Protein AF-0000000071085703 (afdb_homodimer)

Organism: Strongylocentrotus purpuratus (NCBI:txid7668)

Solvent-accessible surface area (backbone atoms only — not comparable to full-atom values): 45560 Å² total; per-residue (Å²): 134,83,83,72,70,75,79,76,79,65,77,72,47,72,61,14,44,51,51,31,46,53,26,31,55,44,33,50,46,26,52,57,10,52,25,28,29,45,31,15,43,30,39,42,35,30,28,40,47,41,44,49,51,45,54,45,33,47,56,47,20,52,53,34,20,46,42,41,5,49,7,26,21,64,16,54,91,50,51,43,63,38,26,72,26,31,46,68,52,46,90,51,61,76,78,45,52,43,57,48,53,39,50,39,48,51,38,26,49,26,38,48,42,28,52,37,12,42,60,72,42,50,26,73,67,35,54,56,52,51,32,42,46,32,21,34,43,62,43,17,31,48,39,8,19,46,72,22,93,57,6,47,41,33,55,32,74,96,76,39,46,44,55,45,61,44,21,3,38,62,34,25,24,37,14,10,34,35,15,44,47,43,13,53,73,69,44,53,59,90,70,37,47,47,96,85,61,48,79,43,90,77,58,32,27,28,48,64,39,28,50,52,8,43,49,37,34,59,55,14,47,39,28,46,38,22,41,49,66,63,49,40,75,53,90,64,28,27,43,39,30,26,38,11,32,50,20,32,51,35,3,12,25,34,0,13,53,40,22,29,48,52,47,30,76,41,92,85,57,72,26,55,40,55,67,52,23,47,46,11,19,51,6,3,37,34,14,34,19,11,25,21,68,44,39,47,58,68,48,24,32,50,54,3,33,51,18,3,50,39,24,55,50,37,44,51,46,33,57,74,71,62,39,40,40,76,61,40,29,36,12,26,25,25,40,6,4,53,52,10,28,54,44,21,36,34,47,24,67,87,53,4,34,79,77,62,65,40,72,64,17,48,48,43,37,49,48,26,49,49,48,49,50,50,47,43,49,57,33,40,55,52,35,47,52,53,48,47,50,30,49,76,70,62,45,32,55,51,52,72,67,45,41,60,34,22,45,8,48,82,74,64,71,41,59,69,73,53,64,84,77,52,75,71,89,65,76,74,78,74,73,80,66,78,70,74,70,77,57,86,66,70,76,69,76,62,54,55,75,65,55,61,61,64,67,59,71,71,73,72,79,68,75,71,73,81,71,70,80,69,78,75,136,136,84,85,71,71,77,77,76,76,68,78,72,47,38,62,16,31,51,51,31,44,54,24,32,53,44,33,47,47,25,53,52,9,52,26,29,29,44,31,14,42,30,51,58,50,29,27,40,47,40,43,40,50,46,52,45,32,48,30,48,19,46,50,35,22,46,43,40,6,49,8,26,21,65,17,55,89,51,53,42,64,39,25,71,26,31,47,63,52,46,91,53,61,60,73,44,39,30,56,48,53,38,51,41,48,50,38,24,49,27,39,48,42,28,51,38,14,42,60,72,42,50,26,73,67,37,53,56,52,51,33,44,44,31,22,33,43,62,42,17,31,47,39,8,19,46,71,22,94,57,6,47,40,35,55,31,74,96,78,39,47,44,54,45,61,45,20,3,38,61,35,25,22,39,14,11,34,34,14,44,46,43,14,53,72,69,45,54,59,91,69,37,46,48,98,85,62,50,80,46,90,77,66,42,64,35,68,68,37,28,51,52,8,42,53,37,35,58,58,14,45,40,28,46,38,21,40,50,65,62,50,55,77,53,90,62,28,58,58,38,29,49,42,9,33,53,20,30,54,41,3,12,51,33,0,13,54,40,22,27,47,50,42,34,77,36,91,84,53,73,50,86,44,66,68,52,24,46,46,11,18,50,6,3,35,34,14,34,19,10,25,22,67,44,38,49,59,71,49,24,32,51,54,3,33,51,19,3,51,40,25,54,50,37,44,51,47,32,56,74,72,61,38,41,39,76,61,40,29,35,14,26,25,25,39,6,4,53,51,10,27,54,44,22,34,35,46,24,67,88,53,3,34,79,77,62,64,38,72,65,18,50,49,44,36,49,47,26,50,50,48,48,50,52,48,43,50,55,35,40,55,52,34,46,52,52,48,49,50,30,52,75,70,62,45,34,56,50,53,72,66,47,42,74,68,22,46,7,49,80,48,24,69,39,55,31,60,37,64,85,18,50,62,68,48,63,80,78,83,76,77,80,66,80,75,71,70,80,67,79,68,76,72,67,79,56,62,39,79,71,49,56,70,61,66,61,79,73,74,77,80,71,80,75,80,84,74,81,74,77,71,79,135

Structure (mmCIF, N/CA/C/O backbone):
data_AF-0000000071085703-model_v1
#
loop_
_entity.id
_entity.type
_entity.pdbx_description
1 polymer 'Ammonium transporter'
#
loop_
_atom_site.group_PDB
_atom_site.id
_atom_site.type_symbol
_atom_site.label_atom_id
_atom_site.label_alt_id
_atom_site.label_comp_id
_atom_site.label_asym_id
_atom_site.label_entity_id
_atom_site.label_seq_id
_atom_site.pdbx_PDB_ins_code
_atom_site.Cartn_x
_atom_site.Cartn_y
_atom_site.Cartn_z
_atom_site.occupancy
_atom_site.B_iso_or_equiv
_atom_site.auth_seq_id
_atom_site.auth_comp_id
_atom_site.auth_asym_id
_atom_site.auth_atom_id
_atom_site.pdbx_PDB_model_num
ATOM 1 N N . MET A 1 1 ? 29.234 38.219 -23.125 1 21.77 1 MET A N 1
ATOM 2 C CA . MET A 1 1 ? 29.297 38.312 -21.656 1 21.77 1 MET A CA 1
ATOM 3 C C . MET A 1 1 ? 28.844 37 -21.016 1 21.77 1 MET A C 1
ATOM 5 O O . MET A 1 1 ? 27.688 36.594 -21.172 1 21.77 1 MET A O 1
ATOM 9 N N . ASP A 1 2 ? 29.719 35.938 -20.984 1 24.73 2 ASP A N 1
ATOM 10 C CA . ASP A 1 2 ? 29.75 34.531 -20.531 1 24.73 2 ASP A CA 1
ATOM 11 C C . ASP A 1 2 ? 29.391 34.438 -19.047 1 24.73 2 ASP A C 1
ATOM 13 O O . ASP A 1 2 ? 30.172 34.844 -18.188 1 24.73 2 ASP A O 1
ATOM 17 N N . ASN A 1 3 ? 28.328 35.094 -18.562 1 27.3 3 ASN A N 1
ATOM 18 C CA . ASN A 1 3 ? 27.844 35.125 -17.172 1 27.3 3 ASN A CA 1
ATOM 19 C C . ASN A 1 3 ? 27.938 33.75 -16.531 1 27.3 3 ASN A C 1
ATOM 21 O O . ASN A 1 3 ? 26.969 33 -16.547 1 27.3 3 ASN A O 1
ATOM 25 N N . SER A 1 4 ? 29 33.031 -16.609 1 31.91 4 SER A N 1
ATOM 26 C CA . SER A 1 4 ? 29.609 31.859 -15.953 1 31.91 4 SER A CA 1
ATOM 27 C C . SER A 1 4 ? 29.516 31.984 -14.438 1 31.91 4 SER A C 1
ATOM 29 O O . SER A 1 4 ? 30.328 31.406 -13.719 1 31.91 4 SER A O 1
ATOM 31 N N . THR A 1 5 ? 29.016 33.062 -13.891 1 32.22 5 THR A N 1
ATOM 32 C CA . THR A 1 5 ? 29.078 33.219 -12.445 1 32.22 5 THR A CA 1
ATOM 33 C C . THR A 1 5 ? 28.875 31.906 -11.719 1 32.22 5 THR A C 1
ATOM 35 O O . THR A 1 5 ? 28.281 30.969 -12.273 1 32.22 5 THR A O 1
ATOM 38 N N . GLY A 1 6 ? 29.5 31.656 -10.508 1 35.97 6 GLY A N 1
ATOM 39 C CA . GLY A 1 6 ? 29.688 30.688 -9.43 1 35.97 6 GLY A CA 1
ATOM 40 C C . GLY A 1 6 ? 28.406 29.953 -9.062 1 35.97 6 GLY A C 1
ATOM 41 O O . GLY A 1 6 ? 28.156 29.688 -7.883 1 35.97 6 GLY A O 1
ATOM 42 N N . ASP A 1 7 ? 27.438 30.094 -9.695 1 39.34 7 ASP A N 1
ATOM 43 C CA . ASP A 1 7 ? 26.281 29.453 -9.062 1 39.34 7 ASP A CA 1
ATOM 44 C C . ASP A 1 7 ? 26.609 28.031 -8.609 1 39.34 7 ASP A C 1
ATOM 46 O O . ASP A 1 7 ? 26.688 27.109 -9.43 1 39.34 7 ASP A O 1
ATOM 50 N N . THR A 1 8 ? 27.516 27.734 -7.77 1 46.88 8 THR A N 1
ATOM 51 C CA . THR A 1 8 ? 27.984 26.688 -6.879 1 46.88 8 THR A CA 1
ATOM 52 C C . THR A 1 8 ? 26.859 25.734 -6.512 1 46.88 8 THR A C 1
ATOM 54 O O . THR A 1 8 ? 27.094 24.703 -5.883 1 46.88 8 THR A O 1
ATOM 57 N N . ALA A 1 9 ? 25.547 26.109 -6.559 1 54.19 9 ALA A N 1
ATOM 58 C CA . ALA A 1 9 ? 24.375 25.609 -5.844 1 54.19 9 ALA A CA 1
ATOM 59 C C . ALA A 1 9 ? 23.922 24.266 -6.414 1 54.19 9 ALA A C 1
ATOM 61 O O . ALA A 1 9 ? 23.391 23.422 -5.688 1 54.19 9 ALA A O 1
ATOM 62 N N . CYS A 1 10 ? 24.203 24 -7.699 1 71.62 10 CYS A N 1
ATOM 63 C CA . CYS A 1 10 ? 23.547 22.828 -8.273 1 71.62 10 CYS A CA 1
ATOM 64 C C . CYS A 1 10 ? 24.484 21.625 -8.297 1 71.62 10 CYS A C 1
ATOM 66 O O . CYS A 1 10 ? 25.328 21.5 -9.188 1 71.62 10 CYS A O 1
ATOM 68 N N . THR A 1 11 ? 24.688 20.875 -7.336 1 81.81 11 THR A N 1
ATOM 69 C CA . THR A 1 11 ? 25.484 19.672 -7.207 1 81.81 11 THR A CA 1
ATOM 70 C C . THR A 1 11 ? 24.672 18.438 -7.59 1 81.81 11 THR A C 1
ATOM 72 O O . THR A 1 11 ? 25.219 17.328 -7.691 1 81.81 11 THR A O 1
ATOM 75 N N . ALA A 1 12 ? 23.453 18.672 -7.984 1 89.5 12 ALA A N 1
ATOM 76 C CA . ALA A 1 12 ? 22.594 17.531 -8.297 1 89.5 12 ALA A CA 1
ATOM 77 C C . ALA A 1 12 ? 23 16.906 -9.633 1 89.5 12 ALA A C 1
ATOM 79 O O . ALA A 1 12 ? 23.266 17.609 -10.602 1 89.5 12 ALA A O 1
ATOM 80 N N . THR A 1 13 ? 23.141 15.578 -9.703 1 93.25 13 THR A N 1
ATOM 81 C CA . THR A 1 13 ? 23.438 14.844 -10.922 1 93.25 13 THR A CA 1
ATOM 82 C C . THR A 1 13 ? 22.156 14.508 -11.68 1 93.25 13 THR A C 1
ATOM 84 O O . THR A 1 13 ? 21.047 14.734 -11.164 1 93.25 13 THR A O 1
ATOM 87 N N . ASP A 1 14 ? 22.297 14.031 -12.922 1 92.12 14 ASP A N 1
ATOM 88 C CA . ASP A 1 14 ? 21.141 13.594 -13.688 1 92.12 14 ASP A CA 1
ATOM 89 C C . ASP A 1 14 ? 20.406 12.445 -12.984 1 92.12 14 ASP A C 1
ATOM 91 O O . ASP A 1 14 ? 19.188 12.344 -13.062 1 92.12 14 ASP A O 1
ATOM 95 N N . ALA A 1 15 ? 21.188 11.625 -12.32 1 93.44 15 ALA A N 1
ATOM 96 C CA . ALA A 1 15 ? 20.578 10.547 -11.539 1 93.44 15 ALA A CA 1
ATOM 97 C C . ALA A 1 15 ? 19.734 11.102 -10.406 1 93.44 15 ALA A C 1
ATOM 99 O O . ALA A 1 15 ? 18.656 10.578 -10.109 1 93.44 15 ALA A O 1
ATOM 100 N N . ASP A 1 16 ? 20.203 12.195 -9.836 1 96 16 ASP A N 1
ATOM 101 C CA . ASP A 1 16 ? 19.438 12.844 -8.773 1 96 16 ASP A CA 1
ATOM 102 C C . ASP A 1 16 ? 18.141 13.43 -9.312 1 96 16 ASP A C 1
ATOM 104 O O . ASP A 1 16 ? 17.094 13.289 -8.68 1 96 16 ASP A O 1
ATOM 108 N N . HIS A 1 17 ? 18.203 14.094 -10.445 1 95.06 17 HIS A N 1
ATOM 109 C CA . HIS A 1 17 ? 17 14.641 -11.07 1 95.06 17 HIS A CA 1
ATOM 110 C C . HIS A 1 17 ? 16 13.539 -11.375 1 95.06 17 HIS A C 1
ATOM 112 O O . HIS A 1 17 ? 14.805 13.688 -11.102 1 95.06 17 HIS A O 1
ATOM 118 N N . PHE A 1 18 ? 16.469 12.469 -11.945 1 94.5 18 PHE A N 1
ATOM 119 C CA . PHE A 1 18 ? 15.578 11.367 -12.305 1 94.5 18 PHE A CA 1
ATOM 120 C C . PHE A 1 18 ? 14.938 10.758 -11.062 1 94.5 18 PHE A C 1
ATOM 122 O O . PHE A 1 18 ? 13.734 10.484 -11.047 1 94.5 18 PHE A O 1
ATOM 129 N N . PHE A 1 19 ? 15.828 10.578 -10.086 1 96.62 19 PHE A N 1
ATOM 130 C CA . PHE A 1 19 ? 15.344 10.062 -8.805 1 96.62 19 PHE A CA 1
ATOM 131 C C . PHE A 1 19 ? 14.211 10.922 -8.266 1 96.62 19 PHE A C 1
ATOM 133 O O . PHE A 1 19 ? 13.133 10.414 -7.949 1 96.62 19 PHE A O 1
ATOM 140 N N . LEU A 1 20 ? 14.344 12.172 -8.195 1 96.31 20 LEU A N 1
ATOM 141 C CA . LEU A 1 20 ? 13.359 13.086 -7.633 1 96.31 20 LEU A CA 1
ATOM 142 C C . LEU A 1 20 ? 12.094 13.125 -8.484 1 96.31 20 LEU A C 1
ATOM 144 O O . LEU A 1 20 ? 10.984 13.188 -7.953 1 96.31 20 LEU A O 1
ATOM 148 N N . ILE A 1 21 ? 12.242 13.07 -9.773 1 95.19 21 ILE A N 1
ATOM 149 C CA . ILE A 1 21 ? 11.102 13.117 -10.68 1 95.19 21 ILE A CA 1
ATOM 150 C C . ILE A 1 21 ? 10.227 11.883 -10.469 1 95.19 21 ILE A C 1
ATOM 152 O O . ILE A 1 21 ? 9.008 11.984 -10.336 1 95.19 21 ILE A O 1
ATOM 156 N N . VAL A 1 22 ? 10.844 10.695 -10.352 1 96.25 22 VAL A N 1
ATOM 157 C CA . VAL A 1 22 ? 10.094 9.453 -10.188 1 96.25 22 VAL A CA 1
ATOM 158 C C . VAL A 1 22 ? 9.375 9.461 -8.836 1 96.25 22 VAL A C 1
ATOM 160 O O . VAL A 1 22 ? 8.18 9.172 -8.758 1 96.25 22 VAL A O 1
ATOM 163 N N . MET A 1 23 ? 10.133 9.844 -7.824 1 97.75 23 MET A N 1
ATOM 164 C CA . MET A 1 23 ? 9.539 9.883 -6.492 1 97.75 23 MET A CA 1
ATOM 165 C C . MET A 1 23 ? 8.375 10.867 -6.441 1 97.75 23 MET A C 1
ATOM 167 O O . MET A 1 23 ? 7.328 10.578 -5.871 1 97.75 23 MET A O 1
ATOM 171 N N . SER A 1 24 ? 8.516 12 -7.102 1 97.44 24 SER A N 1
ATOM 172 C CA . SER A 1 24 ? 7.48 13.023 -7.121 1 97.44 24 SER A CA 1
ATOM 173 C C . SER A 1 24 ? 6.23 12.531 -7.848 1 97.44 24 SER A C 1
ATOM 175 O O . SER A 1 24 ? 5.109 12.805 -7.418 1 97.44 24 SER A O 1
ATOM 177 N N . CYS A 1 25 ? 6.43 11.844 -8.938 1 95.81 25 CYS A N 1
ATOM 178 C CA . CYS A 1 25 ? 5.301 11.297 -9.688 1 95.81 25 CYS A CA 1
ATOM 179 C C . CYS A 1 25 ? 4.504 10.312 -8.836 1 95.81 25 CYS A C 1
ATOM 181 O O . CYS A 1 25 ? 3.271 10.328 -8.859 1 95.81 25 CYS A O 1
ATOM 183 N N . ILE A 1 26 ? 5.16 9.516 -8.102 1 97 26 ILE A N 1
ATOM 184 C CA . ILE A 1 26 ? 4.492 8.562 -7.223 1 97 26 ILE A CA 1
ATOM 185 C C . ILE A 1 26 ? 3.756 9.305 -6.113 1 97 26 ILE A C 1
ATOM 187 O O . ILE A 1 26 ? 2.605 8.992 -5.801 1 97 26 ILE A O 1
ATOM 191 N N . ILE A 1 27 ? 4.379 10.328 -5.531 1 97.44 27 ILE A N 1
ATOM 192 C CA . ILE A 1 27 ? 3.748 11.117 -4.477 1 97.44 27 ILE A CA 1
ATOM 193 C C . ILE A 1 27 ? 2.502 11.812 -5.023 1 97.44 27 ILE A C 1
ATOM 195 O O . ILE A 1 27 ? 1.496 11.938 -4.324 1 97.44 27 ILE A O 1
ATOM 199 N N . PHE A 1 28 ? 2.541 12.227 -6.262 1 96.31 28 PHE A N 1
ATOM 200 C CA . PHE A 1 28 ? 1.4 12.898 -6.875 1 96.31 28 PHE A CA 1
ATOM 201 C C . PHE A 1 28 ? 0.166 12.008 -6.848 1 96.31 28 PHE A C 1
ATOM 203 O O . PHE A 1 28 ? -0.956 12.492 -6.695 1 96.31 28 PHE A O 1
ATOM 210 N N . LEU A 1 29 ? 0.321 10.734 -6.902 1 96.19 29 LEU A N 1
ATOM 211 C CA . LEU A 1 29 ? -0.801 9.805 -6.875 1 96.19 29 LEU A CA 1
ATOM 212 C C . LEU A 1 29 ? -1.489 9.812 -5.516 1 96.19 29 LEU A C 1
ATOM 214 O O . LEU A 1 29 ? -2.635 9.375 -5.391 1 96.19 29 LEU A O 1
ATOM 218 N N . MET A 1 30 ? -0.821 10.305 -4.527 1 96.94 30 MET A N 1
ATOM 219 C CA . MET A 1 30 ? -1.434 10.398 -3.203 1 96.94 30 MET A CA 1
ATOM 220 C C . MET A 1 30 ? -2.646 11.32 -3.229 1 96.94 30 MET A C 1
ATOM 222 O O . MET A 1 30 ? -3.574 11.156 -2.436 1 96.94 30 MET A O 1
ATOM 226 N N . GLN A 1 31 ? -2.635 12.234 -4.164 1 95.88 31 GLN A N 1
ATOM 227 C CA . GLN A 1 31 ? -3.814 13.086 -4.309 1 95.88 31 GLN A CA 1
ATOM 228 C C . GLN A 1 31 ? -5.051 12.258 -4.648 1 95.88 31 GLN A C 1
ATOM 230 O O . GLN A 1 31 ? -6.137 12.508 -4.121 1 95.88 31 GLN A O 1
ATOM 235 N N . MET A 1 32 ? -4.832 11.328 -5.52 1 96.06 32 MET A N 1
ATOM 236 C CA . MET A 1 32 ? -5.91 10.383 -5.816 1 96.06 32 MET A CA 1
ATOM 237 C C . MET A 1 32 ? -6.285 9.578 -4.578 1 96.06 32 MET A C 1
ATOM 239 O O . MET A 1 32 ? -7.469 9.328 -4.328 1 96.06 32 MET A O 1
ATOM 243 N N . GLY A 1 33 ? -5.312 9.195 -3.852 1 97.56 33 GLY A N 1
ATOM 244 C CA . GLY A 1 33 ? -5.566 8.469 -2.619 1 97.56 33 GLY A CA 1
ATOM 245 C C . GLY A 1 33 ? -6.426 9.234 -1.636 1 97.56 33 GLY A C 1
ATOM 246 O O . GLY A 1 33 ? -7.41 8.703 -1.113 1 97.56 33 GLY A O 1
ATOM 247 N N . PHE A 1 34 ? -6.09 10.492 -1.419 1 96.88 34 PHE A N 1
ATOM 248 C CA . PHE A 1 34 ? -6.883 11.344 -0.538 1 96.88 34 PHE A CA 1
ATOM 249 C C . PHE A 1 34 ? -8.297 11.5 -1.07 1 96.88 34 PHE A C 1
ATOM 251 O O . PHE A 1 34 ? -9.266 11.414 -0.312 1 96.88 34 PHE A O 1
ATOM 258 N N . ALA A 1 35 ? -8.414 11.695 -2.336 1 96.5 35 ALA A N 1
ATOM 259 C CA . ALA A 1 35 ? -9.711 11.914 -2.963 1 96.5 35 ALA A CA 1
ATOM 260 C C . ALA A 1 35 ? -10.648 10.734 -2.717 1 96.5 35 ALA A C 1
ATOM 262 O O . ALA A 1 35 ? -11.781 10.922 -2.273 1 96.5 35 ALA A O 1
ATOM 263 N N . PHE A 1 36 ? -10.156 9.57 -2.869 1 97.25 36 PHE A N 1
ATOM 264 C CA . PHE A 1 36 ? -11.031 8.406 -2.795 1 97.25 36 PHE A CA 1
ATOM 265 C C . PHE A 1 36 ? -11.242 7.98 -1.348 1 97.25 36 PHE A C 1
ATOM 267 O O . PHE A 1 36 ? -12.32 7.516 -0.981 1 97.25 36 PHE A O 1
ATOM 274 N N . LEU A 1 37 ? -10.25 8.102 -0.545 1 96.69 37 LEU A N 1
ATOM 275 C CA . LEU A 1 37 ? -10.43 7.855 0.881 1 96.69 37 LEU A CA 1
ATOM 276 C C . LEU A 1 37 ? -11.508 8.773 1.457 1 96.69 37 LEU A C 1
ATOM 278 O O . LEU A 1 37 ? -12.383 8.32 2.201 1 96.69 37 LEU A O 1
ATOM 282 N N . GLU A 1 38 ? -11.469 10.055 1.051 1 95.81 38 GLU A N 1
ATOM 283 C CA . GLU A 1 38 ? -12.445 11.031 1.528 1 95.81 38 GLU A CA 1
ATOM 284 C C . GLU A 1 38 ? -13.828 10.766 0.938 1 95.81 38 GLU A C 1
ATOM 286 O O . GLU A 1 38 ? -14.828 10.773 1.659 1 95.81 38 GLU A O 1
ATOM 291 N N . ALA A 1 39 ? -13.836 10.492 -0.352 1 95.56 39 ALA A N 1
ATOM 292 C CA . ALA A 1 39 ? -15.117 10.281 -1.027 1 95.56 39 ALA A CA 1
ATOM 293 C C . ALA A 1 39 ? -15.844 9.07 -0.449 1 95.56 39 ALA A C 1
ATOM 295 O O . ALA A 1 39 ? -17.062 9.109 -0.239 1 95.56 39 ALA A O 1
ATOM 296 N N . GLY A 1 40 ? -15.094 8.047 -0.192 1 95.31 40 GLY A N 1
ATOM 297 C CA . GLY A 1 40 ? -15.719 6.852 0.352 1 95.31 40 GLY A CA 1
ATOM 298 C C . GLY A 1 40 ? -16.188 7.02 1.786 1 95.31 40 GLY A C 1
ATOM 299 O O . GLY A 1 40 ? -17.094 6.316 2.236 1 95.31 40 GLY A O 1
ATOM 300 N N . SER A 1 41 ? -15.633 7.973 2.514 1 93.88 41 SER A N 1
ATOM 301 C CA . SER A 1 41 ? -15.875 8.133 3.945 1 93.88 41 SER A CA 1
ATOM 302 C C . SER A 1 41 ? -17 9.133 4.211 1 93.88 41 SER A C 1
ATOM 304 O O . SER A 1 41 ? -17.297 9.445 5.367 1 93.88 41 SER A O 1
ATOM 306 N N . VAL A 1 42 ? -17.609 9.648 3.17 1 93.5 42 VAL A N 1
ATOM 307 C CA . VAL A 1 42 ? -18.703 10.594 3.336 1 93.5 42 VAL A CA 1
ATOM 308 C C . VAL A 1 42 ? -19.969 10.039 2.682 1 93.5 42 VAL A C 1
ATOM 310 O O . VAL A 1 42 ? -19.906 9.031 1.966 1 93.5 42 VAL A O 1
ATOM 313 N N . ARG A 1 43 ? -21.156 10.727 2.967 1 93.12 43 ARG A N 1
ATOM 314 C CA . ARG A 1 43 ? -22.422 10.328 2.357 1 93.12 43 ARG A CA 1
ATOM 315 C C . ARG A 1 43 ? -22.391 10.539 0.849 1 93.12 43 ARG A C 1
ATOM 317 O O . ARG A 1 43 ? -21.781 11.492 0.362 1 93.12 43 ARG A O 1
ATOM 324 N N . ALA A 1 44 ? -23.016 9.727 0.114 1 92.56 44 ALA A N 1
ATOM 325 C CA . ALA A 1 44 ? -22.969 9.672 -1.345 1 92.56 44 ALA A CA 1
ATOM 326 C C . ALA A 1 44 ? -23.312 11.023 -1.954 1 92.56 44 ALA A C 1
ATOM 328 O O . ALA A 1 44 ? -22.766 11.406 -2.996 1 92.56 44 ALA A O 1
ATOM 329 N N . LYS A 1 45 ? -24.172 11.812 -1.343 1 91.62 45 LYS A N 1
ATOM 330 C CA . LYS A 1 45 ? -24.688 13.07 -1.864 1 91.62 45 LYS A CA 1
ATOM 331 C C . LYS A 1 45 ? -23.625 14.156 -1.843 1 91.62 45 LYS A C 1
ATOM 333 O O . LYS A 1 45 ? -23.859 15.281 -2.303 1 91.62 45 LYS A O 1
ATOM 338 N N . ASN A 1 46 ? -22.406 13.859 -1.353 1 93.94 46 ASN A N 1
ATOM 339 C CA . ASN A 1 46 ? -21.312 14.828 -1.25 1 93.94 46 ASN A CA 1
ATOM 340 C C . ASN A 1 46 ? -20.094 14.375 -2.033 1 93.94 46 ASN A C 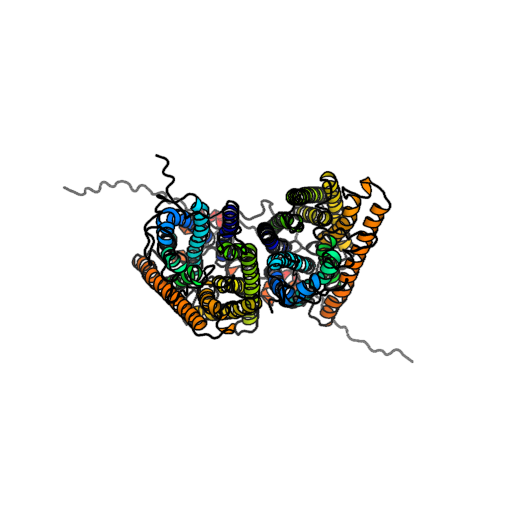1
ATOM 342 O O . ASN A 1 46 ? -19.031 14.992 -1.945 1 93.94 46 ASN A O 1
ATOM 346 N N . THR A 1 47 ? -20.172 13.352 -2.807 1 93.88 47 THR A N 1
ATOM 347 C CA . THR A 1 47 ? -19.047 12.68 -3.445 1 93.88 47 THR A CA 1
ATOM 348 C C . THR A 1 47 ? -18.406 13.578 -4.5 1 93.88 47 THR A C 1
ATOM 350 O O . THR A 1 47 ? -17.188 13.773 -4.504 1 93.88 47 THR A O 1
ATOM 353 N N . THR A 1 48 ? -19.188 14.164 -5.367 1 92.56 48 THR A N 1
ATOM 354 C CA . THR A 1 48 ? -18.672 15.023 -6.426 1 92.56 48 THR A CA 1
ATOM 355 C C . THR A 1 48 ? -17.922 16.219 -5.836 1 92.56 48 THR A C 1
ATOM 357 O O . THR A 1 48 ? -16.844 16.578 -6.32 1 92.56 48 THR A O 1
ATOM 360 N N . ASN A 1 49 ? -18.516 16.766 -4.852 1 93.12 49 ASN A N 1
ATOM 361 C CA . ASN A 1 49 ? -17.891 17.906 -4.18 1 93.12 49 ASN A CA 1
ATOM 362 C C . ASN A 1 49 ? -16.516 17.547 -3.645 1 93.12 49 ASN A C 1
ATOM 364 O O . ASN A 1 49 ? -15.562 18.312 -3.82 1 93.12 49 ASN A O 1
ATOM 368 N N . ILE A 1 50 ? -16.375 16.438 -3.035 1 93.62 50 ILE A N 1
ATOM 369 C CA . ILE A 1 50 ? -15.125 15.984 -2.443 1 93.62 50 ILE A CA 1
ATOM 370 C C . ILE A 1 50 ? -14.086 15.758 -3.539 1 93.62 50 ILE A C 1
ATOM 372 O O . ILE A 1 50 ? -12.938 16.188 -3.412 1 93.62 50 ILE A O 1
ATOM 376 N N . LEU A 1 51 ? -14.469 15.086 -4.59 1 94 51 LEU A N 1
ATOM 377 C CA . LEU A 1 51 ? -13.547 14.773 -5.676 1 94 51 LEU A CA 1
ATOM 378 C C . LEU A 1 51 ? -13.055 16.047 -6.359 1 94 51 LEU A C 1
ATOM 380 O O . LEU A 1 51 ? -11.867 16.172 -6.668 1 94 51 LEU A O 1
ATOM 384 N N . LEU A 1 52 ? -13.938 16.984 -6.531 1 91.62 52 LEU A N 1
ATOM 385 C CA . LEU A 1 52 ? -13.57 18.234 -7.164 1 91.62 52 LEU A CA 1
ATOM 386 C C . LEU A 1 52 ? -12.617 19.031 -6.273 1 91.62 52 LEU A C 1
ATOM 388 O O . LEU A 1 52 ? -11.656 19.625 -6.762 1 91.62 52 LEU A O 1
ATOM 392 N N . LYS A 1 53 ? -12.891 19.094 -5.051 1 91.69 53 LYS A N 1
ATOM 393 C CA . LYS A 1 53 ? -12.031 19.828 -4.129 1 91.69 53 LYS A CA 1
ATOM 394 C C . LYS A 1 53 ? -10.617 19.266 -4.121 1 91.69 53 LYS A C 1
ATOM 396 O O . LYS A 1 53 ? -9.641 20.016 -4.07 1 91.69 53 LYS A O 1
ATOM 401 N N . ASN A 1 54 ? -10.484 17.984 -4.117 1 93.06 54 ASN A N 1
ATOM 402 C CA . ASN A 1 54 ? -9.164 17.359 -4.145 1 93.06 54 ASN A CA 1
ATOM 403 C C . ASN A 1 54 ? -8.422 17.688 -5.434 1 93.06 54 ASN A C 1
ATOM 405 O O . ASN A 1 54 ? -7.211 17.922 -5.414 1 93.06 54 ASN A O 1
ATOM 409 N N . LEU A 1 55 ? -9.133 17.703 -6.527 1 91.31 55 LEU A N 1
ATOM 410 C CA . LEU A 1 55 ? -8.539 18.094 -7.797 1 91.31 55 LEU A CA 1
ATOM 411 C C . LEU A 1 55 ? -8.094 19.562 -7.762 1 91.31 55 LEU A C 1
ATOM 413 O O . LEU A 1 55 ? -7.008 19.891 -8.242 1 91.31 55 LEU A O 1
ATOM 417 N N . LEU A 1 56 ? -8.891 20.359 -7.203 1 89.94 56 LEU A N 1
ATOM 418 C CA . LEU A 1 56 ? -8.594 21.781 -7.121 1 89.94 56 LEU A CA 1
ATOM 419 C C . LEU A 1 56 ? -7.371 22.047 -6.242 1 89.94 56 LEU A C 1
ATOM 421 O O . LEU A 1 56 ? -6.586 22.953 -6.508 1 89.94 56 LEU A O 1
ATOM 425 N N . ASP A 1 57 ? -7.234 21.281 -5.188 1 91.88 57 ASP A N 1
ATOM 426 C CA . ASP A 1 57 ? -6.07 21.406 -4.316 1 91.88 57 ASP A CA 1
ATOM 427 C C . ASP A 1 57 ? -4.773 21.266 -5.105 1 91.88 57 ASP A C 1
ATOM 429 O O . ASP A 1 57 ? -3.803 21.984 -4.848 1 91.88 57 ASP A O 1
ATOM 433 N N . VAL A 1 58 ? -4.777 20.391 -6.055 1 93 58 VAL A N 1
ATOM 434 C CA . VAL A 1 58 ? -3.592 20.172 -6.875 1 93 58 VAL A CA 1
ATOM 435 C C . VAL A 1 58 ? -3.379 21.359 -7.812 1 93 58 VAL A C 1
ATOM 437 O O . VAL A 1 58 ? -2.258 21.859 -7.957 1 93 58 VAL A O 1
ATOM 440 N N . CYS A 1 59 ? -4.453 21.797 -8.414 1 94 59 CYS A N 1
ATOM 441 C CA . CYS A 1 59 ? -4.363 22.891 -9.375 1 94 59 CYS A CA 1
ATOM 442 C C . CYS A 1 59 ? -3.949 24.188 -8.695 1 94 59 CYS A C 1
ATOM 444 O O . CYS A 1 59 ? -3.029 24.859 -9.156 1 94 59 CYS A O 1
ATOM 446 N N . ILE A 1 60 ? -4.605 24.453 -7.613 1 95.44 60 ILE A N 1
ATOM 447 C CA . ILE A 1 60 ? -4.301 25.672 -6.871 1 95.44 60 ILE A CA 1
ATOM 448 C C . ILE A 1 60 ? -2.898 25.578 -6.273 1 95.44 60 ILE A C 1
ATOM 450 O O . ILE A 1 60 ? -2.115 26.516 -6.348 1 95.44 60 ILE A O 1
ATOM 454 N N . GLY A 1 61 ? -2.615 24.438 -5.703 1 96.19 61 GLY A N 1
ATOM 455 C CA . GLY A 1 61 ? -1.295 24.219 -5.129 1 96.19 61 GLY A CA 1
ATOM 456 C C . GLY A 1 61 ? -0.172 24.422 -6.129 1 96.19 61 GLY A C 1
ATOM 457 O O . GLY A 1 61 ? 0.854 25.031 -5.805 1 96.19 61 GLY A O 1
ATOM 458 N N . ALA A 1 62 ? -0.372 23.953 -7.355 1 96.12 62 ALA A N 1
ATOM 459 C CA . ALA A 1 62 ? 0.648 24.078 -8.391 1 96.12 62 ALA A CA 1
ATOM 460 C C . ALA A 1 62 ? 0.898 25.547 -8.734 1 96.12 62 ALA A C 1
ATOM 462 O O . ALA A 1 62 ? 2.049 25.984 -8.797 1 96.12 62 ALA A O 1
ATOM 463 N N . VAL A 1 63 ? -0.15 26.266 -8.883 1 97.12 63 VAL A N 1
ATOM 464 C CA . VAL A 1 63 ? -0.033 27.656 -9.32 1 97.12 63 VAL A CA 1
ATOM 465 C C . VAL A 1 63 ? 0.481 28.516 -8.172 1 97.12 63 VAL A C 1
ATOM 467 O O . VAL A 1 63 ? 1.407 29.312 -8.352 1 97.12 63 VAL A O 1
ATOM 470 N N . VAL A 1 64 ? -0.063 28.328 -7.027 1 98.19 64 VAL A N 1
ATOM 471 C CA . VAL A 1 64 ? 0.253 29.203 -5.902 1 98.19 64 VAL A CA 1
ATOM 472 C C . VAL A 1 64 ? 1.664 28.906 -5.398 1 98.19 64 VAL A C 1
ATOM 474 O O . VAL A 1 64 ? 2.412 29.812 -5.055 1 98.19 64 VAL A O 1
ATOM 477 N N . TYR A 1 65 ? 2.027 27.656 -5.328 1 98.44 65 TYR A N 1
ATOM 478 C CA . TYR A 1 65 ? 3.367 27.312 -4.863 1 98.44 65 TYR A CA 1
ATOM 479 C C . TYR A 1 65 ? 4.426 27.797 -5.852 1 98.44 65 TYR A C 1
ATOM 481 O O . TYR A 1 65 ? 5.52 28.203 -5.449 1 98.44 65 TYR A O 1
ATOM 489 N N . TRP A 1 66 ? 4.133 27.734 -7.137 1 98.19 66 TRP A N 1
ATOM 490 C CA . TRP A 1 66 ? 5.008 28.25 -8.18 1 98.19 66 TRP A CA 1
ATOM 491 C C . TRP A 1 66 ? 5.137 29.766 -8.062 1 98.19 66 TRP A C 1
ATOM 493 O O . TRP A 1 66 ? 6.238 30.312 -8.148 1 98.19 66 TRP A O 1
ATOM 503 N N . ALA A 1 67 ? 4.023 30.406 -7.816 1 98.19 67 ALA A N 1
ATOM 504 C CA . ALA A 1 67 ? 3.988 31.875 -7.84 1 98.19 67 ALA A CA 1
ATOM 505 C C . ALA A 1 67 ? 4.664 32.469 -6.602 1 98.19 67 ALA A C 1
ATOM 507 O O . ALA A 1 67 ? 5.453 33.406 -6.703 1 98.19 67 ALA A O 1
ATOM 508 N N . ILE A 1 68 ? 4.355 31.875 -5.379 1 98 68 ILE A N 1
ATOM 509 C CA . ILE A 1 68 ? 4.797 32.594 -4.18 1 98 68 ILE A CA 1
ATOM 510 C C . ILE A 1 68 ? 5.355 31.578 -3.172 1 98 68 ILE A C 1
ATOM 512 O O . ILE A 1 68 ? 6.305 31.875 -2.445 1 98 68 ILE A O 1
ATOM 516 N N . GLY A 1 69 ? 4.816 30.359 -3.029 1 98.56 69 GLY A N 1
ATOM 517 C CA . GLY A 1 69 ? 5.152 29.422 -1.975 1 98.56 69 GLY A CA 1
ATOM 518 C C . GLY A 1 69 ? 6.609 29 -1.997 1 98.56 69 GLY A C 1
ATOM 519 O O . GLY A 1 69 ? 7.281 29.016 -0.964 1 98.56 69 GLY A O 1
ATOM 520 N N . TYR A 1 70 ? 7.082 28.594 -3.188 1 98.62 70 TYR A N 1
ATOM 521 C CA . TYR A 1 70 ? 8.461 28.125 -3.303 1 98.62 70 TYR A CA 1
ATOM 522 C C . TYR A 1 70 ? 9.445 29.234 -2.936 1 98.62 70 TYR A C 1
ATOM 524 O O . TYR A 1 70 ? 10.5 28.969 -2.352 1 98.62 70 TYR A O 1
ATOM 532 N N . ALA A 1 71 ? 9.125 30.484 -3.295 1 98.38 71 ALA A N 1
ATOM 533 C CA . ALA A 1 71 ? 9.961 31.641 -2.961 1 98.38 71 ALA A CA 1
ATOM 534 C C . ALA A 1 71 ? 10.086 31.797 -1.449 1 98.38 71 ALA A C 1
ATOM 536 O O . ALA A 1 71 ? 11.195 31.953 -0.926 1 98.38 71 ALA A O 1
ATOM 537 N N . PHE A 1 72 ? 8.992 31.719 -0.75 1 98.69 72 PHE A N 1
ATOM 538 C CA . PHE A 1 72 ? 9 31.875 0.701 1 98.69 72 PHE A CA 1
ATOM 539 C C . PHE A 1 72 ? 9.711 30.703 1.364 1 98.69 72 PHE A C 1
ATOM 541 O O . PHE A 1 72 ? 10.359 30.859 2.398 1 98.69 72 PHE A O 1
ATOM 548 N N . ALA A 1 73 ? 9.68 29.547 0.803 1 98.62 73 ALA A N 1
ATOM 549 C CA . ALA A 1 73 ? 10.219 28.328 1.395 1 98.62 73 ALA A CA 1
ATOM 550 C C . ALA A 1 73 ? 11.727 28.219 1.167 1 98.62 73 ALA A C 1
ATOM 552 O O . ALA A 1 73 ? 12.477 27.906 2.092 1 98.62 73 ALA A O 1
ATOM 553 N N . PHE A 1 74 ? 12.227 28.516 -0.086 1 97.69 74 PHE A N 1
ATOM 554 C CA . PHE A 1 74 ? 13.602 28.188 -0.438 1 97.69 74 PHE A CA 1
ATOM 555 C C . PHE A 1 74 ? 14.273 29.344 -1.161 1 97.69 74 PHE A C 1
ATOM 557 O O . PHE A 1 74 ? 15.391 29.203 -1.667 1 97.69 74 PHE A O 1
ATOM 564 N N . GLY A 1 75 ? 13.633 30.453 -1.227 1 97 75 GLY A N 1
ATOM 565 C CA . GLY A 1 75 ? 14.188 31.594 -1.929 1 97 75 GLY A CA 1
ATOM 566 C C . GLY A 1 75 ? 15.523 32.031 -1.368 1 97 75 GLY A C 1
ATOM 567 O O . GLY A 1 75 ? 15.742 32 -0.155 1 97 75 GLY A O 1
ATOM 568 N N . LYS A 1 76 ? 16.375 32.531 -2.242 1 94.38 76 LYS A N 1
ATOM 569 C CA . LYS A 1 76 ? 17.672 33.062 -1.842 1 94.38 76 LYS A CA 1
ATOM 570 C C . LYS A 1 76 ? 17.547 34.469 -1.283 1 94.38 76 LYS A C 1
ATOM 572 O O . LYS A 1 76 ? 16.453 35.031 -1.284 1 94.38 76 LYS A O 1
ATOM 577 N N . GLU A 1 77 ? 18.812 35 -0.798 1 93.62 77 GLU A N 1
ATOM 578 C CA . GLU A 1 77 ? 18.797 36.25 -0.085 1 93.62 77 GLU A CA 1
ATOM 579 C C . GLU A 1 77 ? 17.766 36.25 1.041 1 93.62 77 GLU A C 1
ATOM 581 O O . GLU A 1 77 ? 16.953 37.156 1.168 1 93.62 77 GLU A O 1
ATOM 586 N N . SER A 1 78 ? 17.844 35.125 1.743 1 93.88 78 SER A N 1
ATOM 587 C CA . SER A 1 78 ? 16.828 34.844 2.756 1 93.88 78 SER A CA 1
ATOM 588 C C . SER A 1 78 ? 17.328 35.188 4.152 1 93.88 78 SER A C 1
ATOM 590 O O . SER A 1 78 ? 18.5 35.562 4.332 1 93.88 78 SER A O 1
ATOM 592 N N . ASN A 1 79 ? 16.406 35.312 5.105 1 97.19 79 ASN A N 1
ATOM 593 C CA . ASN A 1 79 ? 16.688 35.312 6.535 1 97.19 79 ASN A CA 1
ATOM 594 C C . ASN A 1 79 ? 16.172 34.031 7.211 1 97.19 79 ASN A C 1
ATOM 596 O O . ASN A 1 79 ? 15.625 33.156 6.543 1 97.19 79 ASN A O 1
ATOM 600 N N . PRO A 1 80 ? 16.344 33.906 8.461 1 97.5 80 PRO A N 1
ATOM 601 C CA . PRO A 1 80 ? 15.969 32.656 9.125 1 97.5 80 PRO A CA 1
ATOM 602 C C . PRO A 1 80 ? 14.461 32.406 9.109 1 97.5 80 PRO A C 1
ATOM 604 O O . PRO A 1 80 ? 14.008 31.297 9.359 1 97.5 80 PRO A O 1
ATOM 607 N N . PHE A 1 81 ? 13.711 33.344 8.789 1 98.31 81 PHE A N 1
ATOM 608 C CA . PHE A 1 81 ? 12.258 33.281 8.93 1 98.31 81 PHE A CA 1
ATOM 609 C C . PHE A 1 81 ? 11.602 33.031 7.574 1 98.31 81 PHE A C 1
ATOM 611 O O . PHE A 1 81 ? 10.547 32.406 7.492 1 98.31 81 PHE A O 1
ATOM 618 N N . ILE A 1 82 ? 12.203 33.562 6.441 1 98.19 82 ILE A N 1
ATOM 619 C CA . ILE A 1 82 ? 11.469 33.562 5.18 1 98.19 82 ILE A CA 1
ATOM 620 C C . ILE A 1 82 ? 12.438 33.812 4.023 1 98.19 82 ILE A C 1
ATOM 622 O O . ILE A 1 82 ? 13.5 34.406 4.207 1 98.19 82 ILE A O 1
ATOM 626 N N . GLY A 1 83 ? 12.133 33.25 2.824 1 97.62 83 GLY A N 1
ATOM 627 C CA . GLY A 1 83 ? 12.867 33.531 1.6 1 97.62 83 GLY A CA 1
ATOM 628 C C . GLY A 1 83 ? 12.305 34.719 0.833 1 97.62 83 GLY A C 1
ATOM 629 O O . GLY A 1 83 ? 11.125 35.062 0.977 1 97.62 83 GLY A O 1
ATOM 630 N N . TYR A 1 84 ? 13.141 35.312 -0.117 1 97.19 84 TYR A N 1
ATOM 631 C CA . TYR A 1 84 ? 12.727 36.562 -0.744 1 97.19 84 TYR A CA 1
ATOM 632 C C . TYR A 1 84 ? 12.844 36.469 -2.262 1 97.19 84 TYR A C 1
ATOM 634 O O . TYR A 1 84 ? 12.492 37.406 -2.973 1 97.19 84 TYR A O 1
ATOM 642 N N . ARG A 1 85 ? 13.328 35.375 -2.795 1 96.62 85 ARG A N 1
ATOM 643 C CA . ARG A 1 85 ? 13.547 35.25 -4.234 1 96.62 85 ARG A CA 1
ATOM 644 C C . ARG A 1 85 ? 12.828 34.031 -4.797 1 96.62 85 ARG A C 1
ATOM 646 O O . ARG A 1 85 ? 12.258 33.25 -4.047 1 96.62 85 ARG A O 1
ATOM 653 N N . TYR A 1 86 ? 12.797 33.938 -6.191 1 97.31 86 TYR A N 1
ATOM 654 C CA . TYR A 1 86 ? 12.273 32.812 -6.953 1 97.31 86 TYR A CA 1
ATOM 655 C C . TYR A 1 86 ? 10.766 32.906 -7.113 1 97.31 86 TYR A C 1
ATOM 657 O O . TYR A 1 86 ? 10.102 31.938 -7.457 1 97.31 86 TYR A O 1
ATOM 665 N N . PHE A 1 87 ? 10.188 34.156 -6.852 1 98.06 87 PHE A N 1
ATOM 666 C CA . PHE A 1 87 ? 8.781 34.375 -7.184 1 98.06 87 PHE A CA 1
ATOM 667 C C . PHE A 1 87 ? 8.547 34.156 -8.672 1 98.06 87 PHE A C 1
ATOM 669 O O . PHE A 1 87 ? 9.297 34.656 -9.508 1 98.06 87 PHE A O 1
ATOM 676 N N . PHE A 1 88 ? 7.508 33.375 -9.078 1 97.5 88 PHE A N 1
ATOM 677 C CA . PHE A 1 88 ? 7.219 33.062 -10.477 1 97.5 88 PHE A CA 1
ATOM 678 C C . PHE A 1 88 ? 8.469 32.562 -11.188 1 97.5 88 PHE A C 1
ATOM 680 O O . PHE A 1 88 ? 8.68 32.844 -12.367 1 97.5 88 PHE A O 1
ATOM 687 N N . PHE A 1 89 ? 9.438 31.969 -10.484 1 95.94 89 PHE A N 1
ATOM 688 C CA . PHE A 1 89 ? 10.68 31.359 -10.945 1 95.94 89 PHE A CA 1
ATOM 689 C C . PHE A 1 89 ? 11.656 32.438 -11.422 1 95.94 89 PHE A C 1
ATOM 691 O O . PHE A 1 89 ? 12.523 32.156 -12.258 1 95.94 89 PHE A O 1
ATOM 698 N N . GLU A 1 90 ? 11.492 33.594 -10.938 1 96.38 90 GLU A N 1
ATOM 699 C CA . GLU A 1 90 ? 12.508 34.594 -11.25 1 96.38 90 GLU A CA 1
ATOM 700 C C . GLU A 1 90 ? 13.875 34.188 -10.734 1 96.38 90 GLU A C 1
ATOM 702 O O . GLU A 1 90 ? 14.023 33.812 -9.57 1 96.38 90 GLU A O 1
ATOM 707 N N . SER A 1 91 ? 14.875 34.125 -11.641 1 93.56 91 SER A N 1
ATOM 708 C CA . SER A 1 91 ? 16.281 33.875 -11.359 1 93.56 91 SER A CA 1
ATOM 709 C C . SER A 1 91 ? 16.469 32.469 -10.758 1 93.56 91 SER A C 1
ATOM 711 O O . SER A 1 91 ? 17.469 32.219 -10.086 1 93.56 91 SER A O 1
ATOM 713 N N . LEU A 1 92 ? 15.492 31.625 -10.859 1 93.94 92 LEU A N 1
ATOM 714 C CA . LEU A 1 92 ? 15.625 30.266 -10.336 1 93.94 92 LEU A CA 1
ATOM 715 C C . LEU A 1 92 ? 16.578 29.438 -11.203 1 93.94 92 LEU A C 1
ATOM 717 O O . LEU A 1 92 ? 16.344 29.266 -12.398 1 93.94 92 LEU A O 1
ATOM 721 N N . PRO A 1 93 ? 17.625 28.953 -10.617 1 93.5 93 PRO A N 1
ATOM 722 C CA . PRO A 1 93 ? 18.484 28.062 -11.391 1 93.5 93 PRO A CA 1
ATOM 723 C C . PRO A 1 93 ? 17.75 26.828 -11.906 1 93.5 93 PRO A C 1
ATOM 725 O O . PRO A 1 93 ? 16.922 26.266 -11.203 1 93.5 93 PRO A O 1
ATOM 728 N N . SER A 1 94 ? 18.125 26.359 -13.062 1 92.81 94 SER A N 1
ATOM 729 C CA . SER A 1 94 ? 17.438 25.266 -13.727 1 92.81 94 SER A CA 1
ATOM 730 C C . SER A 1 94 ? 17.625 23.953 -12.961 1 92.81 94 SER A C 1
ATOM 732 O O . SER A 1 94 ? 16.797 23.047 -13.055 1 92.81 94 SER A O 1
ATOM 734 N N . CYS A 1 95 ? 18.719 23.828 -12.242 1 92.44 95 CYS A N 1
ATOM 735 C CA . CYS A 1 95 ? 19.016 22.594 -11.523 1 92.44 95 CYS A CA 1
ATOM 736 C C . CYS A 1 95 ? 18.078 22.438 -10.336 1 92.44 95 CYS A C 1
ATOM 738 O O . CYS A 1 95 ? 18.109 21.406 -9.648 1 92.44 95 CYS A O 1
ATOM 740 N N . LEU A 1 96 ? 17.156 23.406 -10.086 1 94.81 96 LEU A N 1
ATOM 741 C CA . LEU A 1 96 ? 16.234 23.312 -8.953 1 94.81 96 LEU A CA 1
ATOM 742 C C . LEU A 1 96 ? 14.844 22.938 -9.414 1 94.81 96 LEU A C 1
ATOM 744 O O . LEU A 1 96 ? 13.922 22.812 -8.602 1 94.81 96 LEU A O 1
ATOM 748 N N . TYR A 1 97 ? 14.648 22.672 -10.695 1 95.44 97 TYR A N 1
ATOM 749 C CA . TYR A 1 97 ? 13.32 22.359 -11.227 1 95.44 97 TYR A CA 1
ATOM 750 C C . TYR A 1 97 ? 12.773 21.078 -10.625 1 95.44 97 TYR A C 1
ATOM 752 O O . TYR A 1 97 ? 11.602 21.016 -10.25 1 95.44 97 TYR A O 1
ATOM 760 N N . SER A 1 98 ? 13.625 20.062 -10.531 1 96.31 98 SER A N 1
ATOM 761 C CA . SER A 1 98 ? 13.156 18.812 -9.938 1 96.31 98 SER A CA 1
ATOM 762 C C . SER A 1 98 ? 12.859 18.969 -8.453 1 96.31 98 SER A C 1
ATOM 764 O O . SER A 1 98 ? 11.922 18.375 -7.926 1 96.31 98 SER A O 1
ATOM 766 N N . HIS A 1 99 ? 13.672 19.797 -7.809 1 96.62 99 HIS A N 1
ATOM 767 C CA . HIS A 1 99 ? 13.43 20.078 -6.398 1 96.62 99 HIS A CA 1
ATOM 768 C C . HIS A 1 99 ? 12.109 20.812 -6.203 1 96.62 99 HIS A C 1
ATOM 770 O O . HIS A 1 99 ? 11.367 20.516 -5.262 1 96.62 99 HIS A O 1
ATOM 776 N N . PHE A 1 100 ? 11.75 21.734 -7.043 1 96.94 100 PHE A N 1
ATOM 777 C CA . PHE A 1 100 ? 10.453 22.406 -7.016 1 96.94 100 PHE A CA 1
ATOM 778 C C . PHE A 1 100 ? 9.32 21.406 -7.148 1 96.94 100 PHE A C 1
ATOM 780 O O . PHE A 1 100 ? 8.352 21.453 -6.387 1 96.94 100 PHE A O 1
ATOM 787 N N . PHE A 1 101 ? 9.398 20.562 -8.156 1 97.12 101 PHE A N 1
ATOM 788 C CA . PHE A 1 101 ? 8.344 19.578 -8.406 1 97.12 101 PHE A CA 1
ATOM 789 C C . PHE A 1 101 ? 8.109 18.719 -7.172 1 97.12 101 PHE A C 1
ATOM 791 O O . PHE A 1 101 ? 6.961 18.5 -6.77 1 97.12 101 PHE A O 1
ATOM 798 N N . PHE A 1 102 ? 9.219 18.281 -6.566 1 97.44 102 PHE A N 1
ATOM 799 C CA . PHE A 1 102 ? 9.156 17.469 -5.359 1 97.44 102 PHE A CA 1
ATOM 800 C C . PHE A 1 102 ? 8.477 18.219 -4.227 1 97.44 102 PHE A C 1
ATOM 802 O O . PHE A 1 102 ? 7.59 17.688 -3.559 1 97.44 102 PHE A O 1
ATOM 809 N N . GLN A 1 103 ? 8.828 19.438 -4.027 1 97.75 103 GLN A N 1
ATOM 810 C CA . GLN A 1 103 ? 8.32 20.234 -2.922 1 97.75 103 GLN A CA 1
ATOM 811 C C . GLN A 1 103 ? 6.883 20.672 -3.176 1 97.75 103 GLN A C 1
ATOM 813 O O . GLN A 1 103 ? 6.098 20.812 -2.236 1 97.75 103 GLN A O 1
ATOM 818 N N . PHE A 1 104 ? 6.512 20.812 -4.391 1 97.19 104 PHE A N 1
ATOM 819 C CA . PHE A 1 104 ? 5.141 21.172 -4.734 1 97.19 104 PHE A CA 1
ATOM 820 C C . PHE A 1 104 ? 4.172 20.078 -4.305 1 97.19 104 PHE A C 1
ATOM 822 O O . PHE A 1 104 ? 3.105 20.359 -3.76 1 97.19 104 PHE A O 1
ATOM 829 N N . VAL A 1 105 ? 4.531 18.875 -4.586 1 96.75 105 VAL A N 1
ATOM 830 C CA . VAL A 1 105 ? 3.613 17.781 -4.25 1 96.75 105 VAL A CA 1
ATOM 831 C C . VAL A 1 105 ? 3.467 17.688 -2.734 1 96.75 105 VAL A C 1
ATOM 833 O O . VAL A 1 105 ? 2.398 17.328 -2.229 1 96.75 105 VAL A O 1
ATOM 836 N N . PHE A 1 106 ? 4.488 18.047 -2 1 96.94 106 PHE A N 1
ATOM 837 C CA . PHE A 1 106 ? 4.395 18.109 -0.546 1 96.94 106 PHE A CA 1
ATOM 838 C C . PHE A 1 106 ? 3.436 19.219 -0.117 1 96.94 106 PHE A C 1
ATOM 840 O O . PHE A 1 106 ? 2.604 19.016 0.77 1 96.94 106 PHE A O 1
ATOM 847 N N . ALA A 1 107 ? 3.59 20.297 -0.727 1 96.88 107 ALA A N 1
ATOM 848 C CA . ALA A 1 107 ? 2.738 21.438 -0.392 1 96.88 107 ALA A CA 1
ATOM 849 C C . ALA A 1 107 ? 1.27 21.125 -0.665 1 96.88 107 ALA A C 1
ATOM 851 O O . ALA A 1 107 ? 0.4 21.438 0.153 1 96.88 107 ALA A O 1
ATOM 852 N N . ALA A 1 108 ? 1.037 20.547 -1.804 1 94.19 108 ALA A N 1
ATOM 853 C CA . ALA A 1 108 ? -0.327 20.172 -2.166 1 94.19 108 ALA A CA 1
ATOM 854 C C . ALA A 1 108 ? -0.909 19.188 -1.158 1 94.19 108 ALA A C 1
ATOM 856 O O . ALA A 1 108 ? -2.088 19.266 -0.808 1 94.19 108 ALA A O 1
ATOM 857 N N . THR A 1 109 ? -0.118 18.297 -0.703 1 91.69 109 THR 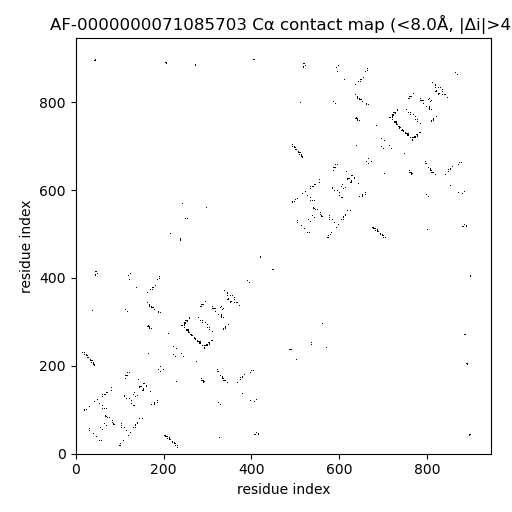A N 1
ATOM 858 C CA . THR A 1 109 ? -0.55 17.312 0.274 1 91.69 109 THR A CA 1
ATOM 859 C C . THR A 1 109 ? -0.929 17.984 1.593 1 91.69 109 THR A C 1
ATOM 861 O O . THR A 1 109 ? -1.938 17.625 2.205 1 91.69 109 THR A O 1
ATOM 864 N N . ALA A 1 110 ? -0.182 18.922 2.021 1 93.69 110 ALA A N 1
ATOM 865 C CA . ALA A 1 110 ? -0.469 19.625 3.27 1 93.69 110 ALA A CA 1
ATOM 866 C C . ALA A 1 110 ? -1.836 20.297 3.217 1 93.69 110 ALA A C 1
ATOM 868 O O . ALA A 1 110 ? -2.596 20.25 4.188 1 93.69 110 ALA A O 1
ATOM 869 N N . ALA A 1 111 ? -2.143 20.844 2.133 1 93.5 111 ALA A N 1
ATOM 870 C CA . ALA A 1 111 ? -3.438 21.516 1.968 1 93.5 111 ALA A CA 1
ATOM 871 C C . ALA A 1 111 ? -4.57 20.484 1.925 1 93.5 111 ALA A C 1
ATOM 873 O O . ALA A 1 111 ? -5.652 20.734 2.463 1 93.5 111 ALA A O 1
ATOM 874 N N . THR A 1 112 ? -4.328 19.406 1.308 1 93.38 112 THR A N 1
ATOM 875 C CA . THR A 1 112 ? -5.359 18.391 1.11 1 93.38 112 THR A CA 1
ATOM 876 C C . THR A 1 112 ? -5.758 17.75 2.441 1 93.38 112 THR A C 1
ATOM 878 O O . THR A 1 112 ? -6.902 17.344 2.617 1 93.38 112 THR A O 1
ATOM 881 N N . ILE A 1 113 ? -4.891 17.688 3.4 1 94.44 113 ILE A N 1
ATOM 882 C CA . ILE A 1 113 ? -5.16 17.109 4.715 1 94.44 113 ILE A CA 1
ATOM 883 C C . ILE A 1 113 ? -6.328 17.844 5.371 1 94.44 113 ILE A C 1
ATOM 885 O O . ILE A 1 113 ? -7.195 17.203 5.98 1 94.44 113 ILE A O 1
ATOM 889 N N . VAL A 1 114 ? -6.5 19.078 5.145 1 95.19 114 VAL A N 1
ATOM 890 C CA . VAL A 1 114 ? -7.516 19.922 5.766 1 95.19 114 VAL A CA 1
ATOM 891 C C . VAL A 1 114 ? -8.891 19.594 5.188 1 95.19 114 VAL A C 1
ATOM 893 O O . VAL A 1 114 ? -9.891 19.609 5.902 1 95.19 114 VAL A O 1
ATOM 896 N N . SER A 1 115 ? -8.914 19.25 3.945 1 91.25 115 SER A N 1
ATOM 897 C CA . SER A 1 115 ? -10.164 19 3.232 1 91.25 115 SER A CA 1
ATOM 898 C C . SER A 1 115 ? -10.945 17.844 3.869 1 91.25 115 SER A C 1
ATOM 900 O O . SER A 1 115 ? -12.172 17.906 3.965 1 91.25 115 SER A O 1
ATOM 902 N N . GLY A 1 116 ? -10.328 16.891 4.336 1 91.31 116 GLY A N 1
ATOM 903 C CA . GLY A 1 116 ? -10.984 15.742 4.926 1 91.31 116 GLY A CA 1
ATOM 904 C C . GLY A 1 116 ? -11.695 16.062 6.227 1 91.31 116 GLY A C 1
ATOM 905 O O . GLY A 1 116 ? -12.789 15.555 6.488 1 91.31 116 GLY A O 1
ATOM 906 N N . ALA A 1 117 ? -11.148 16.906 6.977 1 95.19 117 ALA A N 1
ATOM 907 C CA . ALA A 1 117 ? -11.703 17.25 8.281 1 95.19 117 ALA A CA 1
ATOM 908 C C . ALA A 1 117 ? -12.922 18.172 8.141 1 95.19 117 ALA A C 1
ATOM 910 O O . ALA A 1 117 ? -13.773 18.219 9.023 1 95.19 117 ALA A O 1
ATOM 911 N N . MET A 1 118 ? -13.078 18.828 7.027 1 95.62 118 MET A N 1
ATOM 912 C CA . MET A 1 118 ? -14.125 19.844 6.863 1 95.62 118 MET A CA 1
ATOM 913 C C . MET A 1 118 ? -15.125 19.406 5.801 1 95.62 118 MET A C 1
ATOM 915 O O . MET A 1 118 ? -15.898 20.219 5.297 1 95.62 118 MET A O 1
ATOM 919 N N . ALA A 1 119 ? -15.188 18.172 5.582 1 93.88 119 ALA A N 1
ATOM 920 C CA . ALA A 1 119 ? -15.992 17.609 4.508 1 93.88 119 ALA A CA 1
ATOM 921 C C . ALA A 1 119 ? -17.484 17.719 4.824 1 93.88 119 ALA A C 1
ATOM 923 O O . ALA A 1 119 ? -17.875 17.75 5.992 1 93.88 119 ALA A O 1
ATOM 924 N N . GLU A 1 120 ? -18.375 17.812 3.811 1 94.25 120 GLU A N 1
ATOM 925 C CA . GLU A 1 120 ? -19.828 17.641 3.74 1 94.25 120 GLU A CA 1
ATOM 926 C C . GLU A 1 120 ? -20.547 18.938 4.09 1 94.25 120 GLU A C 1
ATOM 928 O O . GLU A 1 120 ? -21.766 19.047 3.896 1 94.25 120 GLU A O 1
ATOM 933 N N . ARG A 1 121 ? -19.844 19.969 4.613 1 95.38 121 ARG A N 1
ATOM 934 C CA . ARG A 1 121 ? -20.609 21.141 5.016 1 95.38 121 ARG A CA 1
ATOM 935 C C . ARG A 1 121 ? -19.828 22.422 4.738 1 95.38 121 ARG A C 1
ATOM 937 O O . ARG A 1 121 ? -20.25 23.516 5.152 1 95.38 121 ARG A O 1
ATOM 944 N N . THR A 1 122 ? -18.719 22.375 4.145 1 95.81 122 THR A N 1
ATOM 945 C CA . THR A 1 122 ? -17.906 23.547 3.842 1 95.81 122 THR A CA 1
ATOM 946 C C . THR A 1 122 ? -18.281 24.125 2.484 1 95.81 122 THR A C 1
ATOM 948 O O . THR A 1 122 ? -18.516 23.391 1.524 1 95.81 122 THR A O 1
ATOM 951 N N . GLU A 1 123 ? -18.297 25.438 2.463 1 95.31 123 GLU A N 1
ATOM 952 C CA . GLU A 1 123 ? -18.547 26.125 1.202 1 95.31 123 GLU A CA 1
ATOM 953 C C . GLU A 1 123 ? -17.422 25.891 0.208 1 95.31 123 GLU A C 1
ATOM 955 O O . GLU A 1 123 ? -16.25 25.828 0.594 1 95.31 123 GLU A O 1
ATOM 960 N N . PHE A 1 124 ? -17.812 25.844 -1.081 1 91.56 124 PHE A N 1
ATOM 961 C CA . PHE A 1 124 ? -16.844 25.531 -2.127 1 91.56 124 PHE A CA 1
ATOM 962 C C . PHE A 1 124 ? -15.75 26.594 -2.193 1 91.56 124 PHE A C 1
ATOM 964 O O . PHE A 1 124 ? -14.57 26.281 -2.33 1 91.56 124 PHE A O 1
ATOM 971 N N . ILE A 1 125 ? -16.078 27.844 -2.113 1 93.06 125 ILE A N 1
ATOM 972 C CA . ILE A 1 125 ? -15.133 28.953 -2.23 1 93.06 125 ILE A CA 1
ATOM 973 C C . ILE A 1 125 ? -14.125 28.891 -1.081 1 93.06 125 ILE A C 1
ATOM 975 O O . ILE A 1 125 ? -12.984 29.328 -1.228 1 93.06 125 ILE A O 1
ATOM 979 N N . ALA A 1 126 ? -14.539 28.422 0.025 1 94.56 126 ALA A N 1
ATOM 980 C CA . ALA A 1 126 ? -13.648 28.281 1.181 1 94.56 126 ALA A CA 1
ATOM 981 C C . ALA A 1 126 ? -12.445 27.406 0.854 1 94.56 126 ALA A C 1
ATOM 983 O O . ALA A 1 126 ? -11.336 27.672 1.329 1 94.56 126 ALA A O 1
ATOM 984 N N . TYR A 1 127 ? -12.617 26.453 0.036 1 90.94 127 TYR A N 1
ATOM 985 C CA . TYR A 1 127 ? -11.531 25.547 -0.332 1 90.94 127 TYR A CA 1
ATOM 986 C C . TYR A 1 127 ? -10.469 26.281 -1.148 1 90.94 127 TYR A C 1
ATOM 988 O O . TYR A 1 127 ? -9.273 26.016 -1.003 1 90.94 127 TYR A O 1
ATOM 996 N N . PHE A 1 128 ? -10.914 27.188 -1.963 1 92.75 128 PHE A N 1
ATOM 997 C CA . PHE A 1 128 ? -9.992 28 -2.748 1 92.75 128 PHE A CA 1
ATOM 998 C C . PHE A 1 128 ? -9.141 28.875 -1.842 1 92.75 128 PHE A C 1
ATOM 1000 O O . PHE A 1 128 ? -7.922 28.969 -2.021 1 92.75 128 PHE A O 1
ATOM 1007 N N . ILE A 1 129 ? -9.789 29.406 -0.927 1 96.12 129 ILE A N 1
ATOM 1008 C CA . ILE A 1 129 ? -9.141 30.391 -0.072 1 96.12 129 ILE A CA 1
ATOM 1009 C C . ILE A 1 129 ? -8.117 29.703 0.832 1 96.12 129 ILE A C 1
ATOM 1011 O O . ILE A 1 129 ? -6.957 30.109 0.885 1 96.12 129 ILE A O 1
ATOM 1015 N N . TYR A 1 130 ? -8.531 28.672 1.506 1 95.88 130 TYR A N 1
ATOM 1016 C CA . TYR A 1 130 ? -7.582 28.109 2.463 1 95.88 130 TYR A CA 1
ATOM 1017 C C . TYR A 1 130 ? -6.465 27.359 1.747 1 95.88 130 TYR A C 1
ATOM 1019 O O . TYR A 1 130 ? -5.336 27.297 2.24 1 95.88 130 TYR A O 1
ATOM 1027 N N . SER A 1 131 ? -6.742 26.688 0.607 1 96.31 131 SER A N 1
ATOM 1028 C CA . SER A 1 131 ? -5.684 26.031 -0.153 1 96.31 131 SER A CA 1
ATOM 1029 C C . SER A 1 131 ? -4.617 27.031 -0.593 1 96.31 131 SER A C 1
ATOM 1031 O O . SER A 1 131 ? -3.422 26.734 -0.542 1 96.31 131 SER A O 1
ATOM 1033 N N . THR A 1 132 ? -5.105 28.188 -1.028 1 97.56 132 THR A N 1
ATOM 1034 C CA . THR A 1 132 ? -4.195 29.25 -1.429 1 97.56 132 THR A CA 1
ATOM 1035 C C . THR A 1 132 ? -3.361 29.734 -0.241 1 97.56 132 THR A C 1
ATOM 1037 O O . THR A 1 132 ? -2.141 29.859 -0.344 1 97.56 132 THR A O 1
ATOM 1040 N N . ALA A 1 133 ? -3.969 29.922 0.875 1 98.25 133 ALA A N 1
ATOM 1041 C CA . ALA A 1 133 ? -3.287 30.453 2.057 1 98.25 133 ALA A CA 1
ATOM 1042 C C . ALA A 1 133 ? -2.285 29.438 2.604 1 98.25 133 ALA A C 1
ATOM 1044 O O . ALA A 1 133 ? -1.172 29.797 2.988 1 98.25 133 ALA A O 1
ATOM 1045 N N . ILE A 1 134 ? -2.678 28.219 2.633 1 97.62 134 ILE A N 1
ATOM 1046 C CA . ILE A 1 134 ? -1.838 27.188 3.217 1 97.62 134 ILE A CA 1
ATOM 1047 C C . ILE A 1 134 ? -0.645 26.906 2.305 1 97.62 134 ILE A C 1
ATOM 1049 O O . ILE A 1 134 ? 0.501 26.891 2.76 1 97.62 134 ILE A O 1
ATOM 1053 N N . THR A 1 135 ? -0.783 26.766 1.003 1 97.94 135 THR A N 1
ATOM 1054 C CA . THR A 1 135 ? 0.292 26.422 0.08 1 97.94 135 THR A CA 1
ATOM 1055 C C . THR A 1 135 ? 1.141 27.641 -0.246 1 97.94 135 THR A C 1
ATOM 1057 O O . THR A 1 135 ? 2.301 27.516 -0.642 1 97.94 135 THR A O 1
ATOM 1060 N N . GLY A 1 136 ? 0.506 28.797 -0.04 1 98.38 136 GLY A N 1
ATOM 1061 C CA . GLY A 1 136 ? 1.194 30.016 -0.433 1 98.38 136 GLY A CA 1
ATOM 1062 C C . GLY A 1 136 ? 1.98 30.656 0.7 1 98.38 136 GLY A C 1
ATOM 1063 O O . GLY A 1 136 ? 2.967 31.344 0.463 1 98.38 136 GLY A O 1
ATOM 1064 N N . PHE A 1 137 ? 1.517 30.375 1.955 1 98.56 137 PHE A N 1
ATOM 1065 C CA . PHE A 1 137 ? 2.15 31.156 3.01 1 98.56 137 PHE A CA 1
ATOM 1066 C C . PHE A 1 137 ? 2.342 30.312 4.266 1 98.56 137 PHE A C 1
ATOM 1068 O O . PHE A 1 137 ? 3.463 30.188 4.762 1 98.56 137 PHE A O 1
ATOM 1075 N N . ILE A 1 138 ? 1.353 29.75 4.812 1 98.75 138 ILE A N 1
ATOM 1076 C CA . ILE A 1 138 ? 1.417 29.078 6.105 1 98.75 138 ILE A CA 1
ATOM 1077 C C . ILE A 1 138 ? 2.434 27.938 6.047 1 98.75 138 ILE A C 1
ATOM 1079 O O . ILE A 1 138 ? 3.357 27.891 6.859 1 98.75 138 ILE A O 1
ATOM 1083 N N . TYR A 1 139 ? 2.307 27.062 5.062 1 98.69 139 TYR A N 1
ATOM 1084 C CA . TYR A 1 139 ? 3.152 25.891 4.918 1 98.69 139 TYR A CA 1
ATOM 1085 C C . TYR A 1 139 ? 4.559 26.281 4.484 1 98.69 139 TYR A C 1
ATOM 1087 O O . TYR A 1 139 ? 5.543 25.844 5.086 1 98.69 139 TYR A O 1
ATOM 1095 N N . PRO A 1 140 ? 4.766 27.156 3.496 1 98.81 140 PRO A N 1
ATOM 1096 C CA . PRO A 1 140 ? 6.109 27.469 2.992 1 98.81 140 PRO A CA 1
ATOM 1097 C C . PRO A 1 140 ? 7.004 28.109 4.051 1 98.81 140 PRO A C 1
ATOM 1099 O O . PRO A 1 140 ? 8.219 27.875 4.059 1 98.81 140 PRO A O 1
ATOM 1102 N N . ILE A 1 141 ? 6.434 28.844 4.934 1 98.81 141 ILE A N 1
ATOM 1103 C CA . ILE A 1 141 ? 7.234 29.484 5.969 1 98.81 141 ILE A CA 1
ATOM 1104 C C . ILE A 1 141 ? 7.785 28.422 6.922 1 98.81 141 ILE A C 1
ATOM 1106 O O . ILE A 1 141 ? 8.945 28.484 7.328 1 98.81 141 ILE A O 1
ATOM 1110 N N . VAL A 1 142 ? 6.957 27.5 7.254 1 98.88 142 VAL A N 1
ATOM 1111 C CA . VAL A 1 142 ? 7.395 26.406 8.117 1 98.88 142 VAL A CA 1
ATOM 1112 C C . VAL A 1 142 ? 8.469 25.578 7.406 1 98.88 142 VAL A C 1
ATOM 1114 O O . VAL A 1 142 ? 9.445 25.172 8.023 1 98.88 142 VAL A O 1
ATOM 1117 N N . VAL A 1 143 ? 8.258 25.344 6.094 1 98.81 143 VAL A N 1
ATOM 1118 C CA . VAL A 1 143 ? 9.25 24.641 5.293 1 98.81 143 VAL A CA 1
ATOM 1119 C C . VAL A 1 143 ? 10.594 25.375 5.363 1 98.81 143 VAL A C 1
ATOM 1121 O O . VAL A 1 143 ? 11.641 24.75 5.535 1 98.81 143 VAL A O 1
ATOM 1124 N N . HIS A 1 144 ? 10.578 26.688 5.266 1 98.81 144 HIS A N 1
ATOM 1125 C CA . HIS A 1 144 ? 11.797 27.484 5.34 1 98.81 144 HIS A CA 1
ATOM 1126 C C . HIS A 1 144 ? 12.5 27.297 6.68 1 98.81 144 HIS A C 1
ATOM 1128 O O . HIS A 1 144 ? 13.719 27.094 6.723 1 98.81 144 HIS A O 1
ATOM 1134 N N . TRP A 1 145 ? 11.734 27.328 7.723 1 98.81 145 TRP A N 1
ATOM 1135 C CA . TRP A 1 145 ? 12.305 27.188 9.055 1 98.81 145 TRP A CA 1
ATOM 1136 C C . TRP A 1 145 ? 13.07 25.875 9.188 1 98.81 145 TRP A C 1
ATOM 1138 O O . TRP A 1 145 ? 14.18 25.844 9.734 1 98.81 145 TRP A O 1
ATOM 1148 N N . ALA A 1 146 ? 12.523 24.828 8.664 1 98.62 146 ALA A N 1
ATOM 1149 C CA . ALA A 1 146 ? 12.961 23.484 9.039 1 98.62 146 ALA A CA 1
ATOM 1150 C C . ALA A 1 146 ? 13.875 22.891 7.965 1 98.62 146 ALA A C 1
ATOM 1152 O O . ALA A 1 146 ? 14.766 22.094 8.266 1 98.62 146 ALA A O 1
ATOM 1153 N N . TRP A 1 147 ? 13.641 23.266 6.664 1 97.88 147 TRP A N 1
ATOM 1154 C CA . TRP A 1 147 ? 14.289 22.484 5.617 1 97.88 147 TRP A CA 1
ATOM 1155 C C . TRP A 1 147 ? 15.172 23.375 4.746 1 97.88 147 TRP A C 1
ATOM 1157 O O . TRP A 1 147 ? 15.953 22.875 3.93 1 97.88 147 TRP A O 1
ATOM 1167 N N . SER A 1 148 ? 15.039 24.688 4.84 1 97.38 148 SER A N 1
ATOM 1168 C CA . SER A 1 148 ? 15.969 25.578 4.148 1 97.38 148 SER A CA 1
ATOM 1169 C C . SER A 1 148 ? 17.281 25.688 4.906 1 97.38 148 SER A C 1
ATOM 1171 O O . SER A 1 148 ? 17.312 25.672 6.137 1 97.38 148 SER A O 1
ATOM 1173 N N . SER A 1 149 ? 18.375 25.875 4.18 1 94.94 149 SER A N 1
ATOM 1174 C CA . SER A 1 149 ? 19.688 25.984 4.789 1 94.94 149 SER A CA 1
ATOM 1175 C C . SER A 1 149 ? 19.781 27.203 5.695 1 94.94 149 SER A C 1
ATOM 1177 O O . SER A 1 149 ? 20.594 27.234 6.629 1 94.94 149 SER A O 1
ATOM 1179 N N . ASP A 1 150 ? 18.891 28.141 5.531 1 96.44 150 ASP A N 1
ATOM 1180 C CA . ASP A 1 150 ? 18.938 29.375 6.309 1 96.44 150 ASP A CA 1
ATOM 1181 C C . ASP A 1 150 ? 17.891 29.375 7.41 1 96.44 150 ASP A C 1
ATOM 1183 O O . ASP A 1 150 ? 17.797 30.312 8.203 1 96.44 150 ASP A O 1
ATOM 1187 N N . GLY A 1 151 ? 17.094 28.359 7.516 1 98.38 151 GLY A N 1
ATOM 1188 C CA . GLY A 1 151 ? 15.992 28.328 8.477 1 98.38 151 GLY A CA 1
ATOM 1189 C C . GLY A 1 151 ? 16.469 28.234 9.914 1 98.38 151 GLY A C 1
ATOM 1190 O O . GLY A 1 151 ? 17.438 27.547 10.211 1 98.38 151 GLY A O 1
ATOM 1191 N N . TRP A 1 152 ? 15.758 28.812 10.773 1 98.12 152 TRP A N 1
ATOM 1192 C CA . TRP A 1 152 ? 16.219 28.891 12.156 1 98.12 152 TRP A CA 1
ATOM 1193 C C . TRP A 1 152 ? 16.047 27.547 12.859 1 98.12 152 TRP A C 1
ATOM 1195 O O . TRP A 1 152 ? 16.812 27.234 13.773 1 98.12 152 TRP A O 1
ATOM 1205 N N . LEU A 1 153 ? 15.117 26.766 12.508 1 98.56 153 LEU A N 1
ATOM 1206 C CA . LEU A 1 153 ? 14.977 25.438 13.094 1 98.56 153 LEU A CA 1
ATOM 1207 C C . LEU A 1 153 ? 16.047 24.484 12.547 1 98.56 153 LEU A C 1
ATOM 1209 O O . LEU A 1 153 ? 16.516 23.594 13.258 1 98.56 153 LEU A O 1
ATOM 1213 N N . ALA A 1 154 ? 16.359 24.688 11.305 1 97.56 154 ALA A N 1
ATOM 1214 C CA . ALA A 1 154 ? 17.391 23.859 10.688 1 97.56 154 ALA A CA 1
ATOM 1215 C C . ALA A 1 154 ? 18.75 24.141 11.297 1 97.56 154 ALA A C 1
ATOM 1217 O O . ALA A 1 154 ? 19.641 23.281 11.297 1 97.56 154 ALA A O 1
ATOM 1218 N N . ASN A 1 155 ? 18.938 25.359 11.773 1 96.62 155 ASN A N 1
ATOM 1219 C CA . ASN A 1 155 ? 20.203 25.797 12.344 1 96.62 155 ASN A CA 1
ATOM 1220 C C . ASN A 1 155 ? 20.062 26.156 13.828 1 96.62 155 ASN A C 1
ATOM 1222 O O . ASN A 1 155 ? 20.094 27.328 14.188 1 96.62 155 ASN A O 1
ATOM 1226 N N . GLY A 1 156 ? 20 25.109 14.625 1 93.94 156 GLY A N 1
ATOM 1227 C CA . GLY A 1 156 ? 19.828 25.328 16.047 1 93.94 156 GLY A CA 1
ATOM 1228 C C . GLY A 1 156 ? 21.125 25.625 16.781 1 93.94 156 GLY A C 1
ATOM 1229 O O . GLY A 1 156 ? 22.172 25.75 16.141 1 93.94 156 GLY A O 1
ATOM 1230 N N . PRO A 1 157 ? 20.953 25.781 18.047 1 91.62 157 PRO A N 1
ATOM 1231 C CA . PRO A 1 157 ? 22.172 26.047 18.828 1 91.62 157 PRO A CA 1
ATOM 1232 C C . PRO A 1 157 ? 23.141 24.859 18.828 1 91.62 157 PRO A C 1
ATOM 1234 O O . PRO A 1 157 ? 22.719 23.703 18.766 1 91.62 157 PRO A O 1
ATOM 1237 N N . SER A 1 158 ? 24.438 25.094 18.922 1 91.62 158 SER A N 1
ATOM 1238 C CA . SER A 1 158 ? 25.5 24.094 19.016 1 91.62 158 SER A CA 1
ATOM 1239 C C . SER A 1 158 ? 25.453 23.125 17.844 1 91.62 158 SER A C 1
ATOM 1241 O O . SER A 1 158 ? 25.766 21.938 18 1 91.62 158 SER A O 1
ATOM 1243 N N . GLY A 1 159 ? 24.859 23.547 16.766 1 92.12 159 GLY A N 1
ATOM 1244 C CA . GLY A 1 159 ? 24.859 22.734 15.57 1 92.12 159 GLY A CA 1
ATOM 1245 C C . GLY A 1 159 ? 23.734 21.719 15.531 1 92.12 159 GLY A C 1
ATOM 1246 O O . GLY A 1 159 ? 23.688 20.859 14.648 1 92.12 159 GLY A O 1
ATOM 1247 N N . ILE A 1 160 ? 22.828 21.797 16.469 1 94.75 160 ILE A N 1
ATOM 1248 C CA . ILE A 1 160 ? 21.688 20.906 16.531 1 94.75 160 ILE A CA 1
ATOM 1249 C C . ILE A 1 160 ? 20.594 21.406 15.578 1 94.75 160 ILE A C 1
ATOM 1251 O O . ILE A 1 160 ? 20.219 22.578 15.625 1 94.75 160 ILE A O 1
ATOM 1255 N N . GLY A 1 161 ? 20.156 20.547 14.688 1 96.5 161 GLY A N 1
ATOM 1256 C CA . GLY A 1 161 ? 19.078 20.891 13.781 1 96.5 161 GLY A CA 1
ATOM 1257 C C . GLY A 1 161 ? 17.766 20.188 14.117 1 96.5 161 GLY A C 1
ATOM 1258 O O . GLY A 1 161 ? 17.766 19.141 14.766 1 96.5 161 GLY A O 1
ATOM 1259 N N . TYR A 1 162 ? 16.703 20.812 13.727 1 98.19 162 TYR A N 1
ATOM 1260 C CA . TYR A 1 162 ? 15.383 20.203 13.836 1 98.19 162 TYR A CA 1
ATOM 1261 C C . TYR A 1 162 ? 15.289 18.938 13 1 98.19 162 TYR A C 1
ATOM 1263 O O . TYR A 1 162 ? 15.547 18.953 11.797 1 98.19 162 TYR A O 1
ATOM 1271 N N . GLN A 1 163 ? 15 17.812 13.711 1 97.94 163 GLN A N 1
ATOM 1272 C CA . GLN A 1 163 ? 14.93 16.531 13.023 1 97.94 163 GLN A CA 1
ATOM 1273 C C . GLN A 1 163 ? 13.516 16.234 12.539 1 97.94 163 GLN A C 1
ATOM 1275 O O . GLN A 1 163 ? 12.672 15.781 13.305 1 97.94 163 GLN A O 1
ATOM 1280 N N . ASP A 1 164 ? 13.289 16.391 11.297 1 98.69 164 ASP A N 1
ATOM 1281 C CA . ASP A 1 164 ? 12.039 16.125 10.602 1 98.69 164 ASP A CA 1
ATOM 1282 C C . ASP A 1 164 ? 12.281 15.82 9.125 1 98.69 164 ASP A C 1
ATOM 1284 O O . ASP A 1 164 ? 11.93 16.625 8.258 1 98.69 164 ASP A O 1
ATOM 1288 N N . PHE A 1 165 ? 12.75 14.656 8.922 1 98.56 165 PHE A N 1
ATOM 1289 C CA . PHE A 1 165 ? 13.328 14.242 7.648 1 98.56 165 PHE A CA 1
ATOM 1290 C C . PHE A 1 165 ? 12.305 14.359 6.527 1 98.56 165 PHE A C 1
ATOM 1292 O O . PHE A 1 165 ? 12.594 14.93 5.473 1 98.56 165 PHE A O 1
ATOM 1299 N N . ALA A 1 166 ? 11.078 13.789 6.773 1 98.69 166 ALA A N 1
ATOM 1300 C CA . ALA A 1 166 ? 10.102 13.719 5.688 1 98.69 166 ALA A CA 1
ATOM 1301 C C . ALA A 1 166 ? 8.82 14.469 6.051 1 98.69 166 ALA A C 1
ATOM 1303 O O . ALA A 1 166 ? 7.891 14.539 5.246 1 98.69 166 ALA A O 1
ATOM 1304 N N . GLY A 1 167 ? 8.672 15.008 7.289 1 98.69 167 GLY A N 1
ATOM 1305 C CA . GLY A 1 167 ? 7.613 15.992 7.449 1 98.69 167 GLY A CA 1
ATOM 1306 C C . GLY A 1 167 ? 6.562 15.578 8.469 1 98.69 167 GLY A C 1
ATOM 1307 O O . GLY A 1 167 ? 5.383 15.906 8.312 1 98.69 167 GLY A O 1
ATOM 1308 N N . SER A 1 168 ? 6.918 14.781 9.531 1 98.88 168 SER A N 1
ATOM 1309 C CA . SER A 1 168 ? 5.965 14.602 10.625 1 98.88 168 SER A CA 1
ATOM 1310 C C . SER A 1 168 ? 5.477 15.945 11.148 1 98.88 168 SER A C 1
ATOM 1312 O O . SER A 1 168 ? 4.289 16.109 11.438 1 98.88 168 SER A O 1
ATOM 1314 N N . GLY A 1 169 ? 6.387 16.844 11.32 1 98.81 169 GLY A N 1
ATOM 1315 C CA . GLY A 1 169 ? 6.078 18.188 11.781 1 98.81 169 GLY A CA 1
ATOM 1316 C C . GLY A 1 169 ? 5.711 19.141 10.664 1 98.81 169 GLY A C 1
ATOM 1317 O O . GLY A 1 169 ? 4.57 19.594 10.578 1 98.81 169 GLY A O 1
ATOM 1318 N N . VAL A 1 170 ? 6.574 19.297 9.711 1 98.81 170 VAL A N 1
ATOM 1319 C CA . VAL A 1 170 ? 6.496 20.328 8.68 1 98.81 170 VAL A CA 1
ATOM 1320 C C . VAL A 1 170 ? 5.234 20.125 7.844 1 98.81 170 VAL A C 1
ATOM 1322 O O . VAL A 1 170 ? 4.539 21.094 7.516 1 98.81 170 VAL A O 1
ATOM 1325 N N . VAL A 1 171 ? 4.91 18.906 7.531 1 98.69 171 VAL A N 1
ATOM 1326 C CA . VAL A 1 171 ? 3.773 18.656 6.652 1 98.69 171 VAL A CA 1
ATOM 1327 C C . VAL A 1 171 ? 2.555 18.266 7.488 1 98.69 171 VAL A C 1
ATOM 1329 O O . VAL A 1 171 ? 1.524 18.938 7.445 1 98.69 171 VAL A O 1
ATOM 1332 N N . HIS A 1 172 ? 2.711 17.219 8.312 1 98.88 172 HIS A N 1
ATOM 1333 C CA . HIS A 1 172 ? 1.555 16.594 8.93 1 98.88 172 HIS A CA 1
ATOM 1334 C C . HIS A 1 172 ? 1.049 17.391 10.117 1 98.88 172 HIS A C 1
ATOM 1336 O O . HIS A 1 172 ? -0.16 17.5 10.336 1 98.88 172 HIS A O 1
ATOM 1342 N N . CYS A 1 173 ? 1.924 17.969 10.914 1 98.88 173 CYS A N 1
ATOM 1343 C CA . CYS A 1 173 ? 1.444 18.828 11.992 1 98.88 173 CYS A CA 1
ATOM 1344 C C . CYS A 1 173 ? 0.819 20.109 11.438 1 98.88 173 CYS A C 1
ATOM 1346 O O . CYS A 1 173 ? -0.157 20.609 11.992 1 98.88 173 CYS A O 1
ATOM 1348 N N . VAL A 1 174 ? 1.402 20.641 10.375 1 98.81 174 VAL A N 1
ATOM 1349 C CA . VAL A 1 174 ? 0.803 21.828 9.758 1 98.81 174 VAL A CA 1
ATOM 1350 C C . VAL A 1 174 ? -0.59 21.484 9.234 1 98.81 174 VAL A C 1
ATOM 1352 O O . VAL A 1 174 ? -1.57 22.141 9.578 1 98.81 174 VAL A O 1
ATOM 1355 N N . GLY A 1 175 ? -0.657 20.438 8.43 1 98.44 175 GLY A N 1
ATOM 1356 C CA . GLY A 1 175 ? -1.948 20.031 7.902 1 98.44 175 GLY A CA 1
ATOM 1357 C C . GLY A 1 175 ? -2.936 19.641 8.984 1 98.44 175 GLY A C 1
ATOM 1358 O O . GLY A 1 175 ? -4.098 20.047 8.953 1 98.44 175 GLY A O 1
ATOM 1359 N N . GLY A 1 176 ? -2.496 18.859 9.953 1 98.75 176 GLY A N 1
ATOM 1360 C CA . GLY A 1 176 ? -3.346 18.406 11.039 1 98.75 176 GLY A CA 1
ATOM 1361 C C . GLY A 1 176 ? -3.834 19.531 11.93 1 98.75 176 GLY A C 1
ATOM 1362 O O . GLY A 1 176 ? -4.98 19.516 12.383 1 98.75 176 GLY A O 1
ATOM 1363 N N . THR A 1 177 ? -2.996 20.5 12.188 1 98.81 177 THR A N 1
ATOM 1364 C CA . THR A 1 177 ? -3.383 21.641 13 1 98.81 177 THR A CA 1
ATOM 1365 C C . THR A 1 177 ? -4.414 22.5 12.273 1 98.81 177 THR A C 1
ATOM 1367 O O . THR A 1 177 ? -5.402 22.938 12.867 1 98.81 177 THR A O 1
ATOM 1370 N N . ALA A 1 178 ? -4.121 22.766 11.055 1 98.69 178 ALA A N 1
ATOM 1371 C CA . ALA A 1 178 ? -5.094 23.5 10.258 1 98.69 178 ALA A CA 1
ATOM 1372 C C . ALA A 1 178 ? -6.434 22.781 10.203 1 98.69 178 ALA A C 1
ATOM 1374 O O . ALA A 1 178 ? -7.492 23.406 10.266 1 98.69 178 ALA A O 1
ATOM 1375 N N . ALA A 1 179 ? -6.367 21.484 10.078 1 98.5 179 ALA A N 1
ATOM 1376 C CA . ALA A 1 179 ? -7.578 20.656 10.086 1 98.5 179 ALA A CA 1
ATOM 1377 C C . ALA A 1 179 ? -8.328 20.812 11.406 1 98.5 179 ALA A C 1
ATOM 1379 O O . ALA A 1 179 ? -9.555 20.938 11.422 1 98.5 179 ALA A O 1
ATOM 1380 N N . LEU A 1 180 ? -7.629 20.75 12.477 1 98.69 180 LEU A N 1
ATOM 1381 C CA . LEU A 1 180 ? -8.234 20.875 13.805 1 98.69 180 LEU A CA 1
ATOM 1382 C C . LEU A 1 180 ? -8.922 22.219 13.953 1 98.69 180 LEU A C 1
ATOM 1384 O O . LEU A 1 180 ? -10.094 22.281 14.344 1 98.69 180 LEU A O 1
ATOM 1388 N N . VAL A 1 181 ? -8.227 23.281 13.656 1 98.69 181 VAL A N 1
ATOM 1389 C CA . VAL A 1 181 ? -8.766 24.625 13.812 1 98.69 181 VAL A CA 1
ATOM 1390 C C . VAL A 1 181 ? -9.945 24.828 12.859 1 98.69 181 VAL A C 1
ATOM 1392 O O . VAL A 1 181 ? -10.992 25.359 13.25 1 98.69 181 VAL A O 1
ATOM 1395 N N . GLY A 1 182 ? -9.75 24.406 11.633 1 98.31 182 GLY A N 1
ATOM 1396 C CA . GLY A 1 182 ? -10.828 24.516 10.656 1 98.31 182 GLY A CA 1
ATOM 1397 C C . GLY A 1 182 ? -12.086 23.781 11.07 1 98.31 182 GLY A C 1
ATOM 1398 O O . GLY A 1 182 ? -13.18 24.344 11.031 1 98.31 182 GLY A O 1
ATOM 1399 N N . ALA A 1 183 ? -11.938 22.578 11.5 1 98.19 183 ALA A N 1
ATOM 1400 C CA . ALA A 1 183 ? -13.086 21.766 11.922 1 98.19 183 ALA A CA 1
ATOM 1401 C C . ALA A 1 183 ? -13.75 22.359 13.164 1 98.19 183 ALA A C 1
ATOM 1403 O O . ALA A 1 183 ? -14.977 22.344 13.281 1 98.19 183 ALA A O 1
ATOM 1404 N N . ALA A 1 184 ? -12.977 22.844 14.055 1 98.31 184 ALA A N 1
ATOM 1405 C CA . ALA A 1 184 ? -13.5 23.406 15.289 1 98.31 184 ALA A CA 1
ATOM 1406 C C . ALA A 1 184 ? -14.328 24.672 15.016 1 98.31 184 ALA A C 1
ATOM 1408 O O . ALA A 1 184 ? -15.414 24.828 15.578 1 98.31 184 ALA A O 1
ATOM 1409 N N . ILE A 1 185 ? -13.844 25.531 14.18 1 98.12 185 ILE A N 1
ATOM 1410 C CA . ILE A 1 185 ? -14.539 26.766 13.867 1 98.12 185 ILE A CA 1
ATOM 1411 C C . ILE A 1 185 ? -15.773 26.469 13.008 1 98.12 185 ILE A C 1
ATOM 1413 O O . ILE A 1 185 ? -16.828 27.078 13.203 1 98.12 185 ILE A O 1
ATOM 1417 N N . LEU A 1 186 ? -15.641 25.516 12.125 1 97.62 186 LEU A N 1
ATOM 1418 C CA . LEU A 1 186 ? -16.719 25.125 11.211 1 97.62 186 LEU A CA 1
ATOM 1419 C C . LEU A 1 186 ? -17.891 24.516 11.977 1 97.62 186 LEU A C 1
ATOM 1421 O O . LEU A 1 186 ? -19.047 24.703 11.586 1 97.62 186 LEU A O 1
ATOM 1425 N N . GLY A 1 187 ? -17.594 23.797 13.055 1 97.06 187 GLY A N 1
ATOM 1426 C CA . GLY A 1 187 ? -18.625 23.109 13.82 1 97.06 187 GLY A CA 1
ATOM 1427 C C . GLY A 1 187 ? -18.984 21.75 13.258 1 97.06 187 GLY A C 1
ATOM 1428 O O . GLY A 1 187 ? -18.656 21.438 12.109 1 97.06 187 GLY A O 1
ATOM 1429 N N . PRO A 1 188 ? -19.688 21 14.031 1 97.5 188 PRO A N 1
ATOM 1430 C CA . PRO A 1 188 ? -20.016 19.625 13.625 1 97.5 188 PRO A CA 1
ATOM 1431 C C . PRO A 1 188 ? -21.109 19.562 12.562 1 97.5 188 PRO A C 1
ATOM 1433 O O . PRO A 1 188 ? -21.922 20.484 12.461 1 97.5 188 PRO A O 1
ATOM 1436 N N . ARG A 1 189 ? -21.109 18.547 11.75 1 96.25 189 ARG A N 1
ATOM 1437 C CA . ARG A 1 189 ? -22.188 18.266 10.812 1 96.25 189 ARG A CA 1
ATOM 1438 C C . ARG A 1 189 ? -23.516 18.094 11.539 1 96.25 189 ARG A C 1
ATOM 1440 O O . ARG A 1 189 ? -23.562 17.594 12.664 1 96.25 189 ARG A O 1
ATOM 1447 N N . ILE A 1 190 ? -24.516 18.391 10.844 1 94.44 190 ILE A N 1
ATOM 1448 C CA . ILE A 1 190 ? -25.844 18.234 11.398 1 94.44 190 ILE A CA 1
ATOM 1449 C C . ILE A 1 190 ? -26.125 16.75 11.664 1 94.44 190 ILE A C 1
ATOM 1451 O O . ILE A 1 190 ? -25.969 15.914 10.773 1 94.44 190 ILE A O 1
ATOM 1455 N N . GLY A 1 191 ? -26.438 16.5 12.961 1 93.38 191 GLY A N 1
ATOM 1456 C CA . GLY A 1 191 ? -26.781 15.125 13.312 1 93.38 191 GLY A CA 1
ATOM 1457 C C . GLY A 1 191 ? -25.641 14.352 13.93 1 93.38 191 GLY A C 1
ATOM 1458 O O . GLY A 1 191 ? -25.812 13.234 14.406 1 93.38 191 GLY A O 1
ATOM 1459 N N . ARG A 1 192 ? -24.453 14.922 13.938 1 95.12 192 ARG A N 1
ATOM 1460 C CA . ARG A 1 192 ? -23.281 14.234 14.461 1 95.12 192 ARG A CA 1
ATOM 1461 C C . ARG A 1 192 ? -23.359 14.094 15.977 1 95.12 192 ARG A C 1
ATOM 1463 O O . ARG A 1 192 ? -22.859 13.117 16.547 1 95.12 192 ARG A O 1
ATOM 1470 N N . TYR A 1 193 ? -23.906 15.016 16.594 1 94.44 193 TYR A N 1
ATOM 1471 C CA . TYR A 1 193 ? -24.156 15 18.031 1 94.44 193 TYR A CA 1
ATOM 1472 C C . TYR A 1 193 ? -25.609 15.281 18.344 1 94.44 193 TYR A C 1
ATOM 1474 O O . TYR A 1 193 ? -26.234 16.156 17.719 1 94.44 193 TYR A O 1
ATOM 1482 N N . ASP A 1 194 ? -26.141 14.531 19.219 1 91.5 194 ASP A N 1
ATOM 1483 C CA . ASP A 1 194 ? -27.547 14.719 19.547 1 91.5 194 ASP A CA 1
ATOM 1484 C C . ASP A 1 194 ? -27.734 15.844 20.547 1 91.5 194 ASP A C 1
ATOM 1486 O O . ASP A 1 194 ? -26.781 16.547 20.891 1 91.5 194 ASP A O 1
ATOM 1490 N N . GLU A 1 195 ? -28.984 15.969 20.953 1 89.62 195 GLU A N 1
ATOM 1491 C CA . GLU A 1 195 ? -29.359 17.078 21.828 1 89.62 195 GLU A CA 1
ATOM 1492 C C . GLU A 1 195 ? -28.656 16.953 23.188 1 89.62 195 GLU A C 1
ATOM 1494 O O . GLU A 1 195 ? -28.406 17.969 23.844 1 89.62 195 GLU A O 1
ATOM 1499 N N . ASN A 1 196 ? -28.297 15.773 23.531 1 91.12 196 ASN A N 1
ATOM 1500 C CA . ASN A 1 196 ? -27.625 15.547 24.812 1 91.12 196 ASN A CA 1
ATOM 1501 C C . ASN A 1 196 ? -26.109 15.5 24.656 1 91.12 196 ASN A C 1
ATOM 1503 O O . ASN A 1 196 ? -25.391 15.211 25.609 1 91.12 196 ASN A O 1
ATOM 1507 N N . GLY A 1 197 ? -25.719 15.641 23.484 1 89.56 197 GLY A N 1
ATOM 1508 C CA . GLY A 1 197 ? -24.281 15.688 23.234 1 89.56 197 GLY A CA 1
ATOM 1509 C C . GLY A 1 197 ? -23.688 14.328 22.953 1 89.56 197 GLY A C 1
ATOM 1510 O O . GLY A 1 197 ? -22.453 14.195 22.844 1 89.56 197 GLY A O 1
ATOM 1511 N N . LYS A 1 198 ? -24.469 13.391 22.891 1 91.5 198 LYS A N 1
ATOM 1512 C CA . LYS A 1 198 ? -23.984 12.047 22.578 1 91.5 198 LYS A CA 1
ATOM 1513 C C . LYS A 1 198 ? -23.625 11.922 21.109 1 91.5 198 LYS A C 1
ATOM 1515 O O . LYS A 1 198 ? -24.344 12.422 20.234 1 91.5 198 LYS A O 1
ATOM 1520 N N . SER A 1 199 ? -22.531 11.273 20.844 1 93.06 199 SER A N 1
ATOM 1521 C CA . SER A 1 199 ? -22.031 11.148 19.484 1 93.06 199 SER A CA 1
ATOM 1522 C C . SER A 1 199 ? -22.828 10.109 18.688 1 93.06 199 SER A C 1
ATOM 1524 O O . SER A 1 199 ? -23.203 9.07 19.234 1 93.06 199 SER A O 1
ATOM 1526 N N . LYS A 1 200 ? -23.141 10.453 17.453 1 92 200 LYS A N 1
ATOM 1527 C CA . LYS A 1 200 ? -23.75 9.547 16.484 1 92 200 LYS A CA 1
ATOM 1528 C C . LYS A 1 200 ? -22.828 9.305 15.289 1 92 200 LYS A C 1
ATOM 1530 O O . LYS A 1 200 ? -22.156 10.227 14.828 1 92 200 LYS A O 1
ATOM 1535 N N . VAL A 1 201 ? -22.922 8.062 14.82 1 88.12 201 VAL A N 1
ATOM 1536 C CA . VAL A 1 201 ? -22.047 7.703 13.711 1 88.12 201 VAL A CA 1
ATOM 1537 C C . VAL A 1 201 ? -22.703 8.07 12.391 1 88.12 201 VAL A C 1
ATOM 1539 O O . VAL A 1 201 ? -23.875 7.746 12.164 1 88.12 201 VAL A O 1
ATOM 1542 N N . ILE A 1 202 ? -22.016 8.852 11.578 1 90.75 202 ILE A N 1
ATOM 1543 C CA . ILE A 1 202 ? -22.391 9.094 10.188 1 90.75 202 ILE A CA 1
ATOM 1544 C C . ILE A 1 202 ? -21.484 8.273 9.266 1 90.75 202 ILE A C 1
ATOM 1546 O O . ILE A 1 202 ? -20.297 8.578 9.117 1 90.75 202 ILE A O 1
ATOM 1550 N N . SER A 1 203 ? -22.016 7.273 8.641 1 89.38 203 SER A N 1
ATOM 1551 C CA . SER A 1 203 ? -21.219 6.312 7.875 1 89.38 203 SER A CA 1
ATOM 1552 C C . SER A 1 203 ? -20.938 6.828 6.469 1 89.38 203 SER A C 1
ATOM 1554 O O . SER A 1 203 ? -21.781 7.496 5.863 1 89.38 203 SER A O 1
ATOM 1556 N N . GLY A 1 204 ? -19.781 6.484 5.988 1 91.88 204 GLY A N 1
ATOM 1557 C CA . GLY A 1 204 ? -19.516 6.668 4.57 1 91.88 204 GLY A CA 1
ATOM 1558 C C . GLY A 1 204 ? -20.344 5.758 3.686 1 91.88 204 GLY A C 1
ATOM 1559 O O . GLY A 1 204 ? -21 4.836 4.176 1 91.88 204 GLY A O 1
ATOM 1560 N N . HIS A 1 205 ? -20.297 5.969 2.348 1 91.31 205 HIS A N 1
ATOM 1561 C CA . HIS A 1 205 ? -21.266 5.27 1.506 1 91.31 205 HIS A CA 1
ATOM 1562 C C . HIS A 1 205 ? -20.625 4.066 0.817 1 91.31 205 HIS A C 1
ATOM 1564 O O . HIS A 1 205 ? -21.328 3.197 0.301 1 91.31 205 HIS A O 1
ATOM 1570 N N . THR A 1 206 ? -19.234 4.004 0.772 1 93.38 206 THR A N 1
ATOM 1571 C CA . THR A 1 206 ? -18.641 2.891 0.042 1 93.38 206 THR A CA 1
ATOM 1572 C C . THR A 1 206 ? -17.266 2.539 0.609 1 93.38 206 THR A C 1
ATOM 1574 O O . THR A 1 206 ? -16.312 3.287 0.427 1 93.38 206 THR A O 1
ATOM 1577 N N . VAL A 1 207 ? -17.172 1.39 1.131 1 92.06 207 VAL A N 1
ATOM 1578 C CA . VAL A 1 207 ? -15.961 0.913 1.792 1 92.06 207 VAL A CA 1
ATOM 1579 C C . VAL A 1 207 ? -14.875 0.638 0.751 1 92.06 207 VAL A C 1
ATOM 1581 O O . VAL A 1 207 ? -13.695 0.921 0.983 1 92.06 207 VAL A O 1
ATOM 1584 N N . PRO A 1 208 ? -15.195 0.192 -0.427 1 94.62 208 PRO A N 1
ATOM 1585 C CA . PRO A 1 208 ? -14.172 -0.062 -1.448 1 94.62 208 PRO A CA 1
ATOM 1586 C C . PRO A 1 208 ? -13.414 1.2 -1.854 1 94.62 208 PRO A C 1
ATOM 1588 O O . PRO A 1 208 ? -12.211 1.146 -2.123 1 94.62 208 PRO A O 1
ATOM 1591 N N . MET A 1 209 ? -14.086 2.281 -1.924 1 95.88 209 MET A N 1
ATOM 1592 C CA . MET A 1 209 ? -13.391 3.518 -2.266 1 95.88 209 MET A CA 1
ATOM 1593 C C . MET A 1 209 ? -12.406 3.908 -1.167 1 95.88 209 MET A C 1
ATOM 1595 O O . MET A 1 209 ? -11.305 4.387 -1.453 1 95.88 209 MET A O 1
ATOM 1599 N N . VAL A 1 210 ? -12.82 3.684 0.049 1 96.06 210 VAL A N 1
ATOM 1600 C CA . VAL A 1 210 ? -11.938 3.934 1.182 1 96.06 210 VAL A CA 1
ATOM 1601 C C . VAL A 1 210 ? -10.688 3.066 1.061 1 96.06 210 VAL A C 1
ATOM 1603 O O . VAL A 1 210 ? -9.562 3.551 1.237 1 96.06 210 VAL A O 1
ATOM 1606 N N . ALA A 1 211 ? -10.898 1.839 0.74 1 96.88 211 ALA A N 1
ATOM 1607 C CA . ALA A 1 211 ? -9.781 0.904 0.59 1 96.88 211 ALA A CA 1
ATOM 1608 C C . ALA A 1 211 ? -8.867 1.321 -0.557 1 96.88 211 ALA A C 1
ATOM 1610 O O . ALA A 1 211 ? -7.645 1.282 -0.426 1 96.88 211 ALA A O 1
ATOM 1611 N N . LEU A 1 212 ? -9.484 1.709 -1.648 1 97.06 212 LEU A N 1
ATOM 1612 C CA . LEU A 1 212 ? -8.711 2.178 -2.793 1 97.06 212 LEU A CA 1
ATOM 1613 C C . LEU A 1 212 ? -7.812 3.346 -2.398 1 97.06 212 LEU A C 1
ATOM 1615 O O . LEU A 1 212 ? -6.613 3.332 -2.678 1 97.06 212 LEU A O 1
ATOM 1619 N N . GLY A 1 213 ? -8.438 4.309 -1.795 1 98 213 GLY A N 1
ATOM 1620 C CA . GLY A 1 213 ? -7.66 5.449 -1.327 1 98 213 GLY A CA 1
ATOM 1621 C C . GLY A 1 213 ? -6.559 5.066 -0.359 1 98 213 GLY A C 1
ATOM 1622 O O . GLY A 1 213 ? -5.43 5.551 -0.473 1 98 213 GLY A O 1
ATOM 1623 N N . GLY A 1 214 ? -6.871 4.195 0.581 1 97.69 214 GLY A N 1
ATOM 1624 C CA . GLY A 1 214 ? -5.902 3.746 1.567 1 97.69 214 GLY A CA 1
ATOM 1625 C C . GLY A 1 214 ? -4.684 3.084 0.95 1 97.69 214 GLY A C 1
ATOM 1626 O O . GLY A 1 214 ? -3.549 3.426 1.285 1 97.69 214 GLY A O 1
ATOM 1627 N N . PHE A 1 215 ? -4.863 2.17 0.005 1 97.69 215 PHE A N 1
ATOM 1628 C CA . PHE A 1 215 ? -3.768 1.458 -0.642 1 97.69 215 PHE A CA 1
ATOM 1629 C C . PHE A 1 215 ? -2.895 2.418 -1.439 1 97.69 215 PHE A C 1
ATOM 1631 O O . PHE A 1 215 ? -1.668 2.293 -1.443 1 97.69 215 PHE A O 1
ATOM 1638 N N . VAL A 1 216 ? -3.529 3.371 -2.109 1 97.88 216 VAL A N 1
ATOM 1639 C CA . VAL A 1 216 ? -2.783 4.332 -2.916 1 97.88 216 VAL A CA 1
ATOM 1640 C C . VAL A 1 216 ? -1.942 5.227 -2.006 1 97.88 216 VAL A C 1
ATOM 1642 O O . VAL A 1 216 ? -0.801 5.559 -2.336 1 97.88 216 VAL A O 1
ATOM 1645 N N . LEU A 1 217 ? -2.523 5.582 -0.897 1 98.31 217 LEU A N 1
ATOM 1646 C CA . LEU A 1 217 ? -1.776 6.402 0.049 1 98.31 217 LEU A CA 1
ATOM 1647 C C . LEU A 1 217 ? -0.598 5.629 0.629 1 98.31 217 LEU A C 1
ATOM 1649 O O . LEU A 1 217 ? 0.496 6.176 0.781 1 98.31 217 LEU A O 1
ATOM 1653 N N . PHE A 1 218 ? -0.806 4.371 0.973 1 98.19 218 PHE A N 1
ATOM 1654 C CA . PHE A 1 218 ? 0.297 3.537 1.441 1 98.19 218 PHE A CA 1
ATOM 1655 C C . PHE A 1 218 ? 1.412 3.482 0.405 1 98.19 218 PHE A C 1
ATOM 1657 O O . PHE A 1 218 ? 2.588 3.645 0.74 1 98.19 218 PHE A O 1
ATOM 1664 N N . PHE A 1 219 ? 1.043 3.326 -0.84 1 97.81 219 PHE A N 1
ATOM 1665 C CA . PHE A 1 219 ? 1.976 3.271 -1.96 1 97.81 219 PHE A CA 1
ATOM 1666 C C . PHE A 1 219 ? 2.752 4.578 -2.082 1 97.81 219 PHE A C 1
ATOM 1668 O O . PHE A 1 219 ? 3.977 4.57 -2.215 1 97.81 219 PHE A O 1
ATOM 1675 N N . GLY A 1 220 ? 2.092 5.652 -2.012 1 98.25 220 GLY A N 1
ATOM 1676 C CA . GLY A 1 220 ? 2.711 6.957 -2.152 1 98.25 220 GLY A CA 1
ATOM 1677 C C . GLY A 1 220 ? 3.652 7.297 -1.011 1 98.25 220 GLY A C 1
ATOM 1678 O O . GLY A 1 220 ? 4.641 8.008 -1.206 1 98.25 220 GLY A O 1
ATOM 1679 N N . PHE A 1 221 ? 3.432 6.773 0.164 1 98.31 221 PHE A N 1
ATOM 1680 C CA . PHE A 1 221 ? 4.203 7.117 1.354 1 98.31 221 PHE A CA 1
ATOM 1681 C C . PHE A 1 221 ? 5.629 6.598 1.242 1 98.31 221 PHE A C 1
ATOM 1683 O O . PHE A 1 221 ? 6.543 7.137 1.872 1 98.31 221 PHE A O 1
ATOM 1690 N N . PHE A 1 222 ? 5.844 5.523 0.464 1 98.38 222 PHE A N 1
ATOM 1691 C CA . PHE A 1 222 ? 7.203 5.039 0.257 1 98.38 222 PHE A CA 1
ATOM 1692 C C . PHE A 1 222 ? 8.055 6.102 -0.427 1 98.38 222 PHE A C 1
ATOM 1694 O O . PHE A 1 222 ? 9.18 6.379 0.006 1 98.38 222 PHE A O 1
ATOM 1701 N N . ALA A 1 223 ? 7.434 6.672 -1.457 1 98.12 223 ALA A N 1
ATOM 1702 C CA . ALA A 1 223 ? 8.133 7.734 -2.176 1 98.12 223 ALA A CA 1
ATOM 1703 C C . ALA A 1 223 ? 8.211 9.008 -1.336 1 98.12 223 ALA A C 1
ATOM 1705 O O . ALA A 1 223 ? 9.203 9.734 -1.391 1 98.12 223 ALA A O 1
ATOM 1706 N N . PHE A 1 224 ? 7.191 9.25 -0.58 1 98.38 224 PHE A N 1
ATOM 1707 C CA . PHE A 1 224 ? 7.125 10.43 0.266 1 98.38 224 PHE A CA 1
ATOM 1708 C C . PHE A 1 224 ? 8.281 10.453 1.262 1 98.38 224 PHE A C 1
ATOM 1710 O O . PHE A 1 224 ? 9.031 11.43 1.33 1 98.38 224 PHE A O 1
ATOM 1717 N N . ASN A 1 225 ? 8.484 9.336 1.925 1 98.62 225 ASN A N 1
ATOM 1718 C CA . ASN A 1 225 ? 9.539 9.25 2.934 1 98.62 225 ASN A CA 1
ATOM 1719 C C . ASN A 1 225 ? 10.898 9 2.299 1 98.62 225 ASN A C 1
ATOM 1721 O O . ASN A 1 225 ? 11.875 9.672 2.633 1 98.62 225 ASN A O 1
ATOM 1725 N N . GLY A 1 226 ? 11 8.086 1.379 1 98.31 226 GLY A N 1
ATOM 1726 C CA . GLY A 1 226 ? 12.273 7.773 0.74 1 98.31 226 GLY A CA 1
ATOM 1727 C C . GLY A 1 226 ? 12.805 8.914 -0.107 1 98.31 226 GLY A C 1
ATOM 1728 O O . GLY A 1 226 ? 14.008 9.172 -0.115 1 98.31 226 GLY A O 1
ATOM 1729 N N . GLY A 1 227 ? 11.875 9.578 -0.802 1 98 227 GLY A N 1
ATOM 1730 C CA . GLY A 1 227 ? 12.266 10.648 -1.703 1 98 227 GLY A CA 1
ATOM 1731 C C . GLY A 1 227 ? 12.797 11.875 -0.979 1 98 227 GLY A C 1
ATOM 1732 O O . GLY A 1 227 ? 13.453 12.727 -1.583 1 98 227 GLY A O 1
ATOM 1733 N N . SER A 1 228 ? 12.602 11.945 0.274 1 98.06 228 SER A N 1
ATOM 1734 C CA . SER A 1 228 ? 13.008 13.109 1.052 1 98.06 228 SER A CA 1
ATOM 1735 C C . SER A 1 228 ? 14.523 13.164 1.227 1 98.06 228 SER A C 1
ATOM 1737 O O . SER A 1 228 ? 15.062 14.172 1.666 1 98.06 228 SER A O 1
ATOM 1739 N N . GLN A 1 229 ? 15.211 12.078 0.847 1 96.38 229 GLN A N 1
ATOM 1740 C CA . GLN A 1 229 ? 16.672 12.125 0.771 1 96.38 229 GLN A CA 1
ATOM 1741 C C . GLN A 1 229 ? 17.141 13.125 -0.278 1 96.38 229 GLN A C 1
ATOM 1743 O O . GLN A 1 229 ? 18.234 13.664 -0.18 1 96.38 229 GLN A O 1
ATOM 1748 N N . ALA A 1 230 ? 16.359 13.305 -1.321 1 94.56 230 ALA A N 1
ATOM 1749 C CA . ALA A 1 230 ? 16.484 14.328 -2.352 1 94.56 230 ALA A CA 1
ATOM 1750 C C . ALA A 1 230 ? 17.625 13.992 -3.314 1 94.56 230 ALA A C 1
ATOM 1752 O O . ALA A 1 230 ? 17.797 14.656 -4.336 1 94.56 230 ALA A O 1
ATOM 1753 N N . SER A 1 231 ? 18.484 12.977 -3.043 1 94.94 231 SER A N 1
ATOM 1754 C CA . SER A 1 231 ? 19.562 12.555 -3.934 1 94.94 231 SER A CA 1
ATOM 1755 C C . SER A 1 231 ? 19.766 11.047 -3.887 1 94.94 231 SER A C 1
ATOM 1757 O O . SER A 1 231 ? 19.297 10.383 -2.957 1 94.94 231 SER A O 1
ATOM 1759 N N . ILE A 1 232 ? 20.406 10.5 -4.961 1 95.69 232 ILE A N 1
ATOM 1760 C CA . ILE A 1 232 ? 20.656 9.062 -5.023 1 95.69 232 ILE A CA 1
ATOM 1761 C C . ILE A 1 232 ? 22.078 8.797 -5.5 1 95.69 232 ILE A C 1
ATOM 1763 O O . ILE A 1 232 ? 22.5 7.645 -5.617 1 95.69 232 ILE A O 1
ATOM 1767 N N . SER A 1 233 ? 22.859 9.914 -5.773 1 93.38 233 SER A N 1
ATOM 1768 C CA . SER A 1 233 ? 24.156 9.758 -6.41 1 93.38 233 SER A CA 1
ATOM 1769 C C . SER A 1 233 ? 25.297 9.852 -5.391 1 93.38 233 SER A C 1
ATOM 1771 O O . SER A 1 233 ? 26.438 9.492 -5.688 1 93.38 233 SER A O 1
ATOM 1773 N N . VAL A 1 234 ? 24.984 10.367 -4.227 1 92.56 234 VAL A N 1
ATOM 1774 C CA . VAL A 1 234 ? 26 10.484 -3.186 1 92.56 234 VAL A CA 1
ATOM 1775 C C . VAL A 1 234 ? 26.156 9.148 -2.459 1 92.56 234 VAL A C 1
ATOM 1777 O O . VAL A 1 234 ? 25.172 8.438 -2.24 1 92.56 234 VAL A O 1
ATOM 1780 N N . GLU A 1 235 ? 27.375 8.852 -2.117 1 90.06 235 GLU A N 1
ATOM 1781 C CA . GLU A 1 235 ? 27.656 7.59 -1.436 1 90.06 235 GLU A CA 1
ATOM 1782 C C . GLU A 1 235 ? 26.781 7.426 -0.198 1 90.06 235 GLU A C 1
ATOM 1784 O O . GLU A 1 235 ? 26.688 8.336 0.63 1 90.06 235 GLU A O 1
ATOM 1789 N N . GLY A 1 236 ? 26.062 6.32 -0.072 1 92.44 236 GLY A N 1
ATOM 1790 C CA . GLY A 1 236 ? 25.234 6.039 1.09 1 92.44 236 GLY A CA 1
ATOM 1791 C C . GLY A 1 236 ? 23.797 6.438 0.898 1 92.44 236 GLY A C 1
ATOM 1792 O O . GLY A 1 236 ? 22.922 6.062 1.696 1 92.44 236 GLY A O 1
ATOM 1793 N N . ASP A 1 237 ? 23.484 7.148 -0.17 1 95.12 237 ASP A N 1
ATOM 1794 C CA . ASP A 1 237 ? 22.109 7.594 -0.427 1 95.12 237 ASP A CA 1
ATOM 1795 C C . ASP A 1 237 ? 21.172 6.406 -0.584 1 95.12 237 ASP A C 1
ATOM 1797 O O . ASP A 1 237 ? 20.078 6.395 -0.019 1 95.12 237 ASP A O 1
ATOM 1801 N N . GLY A 1 238 ? 21.688 5.449 -1.334 1 94.94 238 GLY A N 1
ATOM 1802 C CA . GLY A 1 238 ? 20.844 4.285 -1.59 1 94.94 238 GLY A CA 1
ATOM 1803 C C . GLY A 1 238 ? 20.438 3.557 -0.324 1 94.94 238 GLY A C 1
ATOM 1804 O O . GLY A 1 238 ? 19.281 3.17 -0.17 1 94.94 238 GLY A O 1
ATOM 1805 N N . THR A 1 239 ? 21.359 3.408 0.522 1 95.25 239 THR A N 1
ATOM 1806 C CA . THR A 1 239 ? 21.094 2.719 1.779 1 95.25 239 THR A CA 1
ATOM 1807 C C . THR A 1 239 ? 20.172 3.549 2.664 1 95.25 239 THR A C 1
ATOM 1809 O O . THR A 1 239 ? 19.281 3.008 3.324 1 95.25 239 THR A O 1
ATOM 1812 N N . THR A 1 240 ? 20.359 4.852 2.678 1 96.81 240 THR A N 1
ATOM 1813 C CA . THR A 1 240 ? 19.516 5.734 3.473 1 96.81 240 THR A CA 1
ATOM 1814 C C . THR A 1 240 ? 18.078 5.711 2.961 1 96.81 240 THR A C 1
ATOM 1816 O O . THR A 1 240 ? 17.141 5.621 3.75 1 96.81 240 THR A O 1
ATOM 1819 N N . VAL A 1 241 ? 17.922 5.777 1.67 1 98.06 241 VAL A N 1
ATOM 1820 C CA . VAL A 1 241 ? 16.594 5.73 1.054 1 98.06 241 VAL A CA 1
ATOM 1821 C C . VAL A 1 241 ? 15.93 4.395 1.364 1 98.06 241 VAL A C 1
ATOM 1823 O O . VAL A 1 241 ? 14.742 4.355 1.719 1 98.06 241 VAL A O 1
ATOM 1826 N N . SER A 1 242 ? 16.688 3.318 1.255 1 97.81 242 SER A N 1
ATOM 1827 C CA . SER A 1 242 ? 16.156 1.991 1.542 1 97.81 242 SER A CA 1
ATOM 1828 C C . SER A 1 242 ? 15.688 1.882 2.992 1 97.81 242 SER A C 1
ATOM 1830 O O . SER A 1 242 ? 14.617 1.342 3.268 1 97.81 242 SER A O 1
ATOM 1832 N N . LEU A 1 243 ? 16.484 2.387 3.846 1 97.81 243 LEU A N 1
ATOM 1833 C CA . LEU A 1 243 ? 16.125 2.371 5.262 1 97.81 243 LEU A CA 1
ATOM 1834 C C . LEU A 1 243 ? 14.836 3.156 5.508 1 97.81 243 LEU A C 1
ATOM 1836 O O . LEU A 1 243 ? 13.961 2.705 6.25 1 97.81 243 LEU A O 1
ATOM 1840 N N . ALA A 1 244 ? 14.742 4.312 4.941 1 98.69 244 ALA A N 1
ATOM 1841 C CA . ALA A 1 244 ? 13.555 5.148 5.098 1 98.69 244 ALA A CA 1
ATOM 1842 C C . ALA A 1 244 ? 12.297 4.402 4.664 1 98.69 244 ALA A C 1
ATOM 1844 O O . ALA A 1 244 ? 11.266 4.461 5.34 1 98.69 244 ALA A O 1
ATOM 1845 N N . ILE A 1 245 ? 12.383 3.654 3.617 1 98.5 245 ILE A N 1
ATOM 1846 C CA . ILE A 1 245 ? 11.227 2.963 3.049 1 98.5 245 ILE A CA 1
ATOM 1847 C C . ILE A 1 245 ? 10.875 1.752 3.912 1 98.5 245 ILE A C 1
ATOM 1849 O O . ILE A 1 245 ? 9.703 1.504 4.199 1 98.5 245 ILE A O 1
ATOM 1853 N N . ILE A 1 246 ? 11.867 1.036 4.395 1 98.12 246 ILE A N 1
ATOM 1854 C CA . ILE A 1 246 ? 11.648 -0.119 5.258 1 98.12 246 ILE A CA 1
ATOM 1855 C C . ILE A 1 246 ? 11.008 0.33 6.566 1 98.12 246 ILE A C 1
ATOM 1857 O O . ILE A 1 246 ? 10.039 -0.272 7.027 1 98.12 246 ILE A O 1
ATOM 1861 N N . ASN A 1 247 ? 11.547 1.391 7.129 1 98.75 247 ASN A N 1
ATOM 1862 C CA . ASN A 1 247 ? 10.984 1.914 8.375 1 98.75 247 ASN A CA 1
ATOM 1863 C C . ASN A 1 247 ? 9.555 2.396 8.18 1 98.75 247 ASN A C 1
ATOM 1865 O O . ASN A 1 247 ? 8.727 2.291 9.094 1 98.75 247 ASN A O 1
ATOM 1869 N N . THR A 1 248 ? 9.258 2.893 6.996 1 98.81 248 THR A N 1
ATOM 1870 C CA . THR A 1 248 ? 7.914 3.355 6.68 1 98.81 248 THR A CA 1
ATOM 1871 C C . THR A 1 248 ? 6.918 2.199 6.723 1 98.81 248 THR A C 1
ATOM 1873 O O . THR A 1 248 ? 5.871 2.297 7.363 1 98.81 248 THR A O 1
ATOM 1876 N N . ILE A 1 249 ? 7.242 1.079 6.086 1 98.56 249 ILE A N 1
ATOM 1877 C CA . ILE A 1 249 ? 6.301 -0.035 6.023 1 98.56 249 ILE A CA 1
ATOM 1878 C C . ILE A 1 249 ? 6.215 -0.713 7.391 1 98.56 249 ILE A C 1
ATOM 1880 O O . ILE A 1 249 ? 5.141 -1.146 7.809 1 98.56 249 ILE A O 1
ATOM 1884 N N . ILE A 1 250 ? 7.328 -0.828 8.117 1 98.62 250 ILE A N 1
ATOM 1885 C CA . ILE A 1 250 ? 7.32 -1.482 9.422 1 98.62 250 ILE A CA 1
ATOM 1886 C C . ILE A 1 250 ? 6.52 -0.645 10.414 1 98.62 250 ILE A C 1
ATOM 1888 O O . ILE A 1 250 ? 5.68 -1.174 11.148 1 98.62 250 ILE A O 1
ATOM 1892 N N . SER A 1 251 ? 6.762 0.651 10.43 1 98.94 251 SER A N 1
ATOM 1893 C CA . SER A 1 251 ? 6.008 1.537 11.312 1 98.94 251 SER A CA 1
ATOM 1894 C C . SER A 1 251 ? 4.523 1.526 10.969 1 98.94 251 SER A C 1
ATOM 1896 O O . SER A 1 251 ? 3.678 1.417 11.859 1 98.94 251 SER A O 1
ATOM 1898 N N . GLY A 1 252 ? 4.238 1.675 9.703 1 98.88 252 GLY A N 1
ATOM 1899 C CA . GLY A 1 252 ? 2.848 1.649 9.273 1 98.88 252 GLY A CA 1
ATOM 1900 C C . GLY A 1 252 ? 2.135 0.361 9.633 1 98.88 252 GLY A C 1
ATOM 1901 O O . GLY A 1 252 ? 0.998 0.388 10.109 1 98.88 252 GLY A O 1
ATOM 1902 N N . ALA A 1 253 ? 2.789 -0.762 9.391 1 98.75 253 ALA A N 1
ATOM 1903 C CA . ALA A 1 253 ? 2.195 -2.068 9.672 1 98.75 253 ALA A CA 1
ATOM 1904 C C . ALA A 1 253 ? 1.923 -2.238 11.164 1 98.75 253 ALA A C 1
ATOM 1906 O O . ALA A 1 253 ? 0.84 -2.678 11.555 1 98.75 253 ALA A O 1
ATOM 1907 N N . CYS A 1 254 ? 2.855 -1.881 11.969 1 98.75 254 CYS A N 1
ATOM 1908 C CA . CYS A 1 254 ? 2.693 -2.004 13.414 1 98.75 254 CYS A CA 1
ATOM 1909 C C . CYS A 1 254 ? 1.574 -1.1 13.922 1 98.75 254 CYS A C 1
ATOM 1911 O O . CYS A 1 254 ? 0.776 -1.504 14.766 1 98.75 254 CYS A O 1
ATOM 1913 N N . ALA A 1 255 ? 1.531 0.052 13.422 1 98.94 255 ALA A N 1
ATOM 1914 C CA . ALA A 1 255 ? 0.481 0.982 13.828 1 98.94 255 ALA A CA 1
ATOM 1915 C C . ALA A 1 255 ? -0.897 0.462 13.422 1 98.94 255 ALA A C 1
ATOM 1917 O O . ALA A 1 255 ? -1.85 0.549 14.203 1 98.94 255 ALA A O 1
ATOM 1918 N N . ALA A 1 256 ? -1.028 -0.044 12.211 1 98.62 256 ALA A N 1
ATOM 1919 C CA . ALA A 1 256 ? -2.289 -0.603 11.727 1 98.62 256 ALA A CA 1
ATOM 1920 C C . ALA A 1 256 ? -2.77 -1.733 12.633 1 98.62 256 ALA A C 1
ATOM 1922 O O . ALA A 1 256 ? -3.934 -1.756 13.039 1 98.62 256 ALA A O 1
ATOM 1923 N N . LEU A 1 257 ? -1.886 -2.596 12.953 1 97.38 257 LEU A N 1
ATOM 1924 C CA . LEU A 1 257 ? -2.234 -3.758 13.766 1 97.38 257 LEU A CA 1
ATOM 1925 C C . LEU A 1 257 ? -2.625 -3.34 15.172 1 97.38 257 LEU A C 1
ATOM 1927 O O . LEU A 1 257 ? -3.605 -3.846 15.727 1 97.38 257 LEU A O 1
ATOM 1931 N N . VAL A 1 258 ? -1.915 -2.4 15.742 1 97.75 258 VAL A N 1
ATOM 1932 C CA . VAL A 1 258 ? -2.209 -1.946 17.094 1 97.75 258 VAL A CA 1
ATOM 1933 C C . VAL A 1 258 ? -3.555 -1.224 17.125 1 97.75 258 VAL A C 1
ATOM 1935 O O . VAL A 1 258 ? -4.383 -1.467 18 1 97.75 258 VAL A O 1
ATOM 1938 N N . ALA A 1 259 ? -3.771 -0.345 16.172 1 97.12 259 ALA A N 1
ATOM 1939 C CA . ALA A 1 259 ? -5.047 0.367 16.109 1 97.12 259 ALA A CA 1
ATOM 1940 C C . ALA A 1 259 ? -6.211 -0.607 15.961 1 97.12 259 ALA A C 1
ATOM 1942 O O . ALA A 1 259 ? -7.242 -0.457 16.625 1 97.12 259 ALA A O 1
ATOM 1943 N N . MET A 1 260 ? -6.012 -1.58 15.102 1 94.5 260 MET A N 1
ATOM 1944 C CA . MET A 1 260 ? -7.051 -2.582 14.867 1 94.5 260 MET A CA 1
ATOM 1945 C C . MET A 1 260 ? -7.371 -3.342 16.156 1 94.5 260 MET A C 1
ATOM 1947 O O . MET A 1 260 ? -8.539 -3.568 16.469 1 94.5 260 MET A O 1
ATOM 1951 N N . VAL A 1 261 ? -6.363 -3.734 16.875 1 93.75 261 VAL A N 1
ATOM 1952 C CA . VAL A 1 261 ? -6.539 -4.512 18.094 1 93.75 261 VAL A CA 1
ATOM 1953 C C . VAL A 1 261 ? -7.199 -3.646 19.172 1 93.75 261 VAL A C 1
ATOM 1955 O O . VAL A 1 261 ? -8.109 -4.098 19.875 1 93.75 261 VAL A O 1
ATOM 1958 N N . ILE A 1 262 ? -6.785 -2.402 19.328 1 94.44 262 ILE A N 1
ATOM 1959 C CA . ILE A 1 262 ? -7.387 -1.501 20.312 1 94.44 262 ILE A CA 1
ATOM 1960 C C . ILE A 1 262 ? -8.867 -1.316 20 1 94.44 262 ILE A C 1
ATOM 1962 O O . ILE A 1 262 ? -9.703 -1.333 20.906 1 94.44 262 ILE A O 1
ATOM 1966 N N . ARG A 1 263 ? -9.156 -1.161 18.719 1 91 263 ARG A N 1
ATOM 1967 C CA . ARG A 1 263 ? -10.555 -1.019 18.312 1 91 263 ARG A CA 1
ATOM 1968 C C . ARG A 1 263 ? -11.352 -2.262 18.688 1 91 263 ARG A C 1
ATOM 1970 O O . ARG A 1 263 ? -12.484 -2.158 19.172 1 91 263 ARG A O 1
ATOM 1977 N N . LYS A 1 264 ? -10.766 -3.414 18.469 1 87.31 264 LYS A N 1
ATOM 1978 C CA . LYS A 1 264 ? -11.438 -4.684 18.719 1 87.31 264 LYS A CA 1
ATOM 1979 C C . LYS A 1 264 ? -11.688 -4.891 20.203 1 87.31 264 LYS A C 1
ATOM 1981 O O . LYS A 1 264 ? -12.734 -5.395 20.609 1 87.31 264 LYS A O 1
ATOM 1986 N N . ILE A 1 265 ? -10.672 -4.691 21.156 1 86.31 265 ILE A N 1
ATOM 1987 C CA . ILE A 1 265 ? -10.766 -4.965 22.578 1 86.31 265 ILE A CA 1
ATOM 1988 C C . ILE A 1 265 ? -11.68 -3.934 23.25 1 86.31 265 ILE A C 1
ATOM 1990 O O . ILE A 1 265 ? -12.195 -4.164 24.344 1 86.31 265 ILE A O 1
ATOM 1994 N N . GLY A 1 266 ? -11.734 -2.842 22.781 1 68.56 266 GLY A N 1
ATOM 1995 C CA . GLY A 1 266 ? -12.375 -1.713 23.438 1 68.56 266 GLY A CA 1
ATOM 1996 C C . GLY A 1 266 ? -13.891 -1.774 23.375 1 68.56 266 GLY A C 1
ATOM 1997 O O . GLY A 1 266 ? -14.453 -2.504 22.547 1 68.56 266 GLY A O 1
ATOM 1998 N N . PHE A 1 267 ? -14.664 -0.834 24.016 1 46.38 267 PHE A N 1
ATOM 1999 C CA . PHE A 1 267 ? -15.914 -0.484 24.688 1 46.38 267 PHE A CA 1
ATOM 2000 C C . PHE A 1 267 ? -17.078 -0.508 23.703 1 46.38 267 PHE A C 1
ATOM 2002 O O . PHE A 1 267 ? -18.234 -0.602 24.094 1 46.38 267 PHE A O 1
ATOM 2009 N N . SER A 1 268 ? -16.734 0.121 22.469 1 42.5 268 SER A N 1
ATOM 2010 C CA . SER A 1 268 ? -17.938 0.42 21.703 1 42.5 268 SER A CA 1
ATOM 2011 C C . SER A 1 268 ? -18.078 -0.511 20.5 1 42.5 268 SER A C 1
ATOM 2013 O O . SER A 1 268 ? -18.016 -0.065 19.359 1 42.5 268 SER A O 1
ATOM 2015 N N . GLY A 1 269 ? -18.391 -1.762 20.672 1 55.75 269 GLY A N 1
ATOM 2016 C CA . GLY A 1 269 ? -18.641 -2.812 19.703 1 55.75 269 GLY A C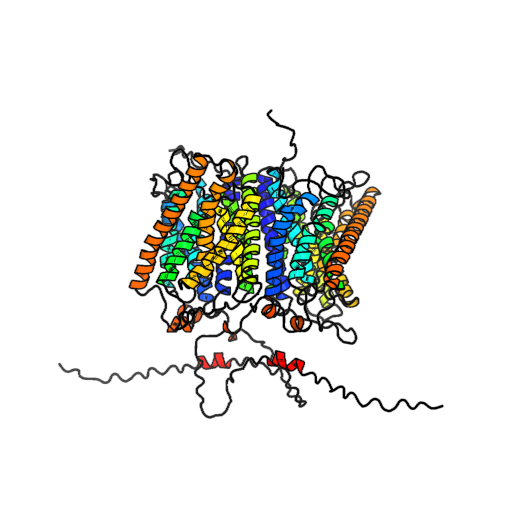A 1
ATOM 2017 C C . GLY A 1 269 ? -17.359 -3.506 19.234 1 55.75 269 GLY A C 1
ATOM 2018 O O . GLY A 1 269 ? -16.266 -2.982 19.422 1 55.75 269 GLY A O 1
ATOM 2019 N N . SER A 1 270 ? -17.156 -4.891 19.266 1 69.31 270 SER A N 1
ATOM 2020 C CA . SER A 1 270 ? -15.992 -5.75 19.062 1 69.31 270 SER A CA 1
ATOM 2021 C C . SER A 1 270 ? -15.867 -6.16 17.594 1 69.31 270 SER A C 1
ATOM 2023 O O . SER A 1 270 ? -16.156 -7.301 17.234 1 69.31 270 SER A O 1
ATOM 2025 N N . TYR A 1 271 ? -15.641 -4.988 16.734 1 83.25 271 TYR A N 1
ATOM 2026 C CA . TYR A 1 271 ? -15.516 -5.391 15.336 1 83.25 271 TYR A CA 1
ATOM 2027 C C . TYR A 1 271 ? -14.133 -5.07 14.789 1 83.25 271 TYR A C 1
ATOM 2029 O O . TYR A 1 271 ? -13.461 -4.156 15.281 1 83.25 271 TYR A O 1
ATOM 2037 N N . TRP A 1 272 ? -13.75 -5.777 13.844 1 86.5 272 TRP A N 1
ATOM 2038 C CA . TRP A 1 272 ? -12.555 -5.504 13.055 1 86.5 272 TRP A CA 1
ATOM 2039 C C . TRP A 1 272 ? -12.844 -4.465 11.977 1 86.5 272 TRP A C 1
ATOM 2041 O O . TRP A 1 272 ? -13.562 -4.746 11.008 1 86.5 272 TRP A O 1
ATOM 2051 N N . SER A 1 273 ? -12.336 -3.252 12.148 1 90.62 273 SER A N 1
ATOM 2052 C CA . SER A 1 273 ? -12.688 -2.133 11.273 1 90.62 273 SER A CA 1
ATOM 2053 C C . SER A 1 273 ? -11.602 -1.895 10.227 1 90.62 273 SER A C 1
ATOM 2055 O O . SER A 1 273 ? -10.43 -1.733 10.562 1 90.62 273 SER A O 1
ATOM 2057 N N . LEU A 1 274 ? -12.023 -1.84 8.977 1 93.69 274 LEU A N 1
ATOM 2058 C CA . LEU A 1 274 ? -11.109 -1.545 7.879 1 93.69 274 LEU A CA 1
ATOM 2059 C C . LEU A 1 274 ? -10.609 -0.104 7.957 1 93.69 274 LEU A C 1
ATOM 2061 O O . LEU A 1 274 ? -9.414 0.153 7.816 1 93.69 274 LEU A O 1
ATOM 2065 N N . LEU A 1 275 ? -11.531 0.804 8.188 1 93.12 275 LEU A N 1
ATOM 2066 C CA . LEU A 1 275 ? -11.18 2.221 8.234 1 93.12 275 LEU A CA 1
ATOM 2067 C C . LEU A 1 275 ? -10.172 2.496 9.344 1 93.12 275 LEU A C 1
ATOM 2069 O O . LEU A 1 275 ? -9.188 3.207 9.133 1 93.12 275 LEU A O 1
ATOM 2073 N N . THR A 1 276 ? -10.438 1.933 10.508 1 94.56 276 THR A N 1
ATOM 2074 C CA . THR A 1 276 ? -9.523 2.111 11.633 1 94.56 276 THR A CA 1
ATOM 2075 C C . THR A 1 276 ? -8.141 1.555 11.297 1 94.56 276 THR A C 1
ATOM 2077 O O . THR A 1 276 ? -7.125 2.17 11.617 1 94.56 276 THR A O 1
ATOM 2080 N N . THR A 1 277 ? -8.125 0.435 10.664 1 96.69 277 THR A N 1
ATOM 2081 C CA . THR A 1 277 ? -6.863 -0.205 10.305 1 96.69 277 THR A CA 1
ATOM 2082 C C . THR A 1 277 ? -6.09 0.648 9.297 1 96.69 277 THR A C 1
ATOM 2084 O O . THR A 1 277 ? -4.883 0.848 9.445 1 96.69 277 THR A O 1
ATOM 2087 N N . ILE A 1 278 ? -6.762 1.173 8.289 1 97.94 278 ILE A N 1
ATOM 2088 C CA . ILE A 1 278 ? -6.141 2.02 7.281 1 97.94 278 ILE A CA 1
ATOM 2089 C C . ILE A 1 278 ? -5.605 3.293 7.934 1 97.94 278 ILE A C 1
ATOM 2091 O O . ILE A 1 278 ? -4.441 3.652 7.746 1 97.94 278 ILE A O 1
ATOM 2095 N N . ASN A 1 279 ? -6.422 3.943 8.758 1 98.25 279 ASN A N 1
ATOM 2096 C CA . ASN A 1 279 ? -6.004 5.18 9.414 1 98.25 279 ASN A CA 1
ATOM 2097 C C . ASN A 1 279 ? -4.867 4.93 10.398 1 98.25 279 ASN A C 1
ATOM 2099 O O . ASN A 1 279 ? -3.982 5.773 10.555 1 98.25 279 ASN A O 1
ATOM 2103 N N . GLY A 1 280 ? -4.984 3.787 11.086 1 98.56 280 GLY A N 1
ATOM 2104 C CA . GLY A 1 280 ? -3.863 3.416 11.938 1 98.56 280 GLY A CA 1
ATOM 2105 C C . GLY A 1 280 ? -2.557 3.295 11.18 1 98.56 280 GLY A C 1
ATOM 2106 O O . GLY A 1 280 ? -1.538 3.854 11.586 1 98.56 280 GLY A O 1
ATOM 2107 N N . GLY A 1 281 ? -2.59 2.547 10.109 1 98.81 281 GLY A N 1
ATOM 2108 C CA . GLY A 1 281 ? -1.407 2.404 9.273 1 98.81 281 GLY A CA 1
ATOM 2109 C C . GLY A 1 281 ? -0.861 3.73 8.781 1 98.81 281 GLY A C 1
ATOM 2110 O O . GLY A 1 281 ? 0.347 3.969 8.836 1 98.81 281 GLY A O 1
ATOM 2111 N N . LEU A 1 282 ? -1.761 4.621 8.312 1 98.81 282 LEU A N 1
ATOM 2112 C CA . LEU A 1 282 ? -1.354 5.945 7.852 1 98.81 282 LEU A CA 1
ATOM 2113 C C . LEU A 1 282 ? -0.71 6.742 8.984 1 98.81 282 LEU A C 1
ATOM 2115 O O . LEU A 1 282 ? 0.281 7.441 8.766 1 98.81 282 LEU A O 1
ATOM 2119 N N . THR A 1 283 ? -1.258 6.586 10.164 1 98.94 283 THR A N 1
ATOM 2120 C CA . THR A 1 283 ? -0.7 7.293 11.312 1 98.94 283 THR A CA 1
ATOM 2121 C C . THR A 1 283 ? 0.731 6.844 11.586 1 98.94 283 THR A C 1
ATOM 2123 O O . THR A 1 283 ? 1.595 7.66 11.914 1 98.94 283 THR A O 1
ATOM 2126 N N . GLY A 1 284 ? 0.94 5.555 11.508 1 98.94 284 GLY A N 1
ATOM 2127 C CA . GLY A 1 284 ? 2.289 5.039 11.672 1 98.94 284 GLY A CA 1
ATOM 2128 C C . GLY A 1 284 ? 3.264 5.566 10.641 1 98.94 284 GLY A C 1
ATOM 2129 O O . GLY A 1 284 ? 4.414 5.871 10.961 1 98.94 284 GLY A O 1
ATOM 2130 N N . MET A 1 285 ? 2.836 5.629 9.398 1 98.88 285 MET A N 1
ATOM 2131 C CA . MET A 1 285 ? 3.686 6.133 8.32 1 98.88 285 MET A CA 1
ATOM 2132 C C . MET A 1 285 ? 3.928 7.629 8.469 1 98.88 285 MET A C 1
ATOM 2134 O O . MET A 1 285 ? 5.004 8.125 8.133 1 98.88 285 MET A O 1
ATOM 2138 N N . VAL A 1 286 ? 2.938 8.375 9 1 98.88 286 VAL A N 1
ATOM 2139 C CA . VAL A 1 286 ? 3.078 9.797 9.32 1 98.88 286 VAL A CA 1
ATOM 2140 C C . VAL A 1 286 ? 4.098 9.969 10.445 1 98.88 286 VAL A C 1
ATOM 2142 O O . VAL A 1 286 ? 4.988 10.812 10.359 1 98.88 286 VAL A O 1
ATOM 2145 N N . ALA A 1 287 ? 4.035 9.156 11.43 1 98.94 287 ALA A N 1
ATOM 2146 C CA . ALA A 1 287 ? 4.871 9.297 12.617 1 98.94 287 ALA A CA 1
ATOM 2147 C C . ALA A 1 287 ? 6.34 9.047 12.281 1 98.94 287 ALA A C 1
ATOM 2149 O O . ALA A 1 287 ? 7.223 9.75 12.781 1 98.94 287 ALA A O 1
ATOM 2150 N N . ILE A 1 288 ? 6.605 8.117 11.453 1 98.94 288 ILE A N 1
ATOM 2151 C CA . ILE A 1 288 ? 7.988 7.719 11.211 1 98.94 288 ILE A CA 1
ATOM 2152 C C . ILE A 1 288 ? 8.648 8.711 10.25 1 98.94 288 ILE A C 1
ATOM 2154 O O . ILE A 1 288 ? 9.867 8.664 10.047 1 98.94 288 ILE A O 1
ATOM 2158 N N . CYS A 1 289 ? 7.914 9.664 9.68 1 98.81 289 CYS A N 1
ATOM 2159 C CA . CYS A 1 289 ? 8.43 10.633 8.719 1 98.81 289 CYS A CA 1
ATOM 2160 C C . CYS A 1 289 ? 9.633 11.375 9.289 1 98.81 289 CYS A C 1
ATOM 2162 O O . CYS A 1 289 ? 10.633 11.578 8.586 1 98.81 289 CYS A O 1
ATOM 2164 N N . ALA A 1 290 ? 9.617 11.703 10.539 1 98.88 290 ALA A N 1
ATOM 2165 C CA . ALA A 1 290 ? 10.641 12.562 11.133 1 98.88 290 ALA A CA 1
ATOM 2166 C C . ALA A 1 290 ? 11.977 11.828 11.234 1 98.88 290 ALA A C 1
ATOM 2168 O O . ALA A 1 290 ? 13.039 12.453 11.141 1 98.88 290 ALA A O 1
ATOM 2169 N N . GLY A 1 291 ? 11.875 10.523 11.406 1 98.75 291 GLY A N 1
ATOM 2170 C CA . GLY A 1 291 ? 13.109 9.805 11.68 1 98.75 291 GLY A CA 1
ATOM 2171 C C . GLY A 1 291 ? 13.289 8.57 10.82 1 98.75 291 GLY A C 1
ATOM 2172 O O . GLY A 1 291 ? 14.094 7.691 11.141 1 98.75 291 GLY A O 1
ATOM 2173 N N . CYS A 1 292 ? 12.547 8.461 9.727 1 98.69 292 CYS A N 1
ATOM 2174 C CA . CYS A 1 292 ? 12.531 7.223 8.961 1 98.69 292 CYS A CA 1
ATOM 2175 C C . CYS A 1 292 ? 13.914 6.914 8.391 1 98.69 292 CYS A C 1
ATOM 2177 O O . CYS A 1 292 ? 14.227 5.758 8.109 1 98.69 292 CYS A O 1
ATOM 2179 N N . ASP A 1 293 ? 14.805 7.902 8.273 1 98.38 293 ASP A N 1
ATOM 2180 C CA . ASP A 1 293 ? 16.141 7.719 7.703 1 98.38 293 ASP A CA 1
ATOM 2181 C C . ASP A 1 293 ? 17.156 7.398 8.789 1 98.38 293 ASP A C 1
ATOM 2183 O O . ASP A 1 293 ? 18.297 7.016 8.492 1 98.38 293 ASP A O 1
ATOM 2187 N N . ALA A 1 294 ? 16.781 7.445 10.078 1 97.88 294 ALA A N 1
ATOM 2188 C CA . ALA A 1 294 ? 17.828 7.469 11.094 1 97.88 294 ALA A CA 1
ATOM 2189 C C . ALA A 1 294 ? 17.453 6.594 12.289 1 97.88 294 ALA A C 1
ATOM 2191 O O . ALA A 1 294 ? 18.078 6.691 13.352 1 97.88 294 ALA A O 1
ATOM 2192 N N . VAL A 1 295 ? 16.484 5.781 12.164 1 98 295 VAL A N 1
ATOM 2193 C CA . VAL A 1 295 ? 16.062 4.895 13.242 1 98 295 VAL A CA 1
ATOM 2194 C C . VAL A 1 295 ? 16.219 3.439 12.805 1 98 295 VAL A C 1
ATOM 2196 O O . VAL A 1 295 ? 15.953 3.102 11.648 1 98 295 VAL A O 1
ATOM 2199 N N . TYR A 1 296 ? 16.656 2.615 13.758 1 97.44 296 TYR A N 1
ATOM 2200 C CA . TYR A 1 296 ? 16.672 1.188 13.461 1 97.44 296 TYR A CA 1
ATOM 2201 C C . TYR A 1 296 ? 15.266 0.66 13.234 1 97.44 296 TYR A C 1
ATOM 2203 O O . TYR A 1 296 ? 14.305 1.17 13.812 1 97.44 296 TYR A O 1
ATOM 2211 N N . PRO A 1 297 ? 15.117 -0.406 12.477 1 97.44 297 PRO A N 1
ATOM 2212 C CA . PRO A 1 297 ? 13.789 -0.93 12.172 1 97.44 297 PRO A CA 1
ATOM 2213 C C . PRO A 1 297 ? 13.023 -1.371 13.422 1 97.44 297 PRO A C 1
ATOM 2215 O O . PRO A 1 297 ? 11.797 -1.248 13.477 1 97.44 297 PRO A O 1
ATOM 2218 N N . TRP A 1 298 ? 13.695 -1.918 14.422 1 97.19 298 TRP A N 1
ATOM 2219 C CA . TRP A 1 298 ? 12.984 -2.244 15.648 1 97.19 298 TRP A CA 1
ATOM 2220 C C . TRP A 1 298 ? 12.445 -0.982 16.328 1 97.19 298 TRP A C 1
ATOM 2222 O O . TRP A 1 298 ? 11.398 -1.013 16.969 1 97.19 298 TRP A O 1
ATOM 2232 N N . GLY A 1 299 ? 13.195 0.12 16.281 1 98.25 299 GLY A N 1
ATOM 2233 C CA . GLY A 1 299 ? 12.68 1.401 16.734 1 98.25 299 GLY A CA 1
ATOM 2234 C C . GLY A 1 299 ? 11.469 1.87 15.945 1 98.25 299 GLY A C 1
ATOM 2235 O O . GLY A 1 299 ? 10.516 2.406 16.516 1 98.25 299 GLY A O 1
ATOM 2236 N N . ALA A 1 300 ? 11.555 1.677 14.602 1 98.75 300 ALA A N 1
ATOM 2237 C CA . ALA A 1 300 ? 10.414 2.018 13.75 1 98.75 300 ALA A CA 1
ATOM 2238 C C . ALA A 1 300 ? 9.164 1.241 14.164 1 98.75 300 ALA A C 1
ATOM 2240 O O . ALA A 1 300 ? 8.055 1.774 14.125 1 98.75 300 ALA A O 1
ATOM 2241 N N . ALA A 1 301 ? 9.336 -0.028 14.531 1 98.69 301 ALA A N 1
ATOM 2242 C CA . ALA A 1 301 ? 8.227 -0.851 15.008 1 98.69 301 ALA A CA 1
ATOM 2243 C C . ALA A 1 301 ? 7.594 -0.252 16.266 1 98.69 301 ALA A C 1
ATOM 2245 O O . ALA A 1 301 ? 6.367 -0.172 16.375 1 98.69 301 ALA A O 1
ATOM 2246 N N . ILE A 1 302 ? 8.375 0.21 17.156 1 98.75 302 ILE A N 1
ATOM 2247 C CA . ILE A 1 302 ? 7.891 0.796 18.391 1 98.75 302 ILE A CA 1
ATOM 2248 C C . ILE A 1 302 ? 7.195 2.123 18.109 1 98.75 302 ILE A C 1
ATOM 2250 O O . ILE A 1 302 ? 6.105 2.385 18.625 1 98.75 302 ILE A O 1
ATOM 2254 N N . ILE A 1 303 ? 7.871 2.936 17.312 1 98.88 303 ILE A N 1
ATOM 2255 C CA . ILE A 1 303 ? 7.281 4.219 16.953 1 98.88 303 ILE A CA 1
ATOM 2256 C C . ILE A 1 303 ? 5.918 3.992 16.297 1 98.88 303 ILE A C 1
ATOM 2258 O O . ILE A 1 303 ? 4.953 4.699 16.609 1 98.88 303 ILE A O 1
ATOM 2262 N N . GLY A 1 304 ? 5.832 2.986 15.391 1 98.94 304 GLY A N 1
ATOM 2263 C CA . GLY A 1 304 ? 4.566 2.635 14.766 1 98.94 304 GLY A CA 1
ATOM 2264 C C . GLY A 1 304 ? 3.525 2.154 15.758 1 98.94 304 GLY A C 1
ATOM 2265 O O . GLY A 1 304 ? 2.383 2.615 15.742 1 98.94 304 GLY A O 1
ATOM 2266 N N . ALA A 1 305 ? 3.883 1.278 16.641 1 98.81 305 ALA A N 1
ATOM 2267 C CA . ALA A 1 305 ? 2.953 0.743 17.625 1 98.81 305 ALA A CA 1
ATOM 2268 C C . ALA A 1 305 ? 2.365 1.857 18.5 1 98.81 305 ALA A C 1
ATOM 2270 O O . ALA A 1 305 ? 1.152 1.909 18.703 1 98.81 305 ALA A O 1
ATOM 2271 N N . VAL A 1 306 ? 3.189 2.764 18.906 1 98.88 306 VAL A N 1
ATOM 2272 C CA . VAL A 1 306 ? 2.732 3.881 19.734 1 98.88 306 VAL A CA 1
ATOM 2273 C C . VAL A 1 306 ? 1.864 4.816 18.891 1 98.88 306 VAL A C 1
ATOM 2275 O O . VAL A 1 306 ? 0.882 5.375 19.391 1 98.88 306 VAL A O 1
ATOM 2278 N N . ALA A 1 307 ? 2.24 4.965 17.641 1 98.94 307 ALA A N 1
ATOM 2279 C CA . ALA A 1 307 ? 1.44 5.793 16.734 1 98.94 307 ALA A CA 1
ATOM 2280 C C . ALA A 1 307 ? 0.021 5.25 16.609 1 98.94 307 ALA A C 1
ATOM 2282 O O . ALA A 1 307 ? -0.942 6.02 16.562 1 98.94 307 ALA A O 1
ATOM 2283 N N . GLY A 1 308 ? -0.093 3.873 16.516 1 98.69 308 GLY A N 1
ATOM 2284 C CA . GLY A 1 308 ? -1.421 3.281 16.5 1 98.69 308 GLY A CA 1
ATOM 2285 C C . GLY A 1 308 ? -2.25 3.621 17.719 1 98.69 308 GLY A C 1
ATOM 2286 O O . GLY A 1 308 ? -3.434 3.945 17.609 1 98.69 308 GLY A O 1
ATOM 2287 N N . ALA A 1 309 ? -1.65 3.621 18.828 1 98.31 309 ALA A N 1
ATOM 2288 C CA . ALA A 1 309 ? -2.322 3.967 20.078 1 98.31 309 ALA A CA 1
ATOM 2289 C C . ALA A 1 309 ? -2.666 5.453 20.109 1 98.31 309 ALA A C 1
ATOM 2291 O O . ALA A 1 309 ? -3.754 5.832 20.562 1 98.31 309 ALA A O 1
ATOM 2292 N N . THR A 1 310 ? -1.728 6.277 19.688 1 98.38 310 THR A N 1
ATOM 2293 C CA . THR A 1 310 ? -1.941 7.719 19.672 1 98.38 310 THR A CA 1
ATOM 2294 C C . THR A 1 310 ? -3.107 8.07 18.75 1 98.38 310 THR A C 1
ATOM 2296 O O . THR A 1 310 ? -3.904 8.961 19.062 1 98.38 310 THR A O 1
ATOM 2299 N N . TYR A 1 311 ? -3.197 7.391 17.641 1 98.5 311 TYR A N 1
ATOM 2300 C CA . TYR A 1 311 ? -4.312 7.586 16.719 1 98.5 311 TYR A CA 1
ATOM 2301 C C . TYR A 1 311 ? -5.648 7.375 17.422 1 98.5 311 TYR A C 1
ATOM 2303 O O . TYR A 1 311 ? -6.527 8.234 17.375 1 98.5 311 TYR A O 1
ATOM 2311 N N . MET A 1 312 ? -5.73 6.25 18.078 1 97.19 312 MET A N 1
ATOM 2312 C CA . MET A 1 312 ? -6.973 5.902 18.766 1 97.19 312 MET A CA 1
ATOM 2313 C C . MET A 1 312 ? -7.293 6.906 19.859 1 97.19 312 MET A C 1
ATOM 2315 O O . MET A 1 312 ? -8.453 7.266 20.062 1 97.19 312 MET A O 1
ATOM 2319 N N . MET A 1 313 ? -6.305 7.383 20.547 1 97.94 313 MET A N 1
ATOM 2320 C CA . MET A 1 313 ? -6.48 8.352 21.625 1 97.94 313 MET A CA 1
ATOM 2321 C C . MET A 1 313 ? -6.965 9.695 21.062 1 97.94 313 MET A C 1
ATOM 2323 O O . MET A 1 313 ? -7.914 10.273 21.594 1 97.94 313 MET A O 1
ATOM 2327 N N . TRP A 1 314 ? -6.312 10.195 20.047 1 98.44 314 TRP A N 1
ATOM 2328 C CA . TRP A 1 314 ? -6.68 11.484 19.469 1 98.44 314 TRP A CA 1
ATOM 2329 C C . TRP A 1 314 ? -8.062 11.414 18.828 1 98.44 314 TRP A C 1
ATOM 2331 O O . TRP A 1 314 ? -8.82 12.383 18.875 1 98.44 314 TRP A O 1
ATOM 2341 N N . SER A 1 315 ? -8.359 10.312 18.188 1 97.31 315 SER A N 1
ATOM 2342 C CA . SER A 1 315 ? -9.695 10.125 17.625 1 97.31 315 SER A CA 1
ATOM 2343 C C . SER A 1 315 ? -10.758 10.234 18.719 1 97.31 315 SER A C 1
ATOM 2345 O O . SER A 1 315 ? -11.766 10.922 18.531 1 97.31 315 SER A O 1
ATOM 2347 N N . ALA A 1 316 ? -10.508 9.57 19.812 1 95.88 316 ALA A N 1
ATOM 2348 C CA . ALA A 1 316 ? -11.438 9.617 20.953 1 95.88 316 ALA A CA 1
ATOM 2349 C C . ALA A 1 316 ? -11.508 11.031 21.531 1 95.88 316 ALA A C 1
ATOM 2351 O O . ALA A 1 316 ? -12.578 11.477 21.953 1 95.88 316 ALA A O 1
ATOM 2352 N N . LEU A 1 317 ? -10.43 11.711 21.562 1 97.62 317 LEU A N 1
ATOM 2353 C CA . LEU A 1 317 ? -10.375 13.07 22.094 1 97.62 317 LEU A CA 1
ATOM 2354 C C . LEU A 1 317 ? -11.227 14.016 21.25 1 97.62 317 LEU A C 1
ATOM 2356 O O . LEU A 1 317 ? -11.914 14.883 21.797 1 97.62 317 LEU A O 1
ATOM 2360 N N . MET A 1 318 ? -11.125 13.891 19.922 1 97.44 318 MET A N 1
ATOM 2361 C CA . MET A 1 318 ? -11.922 14.734 19.047 1 97.44 318 MET A CA 1
ATOM 2362 C C . MET A 1 318 ? -13.414 14.555 19.328 1 97.44 318 MET A C 1
ATOM 2364 O O . MET A 1 318 ? -14.164 15.531 19.359 1 97.44 318 MET A O 1
ATOM 2368 N N . VAL A 1 319 ? -13.789 13.32 19.562 1 95.81 319 VAL A N 1
ATOM 2369 C CA . VAL A 1 319 ? -15.188 13.039 19.875 1 95.81 319 VAL A CA 1
ATOM 2370 C C . VAL A 1 319 ? -15.547 13.656 21.234 1 95.81 319 VAL A C 1
ATOM 2372 O O . VAL A 1 319 ? -16.609 14.25 21.391 1 95.81 319 VAL A O 1
ATOM 2375 N N . ALA A 1 320 ? -14.68 13.523 22.172 1 96.25 320 ALA A N 1
ATOM 2376 C CA . ALA A 1 320 ? -14.914 14.016 23.531 1 96.25 320 ALA A CA 1
ATOM 2377 C C . ALA A 1 320 ? -15.078 15.531 23.547 1 96.25 320 ALA A C 1
ATOM 2379 O O . ALA A 1 320 ? -15.875 16.062 24.328 1 96.25 320 ALA A O 1
ATOM 2380 N N . VAL A 1 321 ? -14.336 16.219 22.703 1 97.06 321 VAL A N 1
ATOM 2381 C CA . VAL A 1 321 ? -14.398 17.672 22.703 1 97.06 321 VAL A CA 1
ATOM 2382 C C . VAL A 1 321 ? -15.344 18.156 21.609 1 97.06 321 VAL A C 1
ATOM 2384 O O . VAL A 1 321 ? -15.398 19.359 21.312 1 97.06 321 VAL A O 1
ATOM 2387 N N . LYS A 1 322 ? -16 17.266 20.891 1 96.75 322 LYS A N 1
ATOM 2388 C CA . LYS A 1 322 ? -17.078 17.484 19.938 1 96.75 322 LYS A CA 1
ATOM 2389 C C . LYS A 1 322 ? -16.578 18.203 18.703 1 96.75 322 LYS A C 1
ATOM 2391 O O . LYS A 1 322 ? -17.25 19.109 18.188 1 96.75 322 LYS A O 1
ATOM 2396 N N . VAL A 1 323 ? -15.367 17.938 18.312 1 97.69 323 VAL A N 1
ATOM 2397 C CA . VAL A 1 323 ? -14.844 18.344 17.016 1 97.69 323 VAL A CA 1
ATOM 2398 C C . VAL A 1 323 ? -15.133 17.266 15.977 1 97.69 323 VAL A C 1
ATOM 2400 O O . VAL A 1 323 ? -14.672 16.125 16.109 1 97.69 323 VAL A O 1
ATOM 2403 N N . ASP A 1 324 ? -15.953 17.594 15.008 1 97.44 324 ASP A N 1
ATOM 2404 C CA . ASP A 1 324 ? -16.359 16.641 13.984 1 97.44 324 ASP A CA 1
ATOM 2405 C C . ASP A 1 324 ? -15.359 16.609 12.836 1 97.44 324 ASP A C 1
ATOM 2407 O O . ASP A 1 324 ? -15.328 17.516 12.008 1 97.44 324 ASP A O 1
ATOM 2411 N N . ASP A 1 325 ? -14.602 15.555 12.812 1 96.94 325 ASP A N 1
ATOM 2412 C CA . ASP A 1 325 ? -13.617 15.258 11.781 1 96.94 325 ASP A CA 1
ATOM 2413 C C . ASP A 1 325 ? -13.938 13.938 11.078 1 96.94 325 ASP A C 1
ATOM 2415 O O . ASP A 1 325 ? -13.461 12.875 11.5 1 96.94 325 ASP A O 1
ATOM 2419 N N . PRO A 1 326 ? -14.703 14.016 9.961 1 94.38 326 PRO A N 1
ATOM 2420 C CA . PRO A 1 326 ? -15.219 12.805 9.328 1 94.38 326 PRO A CA 1
ATOM 2421 C C . PRO A 1 326 ? -14.125 11.82 8.945 1 94.38 326 PRO A C 1
ATOM 2423 O O . PRO A 1 326 ? -14.375 10.617 8.836 1 94.38 326 PRO A O 1
ATOM 2426 N N . LEU A 1 327 ? -12.906 12.227 8.742 1 95.06 327 LEU A N 1
ATOM 2427 C CA . LEU A 1 327 ? -11.859 11.352 8.227 1 95.06 327 LEU A CA 1
ATOM 2428 C C . LEU A 1 327 ? -10.781 11.109 9.281 1 95.06 327 LEU A C 1
ATOM 2430 O O . LEU A 1 327 ? -9.75 10.5 8.992 1 95.06 327 LEU A O 1
ATOM 2434 N N . ASP A 1 328 ? -10.906 11.664 10.477 1 97.38 328 ASP A N 1
ATOM 2435 C CA . ASP A 1 328 ? -9.914 11.578 11.539 1 97.38 328 ASP A CA 1
ATOM 2436 C C . ASP A 1 328 ? -8.57 12.164 11.094 1 97.38 328 ASP A C 1
ATOM 2438 O O . ASP A 1 328 ? -7.516 11.617 11.406 1 97.38 328 ASP A O 1
ATOM 2442 N N . ALA A 1 329 ? -8.648 13.195 10.328 1 97.94 329 ALA A N 1
ATOM 2443 C CA . ALA A 1 329 ? -7.434 13.844 9.828 1 97.94 329 ALA A CA 1
ATOM 2444 C C . ALA A 1 329 ? -6.59 14.383 10.977 1 97.94 329 ALA A C 1
ATOM 2446 O O . ALA A 1 329 ? -5.359 14.297 10.945 1 97.94 329 ALA A O 1
ATOM 2447 N N . VAL A 1 330 ? -7.227 14.93 11.969 1 98.69 330 VAL A N 1
ATOM 2448 C CA . VAL A 1 330 ? -6.516 15.477 13.117 1 98.69 330 VAL A CA 1
ATOM 2449 C C . VAL A 1 330 ? -5.754 14.367 13.836 1 98.69 330 VAL A C 1
ATOM 2451 O O . VAL A 1 330 ? -4.566 14.516 14.125 1 98.69 330 VAL A O 1
ATOM 2454 N N . ALA A 1 331 ? -6.426 13.281 14.102 1 98.75 331 ALA A N 1
ATOM 2455 C CA . ALA A 1 331 ? -5.82 12.172 14.828 1 98.75 331 ALA A CA 1
ATOM 2456 C C . ALA A 1 331 ? -4.656 11.57 14.039 1 98.75 331 ALA A C 1
ATOM 2458 O O . ALA A 1 331 ? -3.6 11.281 14.609 1 98.75 331 ALA A O 1
ATOM 2459 N N . VAL A 1 332 ? -4.836 11.398 12.758 1 98.81 332 VAL A N 1
ATOM 2460 C CA . VAL A 1 332 ? -3.834 10.758 11.906 1 98.81 332 VAL A CA 1
ATOM 2461 C C . VAL A 1 332 ? -2.627 11.68 11.75 1 98.81 332 VAL A C 1
ATOM 2463 O O . VAL A 1 332 ? -1.489 11.266 12 1 98.81 332 VAL A O 1
ATOM 2466 N N . HIS A 1 333 ? -2.861 12.945 11.391 1 98.81 333 HIS A N 1
ATOM 2467 C CA . HIS A 1 333 ? -1.769 13.812 10.961 1 98.81 333 HIS A CA 1
ATOM 2468 C C . HIS A 1 333 ? -1.204 14.617 12.133 1 98.81 333 HIS A C 1
ATOM 2470 O O . HIS A 1 333 ? 0.014 14.688 12.305 1 98.81 333 HIS A O 1
ATOM 2476 N N . LEU A 1 334 ? -2.061 15.234 12.906 1 98.88 334 LEU A N 1
ATOM 2477 C CA . LEU A 1 334 ? -1.554 15.992 14.055 1 98.88 334 LEU A CA 1
ATOM 2478 C C . LEU A 1 334 ? -1.065 15.047 15.148 1 98.88 334 LEU A C 1
ATOM 2480 O O . LEU A 1 334 ? 0.057 15.195 15.641 1 98.88 334 LEU A O 1
ATOM 2484 N N . GLY A 1 335 ? -1.931 14.117 15.578 1 98.75 335 GLY A N 1
ATOM 2485 C CA . GLY A 1 335 ? -1.524 13.156 16.594 1 98.75 335 GLY A CA 1
ATOM 2486 C C . GLY A 1 335 ? -0.285 12.367 16.203 1 98.75 335 GLY A C 1
ATOM 2487 O O . GLY A 1 335 ? 0.679 12.305 16.969 1 98.75 335 GLY A O 1
ATOM 2488 N N . GLY A 1 336 ? -0.325 11.75 15.016 1 98.88 336 GLY A N 1
ATOM 2489 C CA . GLY A 1 336 ? 0.831 11.016 14.516 1 98.88 336 GLY A CA 1
ATOM 2490 C C . GLY A 1 336 ? 2.057 11.891 14.328 1 98.88 336 GLY A C 1
ATOM 2491 O O . GLY A 1 336 ? 3.174 11.477 14.641 1 98.88 336 GLY A O 1
ATOM 2492 N N . GLY A 1 337 ? 1.823 13.133 13.812 1 98.88 337 GLY A N 1
ATOM 2493 C CA . GLY A 1 337 ? 2.918 14.062 13.57 1 98.88 337 GLY A CA 1
ATOM 2494 C C . GLY A 1 337 ? 3.646 14.461 14.844 1 98.88 337 GLY A C 1
ATOM 2495 O O . GLY A 1 337 ? 4.879 14.445 14.891 1 98.88 337 GLY A O 1
ATOM 2496 N N . ILE A 1 338 ? 2.902 14.797 15.867 1 98.88 338 ILE A N 1
ATOM 2497 C CA . ILE A 1 338 ? 3.496 15.211 17.141 1 98.88 338 ILE A CA 1
ATOM 2498 C C . ILE A 1 338 ? 4.32 14.062 17.719 1 98.88 338 ILE A C 1
ATOM 2500 O O . ILE A 1 338 ? 5.477 14.25 18.094 1 98.88 338 ILE A O 1
ATOM 2504 N N . TRP A 1 339 ? 3.732 12.883 17.719 1 98.88 339 TRP A N 1
ATOM 2505 C CA . TRP A 1 339 ? 4.465 11.727 18.234 1 98.88 339 TRP A CA 1
ATOM 2506 C C . TRP A 1 339 ? 5.73 11.484 17.406 1 98.88 339 TRP A C 1
ATOM 2508 O O . TRP A 1 339 ? 6.797 11.219 17.969 1 98.88 339 TRP A O 1
ATOM 2518 N N . GLY A 1 340 ? 5.637 11.578 16.125 1 98.88 340 GLY A N 1
ATOM 2519 C CA . GLY A 1 340 ? 6.77 11.344 15.242 1 98.88 340 GLY A CA 1
ATOM 2520 C C . GLY A 1 340 ? 7.934 12.273 15.508 1 98.88 340 GLY A C 1
ATOM 2521 O O . GLY A 1 340 ? 9.078 11.836 15.625 1 98.88 340 GLY A O 1
ATOM 2522 N N . VAL A 1 341 ? 7.648 13.586 15.648 1 98.88 341 VAL A N 1
ATOM 2523 C CA . VAL A 1 341 ? 8.68 14.594 15.867 1 98.88 341 VAL A CA 1
ATOM 2524 C C . VAL A 1 341 ? 9.367 14.344 17.203 1 98.88 341 VAL A C 1
ATOM 2526 O O . VAL A 1 341 ? 10.578 14.531 17.328 1 98.88 341 VAL A O 1
ATOM 2529 N N . LEU A 1 342 ? 8.617 13.922 18.156 1 98.81 342 LEU A N 1
ATOM 2530 C CA . LEU A 1 342 ? 9.188 13.672 19.484 1 98.81 342 LEU A CA 1
ATOM 2531 C C . LEU A 1 342 ? 9.961 12.359 19.5 1 98.81 342 LEU A C 1
ATOM 2533 O O . LEU A 1 342 ? 10.977 12.242 20.188 1 98.81 342 LEU A O 1
ATOM 2537 N N . ALA A 1 343 ? 9.57 11.375 18.766 1 98.88 343 ALA A N 1
ATOM 2538 C CA . ALA A 1 343 ? 10.156 10.039 18.781 1 98.88 343 ALA A CA 1
ATOM 2539 C C . ALA A 1 343 ? 11.492 10.023 18.031 1 98.88 343 ALA A C 1
ATOM 2541 O O . ALA A 1 343 ? 12.391 9.25 18.375 1 98.88 343 ALA A O 1
ATOM 2542 N N . ALA A 1 344 ? 11.664 10.867 17.031 1 98.62 344 ALA A N 1
ATOM 2543 C CA . ALA A 1 344 ? 12.828 10.828 16.172 1 98.62 344 ALA A CA 1
ATOM 2544 C C . ALA A 1 344 ? 14.117 11.016 16.969 1 98.62 344 ALA A C 1
ATOM 2546 O O . ALA A 1 344 ? 15.008 10.164 16.922 1 98.62 344 ALA A O 1
ATOM 2547 N N . PRO A 1 345 ? 14.227 12.07 17.797 1 98.44 345 PRO A N 1
ATOM 2548 C CA . PRO A 1 345 ? 15.469 12.234 18.547 1 98.44 345 PRO A CA 1
ATOM 2549 C C . PRO A 1 345 ? 15.594 11.234 19.703 1 98.44 345 PRO A C 1
ATOM 2551 O O . PRO A 1 345 ? 16.688 11.031 20.234 1 98.44 345 PRO A O 1
ATOM 2554 N N . LEU A 1 346 ? 14.484 10.609 20.141 1 98.62 346 LEU A N 1
ATOM 2555 C CA . LEU A 1 346 ? 14.539 9.578 21.172 1 98.62 346 LEU A CA 1
ATOM 2556 C C . LEU A 1 346 ? 15.211 8.312 20.625 1 98.62 346 LEU A C 1
ATOM 2558 O O . LEU A 1 346 ? 16.031 7.699 21.312 1 98.62 346 LEU A O 1
ATOM 2562 N N . PHE A 1 347 ? 14.906 7.969 19.344 1 98.44 347 PHE A N 1
ATOM 2563 C CA . PHE A 1 347 ? 15.297 6.668 18.812 1 98.44 347 PHE A CA 1
ATOM 2564 C C . PHE A 1 347 ? 16.359 6.82 17.734 1 98.44 347 PHE A C 1
ATOM 2566 O O . PHE A 1 347 ? 16.703 5.855 17.047 1 98.44 347 PHE A O 1
ATOM 2573 N N . ASP A 1 348 ? 16.906 8.016 17.594 1 98 348 ASP A N 1
ATOM 2574 C CA . ASP A 1 348 ? 17.969 8.242 16.594 1 98 348 ASP A CA 1
ATOM 2575 C C . ASP A 1 348 ? 19.156 7.312 16.844 1 98 348 ASP A C 1
ATOM 2577 O O . ASP A 1 348 ? 19.719 7.289 17.938 1 98 348 ASP A O 1
ATOM 2581 N N . MET A 1 349 ? 19.531 6.59 15.828 1 95.25 349 MET A N 1
ATOM 2582 C CA . MET A 1 349 ? 20.531 5.531 15.992 1 95.25 349 MET A CA 1
ATOM 2583 C C . MET A 1 349 ? 21.891 6.113 16.328 1 95.25 349 MET A C 1
ATOM 2585 O O . MET A 1 349 ? 22.75 5.426 16.891 1 95.25 349 MET A O 1
ATOM 2589 N N . ASN A 1 350 ? 22.203 7.324 15.961 1 93.38 350 ASN A N 1
ATOM 2590 C CA . ASN A 1 350 ? 23.516 7.926 16.188 1 93.38 350 ASN A CA 1
ATOM 2591 C C . ASN A 1 350 ? 23.609 8.547 17.578 1 93.38 350 ASN A C 1
ATOM 2593 O O . ASN A 1 350 ? 24.594 8.352 18.297 1 93.38 350 ASN A O 1
ATOM 2597 N N . ASP A 1 351 ? 22.562 9.281 18.016 1 92.12 351 ASP A N 1
ATOM 2598 C CA . ASP A 1 351 ? 22.672 10.031 19.266 1 92.12 351 ASP A CA 1
ATOM 2599 C C . ASP A 1 351 ? 21.312 10.141 19.938 1 92.12 351 ASP A C 1
ATOM 2601 O O . ASP A 1 351 ? 21 11.148 20.578 1 92.12 351 ASP A O 1
ATOM 2605 N N . GLY A 1 352 ? 20.531 9.172 19.812 1 96.19 352 GLY A N 1
ATOM 2606 C CA . GLY A 1 352 ? 19.203 9.227 20.422 1 96.19 352 GLY A CA 1
ATOM 2607 C C . GLY A 1 352 ? 19.234 9.062 21.938 1 96.19 352 GLY A C 1
ATOM 2608 O O . GLY A 1 352 ? 20.188 8.492 22.484 1 96.19 352 GLY A O 1
ATOM 2609 N N . VAL A 1 353 ? 18.266 9.57 22.594 1 97.19 353 VAL A N 1
ATOM 2610 C CA . VAL A 1 353 ? 18.172 9.539 24.047 1 97.19 353 VAL A CA 1
ATOM 2611 C C . VAL A 1 353 ? 18.219 8.094 24.547 1 97.19 353 VAL A C 1
ATOM 2613 O O . VAL A 1 353 ? 18.859 7.789 25.547 1 97.19 353 VAL A O 1
ATOM 2616 N N . VAL A 1 354 ? 17.578 7.195 23.812 1 95.94 354 VAL A N 1
ATOM 2617 C CA . VAL A 1 354 ? 17.453 5.793 24.203 1 95.94 354 VAL A CA 1
ATOM 2618 C C . VAL A 1 354 ? 18.828 5.137 24.219 1 95.94 354 VAL A C 1
ATOM 2620 O O . VAL A 1 354 ? 19.078 4.215 25 1 95.94 354 VAL A O 1
ATOM 2623 N N . PHE A 1 355 ? 19.75 5.656 23.453 1 95.56 355 PHE A N 1
ATOM 2624 C CA . PHE A 1 355 ? 21.047 4.988 23.297 1 95.56 355 PHE A CA 1
ATOM 2625 C C . PHE A 1 355 ? 22.125 5.676 24.125 1 95.56 355 PHE A C 1
ATOM 2627 O O . PHE A 1 355 ? 22.938 5.012 24.766 1 95.56 355 PHE A O 1
ATOM 2634 N N . THR A 1 356 ? 22.219 7.02 24.141 1 95.5 356 THR A N 1
ATOM 2635 C CA . THR A 1 356 ? 23.359 7.695 24.734 1 95.5 356 THR A CA 1
ATOM 2636 C C . THR A 1 356 ? 22.969 8.375 26.047 1 95.5 356 THR A C 1
ATOM 2638 O O . THR A 1 356 ? 23.812 8.578 26.922 1 95.5 356 THR A O 1
ATOM 2641 N N . PHE A 1 357 ? 21.703 8.844 26.125 1 95.62 357 PHE A N 1
ATOM 2642 C CA . PHE A 1 357 ? 21.219 9.594 27.281 1 95.62 357 PHE A CA 1
ATOM 2643 C C . PHE A 1 357 ? 22.141 10.758 27.609 1 95.62 357 PHE A C 1
ATOM 2645 O O . PHE A 1 357 ? 22.375 11.07 28.781 1 95.62 357 PHE A O 1
ATOM 2652 N N . SER A 1 358 ? 22.734 11.367 26.656 1 94.94 358 SER A N 1
ATOM 2653 C CA . SER A 1 358 ? 23.688 12.461 26.797 1 94.94 358 SER A CA 1
ATOM 2654 C C . SER A 1 358 ? 22.984 13.812 26.828 1 94.94 358 SER A C 1
ATOM 2656 O O . SER A 1 358 ? 21.781 13.898 26.578 1 94.94 358 SER A O 1
ATOM 2658 N N . ALA A 1 359 ? 23.75 14.82 27.172 1 94.38 359 ALA A N 1
ATOM 2659 C CA . ALA A 1 359 ? 23.234 16.188 27.141 1 94.38 359 ALA A CA 1
ATOM 2660 C C . ALA A 1 359 ? 22.828 16.594 25.719 1 94.38 359 ALA A C 1
ATOM 2662 O O . ALA A 1 359 ? 21.828 17.266 25.516 1 94.38 359 ALA A O 1
ATOM 2663 N N . THR A 1 360 ? 23.625 16.156 24.812 1 94.12 360 THR A N 1
ATOM 2664 C CA . THR A 1 360 ? 23.359 16.469 23.406 1 94.12 360 THR A CA 1
ATOM 2665 C C . THR A 1 360 ? 22.062 15.812 22.953 1 94.12 360 THR A C 1
ATOM 2667 O O . THR A 1 360 ? 21.281 16.422 22.234 1 94.12 360 THR A O 1
ATOM 2670 N N . SER A 1 361 ? 21.922 14.586 23.312 1 96.06 361 SER A N 1
ATOM 2671 C CA . SER A 1 361 ? 20.703 13.883 22.938 1 96.06 361 SER A CA 1
ATOM 2672 C C . SER A 1 361 ? 19.469 14.562 23.516 1 96.06 361 SER A C 1
ATOM 2674 O O . SER A 1 361 ? 18.453 14.703 22.844 1 96.06 361 SER A O 1
ATOM 2676 N N . TRP A 1 362 ? 19.531 15.008 24.688 1 96.81 362 TRP A N 1
ATOM 2677 C CA . TRP A 1 362 ? 18.391 15.688 25.312 1 96.81 362 TRP A CA 1
ATOM 2678 C C . TRP A 1 362 ? 18.203 17.078 24.719 1 96.81 362 TRP A C 1
ATOM 2680 O O . TRP A 1 362 ? 17.062 17.562 24.625 1 96.81 362 TRP A O 1
ATOM 2690 N N . GLN A 1 363 ? 19.266 17.734 24.375 1 96.75 363 GLN A N 1
ATOM 2691 C CA . GLN A 1 363 ? 19.141 19.016 23.672 1 96.75 363 GLN A CA 1
ATOM 2692 C C . GLN A 1 363 ? 18.422 18.844 22.328 1 96.75 363 GLN A C 1
ATOM 2694 O O . GLN A 1 363 ? 17.609 19.688 21.938 1 96.75 363 GLN A O 1
ATOM 2699 N N . SER A 1 364 ? 18.828 17.766 21.641 1 97.38 364 SER A N 1
ATOM 2700 C CA . SER A 1 364 ? 18.141 17.469 20.391 1 97.38 364 SER A CA 1
ATOM 2701 C C . SER A 1 364 ? 16.641 17.25 20.609 1 97.38 364 SER A C 1
ATOM 2703 O O . SER A 1 364 ? 15.82 17.719 19.828 1 97.38 364 SER A O 1
ATOM 2705 N N . PHE A 1 365 ? 16.312 16.5 21.609 1 98.31 365 PHE A N 1
ATOM 2706 C CA . PHE A 1 365 ? 14.922 16.266 21.953 1 98.31 365 PHE A CA 1
ATOM 2707 C C . PHE A 1 365 ? 14.227 17.578 22.281 1 98.31 365 PHE A C 1
ATOM 2709 O O . PHE A 1 365 ? 13.109 17.828 21.812 1 98.31 365 PHE A O 1
ATOM 2716 N N . GLY A 1 366 ? 14.852 18.453 23.094 1 98.25 366 GLY A N 1
ATOM 2717 C CA . GLY A 1 366 ? 14.297 19.75 23.422 1 98.25 366 GLY A CA 1
ATOM 2718 C C . GLY A 1 366 ? 14.078 20.641 22.219 1 98.25 366 GLY A C 1
ATOM 2719 O O . GLY A 1 366 ? 13.078 21.359 22.141 1 98.25 366 GLY A O 1
ATOM 2720 N N . TRP A 1 367 ? 15.047 20.609 21.281 1 98.44 367 TRP A N 1
ATOM 2721 C CA . TRP A 1 367 ? 14.93 21.422 20.078 1 98.44 367 TRP A CA 1
ATOM 2722 C C . TRP A 1 367 ? 13.742 20.969 19.234 1 98.44 367 TRP A C 1
ATOM 2724 O O . TRP A 1 367 ? 12.992 21.797 18.703 1 98.44 367 TRP A O 1
ATOM 2734 N N . ASN A 1 368 ? 13.586 19.625 19.094 1 98.75 368 ASN A N 1
ATOM 2735 C CA . ASN A 1 368 ? 12.422 19.094 18.391 1 98.75 368 ASN A CA 1
ATOM 2736 C C . ASN A 1 368 ? 11.125 19.453 19.125 1 98.75 368 ASN A C 1
ATOM 2738 O O . ASN A 1 368 ? 10.117 19.781 18.5 1 98.75 368 ASN A O 1
ATOM 2742 N N . LEU A 1 369 ? 11.102 19.375 20.391 1 98.75 369 LEU A N 1
ATOM 2743 C CA . LEU A 1 369 ? 9.938 19.766 21.188 1 98.75 369 LEU A CA 1
ATOM 2744 C C . LEU A 1 369 ? 9.57 21.219 20.938 1 98.75 369 LEU A C 1
ATOM 2746 O O . LEU A 1 369 ? 8.398 21.547 20.719 1 98.75 369 LEU A O 1
ATOM 2750 N N . LEU A 1 370 ? 10.539 22.078 20.984 1 98.5 370 LEU A N 1
ATOM 2751 C CA . LEU A 1 370 ? 10.305 23.5 20.703 1 98.5 370 LEU A CA 1
ATOM 2752 C C . LEU A 1 370 ? 9.789 23.688 19.281 1 98.5 370 LEU A C 1
ATOM 2754 O O . LEU A 1 370 ? 8.852 24.469 19.047 1 98.5 370 LEU A O 1
ATOM 2758 N N . GLY A 1 371 ? 10.477 23 18.375 1 98.81 371 GLY A N 1
ATOM 2759 C CA . GLY A 1 371 ? 10.086 23.141 16.969 1 98.81 371 GLY A CA 1
ATOM 2760 C C . GLY A 1 371 ? 8.633 22.781 16.719 1 98.81 371 GLY A C 1
ATOM 2761 O O . GLY A 1 371 ? 7.902 23.562 16.109 1 98.81 371 GLY A O 1
ATOM 2762 N N . VAL A 1 372 ? 8.227 21.609 17.172 1 98.81 372 VAL A N 1
ATOM 2763 C CA . VAL A 1 372 ? 6.855 21.188 16.938 1 98.81 372 VAL A CA 1
ATOM 2764 C C . VAL A 1 372 ? 5.887 22.141 17.641 1 98.81 372 VAL A C 1
ATOM 2766 O O . VAL A 1 372 ? 4.805 22.422 17.141 1 98.81 372 VAL A O 1
ATOM 2769 N N . PHE A 1 373 ? 6.215 22.625 18.797 1 98.81 373 PHE A N 1
ATOM 2770 C CA . PHE A 1 373 ? 5.383 23.594 19.516 1 98.81 3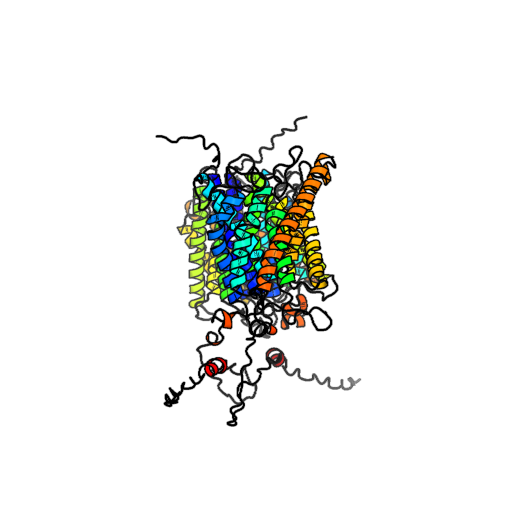73 PHE A CA 1
ATOM 2771 C C . PHE A 1 373 ? 5.184 24.859 18.688 1 98.81 373 PHE A C 1
ATOM 2773 O O . PHE A 1 373 ? 4.055 25.328 18.531 1 98.81 373 PHE A O 1
ATOM 2780 N N . VAL A 1 374 ? 6.234 25.406 18.188 1 98.88 374 VAL A N 1
ATOM 2781 C CA . VAL A 1 374 ? 6.172 26.656 17.438 1 98.88 374 VAL A CA 1
ATOM 2782 C C . VAL A 1 374 ? 5.395 26.438 16.141 1 98.88 374 VAL A C 1
ATOM 2784 O O . VAL A 1 374 ? 4.617 27.297 15.727 1 98.88 374 VAL A O 1
ATOM 2787 N N . ILE A 1 375 ? 5.625 25.297 15.484 1 98.88 375 ILE A N 1
ATOM 2788 C CA . ILE A 1 375 ? 4.922 24.969 14.242 1 98.88 375 ILE A CA 1
ATOM 2789 C C . ILE A 1 375 ? 3.42 24.906 14.508 1 98.88 375 ILE A C 1
ATOM 2791 O O . ILE A 1 375 ? 2.627 25.469 13.75 1 98.88 375 ILE A O 1
ATOM 2795 N N . VAL A 1 376 ? 3.033 24.234 15.555 1 98.88 376 VAL A N 1
ATOM 2796 C CA . VAL A 1 376 ? 1.622 24.094 15.906 1 98.88 376 VAL A CA 1
ATOM 2797 C C . VAL A 1 376 ? 1.034 25.453 16.25 1 98.88 376 VAL A C 1
ATOM 2799 O O . VAL A 1 376 ? -0.07 25.797 15.805 1 98.88 376 VAL A O 1
ATOM 2802 N N . VAL A 1 377 ? 1.755 26.297 16.953 1 98.88 377 VAL A N 1
ATOM 2803 C CA . VAL A 1 377 ? 1.277 27.625 17.344 1 98.88 377 VAL A CA 1
ATOM 2804 C C . VAL A 1 377 ? 1.146 28.516 16.094 1 98.88 377 VAL A C 1
ATOM 2806 O O . VAL A 1 377 ? 0.126 29.172 15.906 1 98.88 377 VAL A O 1
ATOM 2809 N N . TRP A 1 378 ? 2.184 28.531 15.266 1 98.81 378 TRP A N 1
ATOM 2810 C CA . TRP A 1 378 ? 2.172 29.297 14.023 1 98.81 378 TRP A CA 1
ATOM 2811 C C . TRP A 1 378 ? 0.951 28.938 13.18 1 98.81 378 TRP A C 1
ATOM 2813 O O . TRP A 1 378 ? 0.214 29.828 12.742 1 98.81 378 TRP A O 1
ATOM 2823 N N . THR A 1 379 ? 0.73 27.656 12.984 1 98.88 379 THR A N 1
ATOM 2824 C CA . THR A 1 379 ? -0.36 27.188 12.141 1 98.88 379 THR A CA 1
ATOM 2825 C C . THR A 1 379 ? -1.711 27.469 12.789 1 98.88 379 THR A C 1
ATOM 2827 O O . THR A 1 379 ? -2.676 27.812 12.102 1 98.88 379 THR A O 1
ATOM 2830 N N . SER A 1 380 ? -1.769 27.312 14.141 1 98.88 380 SER A N 1
ATOM 2831 C CA . SER A 1 380 ? -3.01 27.578 14.859 1 98.88 380 SER A CA 1
ATOM 2832 C C . SER A 1 380 ? -3.424 29.031 14.734 1 98.88 380 SER A C 1
ATOM 2834 O O . SER A 1 380 ? -4.574 29.344 14.414 1 98.88 380 SER A O 1
ATOM 2836 N N . VAL A 1 381 ? -2.543 29.922 14.953 1 98.81 381 VAL A N 1
ATOM 2837 C CA . VAL A 1 381 ? -2.838 31.359 14.953 1 98.81 381 VAL A CA 1
ATOM 2838 C C . VAL A 1 381 ? -3.295 31.797 13.562 1 98.81 381 VAL A C 1
ATOM 2840 O O . VAL A 1 381 ? -4.328 32.438 13.414 1 98.81 381 VAL A O 1
ATOM 2843 N N . LEU A 1 382 ? -2.59 31.375 12.57 1 98.75 382 LEU A N 1
ATOM 2844 C CA . LEU A 1 382 ? -2.922 31.812 11.219 1 98.75 382 LEU A CA 1
ATOM 2845 C C . LEU A 1 382 ? -4.199 31.141 10.734 1 98.75 382 LEU A C 1
ATOM 2847 O O . LEU A 1 382 ? -4.973 31.734 9.977 1 98.75 382 LEU A O 1
ATOM 2851 N N . SER A 1 383 ? -4.387 29.875 11.117 1 98.62 383 SER A N 1
ATOM 2852 C CA . SER A 1 383 ? -5.621 29.188 10.75 1 98.62 383 SER A CA 1
ATOM 2853 C C . SER A 1 383 ? -6.828 29.812 11.461 1 98.62 383 SER A C 1
ATOM 2855 O O . SER A 1 383 ? -7.922 29.859 10.898 1 98.62 383 SER A O 1
ATOM 2857 N N . LEU A 1 384 ? -6.617 30.234 12.711 1 98.62 384 LEU A N 1
ATOM 2858 C CA . LEU A 1 384 ? -7.688 30.922 13.43 1 98.62 384 LEU A CA 1
ATOM 2859 C C . LEU A 1 384 ? -8.109 32.188 12.703 1 98.62 384 LEU A C 1
ATOM 2861 O O . LEU A 1 384 ? -9.297 32.469 12.586 1 98.62 384 LEU A O 1
ATOM 2865 N N . VAL A 1 385 ? -7.152 32.875 12.289 1 98.69 385 VAL A N 1
ATOM 2866 C CA . VAL A 1 385 ? -7.43 34.125 11.555 1 98.69 385 VAL A CA 1
ATOM 2867 C C . VAL A 1 385 ? -8.102 33.781 10.227 1 98.69 385 VAL A C 1
ATOM 2869 O O . VAL A 1 385 ? -9.117 34.375 9.859 1 98.69 385 VAL A O 1
ATOM 2872 N N . LEU A 1 386 ? -7.578 32.812 9.508 1 98.38 386 LEU A N 1
ATOM 2873 C CA . LEU A 1 386 ? -8.062 32.406 8.188 1 98.38 386 LEU A CA 1
ATOM 2874 C C . LEU A 1 386 ? -9.508 31.922 8.266 1 98.38 386 LEU A C 1
ATOM 2876 O O . LEU A 1 386 ? -10.391 32.5 7.617 1 98.38 386 LEU A O 1
ATOM 2880 N N . PHE A 1 387 ? -9.758 30.938 9.031 1 98.44 387 PHE A N 1
ATOM 2881 C CA . PHE A 1 387 ? -11.094 30.344 9.109 1 98.44 387 PHE A CA 1
ATOM 2882 C C . PHE A 1 387 ? -12.039 31.25 9.898 1 98.44 387 PHE A C 1
ATOM 2884 O O . PHE A 1 387 ? -13.242 31.281 9.633 1 98.44 387 PHE A O 1
ATOM 2891 N N . GLY A 1 388 ? -11.484 31.984 10.906 1 98.31 388 GLY A N 1
ATOM 2892 C CA . GLY A 1 388 ? -12.289 32.969 11.609 1 98.31 388 GLY A CA 1
ATOM 2893 C C . GLY A 1 388 ? -12.828 34.062 10.703 1 98.31 388 GLY A C 1
ATOM 2894 O O . GLY A 1 388 ? -14.008 34.406 10.789 1 98.31 388 GLY A O 1
ATOM 2895 N N . LEU A 1 389 ? -12.008 34.531 9.891 1 98.19 389 LEU A N 1
ATOM 2896 C CA . LEU A 1 389 ? -12.43 35.562 8.945 1 98.19 389 LEU A CA 1
ATOM 2897 C C . LEU A 1 389 ? -13.461 35 7.965 1 98.19 389 LEU A C 1
ATOM 2899 O O . LEU A 1 389 ? -14.422 35.688 7.621 1 98.19 389 LEU A O 1
ATOM 2903 N N . MET A 1 390 ? -13.266 33.812 7.508 1 97.81 390 MET A N 1
ATOM 2904 C CA . MET A 1 390 ? -14.211 33.219 6.582 1 97.81 390 MET A CA 1
ATOM 2905 C C . MET A 1 390 ? -15.57 33 7.25 1 97.81 390 MET A C 1
ATOM 2907 O O . MET A 1 390 ? -16.609 33.156 6.617 1 97.81 390 MET A O 1
ATOM 2911 N N . GLN A 1 391 ? -15.5 32.594 8.469 1 97.62 391 GLN A N 1
ATOM 2912 C CA . GLN A 1 391 ? -16.734 32.438 9.219 1 97.62 391 GLN A CA 1
ATOM 2913 C C . GLN A 1 391 ? -17.453 33.781 9.398 1 97.62 391 GLN A C 1
ATOM 2915 O O . GLN A 1 391 ? -18.672 33.844 9.227 1 97.62 391 GLN A O 1
ATOM 2920 N N . ALA A 1 392 ? -16.75 34.812 9.75 1 97.62 392 ALA A N 1
ATOM 2921 C CA . ALA A 1 392 ? -17.312 36.156 9.945 1 97.62 392 ALA A CA 1
ATOM 2922 C C . ALA A 1 392 ? -17.906 36.688 8.648 1 97.62 392 ALA A C 1
ATOM 2924 O O . ALA A 1 392 ? -18.906 37.406 8.672 1 97.62 392 ALA A O 1
ATOM 2925 N N . CYS A 1 393 ? -17.344 36.281 7.539 1 97.19 393 CYS A N 1
ATOM 2926 C CA . CYS A 1 393 ? -17.812 36.75 6.234 1 97.19 393 CYS A CA 1
ATOM 2927 C C . CYS A 1 393 ? -18.922 35.844 5.695 1 97.19 393 CYS A C 1
ATOM 2929 O O . CYS A 1 393 ? -19.5 36.125 4.645 1 97.19 393 CYS A O 1
ATOM 2931 N N . GLY A 1 394 ? -19.156 34.812 6.297 1 95.75 394 GLY A N 1
ATOM 2932 C CA . GLY A 1 394 ? -20.25 33.938 5.914 1 95.75 394 GLY A CA 1
ATOM 2933 C C . GLY A 1 394 ? -19.906 33.062 4.723 1 95.75 394 GLY A C 1
ATOM 2934 O O . GLY A 1 394 ? -20.797 32.656 3.971 1 95.75 394 GLY A O 1
ATOM 2935 N N . VAL A 1 395 ? -18.594 32.719 4.566 1 96.31 395 VAL A N 1
ATOM 2936 C CA . VAL A 1 395 ? -18.219 32 3.359 1 96.31 395 VAL A CA 1
ATOM 2937 C C . VAL A 1 395 ? -17.578 30.656 3.74 1 96.31 395 VAL A C 1
ATOM 2939 O O . VAL A 1 395 ? -17.031 29.953 2.885 1 96.31 395 VAL A O 1
ATOM 2942 N N . LEU A 1 396 ? -17.656 30.312 5.016 1 97.5 396 LEU A N 1
ATOM 2943 C CA . LEU A 1 396 ? -17 29.094 5.469 1 97.5 396 LEU A CA 1
ATOM 2944 C C . LEU A 1 396 ? -17.938 27.891 5.355 1 97.5 396 LEU A C 1
ATOM 2946 O O . LEU A 1 396 ? -17.594 26.875 4.734 1 97.5 396 LEU A O 1
ATOM 2950 N N . ARG A 1 397 ? -19.203 28.016 5.883 1 97.31 397 ARG A N 1
ATOM 2951 C CA . ARG A 1 397 ? -20.141 26.891 5.961 1 97.31 397 ARG A CA 1
ATOM 2952 C C . ARG A 1 397 ? -21.328 27.125 5.039 1 97.31 397 ARG A C 1
ATOM 2954 O O . ARG A 1 397 ? -21.781 28.25 4.875 1 97.31 397 ARG A O 1
ATOM 2961 N N . VAL A 1 398 ? -21.797 26.078 4.5 1 96.12 398 VAL A N 1
ATOM 2962 C CA . VAL A 1 398 ? -22.984 26.156 3.668 1 96.12 398 VAL A CA 1
ATOM 2963 C C . VAL A 1 398 ? -24.219 26.297 4.551 1 96.12 398 VAL A C 1
ATOM 2965 O O . VAL A 1 398 ? -24.156 26.141 5.77 1 96.12 398 VAL A O 1
ATOM 2968 N N . THR A 1 399 ? -25.391 26.578 3.916 1 94.94 399 THR A N 1
ATOM 2969 C CA . THR A 1 399 ? -26.641 26.672 4.664 1 94.94 399 THR A CA 1
ATOM 2970 C C . THR A 1 399 ? -27.094 25.297 5.16 1 94.94 399 THR A C 1
ATOM 2972 O O . THR A 1 399 ? -26.734 24.281 4.57 1 94.94 399 THR A O 1
ATOM 2975 N N . PRO A 1 400 ? -27.828 25.281 6.246 1 94.25 400 PRO A N 1
ATOM 2976 C CA . PRO A 1 400 ? -28.312 23.984 6.75 1 94.25 400 PRO A CA 1
ATOM 2977 C C . PRO A 1 400 ? -29.094 23.203 5.699 1 94.25 400 PRO A C 1
ATOM 2979 O O . PRO A 1 400 ? -29 21.969 5.648 1 94.25 400 PRO A O 1
ATOM 2982 N N . GLU A 1 401 ? -29.812 23.891 4.906 1 92.62 401 GLU A N 1
ATOM 2983 C CA . GLU A 1 401 ? -30.594 23.234 3.859 1 92.62 401 GLU A CA 1
ATOM 2984 C C . GLU A 1 401 ? -29.672 22.547 2.852 1 92.62 401 GLU A C 1
ATOM 2986 O O . GLU A 1 401 ? -29.922 21.391 2.482 1 92.62 401 GLU A O 1
ATOM 2991 N N . MET A 1 402 ? -28.688 23.219 2.479 1 91.81 402 MET A N 1
ATOM 2992 C CA . MET A 1 402 ? -27.734 22.672 1.526 1 91.81 402 MET A CA 1
ATOM 2993 C C . MET A 1 402 ? -26.969 21.5 2.141 1 91.81 402 MET A C 1
ATOM 2995 O O . MET A 1 402 ? -26.703 20.5 1.464 1 91.81 402 MET A O 1
ATOM 2999 N N . GLU A 1 403 ? -26.609 21.656 3.357 1 93.75 403 GLU A N 1
ATOM 3000 C CA . GLU A 1 403 ? -25.891 20.594 4.059 1 93.75 403 GLU A CA 1
ATOM 3001 C C . GLU A 1 403 ? -26.734 19.328 4.121 1 93.75 403 GLU A C 1
ATOM 3003 O O . GLU A 1 403 ? -26.219 18.219 3.914 1 93.75 403 GLU A O 1
ATOM 3008 N N . LEU A 1 404 ? -28.016 19.406 4.379 1 91.12 404 LEU A N 1
ATOM 3009 C CA . LEU A 1 404 ? -28.906 18.266 4.512 1 91.12 404 LEU A CA 1
ATOM 3010 C C . LEU A 1 404 ? -29.172 17.625 3.156 1 91.12 404 LEU A C 1
ATOM 3012 O O . LEU A 1 404 ? -29.281 16.391 3.057 1 91.12 404 LEU A O 1
ATOM 3016 N N . LYS A 1 405 ? -29.203 18.438 2.137 1 88.25 405 LYS A N 1
ATOM 3017 C CA . LYS A 1 405 ? -29.5 17.938 0.799 1 88.25 405 LYS A CA 1
ATOM 3018 C C . LYS A 1 405 ? -28.25 17.359 0.136 1 88.25 405 LYS A C 1
ATOM 3020 O O . LYS A 1 405 ? -28.359 16.547 -0.787 1 88.25 405 LYS A O 1
ATOM 3025 N N . GLY A 1 406 ? -27.156 17.797 0.586 1 91 406 GLY A N 1
ATOM 3026 C CA . GLY A 1 406 ? -25.906 17.406 -0.054 1 91 406 GLY A CA 1
ATOM 3027 C C . GLY A 1 406 ? -25.375 18.469 -1.004 1 91 406 GLY A C 1
ATOM 3028 O O . GLY A 1 406 ? -26.141 19.234 -1.594 1 91 406 GLY A O 1
ATOM 3029 N N . LEU A 1 407 ? -24.172 18.406 -1.275 1 91.06 407 LEU A N 1
ATOM 3030 C CA . LEU A 1 407 ? -23.531 19.5 -1.986 1 91.06 407 LEU A CA 1
ATOM 3031 C C . LEU A 1 407 ? -23.406 19.203 -3.475 1 91.06 407 LEU A C 1
ATOM 3033 O O . LEU A 1 407 ? -23.188 20.094 -4.285 1 91.06 407 LEU A O 1
ATOM 3037 N N . ASP A 1 408 ? -23.562 17.984 -3.902 1 90.5 408 ASP A N 1
ATOM 3038 C CA . ASP A 1 408 ? -23.297 17.578 -5.281 1 90.5 408 ASP A CA 1
ATOM 3039 C C . ASP A 1 408 ? -24.266 18.281 -6.242 1 90.5 408 ASP A C 1
ATOM 3041 O O . ASP A 1 408 ? -23.844 18.844 -7.25 1 90.5 408 ASP A O 1
ATOM 3045 N N . VAL A 1 409 ? -25.5 18.281 -5.898 1 81.88 409 VAL A N 1
ATOM 3046 C CA . VAL A 1 409 ? -26.516 18.781 -6.828 1 81.88 409 VAL A CA 1
ATOM 3047 C C . VAL A 1 409 ? -26.562 20.297 -6.777 1 81.88 409 VAL A C 1
ATOM 3049 O O . VAL A 1 409 ? -26.391 20.969 -7.797 1 81.88 409 VAL A O 1
ATOM 3052 N N . PRO A 1 410 ? -26.719 20.875 -5.66 1 80.06 410 PRO A N 1
ATOM 3053 C CA . PRO A 1 410 ? -26.875 22.328 -5.645 1 80.06 410 PRO A CA 1
ATOM 3054 C C . PRO A 1 410 ? -25.609 23.062 -6.066 1 80.06 410 PRO A C 1
ATOM 3056 O O . PRO A 1 410 ? -25.703 24.125 -6.688 1 80.06 410 PRO A O 1
ATOM 3059 N N . LYS A 1 411 ? -24.562 22.516 -5.816 1 80.94 411 LYS A N 1
ATOM 3060 C CA . LYS A 1 411 ? -23.328 23.266 -6.082 1 80.94 411 LYS A CA 1
ATOM 3061 C C . LYS A 1 411 ? -22.734 22.875 -7.434 1 80.94 411 LYS A C 1
ATOM 3063 O O . LYS A 1 411 ? -22.109 23.703 -8.102 1 80.94 411 LYS A O 1
ATOM 3068 N N . HIS A 1 412 ? -22.938 21.609 -7.863 1 84.62 412 HIS A N 1
ATOM 3069 C CA . HIS A 1 412 ? -22.188 21.141 -9.023 1 84.62 412 HIS A CA 1
ATOM 3070 C C . HIS A 1 412 ? -23.125 20.672 -10.133 1 84.62 412 HIS A C 1
ATOM 3072 O O . HIS A 1 412 ? -22.703 20.516 -11.281 1 84.62 412 HIS A O 1
ATOM 3078 N N . GLY A 1 413 ? -24.375 20.484 -9.805 1 76.5 413 GLY A N 1
ATOM 3079 C CA . GLY A 1 413 ? -25.312 19.984 -10.797 1 76.5 413 GLY A CA 1
ATOM 3080 C C . GLY A 1 413 ? -24.984 18.578 -11.289 1 76.5 413 GLY A C 1
ATOM 3081 O O . GLY A 1 413 ? -25.422 18.172 -12.359 1 76.5 413 GLY A O 1
ATOM 3082 N N . GLU A 1 414 ? -24.156 17.891 -10.625 1 81.75 414 GLU A N 1
ATOM 3083 C CA . GLU A 1 414 ? -23.641 16.594 -11.031 1 81.75 414 GLU A CA 1
ATOM 3084 C C . GLU A 1 414 ? -23.703 15.594 -9.875 1 81.75 414 GLU A C 1
ATOM 3086 O O . GLU A 1 414 ? -22.75 15.484 -9.094 1 81.75 414 GLU A O 1
ATOM 3091 N N . PRO A 1 415 ? -24.859 14.82 -9.844 1 79.5 415 PRO A N 1
ATOM 3092 C CA . PRO A 1 415 ? -24.891 13.773 -8.828 1 79.5 415 PRO A CA 1
ATOM 3093 C C . PRO A 1 415 ? -23.859 12.68 -9.086 1 79.5 415 PRO A C 1
ATOM 3095 O O . PRO A 1 415 ? -23.578 12.336 -10.234 1 79.5 415 PRO A O 1
ATOM 3098 N N . ALA A 1 416 ? -23.312 12.188 -8.07 1 83.75 416 ALA A N 1
ATOM 3099 C CA . ALA A 1 416 ? -22.25 11.188 -8.203 1 83.75 416 ALA A CA 1
ATOM 3100 C C . ALA A 1 416 ? -22.781 9.898 -8.828 1 83.75 416 ALA A C 1
ATOM 3102 O O . ALA A 1 416 ? -22.062 9.211 -9.555 1 83.75 416 ALA A O 1
ATOM 3103 N N . TYR A 1 417 ? -23.953 9.492 -8.5 1 82.06 417 TYR A N 1
ATOM 3104 C CA . TYR A 1 417 ? -24.594 8.266 -8.977 1 82.06 417 TYR A CA 1
ATOM 3105 C C . TYR A 1 417 ? -25.969 8.547 -9.547 1 82.06 417 TYR A C 1
ATOM 3107 O O . TYR A 1 417 ? -26.984 8.25 -8.906 1 82.06 417 TYR A O 1
ATOM 3115 N N . PRO A 1 418 ? -25.984 9.031 -10.727 1 71.31 418 PRO A N 1
ATOM 3116 C CA . PRO A 1 418 ? -27.281 9.32 -11.312 1 71.31 418 PRO A CA 1
ATOM 3117 C C . PRO A 1 418 ? -28.109 8.055 -11.578 1 71.31 418 PRO A C 1
ATOM 3119 O O . PRO A 1 418 ? -27.734 7.25 -12.445 1 71.31 418 PRO A O 1
ATOM 3122 N N . LEU A 1 419 ? -29.078 7.895 -10.875 1 72.56 419 LEU A N 1
ATOM 3123 C CA . LEU A 1 419 ? -29.875 6.676 -10.898 1 72.56 419 LEU A CA 1
ATOM 3124 C C . LEU A 1 419 ? -30.359 6.367 -12.312 1 72.56 419 LEU A C 1
ATOM 3126 O O . LEU A 1 419 ? -30.469 5.203 -12.695 1 72.56 419 LEU A O 1
ATOM 3130 N N . GLU A 1 420 ? -30.641 7.465 -13.078 1 67.31 420 GLU A N 1
ATOM 3131 C CA . GLU A 1 420 ? -31.156 7.289 -14.445 1 67.31 420 GLU A CA 1
ATOM 3132 C C . GLU A 1 420 ? -30.141 6.551 -15.312 1 67.31 420 GLU A C 1
ATOM 3134 O O . GLU A 1 420 ? -30.484 6.004 -16.359 1 67.31 420 GLU A O 1
ATOM 3139 N N . SER A 1 421 ? -29 6.602 -14.867 1 69.12 421 SER A N 1
ATOM 3140 C CA . SER A 1 421 ? -27.938 5.973 -15.656 1 69.12 421 SER A CA 1
ATOM 3141 C C . SER A 1 421 ? -27.781 4.5 -15.281 1 69.12 421 SER A C 1
ATOM 3143 O O . SER A 1 421 ? -27 3.779 -15.906 1 69.12 421 SER A O 1
ATOM 3145 N N . TYR A 1 422 ? -28.453 4.203 -14.211 1 66.12 422 TYR A N 1
ATOM 3146 C CA . TYR A 1 422 ? -28.391 2.812 -13.781 1 66.12 422 TYR A CA 1
ATOM 3147 C C . TYR A 1 422 ? -29.609 2.039 -14.266 1 66.12 422 TYR A C 1
ATOM 3149 O O . TYR A 1 422 ? -30.625 2.637 -14.641 1 66.12 422 TYR A O 1
ATOM 3157 N N . GLY A 1 423 ? -29.672 0.838 -14.633 1 64.56 423 GLY A N 1
ATOM 3158 C CA . GLY A 1 423 ? -30.766 0.026 -15.125 1 64.56 423 GLY A CA 1
ATOM 3159 C C . GLY A 1 423 ? -30.422 -0.73 -16.391 1 64.56 423 GLY A C 1
ATOM 3160 O O . GLY A 1 423 ? -29.422 -0.427 -17.062 1 64.56 423 GLY A O 1
ATOM 3161 N N . SER A 1 424 ? -31.078 -1.81 -16.328 1 64.06 424 SER A N 1
ATOM 3162 C CA . SER A 1 424 ? -30.859 -2.623 -17.531 1 64.06 424 SER A CA 1
ATOM 3163 C C . SER A 1 424 ? -31.781 -2.199 -18.656 1 64.06 424 SER A C 1
ATOM 3165 O O . SER A 1 424 ? -32.875 -1.663 -18.406 1 64.06 424 SER A O 1
ATOM 3167 N N . GLY A 1 425 ? -31.203 -1.836 -19.766 1 56.94 425 GLY A N 1
ATOM 3168 C CA . GLY A 1 425 ? -32.031 -1.58 -20.938 1 56.94 425 GLY A CA 1
ATOM 3169 C C . GLY A 1 425 ? -32.938 -2.734 -21.281 1 56.94 425 GLY A C 1
ATOM 3170 O O . GLY A 1 425 ? -33.781 -2.625 -22.188 1 56.94 425 GLY A O 1
ATOM 3171 N N . TRP A 1 426 ? -32.719 -3.896 -20.734 1 56.38 426 TRP A N 1
ATOM 3172 C CA . TRP A 1 426 ? -33.531 -5.066 -21.078 1 56.38 426 TRP A CA 1
ATOM 3173 C C . TRP A 1 426 ? -34.781 -5.125 -20.234 1 56.38 426 TRP A C 1
ATOM 3175 O O . TRP A 1 426 ? -34.75 -4.816 -19.047 1 56.38 426 TRP A O 1
ATOM 3185 N N . GLU A 1 427 ? -35.938 -4.973 -20.844 1 46.59 427 GLU A N 1
ATOM 3186 C CA . GLU A 1 427 ? -37.25 -5.102 -20.219 1 46.59 427 GLU A CA 1
ATOM 3187 C C . GLU A 1 427 ? -37.375 -6.418 -19.469 1 46.59 427 GLU A C 1
ATOM 3189 O O . GLU A 1 427 ? -37.062 -7.484 -20 1 46.59 427 GLU A O 1
ATOM 3194 N N . SER A 1 428 ? -37.156 -6.516 -18.281 1 45.72 428 SER A N 1
ATOM 3195 C CA . SER A 1 428 ? -37.531 -7.73 -17.547 1 45.72 428 SER A CA 1
ATOM 3196 C C . SER A 1 428 ? -38.906 -8.211 -17.922 1 45.72 428 SER A C 1
ATOM 3198 O O . SER A 1 428 ? -39.906 -7.492 -17.719 1 45.72 428 SER A O 1
ATOM 3200 N N . ASN A 1 429 ? -39.219 -8.945 -19.016 1 37.97 429 ASN A N 1
ATOM 3201 C CA . ASN A 1 429 ? -40.5 -9.617 -19.219 1 37.97 429 ASN A CA 1
ATOM 3202 C C . ASN A 1 429 ? -40.938 -10.359 -17.969 1 37.97 429 ASN A C 1
ATOM 3204 O O . ASN A 1 429 ? -40.375 -11.398 -17.625 1 37.97 429 ASN A O 1
ATOM 3208 N N . GLN A 1 430 ? -41.344 -9.758 -17 1 38.25 430 GLN A N 1
ATOM 3209 C CA . GLN A 1 430 ? -42.094 -10.398 -15.938 1 38.25 430 GLN A CA 1
ATOM 3210 C C . GLN A 1 430 ? -43.25 -11.211 -16.5 1 38.25 430 GLN A C 1
ATOM 3212 O O . GLN A 1 430 ? -44.281 -10.641 -16.938 1 38.25 430 GLN A O 1
ATOM 3217 N N . THR A 1 431 ? -43 -12.258 -17.25 1 34.88 431 THR A N 1
ATOM 3218 C CA . THR A 1 431 ? -44.125 -13.164 -17.438 1 34.88 431 THR A CA 1
ATOM 3219 C C . THR A 1 431 ? -44.781 -13.523 -16.109 1 34.88 431 THR A C 1
ATOM 3221 O O . THR A 1 431 ? -44.094 -13.914 -15.164 1 34.88 431 THR A O 1
ATOM 3224 N N . ASN A 1 432 ? -45.969 -12.984 -15.828 1 34.28 432 ASN A N 1
ATOM 3225 C CA . ASN A 1 432 ? -47 -13.328 -14.883 1 34.28 432 ASN A CA 1
ATOM 3226 C C . ASN A 1 432 ? -47.281 -14.828 -14.867 1 34.28 432 ASN A C 1
ATOM 3228 O O . ASN A 1 432 ? -48.219 -15.289 -15.516 1 34.28 432 ASN A O 1
ATOM 3232 N N . ASN A 1 433 ? -46.406 -15.727 -15.078 1 32.12 433 ASN A N 1
ATOM 3233 C CA . ASN A 1 433 ? -46.938 -17.047 -14.812 1 32.12 433 ASN A CA 1
ATOM 3234 C C . ASN A 1 433 ? -47.5 -17.156 -13.398 1 32.12 433 ASN A C 1
ATOM 3236 O O . ASN A 1 433 ? -47 -16.5 -12.477 1 32.12 433 ASN A O 1
ATOM 3240 N N . GLY A 1 434 ? -48.844 -17.578 -13.156 1 31.56 434 GLY A N 1
ATOM 3241 C CA . GLY A 1 434 ? -49.781 -17.844 -12.07 1 31.56 434 GLY A CA 1
ATOM 3242 C C . GLY A 1 434 ? -49.094 -18.391 -10.828 1 31.56 434 GLY A C 1
ATOM 3243 O O . GLY A 1 434 ? -49.75 -18.594 -9.797 1 31.56 434 GLY A O 1
ATOM 3244 N N . ASN A 1 435 ? -48.281 -19.422 -10.953 1 31.34 435 ASN A N 1
ATOM 3245 C CA . ASN A 1 435 ? -47.938 -19.938 -9.641 1 31.34 435 ASN A CA 1
ATOM 3246 C C . ASN A 1 435 ? -47.188 -18.891 -8.82 1 31.34 435 ASN A C 1
ATOM 3248 O O . ASN A 1 435 ? -46.344 -18.156 -9.352 1 31.34 435 ASN A O 1
ATOM 3252 N N . GLY A 1 436 ? -47.812 -18.359 -7.754 1 29.05 436 GLY A N 1
ATOM 3253 C CA . GLY A 1 436 ? -47.656 -17.297 -6.777 1 29.05 436 GLY A CA 1
ATOM 3254 C C . GLY A 1 436 ? -46.188 -17.047 -6.391 1 29.05 436 GLY A C 1
ATOM 3255 O O . GLY A 1 436 ? -45.906 -16.375 -5.398 1 29.05 436 GLY A O 1
ATOM 3256 N N . HIS A 1 437 ? -45.312 -18 -6.77 1 30.94 437 HIS A N 1
ATOM 3257 C CA . HIS A 1 437 ? -44.156 -17.547 -6 1 30.94 437 HIS A CA 1
ATOM 3258 C C . HIS A 1 437 ? -43.594 -16.25 -6.57 1 30.94 437 HIS A C 1
ATOM 3260 O O . HIS A 1 437 ? -43.312 -16.156 -7.762 1 30.94 437 HIS A O 1
ATOM 3266 N N . PRO A 1 438 ? -44.219 -15.133 -6.113 1 29.03 438 PRO A N 1
ATOM 3267 C CA . PRO A 1 438 ? -43.781 -13.805 -6.57 1 29.03 438 PRO A CA 1
ATOM 3268 C C . PRO A 1 438 ? -42.281 -13.727 -6.797 1 29.03 438 PRO A C 1
ATOM 3270 O O . PRO A 1 438 ? -41.5 -13.898 -5.859 1 29.03 438 PRO A O 1
ATOM 3273 N N . ILE A 1 439 ? -41.812 -14.453 -7.844 1 30.11 439 ILE A N 1
ATOM 3274 C CA . ILE A 1 439 ? -40.406 -14.234 -8.141 1 30.11 439 ILE A CA 1
ATOM 3275 C C . ILE A 1 439 ? -40.062 -12.758 -7.965 1 30.11 439 ILE A C 1
ATOM 3277 O O . ILE A 1 439 ? -40.938 -11.898 -7.961 1 30.11 439 ILE A O 1
ATOM 3281 N N . GLY A 1 440 ? -38.781 -12.562 -8.359 1 29.5 440 GLY A N 1
ATOM 3282 C CA . GLY A 1 440 ? -38.156 -11.266 -8.203 1 29.5 440 GLY A CA 1
ATOM 3283 C C . GLY A 1 440 ? -38.875 -10.156 -8.961 1 29.5 440 GLY A C 1
ATOM 3284 O O . GLY A 1 440 ? -39.031 -10.242 -10.18 1 29.5 440 GLY A O 1
ATOM 3285 N N . GLN A 1 441 ? -39.969 -9.742 -8.578 1 26.84 441 GLN A N 1
ATOM 3286 C CA . GLN A 1 441 ? -40.562 -8.508 -9.102 1 26.84 441 GLN A CA 1
ATOM 3287 C C . GLN A 1 441 ? -39.469 -7.602 -9.68 1 26.84 441 GLN A C 1
ATOM 3289 O O . GLN A 1 441 ? -38.375 -7.516 -9.133 1 26.84 441 GLN A O 1
ATOM 3294 N N . ARG A 1 442 ? -39.594 -7.344 -11 1 27.89 442 ARG A N 1
ATOM 3295 C CA . ARG A 1 442 ? -38.938 -6.223 -11.656 1 27.89 442 ARG A CA 1
ATOM 3296 C C . ARG A 1 442 ? -38.719 -5.078 -10.68 1 27.89 442 ARG A C 1
ATOM 3298 O O . ARG A 1 442 ? -39.656 -4.539 -10.102 1 27.89 442 ARG A O 1
ATOM 3305 N N . GLN A 1 443 ? -37.688 -5.215 -10.047 1 27.31 443 GLN A N 1
ATOM 3306 C CA . GLN A 1 443 ? -37.375 -3.873 -9.57 1 27.31 443 GLN A CA 1
ATOM 3307 C C . GLN A 1 443 ? -37.5 -2.85 -10.695 1 27.31 443 GLN A C 1
ATOM 3309 O O . GLN A 1 443 ? -36.656 -2.828 -11.609 1 27.31 443 GLN A O 1
ATOM 3314 N N . GLU A 1 444 ? -38.656 -2.736 -11.406 1 26.09 444 GLU A N 1
ATOM 3315 C CA . GLU A 1 444 ? -38.906 -1.526 -12.195 1 26.09 444 GLU A CA 1
ATOM 3316 C C . GLU A 1 444 ? -38.25 -0.312 -11.531 1 26.09 444 GLU A C 1
ATOM 3318 O O . GLU A 1 444 ? -38.688 0.131 -10.469 1 26.09 444 GLU A O 1
ATOM 3323 N N . TYR A 1 445 ? -37 -0.283 -11.672 1 27.14 445 TYR A N 1
ATOM 3324 C CA . TYR A 1 445 ? -36.375 1.037 -11.523 1 27.14 445 TYR A CA 1
ATOM 3325 C C . TYR A 1 445 ? -37.125 2.076 -12.344 1 27.14 445 TYR A C 1
ATOM 3327 O O . TYR A 1 445 ? -36.969 2.15 -13.562 1 27.14 445 TYR A O 1
ATOM 3335 N N . THR A 1 446 ? -38.5 2.076 -12.352 1 26.25 446 THR A N 1
ATOM 3336 C CA . THR A 1 446 ? -39.188 3.186 -13.016 1 26.25 446 THR A CA 1
ATOM 3337 C C . THR A 1 446 ? -38.438 4.5 -12.758 1 26.25 446 THR A C 1
ATOM 3339 O O . THR A 1 446 ? -37.969 4.738 -11.648 1 26.25 446 THR A O 1
ATOM 3342 N N . ASN A 1 447 ? -37.938 5.027 -13.852 1 25.05 447 ASN A N 1
ATOM 3343 C CA . ASN A 1 447 ? -37.438 6.363 -14.141 1 25.05 447 ASN A CA 1
ATOM 3344 C C . ASN A 1 447 ? -38.312 7.445 -13.531 1 25.05 447 ASN A C 1
ATOM 3346 O O . ASN A 1 447 ? -38.188 8.625 -13.883 1 25.05 447 ASN A O 1
ATOM 3350 N N . ALA A 1 448 ? -39.438 7.012 -12.984 1 25.72 448 ALA A N 1
ATOM 3351 C CA . ALA A 1 448 ? -40.406 8.031 -12.586 1 25.72 448 ALA A CA 1
ATOM 3352 C C . ALA A 1 448 ? -39.812 8.914 -11.477 1 25.72 448 ALA A C 1
ATOM 3354 O O . ALA A 1 448 ? -40.281 10.047 -11.281 1 25.72 448 ALA A O 1
ATOM 3355 N N . ALA A 1 449 ? -38.969 8.336 -10.68 1 26.11 449 ALA A N 1
ATOM 3356 C CA . ALA A 1 449 ? -38.438 9.383 -9.82 1 26.11 449 ALA A CA 1
ATOM 3357 C C . ALA A 1 449 ? -37.656 10.43 -10.633 1 26.11 449 ALA A C 1
ATOM 3359 O O . ALA A 1 449 ? -37.688 11.625 -10.305 1 26.11 449 ALA A O 1
ATOM 3360 N N . PHE A 1 450 ? -36.969 9.906 -11.688 1 25.27 450 PHE A N 1
ATOM 3361 C CA . PHE A 1 450 ? -36.25 10.945 -12.414 1 25.27 450 PHE A CA 1
ATOM 3362 C C . PHE A 1 450 ? -37.188 11.68 -13.375 1 25.27 450 PHE A C 1
ATOM 3364 O O . PHE A 1 450 ? -36.938 12.836 -13.719 1 25.27 450 PHE A O 1
ATOM 3371 N N . GLU A 1 451 ? -38.156 11.062 -13.953 1 24.94 451 GLU A N 1
ATOM 3372 C CA . GLU A 1 451 ? -38.938 11.781 -14.953 1 24.94 451 GLU A CA 1
ATOM 3373 C C . GLU A 1 451 ? -39.812 12.828 -14.297 1 24.94 451 GLU A C 1
ATOM 3375 O O . GLU A 1 451 ? -40.281 13.766 -14.961 1 24.94 451 GLU A O 1
ATOM 3380 N N . GLY A 1 452 ? -40.25 12.531 -13.109 1 24.44 452 GLY A N 1
ATOM 3381 C CA . GLY A 1 452 ? -41.25 13.469 -12.602 1 24.44 452 GLY A CA 1
ATOM 3382 C C . GLY A 1 452 ? -40.688 14.852 -12.352 1 24.44 452 GLY A C 1
ATOM 3383 O O . GLY A 1 452 ? -41.406 15.773 -12.008 1 24.44 452 GLY A O 1
ATOM 3384 N N . ALA A 1 453 ? -39.281 14.828 -12.156 1 23.59 453 ALA A N 1
ATOM 3385 C CA . ALA A 1 453 ? -38.875 16.172 -11.773 1 23.59 453 ALA A CA 1
ATOM 3386 C C . ALA A 1 453 ? -38.938 17.125 -12.961 1 23.59 453 ALA A C 1
ATOM 3388 O O . ALA A 1 453 ? -38.844 18.344 -12.789 1 23.59 453 ALA A O 1
ATOM 3389 N N . VAL A 1 454 ? -38.844 16.516 -14.156 1 23.23 454 VAL A N 1
ATOM 3390 C CA . VAL A 1 454 ? -38.562 17.562 -15.141 1 23.23 454 VAL A CA 1
ATOM 3391 C C . VAL A 1 454 ? -39.844 18.359 -15.406 1 23.23 454 VAL A C 1
ATOM 3393 O O . VAL A 1 454 ? -39.844 19.328 -16.156 1 23.23 454 VAL A O 1
ATOM 3396 N N . ALA A 1 455 ? -40.969 17.734 -15.117 1 22.19 455 ALA A N 1
ATOM 3397 C CA . ALA A 1 455 ? -42.031 18.562 -15.688 1 22.19 455 ALA A CA 1
ATOM 3398 C C . ALA A 1 455 ? -42.219 19.844 -14.883 1 22.19 455 ALA A C 1
ATOM 3400 O O . ALA A 1 455 ? -43 19.891 -13.938 1 22.19 455 ALA A O 1
ATOM 3401 N N . ILE A 1 456 ? -41.062 20.312 -14.266 1 22.42 456 ILE A N 1
ATOM 3402 C CA . ILE A 1 456 ? -41.312 21.641 -13.688 1 22.42 456 ILE A CA 1
ATOM 3403 C C . ILE A 1 456 ? -41.969 22.547 -14.734 1 22.42 456 ILE A C 1
ATOM 3405 O O . ILE A 1 456 ? -41.406 22.734 -15.82 1 22.42 456 ILE A O 1
ATOM 3409 N N . ASN A 1 457 ? -43.25 22.453 -14.812 1 21.69 457 ASN A N 1
ATOM 3410 C CA . ASN A 1 457 ? -44.031 23.422 -15.578 1 21.69 457 ASN A CA 1
ATOM 3411 C C . ASN A 1 457 ? -43.438 24.828 -15.5 1 21.69 457 ASN A C 1
ATOM 3413 O O . ASN A 1 457 ? -43.094 25.297 -14.414 1 21.69 457 ASN A O 1
ATOM 3417 N N . ASN A 1 458 ? -42.625 25.172 -16.453 1 20.28 458 ASN A N 1
ATOM 3418 C CA . ASN A 1 458 ? -42.281 26.562 -16.75 1 20.28 458 ASN A CA 1
ATOM 3419 C C . ASN A 1 458 ? -43.469 27.5 -16.453 1 20.28 458 ASN A C 1
ATOM 3421 O O . ASN A 1 458 ? -44.5 27.438 -17.125 1 20.28 458 ASN A O 1
ATOM 3425 N N . PRO A 1 459 ? -43.812 27.656 -15.102 1 23.67 459 PRO A N 1
ATOM 3426 C CA . PRO A 1 459 ? -44.844 28.688 -15.031 1 23.67 459 PRO A CA 1
ATOM 3427 C C . PRO A 1 459 ? -44.625 29.828 -16.016 1 23.67 459 PRO A C 1
ATOM 3429 O O . PRO A 1 459 ? -43.469 30.188 -16.297 1 23.67 459 PRO A O 1
ATOM 3432 N N . SER A 1 460 ? -45.312 29.812 -17.125 1 21.2 460 SER A N 1
ATOM 3433 C CA . SER A 1 460 ? -45.438 30.922 -18.078 1 21.2 460 SER A CA 1
ATOM 3434 C C . SER A 1 460 ? -45.438 32.25 -17.359 1 21.2 460 SER A C 1
ATOM 3436 O O . SER A 1 460 ? -46.188 32.469 -16.406 1 21.2 460 SER A O 1
ATOM 3438 N N . TYR A 1 461 ? -44.188 32.781 -17.078 1 21.55 461 TYR A N 1
ATOM 3439 C CA . TYR A 1 461 ? -44.094 34.219 -16.812 1 21.55 461 TYR A CA 1
ATOM 3440 C C . TYR A 1 461 ? -45.156 34.969 -17.641 1 21.55 461 TYR A C 1
ATOM 3442 O O . TYR A 1 461 ? -45.062 35.031 -18.859 1 21.55 461 TYR A O 1
ATOM 3450 N N . THR A 1 462 ? -46.469 34.656 -17.344 1 20.52 462 THR A N 1
ATOM 3451 C CA . THR A 1 462 ? -47.438 35.562 -17.906 1 20.52 462 THR A CA 1
ATOM 3452 C C . THR A 1 462 ? -46.969 37 -17.781 1 20.52 462 THR A C 1
ATOM 3454 O O . THR A 1 462 ? -46.531 37.438 -16.703 1 20.52 462 THR A O 1
ATOM 3457 N N . ASP A 1 463 ? -46.469 37.531 -18.891 1 19.48 463 ASP A N 1
ATOM 3458 C CA . ASP A 1 463 ? -46.281 38.938 -19.172 1 19.48 463 ASP A CA 1
ATOM 3459 C C . ASP A 1 463 ? -47.406 39.781 -18.578 1 19.48 463 ASP A C 1
ATOM 3461 O O . ASP A 1 463 ? -48.562 39.656 -19.016 1 19.48 463 ASP A O 1
ATOM 3465 N N . LYS A 1 464 ? -47.594 39.781 -17.219 1 24.88 464 LYS A N 1
ATOM 3466 C CA . LYS A 1 464 ? -48.5 40.844 -16.844 1 24.88 464 LYS A CA 1
ATOM 3467 C C . LYS A 1 464 ? -48.25 42.094 -17.688 1 24.88 464 LYS A C 1
ATOM 3469 O O . LYS A 1 464 ? -47.094 42.438 -17.938 1 24.88 464 LYS A O 1
ATOM 3474 N N . GLU A 1 465 ? -49.188 42.438 -18.484 1 20.45 465 GLU A N 1
ATOM 3475 C CA . GLU A 1 465 ? -49.469 43.688 -19.188 1 20.45 465 GLU A CA 1
ATOM 3476 C C . GLU A 1 465 ? -48.969 44.906 -18.375 1 20.45 465 GLU A C 1
ATOM 3478 O O . GLU A 1 465 ? -49 44.875 -17.156 1 20.45 465 GLU A O 1
ATOM 3483 N N . ASN A 1 466 ? -48 45.656 -18.922 1 21.83 466 ASN A N 1
ATOM 3484 C CA . ASN A 1 466 ? -47.625 47.031 -18.719 1 21.83 466 ASN A CA 1
ATOM 3485 C C . ASN A 1 466 ? -48.812 47.906 -18.281 1 21.83 466 ASN A C 1
ATOM 3487 O O . ASN A 1 466 ? -49.594 48.344 -19.109 1 21.83 466 ASN A O 1
ATOM 3491 N N . GLY A 1 467 ? -49.688 47.406 -17.25 1 21.78 467 GLY A N 1
ATOM 3492 C CA . GLY A 1 467 ? -50.562 48.531 -16.984 1 21.78 467 GLY A CA 1
ATOM 3493 C C . GLY A 1 467 ? -49.844 49.844 -16.875 1 21.78 467 GLY A C 1
ATOM 3494 O O . GLY A 1 467 ? -48.656 49.906 -16.531 1 21.78 467 GLY A O 1
ATOM 3495 N N . GLU A 1 468 ? -50.25 50.875 -17.578 1 22.86 468 GLU A N 1
ATOM 3496 C CA . GLU A 1 468 ? -50.062 52.312 -17.703 1 22.86 468 GLU A CA 1
ATOM 3497 C C . GLU A 1 468 ? -50.031 53 -16.344 1 22.86 468 GLU A C 1
ATOM 3499 O O . GLU A 1 468 ? -50 54.25 -16.266 1 22.86 468 GLU A O 1
ATOM 3504 N N . ASN A 1 469 ? -49.719 52.219 -15.172 1 21.41 469 ASN A N 1
ATOM 3505 C CA . ASN A 1 469 ? -49.906 53.219 -14.117 1 21.41 469 ASN A CA 1
ATOM 3506 C C . ASN A 1 469 ? -49.156 54.5 -14.406 1 21.41 469 ASN A C 1
ATOM 3508 O O . ASN A 1 469 ? -48 54.5 -14.789 1 21.41 469 ASN A O 1
ATOM 3512 N N . ASP A 1 470 ? -49.875 55.625 -14.562 1 22.42 470 ASP A N 1
ATOM 3513 C CA . ASP A 1 470 ? -49.844 57.094 -14.602 1 22.42 470 ASP A CA 1
ATOM 3514 C C . ASP A 1 470 ? -49.031 57.625 -13.445 1 22.42 470 ASP A C 1
ATOM 3516 O O . ASP A 1 470 ? -49.469 57.625 -12.297 1 22.42 470 ASP A O 1
ATOM 3520 N N . LEU A 1 471 ? -47.938 56.906 -12.945 1 21.09 471 LEU A N 1
ATOM 3521 C CA . LEU A 1 471 ? -47.438 57.906 -12.008 1 21.09 471 LEU A CA 1
ATOM 3522 C C . LEU A 1 471 ? -47.406 59.281 -12.641 1 21.09 471 LEU A C 1
ATOM 3524 O O . LEU A 1 471 ? -46.875 59.469 -13.742 1 21.09 471 LEU A O 1
ATOM 3528 N N . PRO A 1 472 ? -48.281 60.094 -12.188 1 24.06 472 PRO A N 1
ATOM 3529 C CA . PRO A 1 472 ? -48.531 61.531 -12.336 1 24.06 472 PRO A CA 1
ATOM 3530 C C . PRO A 1 472 ? -47.219 62.344 -12.312 1 24.06 472 PRO A C 1
ATOM 3532 O O . PRO A 1 472 ? -46.219 61.875 -11.797 1 24.06 472 PRO A O 1
ATOM 3535 N N . LEU A 1 473 ? -47.219 63.594 -12.938 1 22.48 473 LEU A N 1
ATOM 3536 C CA . LEU A 1 473 ? -46.344 64.75 -12.922 1 22.48 473 LEU A CA 1
ATOM 3537 C C . LEU A 1 473 ? -45.969 65.125 -11.484 1 22.48 473 LEU A C 1
ATOM 3539 O O . LEU A 1 473 ? -46.844 65.188 -10.602 1 22.48 473 LEU A O 1
ATOM 3543 N N . MET B 1 1 ? 40.594 -2.037 18.016 1 21.19 1 MET B N 1
ATOM 3544 C CA . MET B 1 1 ? 40.594 -3.119 17.031 1 21.19 1 MET B CA 1
ATOM 3545 C C . MET B 1 1 ? 39.5 -2.902 15.977 1 21.19 1 MET B C 1
ATOM 3547 O O . MET B 1 1 ? 38.344 -2.742 16.312 1 21.19 1 MET B O 1
ATOM 3551 N N . ASP B 1 2 ? 39.844 -2.217 14.805 1 22.97 2 ASP B N 1
ATOM 3552 C CA . ASP B 1 2 ? 39.219 -1.733 13.57 1 22.97 2 ASP B CA 1
ATOM 3553 C C . ASP B 1 2 ? 38.531 -2.865 12.828 1 22.97 2 ASP B C 1
ATOM 3555 O O . ASP B 1 2 ? 39.156 -3.764 12.289 1 22.97 2 ASP B O 1
ATOM 3559 N N . ASN B 1 3 ? 37.688 -3.693 13.445 1 27.12 3 ASN B N 1
ATOM 3560 C CA . ASN B 1 3 ? 37.094 -4.895 12.875 1 27.12 3 ASN B CA 1
ATOM 3561 C C . ASN B 1 3 ? 36.531 -4.637 11.477 1 27.12 3 ASN B C 1
ATOM 3563 O O . ASN B 1 3 ? 35.375 -4.266 11.312 1 27.12 3 ASN B O 1
ATOM 3567 N N . SER B 1 4 ? 37.281 -4.098 10.492 1 30.66 4 SER B N 1
ATOM 3568 C CA . SER B 1 4 ? 37.344 -3.947 9.047 1 30.66 4 SER B CA 1
ATOM 3569 C C . SER B 1 4 ? 36.969 -5.238 8.336 1 30.66 4 SER B C 1
ATOM 3571 O O . SER B 1 4 ? 37.344 -5.441 7.172 1 30.66 4 SER B O 1
ATOM 3573 N N . THR B 1 5 ? 36.75 -6.312 9.016 1 32.06 5 THR B N 1
ATOM 3574 C CA . THR B 1 5 ? 36.625 -7.586 8.312 1 32.06 5 THR B CA 1
ATOM 3575 C C . THR B 1 5 ? 35.875 -7.418 7.004 1 32.06 5 THR B C 1
ATOM 3577 O O . THR B 1 5 ? 35.094 -6.461 6.844 1 32.06 5 THR B O 1
ATOM 3580 N N . GLY B 1 6 ? 36.094 -8.273 5.918 1 35.69 6 GLY B N 1
ATOM 3581 C CA . GLY B 1 6 ? 35.75 -8.578 4.539 1 35.69 6 GLY B CA 1
ATOM 3582 C C . GLY B 1 6 ? 34.281 -8.461 4.25 1 35.69 6 GLY B C 1
ATOM 3583 O O . GLY B 1 6 ? 33.625 -9.422 3.826 1 35.69 6 GLY B O 1
ATOM 3584 N N . ASP B 1 7 ? 33.594 -7.914 4.938 1 39.03 7 ASP B N 1
ATOM 3585 C CA . ASP B 1 7 ? 32.188 -7.965 4.523 1 39.03 7 ASP B CA 1
ATOM 3586 C C . ASP B 1 7 ? 32.031 -7.637 3.039 1 39.03 7 ASP B C 1
ATOM 3588 O O . ASP B 1 7 ? 32.062 -6.465 2.652 1 39.03 7 ASP B O 1
ATOM 3592 N N . THR B 1 8 ? 32.688 -8.344 2.072 1 45.38 8 THR B N 1
ATOM 3593 C CA . THR B 1 8 ? 32.625 -8.562 0.632 1 45.38 8 THR B CA 1
ATOM 3594 C C . THR B 1 8 ? 31.219 -8.406 0.111 1 45.38 8 THR B C 1
ATOM 3596 O O . THR B 1 8 ? 30.984 -8.477 -1.097 1 45.38 8 THR B O 1
ATOM 3599 N N . ALA B 1 9 ? 30.156 -8.43 0.902 1 52.81 9 ALA B N 1
ATOM 3600 C CA . ALA B 1 9 ? 28.781 -8.742 0.569 1 52.81 9 ALA B CA 1
ATOM 3601 C C . ALA B 1 9 ? 28.109 -7.574 -0.156 1 52.81 9 ALA B C 1
ATOM 3603 O O . ALA B 1 9 ? 27.188 -7.773 -0.942 1 52.81 9 ALA B O 1
ATOM 3604 N N . CYS B 1 10 ? 28.5 -6.367 -0.067 1 74.44 10 CYS B N 1
ATOM 3605 C CA . CYS B 1 10 ? 27.625 -5.336 -0.621 1 74.44 10 CYS B CA 1
ATOM 3606 C C . CYS B 1 10 ? 28.188 -4.781 -1.921 1 74.44 10 CYS B C 1
ATOM 3608 O O . CYS B 1 10 ? 29.109 -3.967 -1.901 1 74.44 10 CYS B O 1
ATOM 3610 N N . THR B 1 11 ? 27.984 -5.359 -3.014 1 80.88 11 THR B N 1
ATOM 3611 C CA . THR B 1 11 ? 28.406 -4.922 -4.34 1 80.88 11 THR B CA 1
ATOM 3612 C C . THR B 1 11 ? 27.328 -4.051 -4.988 1 80.88 11 THR B C 1
ATOM 3614 O O . THR B 1 11 ? 27.578 -3.422 -6.02 1 80.88 11 THR B O 1
ATOM 3617 N N . ALA B 1 12 ? 26.25 -3.9 -4.289 1 89.88 12 ALA B N 1
ATOM 3618 C CA . ALA B 1 12 ? 25.156 -3.152 -4.902 1 89.88 12 ALA B CA 1
ATOM 3619 C C . ALA B 1 12 ? 25.469 -1.657 -4.934 1 89.88 12 ALA B C 1
ATOM 3621 O O . ALA B 1 12 ? 25.969 -1.102 -3.955 1 89.88 12 ALA B O 1
ATOM 3622 N N . THR B 1 13 ? 25.25 -1.062 -6.09 1 92.19 13 THR B N 1
ATOM 3623 C CA . THR B 1 13 ? 25.438 0.375 -6.25 1 92.19 13 THR B CA 1
ATOM 3624 C C . THR B 1 13 ? 24.172 1.132 -5.848 1 92.19 13 THR B C 1
ATOM 3626 O O . THR B 1 13 ? 23.125 0.524 -5.625 1 92.19 13 THR B O 1
ATOM 3629 N N . ASP B 1 14 ? 24.281 2.467 -5.809 1 93.38 14 ASP B N 1
ATOM 3630 C CA . ASP B 1 14 ? 23.109 3.297 -5.52 1 93.38 14 ASP B CA 1
ATOM 3631 C C . ASP B 1 14 ? 22.062 3.174 -6.621 1 93.38 14 ASP B C 1
ATOM 3633 O O . ASP B 1 14 ? 20.859 3.24 -6.355 1 93.38 14 ASP B O 1
ATOM 3637 N N . ALA B 1 15 ? 22.547 2.979 -7.793 1 92.62 15 ALA B N 1
ATOM 3638 C CA . ALA B 1 15 ? 21.625 2.752 -8.906 1 92.62 15 ALA B CA 1
ATOM 3639 C C . ALA B 1 15 ? 20.844 1.45 -8.719 1 92.62 15 ALA B C 1
ATOM 3641 O O . ALA B 1 15 ? 19.656 1.382 -9.023 1 92.62 15 ALA B O 1
ATOM 3642 N N . ASP B 1 16 ? 21.531 0.443 -8.25 1 96 16 ASP B N 1
ATOM 3643 C CA . ASP B 1 16 ? 20.875 -0.833 -7.973 1 96 16 ASP B CA 1
ATOM 3644 C C . ASP B 1 16 ? 19.812 -0.683 -6.887 1 96 16 ASP B C 1
ATOM 3646 O O . ASP B 1 16 ? 18.719 -1.226 -7.004 1 96 16 ASP B O 1
ATOM 3650 N N . HIS B 1 17 ? 20.188 0.051 -5.832 1 95.75 17 HIS B N 1
ATOM 3651 C CA . HIS B 1 17 ? 19.219 0.289 -4.762 1 95.75 17 HIS B CA 1
ATOM 3652 C C . HIS B 1 17 ? 17.984 1.016 -5.285 1 95.75 17 HIS B C 1
ATOM 3654 O O . HIS B 1 17 ? 16.859 0.63 -4.977 1 95.75 17 HIS B O 1
ATOM 3660 N N . PHE B 1 18 ? 18.203 2.041 -6.07 1 95.31 18 PHE B N 1
ATOM 3661 C CA . PHE B 1 18 ? 17.094 2.82 -6.605 1 95.31 18 PHE B CA 1
ATOM 3662 C C . PHE B 1 18 ? 16.219 1.965 -7.516 1 95.31 18 PHE B C 1
ATOM 3664 O O . PHE B 1 18 ? 14.992 2.039 -7.453 1 95.31 18 PHE B O 1
ATOM 3671 N N . PHE B 1 19 ? 16.891 1.174 -8.367 1 96.25 19 PHE B N 1
ATOM 3672 C CA . PHE B 1 19 ? 16.188 0.253 -9.258 1 96.25 19 PHE B CA 1
ATOM 3673 C C . PHE B 1 19 ? 15.281 -0.681 -8.461 1 96.25 19 PHE B C 1
ATOM 3675 O O . PHE B 1 19 ? 14.094 -0.792 -8.75 1 96.25 19 PHE B O 1
ATOM 3682 N N . LEU B 1 20 ? 15.766 -1.275 -7.434 1 96.44 20 LEU B N 1
ATOM 3683 C CA . LEU B 1 20 ? 15.023 -2.25 -6.648 1 96.44 20 LEU B CA 1
ATOM 3684 C C . LEU B 1 20 ? 13.891 -1.574 -5.879 1 96.44 20 LEU B C 1
ATOM 3686 O O . LEU B 1 20 ? 12.797 -2.131 -5.762 1 96.44 20 LEU B O 1
ATOM 3690 N N . ILE B 1 21 ? 14.148 -0.434 -5.434 1 95.75 21 ILE B N 1
ATOM 3691 C CA . ILE B 1 21 ? 13.156 0.304 -4.664 1 95.75 21 ILE B CA 1
ATOM 3692 C C . ILE B 1 21 ? 11.953 0.628 -5.555 1 95.75 21 ILE B C 1
ATOM 3694 O O . ILE B 1 21 ? 10.805 0.377 -5.176 1 95.75 21 ILE B O 1
ATOM 3698 N N . VAL B 1 22 ? 12.172 1.122 -6.711 1 96.5 22 VAL B N 1
ATOM 3699 C CA . VAL B 1 22 ? 11.086 1.5 -7.617 1 96.5 22 VAL B CA 1
ATOM 3700 C C . VAL B 1 22 ? 10.289 0.261 -8.016 1 96.5 22 VAL B C 1
ATOM 3702 O O . VAL B 1 22 ? 9.055 0.271 -7.98 1 96.5 22 VAL B O 1
ATOM 3705 N N . MET B 1 23 ? 11.023 -0.765 -8.359 1 97.88 23 MET B N 1
ATOM 3706 C CA . MET B 1 23 ? 10.352 -2.004 -8.742 1 97.88 23 MET B CA 1
ATOM 3707 C C . MET B 1 23 ? 9.508 -2.545 -7.59 1 97.88 23 MET B C 1
ATOM 3709 O O . MET B 1 23 ? 8.375 -2.977 -7.793 1 97.88 23 MET B O 1
ATOM 3713 N N . SER B 1 24 ? 10.031 -2.457 -6.391 1 97.88 24 SER B N 1
ATOM 3714 C CA . SER B 1 24 ? 9.328 -2.967 -5.215 1 97.88 24 SER B CA 1
ATOM 3715 C C . SER B 1 24 ? 8.07 -2.158 -4.926 1 97.88 24 SER B C 1
ATOM 3717 O O . SER B 1 24 ? 7.039 -2.719 -4.547 1 97.88 24 SER B O 1
ATOM 3719 N N . CYS B 1 25 ? 8.133 -0.873 -5.07 1 97.25 25 CYS B N 1
ATOM 3720 C CA . CYS B 1 25 ? 6.957 -0.028 -4.875 1 97.25 25 CYS B CA 1
ATOM 3721 C C . CYS B 1 25 ? 5.848 -0.406 -5.844 1 97.25 25 CYS B C 1
ATOM 3723 O O . CYS B 1 25 ? 4.684 -0.505 -5.453 1 97.25 25 CYS B O 1
ATOM 3725 N N . ILE B 1 26 ? 6.219 -0.64 -7.047 1 96.94 26 ILE B N 1
ATOM 3726 C CA . ILE B 1 26 ? 5.242 -1.024 -8.062 1 96.94 26 ILE B CA 1
ATOM 3727 C C . ILE B 1 26 ? 4.633 -2.379 -7.707 1 96.94 26 ILE B C 1
ATOM 3729 O O . ILE B 1 26 ? 3.422 -2.57 -7.82 1 96.94 26 ILE B O 1
ATOM 3733 N N . ILE B 1 27 ? 5.445 -3.289 -7.27 1 97.81 27 ILE B N 1
ATOM 3734 C CA . ILE B 1 27 ? 4.953 -4.605 -6.879 1 97.81 27 ILE B CA 1
ATOM 3735 C C . ILE B 1 27 ? 4.012 -4.473 -5.684 1 97.81 27 ILE B C 1
ATOM 3737 O O . ILE B 1 27 ? 3.021 -5.199 -5.582 1 97.81 27 ILE B O 1
ATOM 3741 N N . PHE B 1 28 ? 4.285 -3.564 -4.793 1 97.44 28 PHE B N 1
ATOM 3742 C CA . PHE B 1 28 ? 3.418 -3.334 -3.643 1 97.44 28 PHE B CA 1
ATOM 3743 C C . PHE B 1 28 ? 1.996 -3.025 -4.094 1 97.44 28 PHE B C 1
ATOM 3745 O O . PHE B 1 28 ? 1.031 -3.43 -3.441 1 97.44 28 PHE B O 1
ATOM 3752 N N . LEU B 1 29 ? 1.814 -2.383 -5.191 1 96.5 29 LEU B N 1
ATOM 3753 C CA . LEU B 1 29 ? 0.496 -2.023 -5.699 1 96.5 29 LEU B CA 1
ATOM 3754 C C . LEU B 1 29 ? -0.296 -3.268 -6.086 1 96.5 29 LEU B C 1
ATOM 3756 O O . LEU B 1 29 ? -1.522 -3.219 -6.195 1 96.5 29 LEU B O 1
ATOM 3760 N N . MET B 1 30 ? 0.387 -4.316 -6.305 1 97.19 30 MET B N 1
ATOM 3761 C CA . MET B 1 30 ? -0.308 -5.559 -6.637 1 97.19 30 MET B CA 1
ATOM 3762 C C . MET B 1 30 ? -1.211 -6 -5.488 1 97.19 30 MET B C 1
ATOM 3764 O O . MET B 1 30 ? -2.217 -6.676 -5.707 1 97.19 30 MET B O 1
ATOM 3768 N N . GLN B 1 31 ? -0.854 -5.59 -4.281 1 96.44 31 GLN B N 1
ATOM 3769 C CA . GLN B 1 31 ? -1.732 -5.895 -3.156 1 96.44 31 GLN B CA 1
ATOM 3770 C C . GLN B 1 31 ? -3.113 -5.277 -3.357 1 96.44 31 GLN B C 1
ATOM 3772 O O . GLN B 1 31 ? -4.129 -5.91 -3.061 1 96.44 31 GLN B O 1
ATOM 3777 N N . MET B 1 32 ? -3.086 -4.082 -3.812 1 97.12 32 MET B N 1
ATOM 3778 C CA . MET B 1 32 ? -4.348 -3.441 -4.168 1 97.12 32 MET B CA 1
ATOM 3779 C C . MET B 1 32 ? -5.039 -4.191 -5.305 1 97.12 32 MET B C 1
ATOM 3781 O O . MET B 1 32 ? -6.262 -4.348 -5.301 1 97.12 32 MET B O 1
ATOM 3785 N N . GLY B 1 33 ? -4.277 -4.629 -6.258 1 97.88 33 GLY B N 1
ATOM 3786 C CA . GLY B 1 33 ? -4.832 -5.41 -7.352 1 97.88 33 GLY B CA 1
ATOM 3787 C C . GLY B 1 33 ? -5.543 -6.668 -6.887 1 97.88 33 GLY B C 1
ATOM 3788 O O . GLY B 1 33 ? -6.676 -6.934 -7.289 1 97.88 33 GLY B O 1
ATOM 3789 N N . PHE B 1 34 ? -4.891 -7.391 -6.012 1 97.38 34 PHE B N 1
ATOM 3790 C CA . PHE B 1 34 ? -5.496 -8.594 -5.453 1 97.38 34 PHE B CA 1
ATOM 3791 C C . PHE B 1 34 ? -6.762 -8.25 -4.676 1 97.38 34 PHE B C 1
ATOM 3793 O O . PHE B 1 34 ? -7.781 -8.93 -4.809 1 97.38 34 PHE B O 1
ATOM 3800 N N . ALA B 1 35 ? -6.684 -7.223 -3.904 1 97.25 35 ALA B N 1
ATOM 3801 C CA . ALA B 1 35 ? -7.812 -6.82 -3.07 1 97.25 35 ALA B CA 1
ATOM 3802 C C . ALA B 1 35 ? -9.055 -6.551 -3.92 1 97.25 35 ALA B C 1
ATOM 3804 O O . ALA B 1 35 ? -10.141 -7.062 -3.627 1 97.25 35 ALA B O 1
ATOM 3805 N N . PHE B 1 36 ? -8.883 -5.879 -5 1 97.69 36 PHE B N 1
ATOM 3806 C CA . PHE B 1 36 ? -10.047 -5.449 -5.773 1 97.69 36 PHE B CA 1
ATOM 3807 C C . PHE B 1 36 ? -10.5 -6.555 -6.719 1 97.69 36 PHE B C 1
ATOM 3809 O O . PHE B 1 36 ? -11.695 -6.699 -6.98 1 97.69 36 PHE B O 1
ATOM 3816 N N . LEU B 1 37 ? -9.578 -7.289 -7.254 1 96.75 37 LEU B N 1
ATOM 3817 C CA . LEU B 1 37 ? -9.969 -8.461 -8.031 1 96.75 37 LEU B CA 1
ATOM 3818 C C . LEU B 1 37 ? -10.805 -9.422 -7.195 1 96.75 37 LEU B C 1
ATOM 3820 O O . LEU B 1 37 ? -11.844 -9.906 -7.648 1 96.75 37 LEU B O 1
ATOM 3824 N N . GLU B 1 38 ? -10.383 -9.633 -5.973 1 96.19 38 GLU B N 1
ATOM 3825 C CA . GLU B 1 38 ? -11.086 -10.531 -5.066 1 96.19 38 GLU B CA 1
ATOM 3826 C C . GLU B 1 38 ? -12.43 -9.938 -4.633 1 96.19 38 GLU B C 1
ATOM 3828 O O . GLU B 1 38 ? -13.453 -10.625 -4.648 1 96.19 38 GLU B O 1
ATOM 3833 N N . ALA B 1 39 ? -12.375 -8.68 -4.254 1 96.12 39 ALA B N 1
ATOM 3834 C CA . ALA B 1 39 ? -13.594 -8.031 -3.777 1 96.12 39 ALA B CA 1
ATOM 3835 C C . ALA B 1 39 ? -14.672 -8.031 -4.852 1 96.12 39 ALA B C 1
ATOM 3837 O O . ALA B 1 39 ? -15.844 -8.289 -4.562 1 96.12 39 ALA B O 1
ATOM 3838 N N . GLY B 1 40 ? -14.289 -7.754 -6.078 1 95.31 40 GLY B N 1
ATOM 3839 C CA . GLY B 1 40 ? -15.258 -7.73 -7.164 1 95.31 40 GLY B CA 1
ATOM 3840 C C . GLY B 1 40 ? -15.789 -9.109 -7.516 1 95.31 40 GLY B C 1
ATOM 3841 O O . GLY B 1 40 ? -16.891 -9.227 -8.055 1 95.31 40 GLY B O 1
ATOM 3842 N N . SER B 1 41 ? -15.055 -10.125 -7.152 1 93.62 41 SER B N 1
ATOM 3843 C CA . SER B 1 41 ? -15.375 -11.484 -7.578 1 93.62 41 SER B CA 1
ATOM 3844 C C . SER B 1 41 ? -16.203 -12.211 -6.523 1 93.62 41 SER B C 1
ATOM 3846 O O . SER B 1 41 ? -16.516 -13.391 -6.684 1 93.62 41 SER B O 1
ATOM 3848 N N . VAL B 1 42 ? -16.547 -11.555 -5.414 1 93.81 42 VAL B N 1
ATOM 3849 C CA . VAL B 1 42 ? -17.359 -12.172 -4.367 1 93.81 42 VAL B CA 1
ATOM 3850 C C . VAL B 1 42 ? -18.672 -11.391 -4.195 1 93.81 42 VAL B C 1
ATOM 3852 O O . VAL B 1 42 ? -18.828 -10.312 -4.77 1 93.81 42 VAL B O 1
ATOM 3855 N N . ARG B 1 43 ? -19.641 -12.008 -3.434 1 92.38 43 ARG B N 1
ATOM 3856 C CA . ARG B 1 43 ? -20.906 -11.328 -3.145 1 92.38 43 ARG B CA 1
ATOM 3857 C C . ARG B 1 43 ? -20.672 -10.086 -2.295 1 92.38 43 ARG B C 1
ATOM 3859 O O . ARG B 1 43 ? -19.797 -10.078 -1.426 1 92.38 43 ARG B O 1
ATOM 3866 N N . ALA B 1 44 ? -21.406 -9.078 -2.439 1 93 44 ALA B N 1
ATOM 3867 C CA . ALA B 1 44 ? -21.234 -7.75 -1.849 1 93 44 ALA B CA 1
ATOM 3868 C C . ALA B 1 44 ? -21.172 -7.836 -0.326 1 93 44 ALA B C 1
ATOM 3870 O O . ALA B 1 44 ? -20.453 -7.059 0.313 1 93 44 ALA B O 1
ATOM 3871 N N . LYS B 1 45 ? -21.844 -8.742 0.28 1 93.38 45 LYS B N 1
ATOM 3872 C CA . LYS B 1 45 ? -21.969 -8.867 1.729 1 93.38 45 LYS B CA 1
ATOM 3873 C C . LYS B 1 45 ? -20.656 -9.336 2.352 1 93.38 45 LYS B C 1
ATOM 3875 O O . LYS B 1 45 ? -20.547 -9.445 3.576 1 93.38 45 LYS B O 1
ATOM 3880 N N . ASN B 1 46 ? -19.578 -9.609 1.502 1 94.62 46 ASN B N 1
ATOM 3881 C CA . ASN B 1 46 ? -18.281 -10.078 1.977 1 94.62 46 ASN B CA 1
ATOM 3882 C C . ASN B 1 46 ? -17.156 -9.133 1.58 1 94.62 46 ASN B C 1
ATOM 3884 O O . ASN B 1 46 ? -15.984 -9.438 1.773 1 94.62 46 ASN B O 1
ATOM 3888 N N . THR B 1 47 ? -17.469 -8.016 1.071 1 94.75 47 THR B N 1
ATOM 3889 C CA . THR B 1 47 ? -16.516 -7.105 0.455 1 94.75 47 THR B CA 1
ATOM 3890 C C . THR B 1 47 ? -15.555 -6.531 1.501 1 94.75 47 THR B C 1
ATOM 3892 O O . THR B 1 47 ? -14.336 -6.562 1.321 1 94.75 47 THR B O 1
ATOM 3895 N N . THR B 1 48 ? -16.047 -6.051 2.586 1 94.25 48 THR B N 1
ATOM 3896 C CA . THR B 1 48 ? -15.219 -5.473 3.643 1 94.25 48 THR B CA 1
ATOM 3897 C C . THR B 1 48 ? -14.242 -6.504 4.191 1 94.25 48 THR B C 1
ATOM 3899 O O . THR B 1 48 ? -13.07 -6.195 4.422 1 94.25 48 THR B O 1
ATOM 3902 N N . ASN B 1 49 ? -14.719 -7.641 4.363 1 94 49 ASN B N 1
ATOM 3903 C CA . ASN B 1 49 ? -13.883 -8.727 4.855 1 94 49 ASN B CA 1
ATOM 3904 C C . ASN B 1 49 ? -12.703 -8.992 3.926 1 94 49 ASN B C 1
ATOM 3906 O O . ASN B 1 49 ? -11.57 -9.148 4.383 1 94 49 ASN B O 1
ATOM 3910 N N . ILE B 1 50 ? -12.969 -9.016 2.674 1 94.75 50 ILE B N 1
ATOM 3911 C CA . ILE B 1 50 ? -11.945 -9.297 1.672 1 94.75 50 ILE B CA 1
ATOM 3912 C C . ILE B 1 50 ? -10.906 -8.18 1.672 1 94.75 50 ILE B C 1
ATOM 3914 O O . ILE B 1 50 ? -9.703 -8.438 1.652 1 94.75 50 ILE B O 1
ATOM 3918 N N . LEU B 1 51 ? -11.383 -6.988 1.701 1 95.81 51 LEU B N 1
ATOM 3919 C CA . LEU B 1 51 ? -10.484 -5.844 1.657 1 95.81 51 LEU B CA 1
ATOM 3920 C C . LEU B 1 51 ? -9.609 -5.789 2.906 1 95.81 51 LEU B C 1
ATOM 3922 O O . LEU B 1 51 ? -8.406 -5.527 2.816 1 95.81 51 LEU B O 1
ATOM 3926 N N . LEU B 1 52 ? -10.18 -6.07 4 1 94.06 52 LEU B N 1
ATOM 3927 C CA . LEU B 1 52 ? -9.438 -6.051 5.258 1 94.06 52 LEU B CA 1
ATOM 3928 C C . LEU B 1 52 ? -8.398 -7.168 5.289 1 94.06 52 LEU B C 1
ATOM 3930 O O . LEU B 1 52 ? -7.273 -6.961 5.758 1 94.06 52 LEU B O 1
ATOM 3934 N N . LYS B 1 53 ? -8.75 -8.273 4.832 1 93.19 53 LYS B N 1
ATOM 3935 C CA . LYS B 1 53 ? -7.809 -9.391 4.832 1 93.19 53 LYS B CA 1
ATOM 3936 C C . LYS B 1 53 ? -6.598 -9.086 3.953 1 93.19 53 LYS B C 1
ATOM 3938 O O . LYS B 1 53 ? -5.469 -9.438 4.305 1 93.19 53 LYS B O 1
ATOM 3943 N N . ASN B 1 54 ? -6.832 -8.492 2.842 1 94.81 54 ASN B N 1
ATOM 3944 C CA . ASN B 1 54 ? -5.727 -8.141 1.958 1 94.81 54 ASN B CA 1
ATOM 3945 C C . ASN B 1 54 ? -4.809 -7.105 2.596 1 94.81 54 ASN B C 1
ATOM 3947 O O . ASN B 1 54 ? -3.586 -7.172 2.445 1 94.81 54 ASN B O 1
ATOM 3951 N N . LEU B 1 55 ? -5.398 -6.184 3.279 1 94.44 55 LEU B N 1
ATOM 3952 C CA . LEU B 1 55 ? -4.609 -5.203 4.02 1 94.44 55 LEU B CA 1
ATOM 3953 C C . LEU B 1 55 ? -3.807 -5.879 5.125 1 94.44 55 LEU B C 1
ATOM 3955 O O . LEU B 1 55 ? -2.633 -5.559 5.332 1 94.44 55 LEU B O 1
ATOM 3959 N N . LEU B 1 56 ? -4.379 -6.781 5.773 1 92.81 56 LEU B N 1
ATOM 3960 C CA . LEU B 1 56 ? -3.732 -7.496 6.867 1 92.81 56 LEU B CA 1
ATOM 3961 C C . LEU B 1 56 ? -2.559 -8.328 6.355 1 92.81 56 LEU B C 1
ATOM 3963 O O . LEU B 1 56 ? -1.537 -8.453 7.031 1 92.81 56 LEU B O 1
ATOM 3967 N N . ASP B 1 57 ? -2.746 -8.844 5.199 1 93.25 57 ASP B N 1
ATOM 3968 C CA . ASP B 1 57 ? -1.673 -9.641 4.605 1 93.25 57 ASP B CA 1
ATOM 3969 C C . ASP B 1 57 ? -0.397 -8.812 4.461 1 93.25 57 ASP B C 1
ATOM 3971 O O . ASP B 1 57 ? 0.705 -9.312 4.695 1 93.25 57 ASP B O 1
ATOM 3975 N N . VAL B 1 58 ? -0.577 -7.586 4.145 1 94.62 58 VAL B N 1
ATOM 3976 C CA . VAL B 1 58 ? 0.58 -6.715 3.969 1 94.62 58 VAL B CA 1
ATOM 3977 C C . VAL B 1 58 ? 1.188 -6.379 5.328 1 94.62 58 VAL B C 1
ATOM 3979 O O . VAL B 1 58 ? 2.41 -6.422 5.496 1 94.62 58 VAL B O 1
ATOM 3982 N N . CYS B 1 59 ? 0.343 -6.086 6.266 1 96.81 59 CYS B N 1
ATOM 3983 C CA . CYS B 1 59 ? 0.817 -5.68 7.582 1 96.81 59 CYS B CA 1
ATOM 3984 C C . CYS B 1 59 ? 1.497 -6.84 8.297 1 96.81 59 CYS B C 1
ATOM 3986 O O . CYS B 1 59 ? 2.607 -6.691 8.812 1 96.81 59 CYS B O 1
ATOM 3988 N N . ILE B 1 60 ? 0.858 -7.969 8.258 1 96.44 60 ILE B N 1
ATOM 3989 C CA . ILE B 1 60 ? 1.415 -9.156 8.891 1 96.44 60 ILE B CA 1
ATOM 3990 C C . ILE B 1 60 ? 2.678 -9.594 8.156 1 96.44 60 ILE B C 1
ATOM 3992 O O . ILE B 1 60 ? 3.688 -9.922 8.781 1 96.44 60 ILE B O 1
ATOM 3996 N N . GLY B 1 61 ? 2.561 -9.57 6.863 1 97 61 GLY B N 1
ATOM 3997 C CA . GLY B 1 61 ? 3.721 -9.93 6.062 1 97 61 GLY B CA 1
ATOM 3998 C C . GLY B 1 61 ? 4.938 -9.07 6.355 1 97 61 GLY B C 1
ATOM 3999 O O . GLY B 1 61 ? 6.055 -9.578 6.441 1 97 61 GLY B O 1
ATOM 4000 N N . ALA B 1 62 ? 4.734 -7.777 6.504 1 97.75 62 ALA B N 1
ATOM 4001 C CA . ALA B 1 62 ? 5.836 -6.855 6.773 1 97.75 62 ALA B CA 1
ATOM 4002 C C . ALA B 1 62 ? 6.5 -7.172 8.109 1 97.75 62 ALA B C 1
ATOM 4004 O O . ALA B 1 62 ? 7.727 -7.262 8.195 1 97.75 62 ALA B O 1
ATOM 4005 N N . VAL B 1 63 ? 5.734 -7.434 9.094 1 97.69 63 VAL B N 1
ATOM 4006 C CA . VAL B 1 63 ? 6.254 -7.637 10.445 1 97.69 63 VAL B CA 1
ATOM 4007 C C . VAL B 1 63 ? 6.883 -9.023 10.555 1 97.69 63 VAL B C 1
ATOM 4009 O O . VAL B 1 63 ? 8 -9.164 11.047 1 97.69 63 VAL B O 1
ATOM 4012 N N . VAL B 1 64 ? 6.238 -10.016 10 1 98.25 64 VAL B N 1
ATOM 4013 C CA . VAL B 1 64 ? 6.68 -11.391 10.164 1 98.25 64 VAL B CA 1
ATOM 4014 C C . VAL B 1 64 ? 7.906 -11.648 9.289 1 98.25 64 VAL B C 1
ATOM 4016 O O . VAL B 1 64 ? 8.844 -12.328 9.711 1 98.25 64 VAL B O 1
ATOM 4019 N N . TYR B 1 65 ? 7.867 -11.141 8.078 1 98.5 65 TYR B N 1
ATOM 4020 C CA . TYR B 1 65 ? 9.023 -11.352 7.215 1 98.5 65 TYR B CA 1
ATOM 4021 C C . TYR B 1 65 ? 10.25 -10.625 7.754 1 98.5 65 TYR B C 1
ATOM 4023 O O . TYR B 1 65 ? 11.375 -11.109 7.617 1 98.5 65 TYR B O 1
ATOM 4031 N N . TRP B 1 66 ? 10.055 -9.438 8.367 1 98.25 66 TRP B N 1
ATOM 4032 C CA . TRP B 1 66 ? 11.133 -8.703 9.023 1 98.25 66 TRP B CA 1
ATOM 4033 C C . TRP B 1 66 ? 11.648 -9.461 10.242 1 98.25 66 TRP B C 1
ATOM 4035 O O . TRP B 1 66 ? 12.859 -9.586 10.438 1 98.25 66 TRP B O 1
ATOM 4045 N N . ALA B 1 67 ? 10.773 -10.062 11 1 98 67 ALA B N 1
ATOM 4046 C CA . ALA B 1 67 ? 11.133 -10.695 12.266 1 98 67 ALA B CA 1
ATOM 4047 C C . ALA B 1 67 ? 11.836 -12.031 12.031 1 98 67 ALA B C 1
ATOM 4049 O O . ALA B 1 67 ? 12.859 -12.32 12.656 1 98 67 ALA B O 1
ATOM 4050 N N . ILE B 1 68 ? 11.25 -12.867 11.039 1 97.94 68 ILE B N 1
ATOM 4051 C CA . ILE B 1 68 ? 11.758 -14.234 10.992 1 97.94 68 ILE B CA 1
ATOM 4052 C C . ILE B 1 68 ? 11.93 -14.672 9.547 1 97.94 68 ILE B C 1
ATOM 4054 O O . ILE B 1 68 ? 12.867 -15.406 9.219 1 97.94 68 ILE B O 1
ATOM 4058 N N . GLY B 1 69 ? 11.062 -14.312 8.609 1 98.56 69 GLY B N 1
ATOM 4059 C CA . GLY B 1 69 ? 11.039 -14.844 7.258 1 98.56 69 GLY B CA 1
ATOM 4060 C C . GLY B 1 69 ? 12.32 -14.578 6.488 1 98.56 69 GLY B C 1
ATOM 4061 O O . GLY B 1 69 ? 12.875 -15.484 5.863 1 98.56 69 GLY B O 1
ATOM 4062 N N . TYR B 1 70 ? 12.781 -13.305 6.527 1 98.62 70 TYR B N 1
ATOM 4063 C CA . TYR B 1 70 ? 13.984 -12.945 5.789 1 98.62 70 TYR B CA 1
ATOM 4064 C C . TYR B 1 70 ? 15.188 -13.727 6.293 1 98.62 70 TYR B C 1
ATOM 4066 O O . TYR B 1 70 ? 16.062 -14.094 5.508 1 98.62 70 TYR B O 1
ATOM 4074 N N . ALA B 1 71 ? 15.258 -13.977 7.605 1 98.56 71 ALA B N 1
ATOM 4075 C CA . ALA B 1 71 ? 16.344 -14.75 8.211 1 98.56 71 ALA B CA 1
ATOM 4076 C C . ALA B 1 71 ? 16.375 -16.172 7.656 1 98.56 71 ALA B C 1
ATOM 4078 O O . ALA B 1 71 ? 17.422 -16.672 7.25 1 98.56 71 ALA B O 1
ATOM 4079 N N . PHE B 1 72 ? 15.242 -16.766 7.566 1 98.69 72 PHE B N 1
ATOM 4080 C CA . PHE B 1 72 ? 15.164 -18.141 7.066 1 98.69 72 PHE B CA 1
ATOM 4081 C C . PHE B 1 72 ? 15.477 -18.188 5.574 1 98.69 72 PHE B C 1
ATOM 4083 O O . PHE B 1 72 ? 16.062 -19.156 5.086 1 98.69 72 PHE B O 1
ATOM 4090 N N . ALA B 1 73 ? 15.172 -17.188 4.848 1 98.69 73 ALA B N 1
ATOM 4091 C CA . ALA B 1 73 ? 15.312 -17.156 3.395 1 98.69 73 ALA B CA 1
ATOM 4092 C C . ALA B 1 73 ? 16.75 -16.859 2.984 1 98.69 73 ALA B C 1
ATOM 4094 O O . ALA B 1 73 ? 17.297 -17.516 2.098 1 98.69 73 ALA B O 1
ATOM 4095 N N . PHE B 1 74 ? 17.406 -15.844 3.658 1 97.81 74 PHE B N 1
ATOM 4096 C CA . PHE B 1 74 ? 18.672 -15.328 3.137 1 97.81 74 PHE B CA 1
ATOM 4097 C C . PHE B 1 74 ? 19.688 -15.164 4.254 1 97.81 74 PHE B C 1
ATOM 4099 O O . PHE B 1 74 ? 20.766 -14.617 4.035 1 97.81 74 PHE B O 1
ATOM 4106 N N . GLY B 1 75 ? 19.391 -15.594 5.43 1 97.25 75 GLY B N 1
ATOM 4107 C CA . GLY B 1 75 ? 20.297 -15.438 6.551 1 97.25 75 GLY B CA 1
ATOM 4108 C C . GLY B 1 75 ? 21.656 -16.078 6.32 1 97.25 75 GLY B C 1
ATOM 4109 O O . GLY B 1 75 ? 21.734 -17.141 5.688 1 97.25 75 GLY B O 1
ATOM 4110 N N . LYS B 1 76 ? 22.688 -15.477 6.867 1 94.81 76 LYS B N 1
ATOM 4111 C CA . LYS B 1 76 ? 24.031 -16.031 6.793 1 94.81 76 LYS B CA 1
ATOM 4112 C C . LYS B 1 76 ? 24.234 -17.156 7.793 1 94.81 76 LYS B C 1
ATOM 4114 O O . LYS B 1 76 ? 23.328 -17.438 8.594 1 94.81 76 LYS B O 1
ATOM 4119 N N . GLU B 1 77 ? 25.516 -17.797 7.668 1 94.25 77 GLU B N 1
ATOM 4120 C CA . GLU B 1 77 ? 25.766 -19 8.453 1 94.25 77 GLU B CA 1
ATOM 4121 C C . GLU B 1 77 ? 24.672 -20.047 8.242 1 94.25 77 GLU B C 1
ATOM 4123 O O . GLU B 1 77 ? 24.141 -20.594 9.203 1 94.25 77 GLU B O 1
ATOM 4128 N N . SER B 1 78 ? 24.422 -20.188 6.945 1 94.56 78 SER B N 1
ATOM 4129 C CA . SER B 1 78 ? 23.281 -21.016 6.543 1 94.56 78 SER B CA 1
ATOM 4130 C C . SER B 1 78 ? 23.719 -22.391 6.098 1 94.56 78 SER B C 1
ATOM 4132 O O . SER B 1 78 ? 24.922 -22.656 5.984 1 94.56 78 SER B O 1
ATOM 4134 N N . ASN B 1 79 ? 22.781 -23.344 6.016 1 97.38 79 ASN B N 1
ATOM 4135 C CA . ASN B 1 79 ? 22.938 -24.609 5.309 1 97.38 79 ASN B CA 1
ATOM 4136 C C . ASN B 1 79 ? 22.031 -24.672 4.078 1 97.38 79 ASN B C 1
ATOM 4138 O O . ASN B 1 79 ? 21.328 -23.703 3.771 1 97.38 79 ASN B O 1
ATOM 4142 N N . PRO B 1 80 ? 22.047 -25.703 3.357 1 97.5 80 PRO B N 1
ATOM 4143 C CA . PRO B 1 80 ? 21.297 -25.766 2.107 1 97.5 80 PRO B CA 1
ATOM 4144 C C . PRO B 1 80 ? 19.781 -25.703 2.332 1 97.5 80 PRO B C 1
ATOM 4146 O O . PRO B 1 80 ? 19.031 -25.453 1.395 1 97.5 80 PRO B O 1
ATOM 4149 N N . PHE B 1 81 ? 19.344 -25.859 3.496 1 98.38 81 PHE B N 1
ATOM 4150 C CA . PHE B 1 81 ? 17.906 -26 3.775 1 98.38 81 PHE B CA 1
ATOM 4151 C C . PHE B 1 81 ? 17.344 -24.703 4.348 1 98.38 81 PHE B C 1
ATOM 4153 O O . PHE B 1 81 ? 16.172 -24.391 4.129 1 98.38 81 PHE B O 1
ATOM 4160 N N . ILE B 1 82 ? 18.141 -23.906 5.125 1 98.12 82 ILE B N 1
ATOM 4161 C CA . ILE B 1 82 ? 17.547 -22.797 5.883 1 98.12 82 ILE B CA 1
ATOM 4162 C C . ILE B 1 82 ? 18.656 -21.844 6.328 1 98.12 82 ILE B C 1
ATOM 4164 O O . ILE B 1 82 ? 19.812 -22.234 6.469 1 98.12 82 ILE B O 1
ATOM 4168 N N . GLY B 1 83 ? 18.328 -20.531 6.461 1 97.81 83 GLY B N 1
ATOM 4169 C CA . GLY B 1 83 ? 19.219 -19.531 7.031 1 97.81 83 GLY B CA 1
ATOM 4170 C C . GLY B 1 83 ? 19.078 -19.391 8.531 1 97.81 83 GLY B C 1
ATOM 4171 O O . GLY B 1 83 ? 18.016 -19.703 9.094 1 97.81 83 GLY B O 1
ATOM 4172 N N . TYR B 1 84 ? 20.109 -18.75 9.227 1 97.25 84 TYR B N 1
ATOM 4173 C CA . TYR B 1 84 ? 20.109 -18.766 10.68 1 97.25 84 TYR B CA 1
ATOM 4174 C C . TYR B 1 84 ? 20.344 -17.359 11.234 1 97.25 84 TYR B C 1
ATOM 4176 O O . TYR B 1 84 ? 20.328 -17.156 12.453 1 97.25 84 TYR B O 1
ATOM 4184 N N . ARG B 1 85 ? 20.562 -16.359 10.406 1 96.75 85 ARG B N 1
ATOM 4185 C CA . ARG B 1 85 ? 20.859 -15.023 10.883 1 96.75 85 ARG B CA 1
ATOM 4186 C C . ARG B 1 85 ? 19.906 -14 10.289 1 96.75 85 ARG B C 1
ATOM 4188 O O . ARG B 1 85 ? 19.078 -14.336 9.438 1 96.75 85 ARG B O 1
ATOM 4195 N N . TYR B 1 86 ? 19.984 -12.703 10.82 1 97.12 86 TYR B N 1
ATOM 4196 C CA . TYR B 1 86 ? 19.25 -11.539 10.328 1 97.12 86 TYR B CA 1
ATOM 4197 C C . TYR B 1 86 ? 17.844 -11.5 10.914 1 97.12 86 TYR B C 1
ATOM 4199 O O . TYR B 1 86 ? 16.969 -10.789 10.406 1 97.12 86 TYR B O 1
ATOM 4207 N N . PHE B 1 87 ? 17.578 -12.297 12.031 1 98 87 PHE B N 1
ATOM 4208 C CA . PHE B 1 87 ? 16.312 -12.156 12.742 1 98 87 PHE B CA 1
ATOM 4209 C C . PHE B 1 87 ? 16.141 -10.742 13.273 1 98 87 PHE B C 1
ATOM 4211 O O . PHE B 1 87 ? 17.047 -10.188 13.891 1 98 87 PHE B O 1
ATOM 4218 N N . PHE B 1 88 ? 14.969 -10.125 13.031 1 96.94 88 PHE B N 1
ATOM 4219 C CA . PHE B 1 88 ? 14.727 -8.75 13.453 1 96.94 88 PHE B CA 1
ATOM 4220 C C . PHE B 1 88 ? 15.852 -7.828 13 1 96.94 88 PHE B C 1
ATOM 4222 O O . PHE B 1 88 ? 16.203 -6.879 13.695 1 96.94 88 PHE B O 1
ATOM 4229 N N . PHE B 1 89 ? 16.594 -8.172 11.891 1 96.06 89 PHE B N 1
ATOM 4230 C CA . PHE B 1 89 ? 17.672 -7.441 11.242 1 96.06 89 PHE B CA 1
ATOM 4231 C C . PHE B 1 89 ? 18.922 -7.43 12.109 1 96.06 89 PHE B C 1
ATOM 4233 O O . PHE B 1 89 ? 19.75 -6.531 11.992 1 96.06 89 PHE B O 1
ATOM 4240 N N . GLU B 1 90 ? 19.047 -8.359 12.969 1 95 90 GLU B N 1
ATOM 4241 C CA . GLU B 1 90 ? 20.328 -8.484 13.672 1 95 90 GLU B CA 1
ATOM 4242 C C . GLU B 1 90 ? 21.484 -8.688 12.688 1 95 90 GLU B C 1
ATOM 4244 O O . GLU B 1 90 ? 21.406 -9.547 11.812 1 95 90 GLU B O 1
ATOM 4249 N N . SER B 1 91 ? 22.484 -7.82 12.758 1 92.75 91 SER B N 1
ATOM 4250 C CA . SER B 1 91 ? 23.734 -7.898 12.008 1 92.75 91 SER B CA 1
ATOM 4251 C C . SER B 1 91 ? 23.484 -7.797 10.508 1 92.75 91 SER B C 1
ATOM 4253 O O . SER B 1 91 ? 24.312 -8.242 9.703 1 92.75 91 SER B O 1
ATOM 4255 N N . LEU B 1 92 ? 22.312 -7.336 10.117 1 94.44 92 LEU B N 1
ATOM 4256 C CA . LEU B 1 92 ? 22.031 -7.191 8.695 1 94.44 92 LEU B CA 1
ATOM 4257 C C . LEU B 1 92 ? 22.781 -5.996 8.117 1 94.44 92 LEU B C 1
ATOM 4259 O O . LEU B 1 92 ? 22.609 -4.863 8.57 1 94.44 92 LEU B O 1
ATOM 4263 N N . PRO B 1 93 ? 23.609 -6.312 7.098 1 93.81 93 PRO B N 1
ATOM 4264 C CA . PRO B 1 93 ? 24.25 -5.176 6.438 1 93.81 93 PRO B CA 1
ATOM 4265 C C . PRO B 1 93 ? 23.266 -4.223 5.785 1 93.81 93 PRO B C 1
ATOM 4267 O O . PRO B 1 93 ? 22.266 -4.664 5.211 1 93.81 93 PRO B O 1
ATOM 4270 N N . SER B 1 94 ? 23.562 -2.961 5.816 1 92.31 94 SER B N 1
ATOM 4271 C CA . SER B 1 94 ? 22.641 -1.932 5.328 1 92.31 94 SER B CA 1
ATOM 4272 C C . SER B 1 94 ? 22.438 -2.041 3.822 1 92.31 94 SER B C 1
ATOM 4274 O O . SER B 1 94 ? 21.406 -1.633 3.299 1 92.31 94 SER B O 1
ATOM 4276 N N . CYS B 1 95 ? 23.406 -2.6 3.135 1 92.56 95 CYS B N 1
ATOM 4277 C CA . CYS B 1 95 ? 23.312 -2.697 1.683 1 92.56 95 CYS B CA 1
ATOM 4278 C C . CYS B 1 95 ? 22.281 -3.738 1.273 1 92.56 95 CYS B C 1
ATOM 4280 O O . CYS B 1 95 ? 21.953 -3.857 0.093 1 92.56 95 CYS B O 1
ATOM 4282 N N . LEU B 1 96 ? 21.672 -4.453 2.244 1 95.38 96 LEU B N 1
ATOM 4283 C CA . LEU B 1 96 ? 20.672 -5.469 1.93 1 95.38 96 LEU B CA 1
ATOM 4284 C C . LEU B 1 96 ? 19.266 -4.945 2.205 1 95.38 96 LEU B C 1
ATOM 4286 O O . LEU B 1 96 ? 18.281 -5.66 2.01 1 95.38 96 LEU B O 1
ATOM 4290 N N . TYR B 1 97 ? 19.141 -3.711 2.562 1 95.88 97 TYR B N 1
ATOM 4291 C CA . TYR B 1 97 ? 17.844 -3.152 2.904 1 95.88 97 TYR B CA 1
ATOM 4292 C C . TYR B 1 97 ? 16.922 -3.148 1.694 1 95.88 97 TYR B C 1
ATOM 4294 O O . TYR B 1 97 ? 15.75 -3.543 1.794 1 95.88 97 TYR B O 1
ATOM 4302 N N . SER B 1 98 ? 17.422 -2.729 0.593 1 96.19 98 SER B N 1
ATOM 4303 C CA . SER B 1 98 ? 16.578 -2.717 -0.6 1 96.19 98 SER B CA 1
ATOM 4304 C C . SER B 1 98 ? 16.188 -4.133 -1.017 1 96.19 98 SER B C 1
ATOM 4306 O O . SER B 1 98 ? 15.078 -4.363 -1.481 1 96.19 98 SER B O 1
ATOM 4308 N N . HIS B 1 99 ? 17.109 -5.059 -0.848 1 97.06 99 HIS B N 1
ATOM 4309 C CA . HIS B 1 99 ? 16.828 -6.457 -1.151 1 97.06 99 HIS B CA 1
ATOM 4310 C C . HIS B 1 99 ? 15.734 -7.004 -0.233 1 97.06 99 HIS B C 1
ATOM 4312 O O . HIS B 1 99 ? 14.859 -7.746 -0.679 1 97.06 99 HIS B O 1
ATOM 4318 N N . PHE B 1 100 ? 15.773 -6.672 0.987 1 97.44 100 PHE B N 1
ATOM 4319 C CA . PHE B 1 100 ? 14.719 -7.059 1.917 1 97.44 100 PHE B CA 1
ATOM 4320 C C . PHE B 1 100 ? 13.367 -6.543 1.443 1 97.44 100 PHE B C 1
ATOM 4322 O O . PHE B 1 100 ? 12.383 -7.285 1.435 1 97.44 100 PHE B O 1
ATOM 4329 N N . PHE B 1 101 ? 13.297 -5.254 1.143 1 97.56 101 PHE B N 1
ATOM 4330 C CA . PHE B 1 101 ? 12.031 -4.66 0.736 1 97.56 101 PHE B CA 1
ATOM 4331 C C . PHE B 1 101 ? 11.453 -5.387 -0.474 1 97.56 101 PHE B C 1
ATOM 4333 O O . PHE B 1 101 ? 10.258 -5.672 -0.522 1 97.56 101 PHE B O 1
ATOM 4340 N N . PHE B 1 102 ? 12.336 -5.711 -1.415 1 97.69 102 PHE B N 1
ATOM 4341 C CA . PHE B 1 102 ? 11.938 -6.43 -2.619 1 97.69 102 PHE B CA 1
ATOM 4342 C C . PHE B 1 102 ? 11.391 -7.809 -2.273 1 97.69 102 PHE B C 1
ATOM 4344 O O . PHE B 1 102 ? 10.328 -8.203 -2.762 1 97.69 102 PHE B O 1
ATOM 4351 N N . GLN B 1 103 ? 12.047 -8.477 -1.41 1 98 103 GLN B N 1
ATOM 4352 C CA . GLN B 1 103 ? 11.672 -9.844 -1.062 1 98 103 GLN B CA 1
ATOM 4353 C C . GLN B 1 103 ? 10.43 -9.859 -0.17 1 98 103 GLN B C 1
ATOM 4355 O O . GLN B 1 103 ? 9.633 -10.797 -0.219 1 98 103 GLN B O 1
ATOM 4360 N N . PHE B 1 104 ? 10.211 -8.844 0.591 1 97.38 104 PHE B N 1
ATOM 4361 C CA . PHE B 1 104 ? 9.023 -8.742 1.422 1 97.38 104 PHE B CA 1
ATOM 4362 C C . PHE B 1 104 ? 7.766 -8.68 0.56 1 97.38 104 PHE B C 1
ATOM 4364 O O . PHE B 1 104 ? 6.762 -9.328 0.864 1 97.38 104 PHE B O 1
ATOM 4371 N N . VAL B 1 105 ? 7.773 -7.875 -0.463 1 97 105 VAL B N 1
ATOM 4372 C CA . VAL B 1 105 ? 6.574 -7.734 -1.281 1 97 105 VAL B CA 1
ATOM 4373 C C . VAL B 1 105 ? 6.27 -9.055 -1.985 1 97 105 VAL B C 1
ATOM 4375 O O . VAL B 1 105 ? 5.105 -9.391 -2.207 1 97 105 VAL B O 1
ATOM 4378 N N . PHE B 1 106 ? 7.324 -9.836 -2.314 1 97.06 106 PHE B N 1
ATOM 4379 C CA . PHE B 1 106 ? 7.113 -11.172 -2.855 1 97.06 106 PHE B CA 1
ATOM 4380 C C . PHE B 1 106 ? 6.453 -12.078 -1.823 1 97.06 106 PHE B C 1
ATOM 4382 O O . PHE B 1 106 ? 5.516 -12.812 -2.143 1 97.06 106 PHE B O 1
ATOM 4389 N N . ALA B 1 107 ? 6.965 -11.992 -0.657 1 97.19 107 ALA B N 1
ATOM 4390 C CA . ALA B 1 107 ? 6.422 -12.828 0.413 1 97.19 107 ALA B CA 1
ATOM 4391 C C . ALA B 1 107 ? 4.957 -12.5 0.68 1 97.19 107 ALA B C 1
ATOM 4393 O O . ALA B 1 107 ? 4.133 -13.398 0.847 1 97.19 107 ALA B O 1
ATOM 4394 N N . ALA B 1 108 ? 4.652 -11.227 0.741 1 95.12 108 ALA B N 1
ATOM 4395 C CA . ALA B 1 108 ? 3.277 -10.797 0.959 1 95.12 108 ALA B CA 1
ATOM 4396 C C . ALA B 1 108 ? 2.361 -11.289 -0.157 1 95.12 108 ALA B C 1
ATOM 4398 O O . ALA B 1 108 ? 1.225 -11.695 0.098 1 95.12 108 ALA B O 1
ATOM 4399 N N . THR B 1 109 ? 2.84 -11.273 -1.345 1 92.38 109 THR B N 1
ATOM 4400 C CA . THR B 1 109 ? 2.072 -11.734 -2.496 1 92.38 109 THR B CA 1
ATOM 4401 C C . THR B 1 109 ? 1.766 -13.227 -2.377 1 92.38 109 THR B C 1
ATOM 4403 O O . THR B 1 109 ? 0.641 -13.656 -2.641 1 92.38 109 THR B O 1
ATOM 4406 N N . ALA B 1 110 ? 2.725 -14 -1.965 1 94.25 110 ALA B N 1
ATOM 4407 C CA . ALA B 1 110 ? 2.521 -15.438 -1.822 1 94.25 110 ALA B CA 1
ATOM 4408 C C . ALA B 1 110 ? 1.401 -15.742 -0.832 1 94.25 110 ALA B C 1
ATOM 4410 O O . ALA B 1 110 ? 0.569 -16.625 -1.074 1 94.25 110 ALA B O 1
ATOM 4411 N N . ALA B 1 111 ? 1.362 -15.008 0.22 1 93.81 111 ALA B N 1
ATOM 4412 C CA . ALA B 1 111 ? 0.319 -15.203 1.224 1 93.81 111 ALA B CA 1
ATOM 4413 C C . ALA B 1 111 ? -1.043 -14.766 0.692 1 93.81 111 ALA B C 1
ATOM 4415 O O . ALA B 1 111 ? -2.062 -15.391 0.987 1 93.81 111 ALA B O 1
ATOM 4416 N N . THR B 1 112 ? -1.077 -13.742 -0.055 1 93.81 112 THR B N 1
ATOM 4417 C CA . THR B 1 112 ? -2.322 -13.164 -0.545 1 93.81 112 THR B CA 1
ATOM 4418 C C . THR B 1 112 ? -2.998 -14.094 -1.546 1 93.81 112 THR B C 1
ATOM 4420 O O . THR B 1 112 ? -4.227 -14.117 -1.648 1 93.81 112 THR B O 1
ATOM 4423 N N . ILE B 1 113 ? -2.25 -14.883 -2.271 1 94.81 113 ILE B N 1
ATOM 4424 C CA . ILE B 1 113 ? -2.783 -15.82 -3.256 1 94.81 113 ILE B CA 1
ATOM 4425 C C . ILE B 1 113 ? -3.762 -16.781 -2.578 1 94.81 113 ILE B C 1
ATOM 4427 O O . ILE B 1 113 ? -4.828 -17.078 -3.123 1 94.81 113 ILE B O 1
ATOM 4431 N N . VAL B 1 114 ? -3.535 -17.125 -1.371 1 95.5 114 VAL B N 1
ATOM 4432 C CA . VAL B 1 114 ? -4.336 -18.094 -0.624 1 95.5 114 VAL B CA 1
ATOM 4433 C C . VAL B 1 114 ? -5.688 -17.484 -0.266 1 95.5 114 VAL B C 1
ATOM 4435 O O . VAL B 1 114 ? -6.711 -18.172 -0.274 1 95.5 114 VAL B O 1
ATOM 4438 N N . SER B 1 115 ? -5.703 -16.203 -0.038 1 91.25 115 SER B N 1
ATOM 4439 C CA . SER B 1 115 ? -6.902 -15.5 0.41 1 91.25 115 SER B CA 1
ATOM 4440 C C . SER B 1 115 ? -8.016 -15.594 -0.626 1 91.25 115 SER B C 1
ATOM 4442 O O . SER B 1 115 ? -9.188 -15.75 -0.273 1 91.25 115 SER B O 1
ATOM 4444 N N . GLY B 1 116 ? -7.73 -15.578 -1.834 1 91.38 116 GLY B N 1
ATOM 4445 C CA . GLY B 1 116 ? -8.727 -15.625 -2.889 1 91.38 116 GLY B CA 1
ATOM 4446 C C . GLY B 1 116 ? -9.445 -16.953 -2.971 1 91.38 116 GLY B C 1
ATOM 4447 O O . GLY B 1 116 ? -10.656 -17 -3.201 1 91.38 116 GLY B O 1
ATOM 4448 N N . ALA B 1 117 ? -8.758 -17.984 -2.729 1 95.5 117 ALA B N 1
ATOM 4449 C CA . ALA B 1 117 ? -9.312 -19.328 -2.838 1 95.5 117 ALA B CA 1
ATOM 4450 C C . ALA B 1 117 ? -10.219 -19.641 -1.649 1 95.5 117 ALA B C 1
ATOM 4452 O O . ALA B 1 117 ? -11.102 -20.5 -1.743 1 95.5 117 ALA B O 1
ATOM 4453 N N . MET B 1 118 ? -10.055 -18.906 -0.555 1 95.94 118 MET B N 1
ATOM 4454 C CA . MET B 1 118 ? -10.773 -19.25 0.673 1 95.94 118 MET B CA 1
ATOM 4455 C C . MET B 1 118 ? -11.75 -18.141 1.053 1 95.94 118 MET B C 1
ATOM 4457 O O . MET B 1 118 ? -12.195 -18.062 2.197 1 95.94 118 MET B O 1
ATOM 4461 N N . ALA B 1 119 ? -12.125 -17.438 0.122 1 94.31 119 ALA B N 1
ATOM 4462 C CA . ALA B 1 119 ? -12.961 -16.25 0.329 1 94.31 119 ALA B CA 1
ATOM 4463 C C . ALA B 1 119 ? -14.375 -16.641 0.728 1 94.31 119 ALA B C 1
ATOM 4465 O O . ALA B 1 119 ? -14.859 -17.719 0.367 1 94.31 119 ALA B O 1
ATOM 4466 N N . GLU B 1 120 ? -15.133 -15.812 1.504 1 94.75 120 GLU B N 1
ATOM 4467 C CA . GLU B 1 120 ? -16.562 -15.734 1.807 1 94.75 120 GLU B CA 1
ATOM 4468 C C . GLU B 1 120 ? -16.922 -16.656 2.973 1 94.75 120 GLU B C 1
ATOM 4470 O O . GLU B 1 120 ? -18.031 -16.578 3.498 1 94.75 120 GLU B O 1
ATOM 4475 N N . ARG B 1 121 ? -16.016 -17.531 3.402 1 95.69 121 ARG B N 1
ATOM 4476 C CA . ARG B 1 121 ? -16.469 -18.438 4.445 1 95.69 121 ARG B CA 1
ATOM 4477 C C . ARG B 1 121 ? -15.352 -18.734 5.449 1 95.69 121 ARG B C 1
ATOM 4479 O O . ARG B 1 121 ? -15.5 -19.594 6.32 1 95.69 121 ARG B O 1
ATOM 4486 N N . THR B 1 122 ? -14.266 -18.109 5.359 1 96 122 THR B N 1
ATOM 4487 C CA . THR B 1 122 ? -13.141 -18.328 6.262 1 96 122 THR B CA 1
ATOM 4488 C C . THR B 1 122 ? -13.219 -17.391 7.465 1 96 122 THR B C 1
ATOM 4490 O O . THR B 1 122 ? -13.547 -16.203 7.32 1 96 122 THR B O 1
ATOM 4493 N N . GLU B 1 123 ? -12.891 -17.938 8.602 1 94.94 123 GLU B N 1
ATOM 4494 C CA . GLU B 1 123 ? -12.828 -17.125 9.812 1 94.94 123 GLU B CA 1
ATOM 4495 C C . GLU B 1 123 ? -11.719 -16.078 9.719 1 94.94 123 GLU B C 1
ATOM 4497 O O . GLU B 1 123 ? -10.648 -16.359 9.172 1 94.94 123 GLU B O 1
ATOM 4502 N N . PHE B 1 124 ? -11.992 -14.938 10.312 1 90.44 124 PHE B N 1
ATOM 4503 C CA . PHE B 1 124 ? -11.055 -13.82 10.211 1 90.44 124 PHE B CA 1
ATOM 4504 C C . PHE B 1 124 ? -9.719 -14.188 10.852 1 90.44 124 PHE B C 1
ATOM 4506 O O . PHE B 1 124 ? -8.664 -13.875 10.297 1 90.44 124 PHE B O 1
ATOM 4513 N N . ILE B 1 125 ? -9.68 -14.828 11.961 1 90.88 125 ILE B N 1
ATOM 4514 C CA . ILE B 1 125 ? -8.469 -15.172 12.695 1 90.88 125 ILE B CA 1
ATOM 4515 C C . ILE B 1 125 ? -7.621 -16.141 11.875 1 90.88 125 ILE B C 1
ATOM 4517 O O . ILE B 1 125 ? -6.395 -16.156 12 1 90.88 125 ILE B O 1
ATOM 4521 N N . ALA B 1 126 ? -8.234 -16.938 11.094 1 94.44 126 ALA B N 1
ATOM 4522 C CA . ALA B 1 126 ? -7.52 -17.875 10.227 1 94.44 126 ALA B CA 1
ATOM 4523 C C . ALA B 1 126 ? -6.566 -17.141 9.297 1 94.44 126 ALA B C 1
ATOM 4525 O O . ALA B 1 126 ? -5.477 -17.641 8.992 1 94.44 126 ALA B O 1
ATOM 4526 N N . TYR B 1 127 ? -6.945 -15.969 8.898 1 90.56 127 TYR B N 1
ATOM 4527 C CA . TYR B 1 127 ? -6.105 -15.195 7.992 1 90.56 127 TYR B CA 1
ATOM 4528 C C . TYR B 1 127 ? -4.82 -14.758 8.68 1 90.56 127 TYR B C 1
ATOM 4530 O O . TYR B 1 127 ? -3.754 -14.727 8.062 1 90.56 127 TYR B O 1
ATOM 4538 N N . PHE B 1 128 ? -4.898 -14.453 9.93 1 92 128 PHE B N 1
ATOM 4539 C CA . PHE B 1 128 ? -3.719 -14.094 10.703 1 92 128 PHE B CA 1
ATOM 4540 C C . PHE B 1 128 ? -2.752 -15.266 10.805 1 92 128 PHE B C 1
ATOM 4542 O O . PHE B 1 128 ? -1.546 -15.102 10.609 1 92 128 PHE B O 1
ATOM 4549 N N . ILE B 1 129 ? -3.322 -16.328 11.023 1 95.88 129 ILE B N 1
ATOM 4550 C CA . ILE B 1 129 ? -2.514 -17.516 11.305 1 95.88 129 ILE B CA 1
ATOM 4551 C C . ILE B 1 129 ? -1.814 -17.984 10.023 1 95.88 129 ILE B C 1
ATOM 4553 O O . ILE B 1 129 ? -0.595 -18.156 10.008 1 95.88 129 ILE B O 1
ATOM 4557 N N . TYR B 1 130 ? -2.555 -18.125 8.984 1 96.06 130 TYR B N 1
ATOM 4558 C CA . TYR B 1 130 ? -1.895 -18.703 7.82 1 96.06 130 TYR B CA 1
ATOM 4559 C C . TYR B 1 130 ? -0.962 -17.688 7.168 1 96.06 130 TYR B C 1
ATOM 4561 O O . TYR B 1 130 ? 0.056 -18.062 6.578 1 96.06 130 TYR B O 1
ATOM 4569 N N . SER B 1 131 ? -1.331 -16.375 7.168 1 96.56 131 SER B N 1
ATOM 4570 C CA . SER B 1 131 ? -0.421 -15.367 6.637 1 96.56 131 SER B CA 1
ATOM 4571 C C . SER B 1 131 ? 0.913 -15.383 7.375 1 96.56 131 SER B C 1
ATOM 4573 O O . SER B 1 131 ? 1.973 -15.266 6.758 1 96.56 131 SER B O 1
ATOM 4575 N N . THR B 1 132 ? 0.805 -15.539 8.695 1 97.69 132 THR B N 1
ATOM 4576 C CA . THR B 1 132 ? 2.006 -15.617 9.516 1 97.69 132 THR B CA 1
ATOM 4577 C C . THR B 1 132 ? 2.822 -16.859 9.172 1 97.69 132 THR B C 1
ATOM 4579 O O . THR B 1 132 ? 4.035 -16.766 8.984 1 97.69 132 THR B O 1
ATOM 4582 N N . ALA B 1 133 ? 2.201 -17.938 8.992 1 98.31 133 ALA B N 1
ATOM 4583 C CA . ALA B 1 133 ? 2.883 -19.203 8.727 1 98.31 133 ALA B CA 1
ATOM 4584 C C . ALA B 1 133 ? 3.518 -19.203 7.344 1 98.31 133 ALA B C 1
ATOM 4586 O O . ALA B 1 133 ? 4.648 -19.672 7.172 1 98.31 133 ALA B O 1
ATOM 4587 N N . ILE B 1 134 ? 2.807 -18.703 6.418 1 97.81 134 ILE B N 1
ATOM 4588 C CA . ILE B 1 134 ? 3.279 -18.734 5.039 1 97.81 134 ILE B CA 1
ATOM 4589 C C . ILE B 1 134 ? 4.434 -17.766 4.863 1 97.81 134 ILE B C 1
ATOM 4591 O O . ILE B 1 134 ? 5.484 -18.109 4.324 1 97.81 134 ILE B O 1
ATOM 4595 N N . THR B 1 135 ? 4.352 -16.547 5.363 1 98.12 135 THR B N 1
ATOM 4596 C CA . THR B 1 135 ? 5.375 -15.523 5.168 1 98.12 135 THR B CA 1
ATOM 4597 C C . THR B 1 135 ? 6.547 -15.75 6.125 1 98.12 135 THR B C 1
ATOM 4599 O O . THR B 1 135 ? 7.66 -15.289 5.863 1 98.12 135 THR B O 1
ATOM 4602 N N . GLY B 1 136 ? 6.254 -16.469 7.191 1 98.44 136 GLY B N 1
ATOM 4603 C CA . GLY B 1 136 ? 7.273 -16.641 8.219 1 98.44 136 GLY B CA 1
ATOM 4604 C C . GLY B 1 136 ? 8.094 -17.906 8.047 1 98.44 136 GLY B C 1
ATOM 4605 O O . GLY B 1 136 ? 9.25 -17.953 8.477 1 98.44 136 GLY B O 1
ATOM 4606 N N . PHE B 1 137 ? 7.465 -18.906 7.359 1 98.62 137 PHE B N 1
ATOM 4607 C CA . PHE B 1 137 ? 8.195 -20.172 7.383 1 98.62 137 PHE B CA 1
ATOM 4608 C C . PHE B 1 137 ? 8.031 -20.922 6.062 1 98.62 137 PHE B C 1
ATOM 4610 O O . PHE B 1 137 ? 9.023 -21.25 5.41 1 98.62 137 PHE B O 1
ATOM 4617 N N . ILE B 1 138 ? 6.887 -21.172 5.617 1 98.75 138 ILE B N 1
ATOM 4618 C CA . ILE B 1 138 ? 6.648 -22.031 4.461 1 98.75 138 ILE B CA 1
ATOM 4619 C C . ILE B 1 138 ? 7.32 -21.438 3.227 1 98.75 138 ILE B C 1
ATOM 4621 O O . ILE B 1 138 ? 8.117 -22.109 2.562 1 98.75 138 ILE B O 1
ATOM 4625 N N . TYR B 1 139 ? 7.047 -20.203 2.951 1 98.69 139 TYR B N 1
ATOM 4626 C CA . TYR B 1 139 ? 7.555 -19.531 1.765 1 98.69 139 TYR B CA 1
ATOM 4627 C C . TYR B 1 139 ? 9.047 -19.25 1.89 1 98.69 139 TYR B C 1
ATOM 4629 O O . TYR B 1 139 ? 9.82 -19.562 0.979 1 98.69 139 TYR B O 1
ATOM 4637 N N . PRO B 1 140 ? 9.547 -18.766 3.035 1 98.81 140 PRO B N 1
ATOM 4638 C CA . PRO B 1 140 ? 10.961 -18.391 3.141 1 98.81 140 PRO B CA 1
ATOM 4639 C C . PRO B 1 140 ? 11.898 -19.578 2.969 1 98.81 140 PRO B C 1
ATOM 4641 O O . PRO B 1 140 ? 13 -19.422 2.426 1 98.81 140 PRO B O 1
ATOM 4644 N N . ILE B 1 141 ? 11.484 -20.703 3.354 1 98.81 141 ILE B N 1
ATOM 4645 C CA . ILE B 1 141 ? 12.336 -21.875 3.223 1 98.81 141 ILE B CA 1
ATOM 4646 C C . ILE B 1 141 ? 12.492 -22.234 1.747 1 98.81 141 ILE B C 1
ATOM 4648 O O . ILE B 1 141 ? 13.594 -22.578 1.298 1 98.81 141 ILE B O 1
ATOM 4652 N N . VAL B 1 142 ? 11.422 -22.156 1.053 1 98.88 142 VAL B N 1
ATOM 4653 C CA . VAL B 1 142 ? 11.477 -22.438 -0.379 1 98.88 142 VAL B CA 1
ATOM 4654 C C . VAL B 1 142 ? 12.344 -21.391 -1.076 1 98.88 142 VAL B C 1
ATOM 4656 O O . VAL B 1 142 ? 13.117 -21.719 -1.981 1 98.88 142 VAL B O 1
ATOM 4659 N N . VAL B 1 143 ? 12.188 -20.125 -0.638 1 98.88 143 VAL B N 1
ATOM 4660 C CA . VAL B 1 143 ? 13.031 -19.062 -1.174 1 98.88 143 VAL B CA 1
ATOM 4661 C C . VAL B 1 143 ? 14.5 -19.391 -0.954 1 98.88 143 VAL B C 1
ATOM 4663 O O . VAL B 1 143 ? 15.32 -19.234 -1.857 1 98.88 143 VAL B O 1
ATOM 4666 N N . HIS B 1 144 ? 14.828 -19.875 0.198 1 98.81 144 HIS B N 1
ATOM 4667 C CA . HIS B 1 144 ? 16.203 -20.25 0.512 1 98.81 144 HIS B CA 1
ATOM 4668 C C . HIS B 1 144 ? 16.719 -21.344 -0.43 1 98.81 144 HIS B C 1
ATOM 4670 O O . HIS B 1 144 ? 17.828 -21.234 -0.96 1 98.81 144 HIS B O 1
ATOM 4676 N N . TRP B 1 145 ? 15.922 -22.328 -0.671 1 98.81 145 TRP B N 1
ATOM 4677 C CA . TRP B 1 145 ? 16.312 -23.438 -1.529 1 98.81 145 TRP B CA 1
ATOM 4678 C C . TRP B 1 145 ? 16.688 -22.938 -2.924 1 98.81 145 TRP B C 1
ATOM 4680 O O . TRP B 1 145 ? 17.688 -23.359 -3.494 1 98.81 145 TRP B O 1
ATOM 4690 N N . ALA B 1 146 ? 15.898 -22.031 -3.408 1 98.69 146 ALA B N 1
ATOM 4691 C CA . ALA B 1 146 ? 15.922 -21.75 -4.84 1 98.69 146 ALA B CA 1
ATOM 4692 C C . ALA B 1 146 ? 16.734 -20.484 -5.137 1 98.69 146 ALA B C 1
ATOM 4694 O O . ALA B 1 146 ? 17.344 -20.375 -6.203 1 98.69 146 ALA B O 1
ATOM 4695 N N . TRP B 1 147 ? 16.734 -19.531 -4.184 1 97.94 147 TRP B N 1
ATOM 4696 C CA . TRP B 1 147 ? 17.234 -18.219 -4.57 1 97.94 147 TRP B CA 1
ATOM 4697 C C . TRP B 1 147 ? 18.406 -17.812 -3.678 1 97.94 147 TRP B C 1
ATOM 4699 O O . TRP B 1 147 ? 19.094 -16.828 -3.967 1 97.94 147 TRP B O 1
ATOM 4709 N N . SER B 1 148 ? 18.625 -18.453 -2.57 1 97.5 148 SER B N 1
ATOM 4710 C CA . SER B 1 148 ? 19.812 -18.188 -1.768 1 97.5 148 SER B CA 1
ATOM 4711 C C . SER B 1 148 ? 21.047 -18.859 -2.365 1 97.5 148 SER B C 1
ATOM 4713 O O . SER B 1 148 ? 20.953 -19.953 -2.938 1 97.5 148 SER B O 1
ATOM 4715 N N . SER B 1 149 ? 22.203 -18.266 -2.195 1 94.88 149 SER B N 1
ATOM 4716 C CA . SER B 1 149 ? 23.438 -18.797 -2.74 1 94.88 149 SER B CA 1
ATOM 4717 C C . SER B 1 149 ? 23.781 -20.156 -2.119 1 94.88 149 SER B C 1
ATOM 4719 O O . SER B 1 149 ? 24.469 -20.969 -2.73 1 94.88 149 SER B O 1
ATOM 4721 N N . ASP B 1 150 ? 23.188 -20.453 -0.978 1 96.69 150 ASP B N 1
ATOM 4722 C CA . ASP B 1 150 ? 23.5 -21.688 -0.274 1 96.69 150 ASP B CA 1
ATOM 4723 C C . ASP B 1 150 ? 22.375 -22.719 -0.463 1 96.69 150 ASP B C 1
ATOM 4725 O O . ASP B 1 150 ? 22.484 -23.844 0.011 1 96.69 150 ASP B O 1
ATOM 4729 N N . GLY B 1 151 ? 21.328 -22.422 -1.167 1 98.38 151 GLY B N 1
ATOM 4730 C CA . GLY B 1 151 ? 20.188 -23.297 -1.311 1 98.38 151 GLY B CA 1
ATOM 4731 C C . GLY B 1 151 ? 20.484 -24.531 -2.15 1 98.38 151 GLY B C 1
ATOM 4732 O O . GLY B 1 151 ? 21.219 -24.453 -3.137 1 98.38 151 GLY B O 1
ATOM 4733 N N . TRP B 1 152 ? 19.891 -25.578 -1.848 1 98.12 152 TRP B N 1
ATOM 4734 C CA . TRP B 1 152 ? 20.219 -26.828 -2.516 1 98.12 152 TRP B CA 1
ATOM 4735 C C . TRP B 1 152 ? 19.641 -26.859 -3.926 1 98.12 152 TRP B C 1
ATOM 4737 O O . TRP B 1 152 ? 20.203 -27.5 -4.82 1 98.12 152 TRP B O 1
ATOM 4747 N N . LEU B 1 153 ? 18.578 -26.234 -4.156 1 98.56 153 LEU B N 1
ATOM 4748 C CA . LEU B 1 153 ? 18.031 -26.172 -5.508 1 98.56 153 LEU B CA 1
ATOM 4749 C C . LEU B 1 153 ? 18.844 -25.219 -6.379 1 98.56 153 LEU B C 1
ATOM 4751 O O . LEU B 1 153 ? 18.984 -25.438 -7.582 1 98.56 153 LEU B O 1
ATOM 4755 N N . ALA B 1 154 ? 19.312 -24.172 -5.766 1 97.56 154 ALA B N 1
ATOM 4756 C CA . ALA B 1 154 ? 20.141 -23.219 -6.492 1 97.56 154 ALA B CA 1
ATOM 4757 C C . ALA B 1 154 ? 21.469 -23.828 -6.902 1 97.56 154 ALA B C 1
ATOM 4759 O O . ALA B 1 154 ? 22.078 -23.406 -7.895 1 97.56 154 ALA B O 1
ATOM 4760 N N . ASN B 1 155 ? 21.906 -24.797 -6.109 1 96.69 155 ASN B N 1
ATOM 4761 C CA . ASN B 1 155 ? 23.188 -25.453 -6.332 1 96.69 155 ASN B CA 1
ATOM 4762 C C . ASN B 1 155 ? 23.016 -26.938 -6.625 1 96.69 155 ASN B C 1
ATOM 4764 O O . ASN B 1 155 ? 23.328 -27.781 -5.785 1 96.69 155 ASN B O 1
ATOM 4768 N N . GLY B 1 156 ? 22.609 -27.188 -7.84 1 93.94 156 GLY B N 1
ATOM 4769 C CA . GLY B 1 156 ? 22.375 -28.578 -8.227 1 93.94 156 GLY B CA 1
ATOM 4770 C C . GLY B 1 156 ? 23.625 -29.297 -8.656 1 93.94 156 GLY B C 1
ATOM 4771 O O . GLY B 1 156 ? 24.734 -28.75 -8.555 1 93.94 156 GLY B O 1
ATOM 4772 N N . PRO B 1 157 ? 23.391 -30.5 -9.031 1 91.5 157 PRO B N 1
ATOM 4773 C CA . PRO B 1 157 ? 24.547 -31.281 -9.492 1 91.5 157 PRO B CA 1
ATOM 4774 C C . PRO B 1 157 ? 25.156 -30.719 -10.773 1 91.5 157 PRO B C 1
ATOM 4776 O O . PRO B 1 157 ? 24.438 -30.172 -11.625 1 91.5 157 PRO B O 1
ATOM 4779 N N . SER B 1 158 ? 26.484 -30.844 -10.945 1 91.44 158 SER B N 1
ATOM 4780 C CA . SER B 1 158 ? 27.234 -30.438 -12.133 1 91.44 158 SER B CA 1
ATOM 4781 C C . SER B 1 158 ? 27.031 -28.969 -12.453 1 91.44 158 SER B C 1
ATOM 4783 O O . SER B 1 158 ? 26.984 -28.578 -13.625 1 91.44 158 SER B O 1
ATOM 4785 N N . GLY B 1 159 ? 26.672 -28.203 -11.445 1 92 159 GLY B N 1
ATOM 4786 C CA . GLY B 1 159 ? 26.547 -26.766 -11.633 1 92 159 GLY B CA 1
ATOM 4787 C C . GLY B 1 159 ? 25.188 -26.328 -12.148 1 92 159 GLY B C 1
ATOM 4788 O O . GLY B 1 159 ? 24.984 -25.156 -12.477 1 92 159 GLY B O 1
ATOM 4789 N N . ILE B 1 160 ? 24.281 -27.281 -12.297 1 94.56 160 ILE B N 1
ATOM 4790 C CA . ILE B 1 160 ? 22.922 -26.984 -12.758 1 94.56 160 ILE B CA 1
ATOM 4791 C C . ILE B 1 160 ? 22.109 -26.406 -11.609 1 94.56 160 ILE B C 1
ATOM 4793 O O . ILE B 1 160 ? 22.062 -26.969 -10.516 1 94.56 160 ILE B O 1
ATOM 4797 N N . GLY B 1 161 ? 21.516 -25.219 -11.852 1 96.5 161 GLY B N 1
ATOM 4798 C CA . GLY B 1 161 ? 20.656 -24.609 -10.852 1 96.5 161 GLY B CA 1
ATOM 4799 C C . GLY B 1 161 ? 19.188 -24.656 -11.219 1 96.5 161 GLY B C 1
ATOM 4800 O O . GLY B 1 161 ? 18.844 -24.75 -12.398 1 96.5 161 GLY B O 1
ATOM 4801 N N . TYR B 1 162 ? 18.375 -24.641 -10.242 1 98.25 162 TYR B N 1
ATOM 4802 C CA . TYR B 1 162 ? 16.922 -24.516 -10.43 1 98.25 162 TYR B CA 1
ATOM 4803 C C . TYR B 1 162 ? 16.578 -23.219 -11.125 1 98.25 162 TYR B C 1
ATOM 4805 O O . TYR B 1 162 ? 16.938 -22.125 -10.656 1 98.25 162 TYR B O 1
ATOM 4813 N N . GLN B 1 163 ? 15.938 -23.375 -12.289 1 97.94 163 GLN B N 1
ATOM 4814 C CA . GLN B 1 163 ? 15.594 -22.188 -13.07 1 97.94 163 GLN B CA 1
ATOM 4815 C C . GLN B 1 163 ? 14.203 -21.688 -12.711 1 97.94 163 GLN B C 1
ATOM 4817 O O . GLN B 1 163 ? 13.195 -22.188 -13.203 1 97.94 163 GLN B O 1
ATOM 4822 N N . ASP B 1 164 ? 14.133 -20.625 -12 1 98.75 164 ASP B N 1
ATOM 4823 C CA . ASP B 1 164 ? 12.922 -19.953 -11.57 1 98.75 164 ASP B CA 1
ATOM 4824 C C . ASP B 1 164 ? 13.203 -18.484 -11.258 1 98.75 164 ASP B C 1
ATOM 4826 O O . ASP B 1 164 ? 13.148 -18.062 -10.094 1 98.75 164 ASP B O 1
ATOM 4830 N N . PHE B 1 165 ? 13.344 -17.766 -12.273 1 98.62 165 PHE B N 1
ATOM 4831 C CA . PHE B 1 165 ? 13.898 -16.406 -12.234 1 98.62 165 PHE B CA 1
ATOM 4832 C C . PHE B 1 165 ? 13.047 -15.5 -11.359 1 98.62 165 PHE B C 1
ATOM 4834 O O . PHE B 1 165 ? 13.57 -14.797 -10.492 1 98.62 165 PHE B O 1
ATOM 4841 N N . ALA B 1 166 ? 11.711 -15.516 -11.586 1 98.69 166 ALA B N 1
ATOM 4842 C CA . ALA B 1 166 ? 10.852 -14.555 -10.906 1 98.69 166 ALA B CA 1
ATOM 4843 C C . ALA B 1 166 ? 9.797 -15.266 -10.062 1 98.69 166 ALA B C 1
ATOM 4845 O O . ALA B 1 166 ? 8.992 -14.617 -9.383 1 98.69 166 ALA B O 1
ATOM 4846 N N . GLY B 1 167 ? 9.656 -16.609 -10.125 1 98.75 167 GLY B N 1
ATOM 4847 C CA . GLY B 1 167 ? 8.898 -17.234 -9.047 1 98.75 167 GLY B CA 1
ATOM 4848 C C . GLY B 1 167 ? 7.688 -18 -9.539 1 98.75 167 GLY B C 1
ATOM 4849 O O . GLY B 1 167 ? 6.664 -18.062 -8.859 1 98.75 167 GLY B O 1
ATOM 4850 N N . SER B 1 168 ? 7.719 -18.609 -10.773 1 98.88 168 SER B N 1
ATOM 4851 C CA . SER B 1 168 ? 6.66 -19.547 -11.133 1 98.88 168 SER B CA 1
ATOM 4852 C C . SER B 1 168 ? 6.512 -20.641 -10.078 1 98.88 168 SER B C 1
ATOM 4854 O O . SER B 1 168 ? 5.391 -21.016 -9.719 1 98.88 168 SER B O 1
ATOM 4856 N N . GLY B 1 169 ? 7.598 -21.125 -9.68 1 98.81 169 GLY B N 1
ATOM 4857 C CA . GLY B 1 169 ? 7.629 -22.156 -8.648 1 98.81 169 GLY B CA 1
ATOM 4858 C C . GLY B 1 169 ? 7.637 -21.594 -7.238 1 98.81 169 GLY B C 1
ATOM 4859 O O . GLY B 1 169 ? 6.668 -21.75 -6.496 1 98.81 169 GLY B O 1
ATOM 4860 N N . VAL B 1 170 ? 8.609 -20.781 -6.902 1 98.81 170 VAL B N 1
ATOM 4861 C CA . VAL B 1 170 ? 8.906 -20.312 -5.551 1 98.81 170 VAL B CA 1
ATOM 4862 C C . VAL B 1 170 ? 7.719 -19.516 -5.004 1 98.81 170 VAL B C 1
ATOM 4864 O O . VAL B 1 170 ? 7.34 -19.688 -3.844 1 98.81 170 VAL B O 1
ATOM 4867 N N . VAL B 1 171 ? 7.102 -18.719 -5.82 1 98.75 171 VAL B N 1
ATOM 4868 C CA . VAL B 1 171 ? 6.023 -17.859 -5.336 1 98.75 171 VAL B CA 1
ATOM 4869 C C . VAL B 1 171 ? 4.672 -18.484 -5.68 1 98.75 171 VAL B C 1
ATOM 4871 O O . VAL B 1 171 ? 3.877 -18.797 -4.789 1 98.75 171 VAL B O 1
ATOM 4874 N N . HIS B 1 172 ? 4.461 -18.766 -6.98 1 98.88 172 HIS B N 1
ATOM 4875 C CA . HIS B 1 172 ? 3.121 -19.078 -7.465 1 98.88 172 HIS B CA 1
ATOM 4876 C C . HIS B 1 172 ? 2.75 -20.516 -7.145 1 98.88 172 HIS B C 1
ATOM 4878 O O . HIS B 1 172 ? 1.605 -20.812 -6.793 1 98.88 172 HIS B O 1
ATOM 4884 N N . CYS B 1 173 ? 3.686 -21.438 -7.258 1 98.88 173 CYS B N 1
ATOM 4885 C CA . CYS B 1 173 ? 3.363 -22.812 -6.859 1 98.88 173 CYS B CA 1
ATOM 4886 C C . CYS B 1 173 ? 3.164 -22.906 -5.352 1 98.88 173 CYS B C 1
ATOM 4888 O O . CYS B 1 173 ? 2.316 -23.672 -4.879 1 98.88 173 CYS B O 1
ATOM 4890 N N . VAL B 1 174 ? 3.975 -22.156 -4.578 1 98.88 174 VAL B N 1
ATOM 4891 C CA . VAL B 1 174 ? 3.777 -22.141 -3.133 1 98.88 174 VAL B CA 1
ATOM 4892 C C . VAL B 1 174 ? 2.396 -21.578 -2.805 1 98.88 174 VAL B C 1
ATOM 4894 O O . VAL B 1 174 ? 1.607 -22.219 -2.105 1 98.88 174 VAL B O 1
ATOM 4897 N N . GLY B 1 175 ? 2.102 -20.422 -3.311 1 98.56 175 GLY B N 1
ATOM 4898 C CA . GLY B 1 175 ? 0.802 -19.828 -3.068 1 98.56 175 GLY B CA 1
ATOM 4899 C C . GLY B 1 175 ? -0.352 -20.656 -3.588 1 98.56 175 GLY B C 1
ATOM 4900 O O . GLY B 1 175 ? -1.348 -20.859 -2.889 1 98.56 175 GLY B O 1
ATOM 4901 N N . GLY B 1 176 ? -0.215 -21.156 -4.801 1 98.75 176 GLY B N 1
ATOM 4902 C CA . GLY B 1 176 ? -1.255 -21.969 -5.422 1 98.75 176 GLY B CA 1
ATOM 4903 C C . GLY B 1 176 ? -1.497 -23.281 -4.703 1 98.75 176 GLY B C 1
ATOM 4904 O O . GLY B 1 176 ? -2.641 -23.719 -4.582 1 98.75 176 GLY B O 1
ATOM 4905 N N . THR B 1 177 ? -0.44 -23.891 -4.238 1 98.88 177 THR B N 1
ATOM 4906 C CA . THR B 1 177 ? -0.574 -25.141 -3.506 1 98.88 177 THR B CA 1
ATOM 4907 C C . THR B 1 177 ? -1.259 -24.906 -2.162 1 98.88 177 THR B C 1
ATOM 4909 O O . THR B 1 177 ? -2.145 -25.672 -1.771 1 98.88 177 THR B O 1
ATOM 4912 N N . ALA B 1 178 ? -0.804 -23.906 -1.49 1 98.75 178 ALA B N 1
ATOM 4913 C CA . ALA B 1 178 ? -1.458 -23.562 -0.23 1 98.75 178 ALA B CA 1
ATOM 4914 C C . ALA B 1 178 ? -2.936 -23.25 -0.448 1 98.75 178 ALA B C 1
ATOM 4916 O O . ALA B 1 178 ? -3.783 -23.625 0.365 1 98.75 178 ALA B O 1
ATOM 4917 N N . ALA B 1 179 ? -3.221 -22.594 -1.518 1 98.56 179 ALA B N 1
ATOM 4918 C CA . ALA B 1 179 ? -4.605 -22.281 -1.876 1 98.56 179 ALA B CA 1
ATOM 4919 C C . ALA B 1 179 ? -5.406 -23.562 -2.107 1 98.56 179 ALA B C 1
ATOM 4921 O O . ALA B 1 179 ? -6.543 -23.672 -1.642 1 98.56 179 ALA B O 1
ATOM 4922 N N . LEU B 1 180 ? -4.859 -24.469 -2.832 1 98.75 180 LEU B N 1
ATOM 4923 C CA . LEU B 1 180 ? -5.527 -25.734 -3.123 1 98.75 180 LEU B CA 1
ATOM 4924 C C . LEU B 1 180 ? -5.836 -26.5 -1.837 1 98.75 180 LEU B C 1
ATOM 4926 O O . LEU B 1 180 ? -6.973 -26.922 -1.614 1 98.75 180 LEU B O 1
ATOM 4930 N N . VAL B 1 181 ? -4.824 -26.641 -1 1 98.75 181 VAL B N 1
ATOM 4931 C CA . VAL B 1 181 ? -4.988 -27.406 0.237 1 98.75 181 VAL B CA 1
ATOM 4932 C C . VAL B 1 181 ? -5.973 -26.688 1.154 1 98.75 181 VAL B C 1
ATOM 4934 O O . VAL B 1 181 ? -6.863 -27.312 1.735 1 98.75 181 VAL B O 1
ATOM 4937 N N . GLY B 1 182 ? -5.809 -25.391 1.267 1 98.38 182 GLY B N 1
ATOM 4938 C CA . GLY B 1 182 ? -6.719 -24.609 2.088 1 98.38 182 GLY B CA 1
ATOM 4939 C C . GLY B 1 182 ? -8.164 -24.703 1.642 1 98.38 182 GLY B C 1
ATOM 4940 O O . GLY B 1 182 ? -9.055 -24.969 2.455 1 98.38 182 GLY B O 1
ATOM 4941 N N . ALA B 1 183 ? -8.391 -24.562 0.385 1 98.19 183 ALA B N 1
ATOM 4942 C CA . ALA B 1 183 ? -9.742 -24.625 -0.161 1 98.19 183 ALA B CA 1
ATOM 4943 C C . ALA B 1 183 ? -10.336 -26.031 -0.008 1 98.19 183 ALA B C 1
ATOM 4945 O O . ALA B 1 183 ? -11.523 -26.172 0.281 1 98.19 183 ALA B O 1
ATOM 4946 N N . ALA B 1 184 ? -9.555 -27.016 -0.208 1 98.38 184 ALA B N 1
ATOM 4947 C CA . ALA B 1 184 ? -10.016 -28.391 -0.117 1 98.38 184 ALA B CA 1
ATOM 4948 C C . ALA B 1 184 ? -10.445 -28.734 1.309 1 98.38 184 ALA B C 1
ATOM 4950 O O . ALA B 1 184 ? -11.484 -29.359 1.521 1 98.38 184 ALA B O 1
ATOM 4951 N N . ILE B 1 185 ? -9.648 -28.328 2.289 1 98.19 185 ILE B N 1
ATOM 4952 C CA . ILE B 1 185 ? -9.945 -28.625 3.686 1 98.19 185 ILE B CA 1
ATOM 4953 C C . ILE B 1 185 ? -11.125 -27.766 4.152 1 98.19 185 ILE B C 1
ATOM 4955 O O . ILE B 1 185 ? -11.984 -28.25 4.895 1 98.19 185 ILE B O 1
ATOM 4959 N N . LEU B 1 186 ? -11.188 -26.547 3.676 1 97.69 186 LEU B N 1
ATOM 4960 C CA . LEU B 1 186 ? -12.234 -25.609 4.047 1 97.69 186 LEU B CA 1
ATOM 4961 C C . LEU B 1 186 ? -13.586 -26.062 3.527 1 97.69 186 LEU B C 1
ATOM 4963 O O . LEU B 1 186 ? -14.617 -25.844 4.172 1 97.69 186 LEU B O 1
ATOM 4967 N N . GLY B 1 187 ? -13.609 -26.703 2.342 1 97.19 187 GLY B N 1
ATOM 4968 C CA . GLY B 1 187 ? -14.852 -27.125 1.718 1 97.19 187 GLY B CA 1
ATOM 4969 C C . GLY B 1 187 ? -15.523 -26.031 0.905 1 97.19 187 GLY B C 1
ATOM 4970 O O . GLY B 1 187 ? -15.18 -24.859 1.039 1 97.19 187 GLY B O 1
ATOM 4971 N N . PRO B 1 188 ? -16.484 -26.438 0.152 1 97.44 188 PRO B N 1
ATOM 4972 C CA . PRO B 1 188 ? -17.125 -25.484 -0.755 1 97.44 188 PRO B CA 1
ATOM 4973 C C . PRO B 1 188 ? -18.094 -24.531 -0.037 1 97.44 188 PRO B C 1
ATOM 4975 O O . PRO B 1 188 ? -18.625 -24.875 1.025 1 97.44 188 PRO B O 1
ATOM 4978 N N . ARG B 1 189 ? -18.312 -23.406 -0.595 1 96.44 189 ARG B N 1
ATOM 4979 C CA . ARG B 1 189 ? -19.328 -22.484 -0.117 1 96.44 189 ARG B CA 1
ATOM 4980 C C . ARG B 1 189 ? -20.719 -23.125 -0.184 1 96.44 189 ARG B C 1
ATOM 4982 O O . ARG B 1 189 ? -21 -23.922 -1.086 1 96.44 189 ARG B O 1
ATOM 4989 N N . ILE B 1 190 ? -21.5 -22.641 0.703 1 95.12 190 ILE B N 1
ATOM 4990 C CA . ILE B 1 190 ? -22.875 -23.109 0.705 1 95.12 190 ILE B CA 1
ATOM 4991 C C . ILE B 1 190 ? -23.562 -22.703 -0.596 1 95.12 190 ILE B C 1
ATOM 4993 O O . ILE B 1 190 ? -23.562 -21.531 -0.963 1 95.12 190 ILE B O 1
ATOM 4997 N N . GLY B 1 191 ? -24.031 -23.719 -1.273 1 94.06 191 GLY B N 1
ATOM 4998 C CA . GLY B 1 191 ? -24.766 -23.453 -2.49 1 94.06 191 GLY B CA 1
ATOM 4999 C C . GLY B 1 191 ? -23.938 -23.609 -3.75 1 94.06 191 GLY B C 1
ATOM 5000 O O . GLY B 1 191 ? -24.469 -23.516 -4.863 1 94.06 191 GLY B O 1
ATOM 5001 N N . ARG B 1 192 ? -22.656 -23.844 -3.623 1 95.38 192 ARG B N 1
ATOM 5002 C CA . ARG B 1 192 ? -21.766 -23.953 -4.773 1 95.38 192 ARG B CA 1
ATOM 5003 C C . ARG B 1 192 ? -22.016 -25.25 -5.539 1 95.38 192 ARG B C 1
ATOM 5005 O O . ARG B 1 192 ? -21.859 -25.297 -6.762 1 95.38 192 ARG B O 1
ATOM 5012 N N . TYR B 1 193 ? -22.375 -26.219 -4.84 1 94.31 193 TYR B N 1
ATOM 5013 C CA . TYR B 1 193 ? -22.75 -27.516 -5.418 1 94.31 193 TYR B CA 1
ATOM 5014 C C . TYR B 1 193 ? -24.094 -27.969 -4.891 1 94.31 193 TYR B C 1
ATOM 5016 O O . TYR B 1 193 ? -24.391 -27.828 -3.703 1 94.31 193 TYR B O 1
ATOM 5024 N N . ASP B 1 194 ? -24.891 -28.453 -5.73 1 91.19 194 ASP B N 1
ATOM 5025 C CA . ASP B 1 194 ? -26.219 -28.875 -5.305 1 91.19 194 ASP B CA 1
ATOM 5026 C C . ASP B 1 194 ? -26.188 -30.281 -4.715 1 91.19 194 ASP B C 1
ATOM 5028 O O . ASP B 1 194 ? -25.109 -30.859 -4.531 1 91.19 194 ASP B O 1
ATOM 5032 N N . GLU B 1 195 ? -27.359 -30.75 -4.387 1 89.44 195 GLU B N 1
ATOM 5033 C CA . GLU B 1 195 ? -27.484 -32.031 -3.709 1 89.44 195 GLU B CA 1
ATOM 5034 C C . GLU B 1 195 ? -26.969 -33.188 -4.586 1 89.44 195 GLU B C 1
ATOM 5036 O O . GLU B 1 195 ? -26.516 -34.188 -4.074 1 89.44 195 GLU B O 1
ATOM 5041 N N . ASN B 1 196 ? -26.969 -32.969 -5.848 1 91.31 196 ASN B N 1
ATOM 5042 C CA . ASN B 1 196 ? -26.516 -34 -6.781 1 91.31 196 ASN B CA 1
ATOM 5043 C C . ASN B 1 196 ? -25.062 -33.781 -7.188 1 91.31 196 ASN B C 1
ATOM 5045 O O . ASN B 1 196 ? -24.547 -34.469 -8.062 1 91.31 196 ASN B O 1
ATOM 5049 N N . GLY B 1 197 ? -24.531 -32.75 -6.707 1 89.56 197 GLY B N 1
ATOM 5050 C CA . GLY B 1 197 ? -23.125 -32.5 -6.977 1 89.56 197 GLY B CA 1
ATOM 5051 C C . GLY B 1 197 ? -22.906 -31.625 -8.188 1 89.56 197 GLY B C 1
ATOM 5052 O O . GLY B 1 197 ? -21.766 -31.422 -8.609 1 89.56 197 GLY B O 1
ATOM 5053 N N . LYS B 1 198 ? -23.922 -31.188 -8.742 1 90.94 198 LYS B N 1
ATOM 5054 C CA . LYS B 1 198 ? -23.797 -30.297 -9.898 1 90.94 198 LYS B CA 1
ATOM 5055 C C . LYS B 1 198 ? -23.344 -28.906 -9.477 1 90.94 198 LYS B C 1
ATOM 5057 O O . LYS B 1 198 ? -23.828 -28.375 -8.469 1 90.94 198 LYS B O 1
ATOM 5062 N N . SER B 1 199 ? -22.469 -28.344 -10.242 1 92.62 199 SER B N 1
ATOM 5063 C CA . SER B 1 199 ? -21.891 -27.047 -9.898 1 92.62 199 SER B CA 1
ATOM 5064 C C . SER B 1 199 ? -22.859 -25.906 -10.203 1 92.62 199 SER B C 1
ATOM 5066 O O . SER B 1 199 ? -23.562 -25.953 -11.211 1 92.62 199 SER B O 1
ATOM 5068 N N . LYS B 1 200 ? -22.953 -24.938 -9.289 1 91.94 200 LYS B N 1
ATOM 5069 C CA . LYS B 1 200 ? -23.688 -23.688 -9.453 1 91.94 200 LYS B CA 1
ATOM 5070 C C . LYS B 1 200 ? -22.766 -22.484 -9.406 1 91.94 200 LYS B C 1
ATOM 5072 O O . LYS B 1 200 ? -21.812 -22.453 -8.609 1 91.94 200 LYS B O 1
ATOM 5077 N N . VAL B 1 201 ? -23.109 -21.547 -10.25 1 88.75 201 VAL B N 1
ATOM 5078 C CA . VAL B 1 201 ? -22.266 -20.359 -10.328 1 88.75 201 VAL B CA 1
ATOM 5079 C C . VAL B 1 201 ? -22.672 -19.359 -9.242 1 88.75 201 VAL B C 1
ATOM 5081 O O . VAL B 1 201 ? -23.859 -19.062 -9.078 1 88.75 201 VAL B O 1
ATOM 5084 N N . ILE B 1 202 ? -21.766 -18.938 -8.438 1 91.62 202 ILE B N 1
ATOM 5085 C CA . ILE B 1 202 ? -21.906 -17.812 -7.52 1 91.62 202 ILE B CA 1
ATOM 5086 C C . ILE B 1 202 ? -21.188 -16.594 -8.078 1 91.62 202 ILE B C 1
ATOM 5088 O O . ILE B 1 202 ? -19.953 -16.562 -8.109 1 91.62 202 ILE B O 1
ATOM 5092 N N . SER B 1 203 ? -21.938 -15.57 -8.492 1 89.19 203 SER B N 1
ATOM 5093 C CA . SER B 1 203 ? -21.359 -14.438 -9.219 1 89.19 203 SER B CA 1
ATOM 5094 C C . SER B 1 203 ? -20.828 -13.383 -8.258 1 89.19 203 SER B C 1
ATOM 5096 O O . SER B 1 203 ? -21.375 -13.195 -7.168 1 89.19 203 SER B O 1
ATOM 5098 N N . GLY B 1 204 ? -19.781 -12.742 -8.742 1 91.5 204 GLY B N 1
ATOM 5099 C CA . GLY B 1 204 ? -19.344 -11.547 -8.055 1 91.5 204 GLY B CA 1
ATOM 5100 C C . GLY B 1 204 ? -20.281 -10.367 -8.227 1 91.5 204 GLY B C 1
ATOM 5101 O O . GLY B 1 204 ? -21.188 -10.414 -9.055 1 91.5 204 GLY B O 1
ATOM 5102 N N . HIS B 1 205 ? -20.047 -9.289 -7.438 1 90.81 205 HIS B N 1
ATOM 5103 C CA . HIS B 1 205 ? -21.078 -8.258 -7.387 1 90.81 205 HIS B CA 1
ATOM 5104 C C . HIS B 1 205 ? -20.703 -7.062 -8.258 1 90.81 205 HIS B C 1
ATOM 5106 O O . HIS B 1 205 ? -21.562 -6.23 -8.578 1 90.81 205 HIS B O 1
ATOM 5112 N N . THR B 1 206 ? -19.359 -6.914 -8.672 1 92.81 206 THR B N 1
ATOM 5113 C CA . THR B 1 206 ? -19.016 -5.727 -9.445 1 92.81 206 THR B CA 1
ATOM 5114 C C . THR B 1 206 ? -17.875 -6.016 -10.398 1 92.81 206 THR B C 1
ATOM 5116 O O . THR B 1 206 ? -16.719 -6.102 -9.977 1 92.81 206 THR B O 1
ATOM 5119 N N . VAL B 1 207 ? -18.141 -5.988 -11.672 1 89.62 207 VAL B N 1
ATOM 5120 C CA . VAL B 1 207 ? -17.188 -6.324 -12.727 1 89.62 207 VAL B CA 1
ATOM 5121 C C . VAL B 1 207 ? -16.125 -5.227 -12.836 1 89.62 207 VAL B C 1
ATOM 5123 O O . VAL B 1 207 ? -14.945 -5.512 -13.055 1 89.62 207 VAL B O 1
ATOM 5126 N N . PRO B 1 208 ? -16.516 -3.986 -12.641 1 92.44 208 PRO B N 1
ATOM 5127 C CA . PRO B 1 208 ? -15.508 -2.926 -12.727 1 92.44 208 PRO B CA 1
ATOM 5128 C C . PRO B 1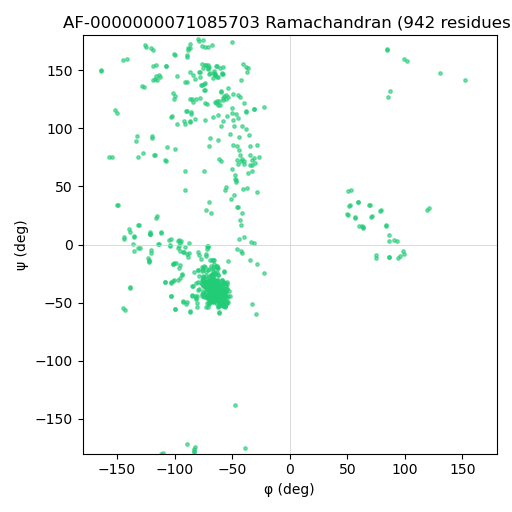 208 ? -14.398 -3.082 -11.688 1 92.44 208 PRO B C 1
ATOM 5130 O O . PRO B 1 208 ? -13.242 -2.768 -11.969 1 92.44 208 PRO B O 1
ATOM 5133 N N . MET B 1 209 ? -14.711 -3.564 -10.57 1 95.56 209 MET B N 1
ATOM 5134 C CA . MET B 1 209 ? -13.68 -3.777 -9.562 1 95.56 209 MET B CA 1
ATOM 5135 C C . MET B 1 209 ? -12.742 -4.91 -9.969 1 95.56 209 MET B C 1
ATOM 5137 O O . MET B 1 209 ? -11.531 -4.84 -9.734 1 95.56 209 MET B O 1
ATOM 5141 N N . VAL B 1 210 ? -13.289 -5.934 -10.586 1 95.44 210 VAL B N 1
ATOM 5142 C CA . VAL B 1 210 ? -12.477 -7.027 -11.117 1 95.44 210 VAL B CA 1
ATOM 5143 C C . VAL B 1 210 ? -11.5 -6.492 -12.156 1 95.44 210 VAL B C 1
ATOM 5145 O O . VAL B 1 210 ? -10.312 -6.816 -12.125 1 95.44 210 VAL B O 1
ATOM 5148 N N . ALA B 1 211 ? -12.016 -5.633 -13.016 1 95.81 211 ALA B N 1
ATOM 5149 C CA . ALA B 1 211 ? -11.188 -5.039 -14.055 1 95.81 211 ALA B CA 1
ATOM 5150 C C . ALA B 1 211 ? -10.086 -4.168 -13.445 1 95.81 211 ALA B C 1
ATOM 5152 O O . ALA B 1 211 ? -8.93 -4.238 -13.867 1 95.81 211 ALA B O 1
ATOM 5153 N N . LEU B 1 212 ? -10.484 -3.398 -12.445 1 96.44 212 LEU B N 1
ATOM 5154 C CA . LEU B 1 212 ? -9.5 -2.572 -11.75 1 96.44 212 LEU B CA 1
ATOM 5155 C C . LEU B 1 212 ? -8.375 -3.43 -11.18 1 96.44 212 LEU B C 1
ATOM 5157 O O . LEU B 1 212 ? -7.195 -3.154 -11.414 1 96.44 212 LEU B O 1
ATOM 5161 N N . GLY B 1 213 ? -8.758 -4.434 -10.477 1 97.88 213 GLY B N 1
ATOM 5162 C CA . GLY B 1 213 ? -7.766 -5.328 -9.906 1 97.88 213 GLY B CA 1
ATOM 5163 C C . GLY B 1 213 ? -6.895 -5.996 -10.953 1 97.88 213 GLY B C 1
ATOM 5164 O O . GLY B 1 213 ? -5.672 -6.055 -10.805 1 97.88 213 GLY B O 1
ATOM 5165 N N . GLY B 1 214 ? -7.5 -6.434 -12.031 1 97.31 214 GLY B N 1
ATOM 5166 C CA . GLY B 1 214 ? -6.773 -7.082 -13.109 1 97.31 214 GLY B CA 1
ATOM 5167 C C . GLY B 1 214 ? -5.723 -6.191 -13.742 1 97.31 214 GLY B C 1
ATOM 5168 O O . GLY B 1 214 ? -4.574 -6.605 -13.922 1 97.31 214 GLY B O 1
ATOM 5169 N N . PHE B 1 215 ? -6.059 -4.93 -14.039 1 96.75 215 PHE B N 1
ATOM 5170 C CA . PHE B 1 215 ? -5.137 -3.994 -14.68 1 96.75 215 PHE B CA 1
ATOM 5171 C C . PHE B 1 215 ? -3.98 -3.654 -13.75 1 96.75 215 PHE B C 1
ATOM 5173 O O . PHE B 1 215 ? -2.838 -3.523 -14.188 1 96.75 215 PHE B O 1
ATOM 5180 N N . VAL B 1 216 ? -4.293 -3.518 -12.492 1 98.06 216 VAL B N 1
ATOM 5181 C CA . VAL B 1 216 ? -3.242 -3.203 -11.531 1 98.06 216 VAL B CA 1
ATOM 5182 C C . VAL B 1 216 ? -2.285 -4.387 -11.406 1 98.06 216 VAL B C 1
ATOM 5184 O O . VAL B 1 216 ? -1.07 -4.203 -11.305 1 98.06 216 VAL B O 1
ATOM 5187 N N . LEU B 1 217 ? -2.812 -5.594 -11.406 1 98.25 217 LEU B N 1
ATOM 5188 C CA . LEU B 1 217 ? -1.966 -6.781 -11.336 1 98.25 217 LEU B CA 1
ATOM 5189 C C . LEU B 1 217 ? -1.099 -6.906 -12.586 1 98.25 217 LEU B C 1
ATOM 5191 O O . LEU B 1 217 ? 0.088 -7.227 -12.492 1 98.25 217 LEU B O 1
ATOM 5195 N N . PHE B 1 218 ? -1.679 -6.633 -13.805 1 97.94 218 PHE B N 1
ATOM 5196 C CA . PHE B 1 218 ? -0.893 -6.633 -15.031 1 97.94 218 PHE B CA 1
ATOM 5197 C C . PHE B 1 218 ? 0.253 -5.633 -14.938 1 97.94 218 PHE B C 1
ATOM 5199 O O . PHE B 1 218 ? 1.392 -5.953 -15.289 1 97.94 218 PHE B O 1
ATOM 5206 N N . PHE B 1 219 ? -0.047 -4.469 -14.406 1 97.5 219 PHE B N 1
ATOM 5207 C CA . PHE B 1 219 ? 0.942 -3.41 -14.242 1 97.5 219 PHE B CA 1
ATOM 5208 C C . PHE B 1 219 ? 2.057 -3.848 -13.297 1 97.5 219 PHE B C 1
ATOM 5210 O O . PHE B 1 219 ? 3.238 -3.695 -13.617 1 97.5 219 PHE B O 1
ATOM 5217 N N . GLY B 1 220 ? 1.7 -4.426 -12.195 1 98.06 220 GLY B N 1
ATOM 5218 C CA . GLY B 1 220 ? 2.67 -4.848 -11.203 1 98.06 220 GLY B CA 1
ATOM 5219 C C . GLY B 1 220 ? 3.553 -5.988 -11.672 1 98.06 220 GLY B C 1
ATOM 5220 O O . GLY B 1 220 ? 4.711 -6.094 -11.258 1 98.06 220 GLY B O 1
ATOM 5221 N N . PHE B 1 221 ? 3.104 -6.781 -12.578 1 98.19 221 PHE B N 1
ATOM 5222 C CA . PHE B 1 221 ? 3.824 -7.969 -13.031 1 98.19 221 PHE B CA 1
ATOM 5223 C C . PHE B 1 221 ? 5.062 -7.578 -13.828 1 98.19 221 PHE B C 1
ATOM 5225 O O . PHE B 1 221 ? 6.027 -8.344 -13.898 1 98.19 221 PHE B O 1
ATOM 5232 N N . PHE B 1 222 ? 5.062 -6.398 -14.477 1 98.19 222 PHE B N 1
ATOM 5233 C CA . PHE B 1 222 ? 6.254 -5.945 -15.18 1 98.19 222 PHE B CA 1
ATOM 5234 C C . PHE B 1 222 ? 7.418 -5.754 -14.219 1 98.19 222 PHE B C 1
ATOM 5236 O O . PHE B 1 222 ? 8.531 -6.191 -14.492 1 98.19 222 PHE B O 1
ATOM 5243 N N . ALA B 1 223 ? 7.07 -5.133 -13.125 1 98.38 223 ALA B N 1
ATOM 5244 C CA . ALA B 1 223 ? 8.094 -4.93 -12.102 1 98.38 223 ALA B CA 1
ATOM 5245 C C . ALA B 1 223 ? 8.43 -6.242 -11.398 1 98.38 223 ALA B C 1
ATOM 5247 O O . ALA B 1 223 ? 9.578 -6.477 -11.023 1 98.38 223 ALA B O 1
ATOM 5248 N N . PHE B 1 224 ? 7.457 -7.098 -11.203 1 98.38 224 PHE B N 1
ATOM 5249 C CA . PHE B 1 224 ? 7.621 -8.391 -10.547 1 98.38 224 PHE B CA 1
ATOM 5250 C C . PHE B 1 224 ? 8.648 -9.242 -11.281 1 98.38 224 PHE B C 1
ATOM 5252 O O . PHE B 1 224 ? 9.617 -9.711 -10.68 1 98.38 224 PHE B O 1
ATOM 5259 N N . ASN B 1 225 ? 8.469 -9.32 -12.586 1 98.75 225 ASN B N 1
ATOM 5260 C CA . ASN B 1 225 ? 9.367 -10.141 -13.391 1 98.75 225 ASN B CA 1
ATOM 5261 C C . ASN B 1 225 ? 10.664 -9.406 -13.711 1 98.75 225 ASN B C 1
ATOM 5263 O O . ASN B 1 225 ? 11.75 -9.961 -13.539 1 98.75 225 ASN B O 1
ATOM 5267 N N . GLY B 1 226 ? 10.578 -8.188 -14.141 1 98.44 226 GLY B N 1
ATOM 5268 C CA . GLY B 1 226 ? 11.773 -7.426 -14.484 1 98.44 226 GLY B CA 1
ATOM 5269 C C . GLY B 1 226 ? 12.664 -7.152 -13.289 1 98.44 226 GLY B C 1
ATOM 5270 O O . GLY B 1 226 ? 13.891 -7.227 -13.398 1 98.44 226 GLY B O 1
ATOM 5271 N N . GLY B 1 227 ? 12.031 -6.828 -12.148 1 98.19 227 GLY B N 1
ATOM 5272 C CA . GLY B 1 227 ? 12.773 -6.484 -10.945 1 98.19 227 GLY B CA 1
ATOM 5273 C C . GLY B 1 227 ? 13.531 -7.66 -10.359 1 98.19 227 GLY B C 1
ATOM 5274 O O . GLY B 1 227 ? 14.453 -7.473 -9.562 1 98.19 227 GLY B O 1
ATOM 5275 N N . SER B 1 228 ? 13.25 -8.844 -10.789 1 98.19 228 SER B N 1
ATOM 5276 C CA . SER B 1 228 ? 13.875 -10.047 -10.25 1 98.19 228 SER B CA 1
ATOM 5277 C C . SER B 1 228 ? 15.328 -10.164 -10.711 1 98.19 228 SER B C 1
ATOM 5279 O O . SER B 1 228 ? 16.078 -10.984 -10.188 1 98.19 228 SER B O 1
ATOM 5281 N N . GLN B 1 229 ? 15.742 -9.297 -11.633 1 96.75 229 GLN B N 1
ATOM 5282 C CA . GLN B 1 229 ? 17.156 -9.188 -11.969 1 96.75 229 GLN B CA 1
ATOM 5283 C C . GLN B 1 229 ? 17.969 -8.664 -10.781 1 96.75 229 GLN B C 1
ATOM 5285 O O . GLN B 1 229 ? 19.156 -8.93 -10.672 1 96.75 229 GLN B O 1
ATOM 5290 N N . ALA B 1 230 ? 17.359 -7.863 -9.984 1 93.94 230 ALA B N 1
ATOM 5291 C CA . ALA B 1 230 ? 17.844 -7.371 -8.703 1 93.94 230 ALA B CA 1
ATOM 5292 C C . ALA B 1 230 ? 18.922 -6.312 -8.891 1 93.94 230 ALA B C 1
ATOM 5294 O O . ALA B 1 230 ? 19.344 -5.668 -7.93 1 93.94 230 ALA B O 1
ATOM 5295 N N . SER B 1 231 ? 19.484 -6.113 -10.133 1 95 231 SER B N 1
ATOM 5296 C CA . SER B 1 231 ? 20.484 -5.086 -10.414 1 95 231 SER B CA 1
ATOM 5297 C C . SER B 1 231 ? 20.25 -4.453 -11.781 1 95 231 SER B C 1
ATOM 5299 O O . SER B 1 231 ? 19.562 -5.023 -12.633 1 95 231 SER B O 1
ATOM 5301 N N . ILE B 1 232 ? 20.812 -3.268 -11.938 1 96.06 232 ILE B N 1
ATOM 5302 C CA . ILE B 1 232 ? 20.688 -2.568 -13.211 1 96.06 232 ILE B CA 1
ATOM 5303 C C . ILE B 1 232 ? 22.031 -1.99 -13.625 1 96.06 232 ILE B C 1
ATOM 5305 O O . ILE B 1 232 ? 22.188 -1.497 -14.742 1 96.06 232 ILE B O 1
ATOM 5309 N N . SER B 1 233 ? 23.062 -2.1 -12.758 1 93.81 233 SER B N 1
ATOM 5310 C CA . SER B 1 233 ? 24.328 -1.418 -12.984 1 93.81 233 SER B CA 1
ATOM 5311 C C . SER B 1 233 ? 25.344 -2.342 -13.656 1 93.81 233 SER B C 1
ATOM 5313 O O . SER B 1 233 ? 26.359 -1.881 -14.188 1 93.81 233 SER B O 1
ATOM 5315 N N . VAL B 1 234 ? 25.125 -3.609 -13.562 1 93.62 234 VAL B N 1
ATOM 5316 C CA . VAL B 1 234 ? 26.031 -4.566 -14.18 1 93.62 234 VAL B CA 1
ATOM 5317 C C . VAL B 1 234 ? 25.766 -4.629 -15.688 1 93.62 234 VAL B C 1
ATOM 5319 O O . VAL B 1 234 ? 24.625 -4.539 -16.125 1 93.62 234 VAL B O 1
ATOM 5322 N N . GLU B 1 235 ? 26.844 -4.805 -16.406 1 93.69 235 GLU B N 1
ATOM 5323 C CA . GLU B 1 235 ? 26.719 -4.871 -17.859 1 93.69 235 GLU B CA 1
ATOM 5324 C C . GLU B 1 235 ? 25.719 -5.945 -18.281 1 93.69 235 GLU B C 1
ATOM 5326 O O . GLU B 1 235 ? 25.766 -7.078 -17.797 1 93.69 235 GLU B O 1
ATOM 5331 N N . GLY B 1 236 ? 24.734 -5.594 -19.141 1 95.38 236 GLY B N 1
ATOM 5332 C CA . GLY B 1 236 ? 23.75 -6.535 -19.656 1 95.38 236 GLY B CA 1
ATOM 5333 C C . GLY B 1 236 ? 22.484 -6.566 -18.844 1 95.38 236 GLY B C 1
ATOM 5334 O O . GLY B 1 236 ? 21.469 -7.113 -19.281 1 95.38 236 GLY B O 1
ATOM 5335 N N . ASP B 1 237 ? 22.484 -5.969 -17.688 1 96.12 237 ASP B N 1
ATOM 5336 C CA . ASP B 1 237 ? 21.312 -5.98 -16.812 1 96.12 237 ASP B CA 1
ATOM 5337 C C . ASP B 1 237 ? 20.109 -5.328 -17.484 1 96.12 237 ASP B C 1
ATOM 5339 O O . ASP B 1 237 ? 19.016 -5.867 -17.453 1 96.12 237 ASP B O 1
ATOM 5343 N N . GLY B 1 238 ? 20.422 -4.188 -18.125 1 96.25 238 GLY B N 1
ATOM 5344 C CA . GLY B 1 238 ? 19.328 -3.467 -18.781 1 96.25 238 GLY B CA 1
ATOM 5345 C C . GLY B 1 238 ? 18.625 -4.285 -19.844 1 96.25 238 GLY B C 1
ATOM 5346 O O . GLY B 1 238 ? 17.406 -4.277 -19.922 1 96.25 238 GLY B O 1
ATOM 5347 N N . THR B 1 239 ? 19.438 -4.957 -20.578 1 96.62 239 THR B N 1
ATOM 5348 C CA . THR B 1 239 ? 18.875 -5.781 -21.641 1 96.62 239 THR B CA 1
ATOM 5349 C C . THR B 1 239 ? 18.094 -6.961 -21.062 1 96.62 239 THR B C 1
ATOM 5351 O O . THR B 1 239 ? 17.031 -7.312 -21.562 1 96.62 239 THR B O 1
ATOM 5354 N N . THR B 1 240 ? 18.609 -7.551 -20.062 1 97.5 240 THR B N 1
ATOM 5355 C CA . THR B 1 240 ? 17.938 -8.68 -19.422 1 97.5 240 THR B CA 1
ATOM 5356 C C . THR B 1 240 ? 16.609 -8.25 -18.812 1 97.5 240 THR B C 1
ATOM 5358 O O . THR B 1 240 ? 15.594 -8.938 -18.984 1 97.5 240 THR B O 1
ATOM 5361 N N . VAL B 1 241 ? 16.578 -7.141 -18.125 1 98.31 241 VAL B N 1
ATOM 5362 C CA . VAL B 1 241 ? 15.359 -6.605 -17.531 1 98.31 241 VAL B CA 1
ATOM 5363 C C . VAL B 1 241 ? 14.336 -6.312 -18.625 1 98.31 241 VAL B C 1
ATOM 5365 O O . VAL B 1 241 ? 13.156 -6.652 -18.484 1 98.31 241 VAL B O 1
ATOM 5368 N N . SER B 1 242 ? 14.797 -5.715 -19.734 1 98.25 242 SER B N 1
ATOM 5369 C CA . SER B 1 242 ? 13.914 -5.395 -20.844 1 98.25 242 SER B CA 1
ATOM 5370 C C . SER B 1 242 ? 13.305 -6.656 -21.453 1 98.25 242 SER B C 1
ATOM 5372 O O . SER B 1 242 ? 12.109 -6.695 -21.734 1 98.25 242 SER B O 1
ATOM 5374 N N . LEU B 1 243 ? 14.086 -7.633 -21.578 1 98.25 243 LEU B N 1
ATOM 5375 C CA . LEU B 1 243 ? 13.602 -8.898 -22.109 1 98.25 243 LEU B CA 1
ATOM 5376 C C . LEU B 1 243 ? 12.555 -9.516 -21.188 1 98.25 243 LEU B C 1
ATOM 5378 O O . LEU B 1 243 ? 11.523 -10.008 -21.656 1 98.25 243 LEU B O 1
ATOM 5382 N N . ALA B 1 244 ? 12.859 -9.547 -19.953 1 98.75 244 ALA B N 1
ATOM 5383 C CA . ALA B 1 244 ? 11.93 -10.109 -18.969 1 98.75 244 ALA B CA 1
ATOM 5384 C C . ALA B 1 244 ? 10.57 -9.43 -19.047 1 98.75 244 ALA B C 1
ATOM 5386 O O . ALA B 1 244 ? 9.531 -10.102 -19 1 98.75 244 ALA B O 1
ATOM 5387 N N . ILE B 1 245 ? 10.516 -8.117 -19.219 1 98.62 245 ILE B N 1
ATOM 5388 C CA . ILE B 1 245 ? 9.273 -7.348 -19.25 1 98.62 245 ILE B CA 1
ATOM 5389 C C . ILE B 1 245 ? 8.531 -7.625 -20.562 1 98.62 245 ILE B C 1
ATOM 5391 O O . ILE B 1 245 ? 7.32 -7.836 -20.562 1 98.62 245 ILE B O 1
ATOM 5395 N N . ILE B 1 246 ? 9.281 -7.707 -21.672 1 98.44 246 ILE B N 1
ATOM 5396 C CA . ILE B 1 246 ? 8.68 -7.984 -22.969 1 98.44 246 ILE B CA 1
ATOM 5397 C C . ILE B 1 246 ? 8.07 -9.383 -22.969 1 98.44 246 ILE B C 1
ATOM 5399 O O . ILE B 1 246 ? 6.93 -9.57 -23.391 1 98.44 246 ILE B O 1
ATOM 5403 N N . ASN B 1 247 ? 8.773 -10.312 -22.469 1 98.88 247 ASN B N 1
ATOM 5404 C CA . ASN B 1 247 ? 8.273 -11.68 -22.406 1 98.88 247 ASN B CA 1
ATOM 5405 C C . ASN B 1 247 ? 7.051 -11.789 -21.5 1 98.88 247 ASN B C 1
ATOM 5407 O O . ASN B 1 247 ? 6.152 -12.594 -21.75 1 98.88 247 ASN B O 1
ATOM 5411 N N . THR B 1 248 ? 7.023 -11 -20.453 1 98.81 248 THR B N 1
ATOM 5412 C CA . THR B 1 248 ? 5.887 -10.984 -19.547 1 98.81 248 THR B CA 1
ATOM 5413 C C . THR B 1 248 ? 4.617 -10.555 -20.266 1 98.81 248 THR B C 1
ATOM 5415 O O . THR B 1 248 ? 3.58 -11.211 -20.156 1 98.81 248 THR B O 1
ATOM 5418 N N . ILE B 1 249 ? 4.672 -9.516 -21.078 1 98.62 249 ILE B N 1
ATOM 5419 C CA . ILE B 1 249 ? 3.475 -9 -21.734 1 98.62 249 ILE B CA 1
ATOM 5420 C C . ILE B 1 249 ? 3.076 -9.922 -22.891 1 98.62 249 ILE B C 1
ATOM 5422 O O . ILE B 1 249 ? 1.887 -10.125 -23.141 1 98.62 249 ILE B O 1
ATOM 5426 N N . ILE B 1 250 ? 4.031 -10.461 -23.547 1 98.81 250 ILE B N 1
ATOM 5427 C CA . ILE B 1 250 ? 3.723 -11.344 -24.672 1 98.81 250 ILE B CA 1
ATOM 5428 C C . ILE B 1 250 ? 3.082 -12.633 -24.141 1 98.81 250 ILE B C 1
ATOM 5430 O O . ILE B 1 250 ? 2.059 -13.078 -24.672 1 98.81 250 ILE B O 1
ATOM 5434 N N . SER B 1 251 ? 3.668 -13.188 -23.141 1 98.94 251 SER B N 1
ATOM 5435 C CA . SER B 1 251 ? 3.105 -14.398 -22.547 1 98.94 251 SER B CA 1
ATOM 5436 C C . SER B 1 251 ? 1.712 -14.148 -21.984 1 98.94 251 SER B C 1
ATOM 5438 O O . SER B 1 251 ? 0.789 -14.93 -22.219 1 98.94 251 SER B O 1
ATOM 5440 N N . GLY B 1 252 ? 1.571 -13.062 -21.266 1 98.88 252 GLY B N 1
ATOM 5441 C CA . GLY B 1 252 ? 0.273 -12.719 -20.703 1 98.88 252 GLY B CA 1
ATOM 5442 C C . GLY B 1 252 ? -0.792 -12.508 -21.766 1 98.88 252 GLY B C 1
ATOM 5443 O O . GLY B 1 252 ? -1.919 -12.992 -21.625 1 98.88 252 GLY B O 1
ATOM 5444 N N . ALA B 1 253 ? -0.446 -11.812 -22.828 1 98.75 253 ALA B N 1
ATOM 5445 C CA . ALA B 1 253 ? -1.389 -11.516 -23.891 1 98.75 253 ALA B CA 1
ATOM 5446 C C . ALA B 1 253 ? -1.833 -12.789 -24.609 1 98.75 253 ALA B C 1
ATOM 5448 O O . ALA B 1 253 ? -3.023 -12.984 -24.859 1 98.75 253 ALA B O 1
ATOM 5449 N N . CYS B 1 254 ? -0.928 -13.625 -24.859 1 98.81 254 CYS B N 1
ATOM 5450 C CA . CYS B 1 254 ? -1.248 -14.867 -25.547 1 98.81 254 CYS B CA 1
ATOM 5451 C C . CYS B 1 254 ? -2.119 -15.766 -24.672 1 98.81 254 CYS B C 1
ATOM 5453 O O . CYS B 1 254 ? -3.066 -16.375 -25.172 1 98.81 254 CYS B O 1
ATOM 5455 N N . ALA B 1 255 ? -1.805 -15.812 -23.469 1 98.94 255 ALA B N 1
ATOM 5456 C CA . ALA B 1 255 ? -2.596 -16.625 -22.547 1 98.94 255 ALA B CA 1
ATOM 5457 C C . ALA B 1 255 ? -4.02 -16.094 -22.438 1 98.94 255 ALA B C 1
ATOM 5459 O O . ALA B 1 255 ? -4.98 -16.875 -22.422 1 98.94 255 ALA B O 1
ATOM 5460 N N . ALA B 1 256 ? -4.176 -14.781 -22.344 1 98.69 256 ALA B N 1
ATOM 5461 C CA . ALA B 1 256 ? -5.492 -14.156 -22.25 1 98.69 256 ALA B CA 1
ATOM 5462 C C . ALA B 1 256 ? -6.348 -14.484 -23.469 1 98.69 256 ALA B C 1
ATOM 5464 O O . ALA B 1 256 ? -7.512 -14.875 -23.328 1 98.69 256 ALA B O 1
ATOM 5465 N N . LEU B 1 257 ? -5.766 -14.375 -24.594 1 97.75 257 LEU B N 1
ATOM 5466 C CA . LEU B 1 257 ? -6.488 -14.609 -25.844 1 97.75 257 LEU B CA 1
ATOM 5467 C C . LEU B 1 257 ? -6.879 -16.078 -25.969 1 97.75 257 LEU B C 1
ATOM 5469 O O . LEU B 1 257 ? -8.008 -16.391 -26.359 1 97.75 257 LEU B O 1
ATOM 5473 N N . VAL B 1 258 ? -6.02 -16.938 -25.609 1 97.75 258 VAL B N 1
ATOM 5474 C CA . VAL B 1 258 ? -6.301 -18.359 -25.719 1 97.75 258 VAL B CA 1
ATOM 5475 C C . VAL B 1 258 ? -7.387 -18.766 -24.719 1 97.75 258 VAL B C 1
ATOM 5477 O O . VAL B 1 258 ? -8.328 -19.484 -25.062 1 97.75 258 VAL B O 1
ATOM 5480 N N . ALA B 1 259 ? -7.238 -18.312 -23.5 1 97.12 259 ALA B N 1
ATOM 5481 C CA . ALA B 1 259 ? -8.258 -18.625 -22.5 1 97.12 259 ALA B CA 1
ATOM 5482 C C . ALA B 1 259 ? -9.625 -18.109 -22.938 1 97.12 259 ALA B C 1
ATOM 5484 O O . ALA B 1 259 ? -10.633 -18.812 -22.797 1 97.12 259 ALA B O 1
ATOM 5485 N N . MET B 1 260 ? -9.625 -16.891 -23.453 1 95 260 MET B N 1
ATOM 5486 C CA . MET B 1 260 ? -10.859 -16.266 -23.922 1 95 260 MET B CA 1
ATOM 5487 C C . MET B 1 260 ? -11.5 -17.094 -25.031 1 95 260 MET B C 1
ATOM 5489 O O . MET B 1 260 ? -12.719 -17.312 -25.016 1 95 260 MET B O 1
ATOM 5493 N N . VAL B 1 261 ? -10.742 -17.578 -25.938 1 94.44 261 VAL B N 1
ATOM 5494 C CA . VAL B 1 261 ? -11.234 -18.344 -27.078 1 94.44 261 VAL B CA 1
ATOM 5495 C C . VAL B 1 261 ? -11.727 -19.703 -26.609 1 94.44 261 VAL B C 1
ATOM 5497 O O . VAL B 1 261 ? -12.781 -20.172 -27.031 1 94.44 261 VAL B O 1
ATOM 5500 N N . ILE B 1 262 ? -11 -20.344 -25.781 1 94.06 262 ILE B N 1
ATOM 5501 C CA . ILE B 1 262 ? -11.414 -21.641 -25.266 1 94.06 262 ILE B CA 1
ATOM 5502 C C . ILE B 1 262 ? -12.75 -21.516 -24.547 1 94.06 262 ILE B C 1
ATOM 5504 O O . ILE B 1 262 ? -13.641 -22.359 -24.703 1 94.06 262 ILE B O 1
ATOM 5508 N N . ARG B 1 263 ? -12.812 -20.469 -23.766 1 90.25 263 ARG B N 1
ATOM 5509 C CA . ARG B 1 263 ? -14.07 -20.234 -23.078 1 90.25 263 ARG B CA 1
ATOM 5510 C C . ARG B 1 263 ? -15.219 -20.062 -24.062 1 90.25 263 ARG B C 1
ATOM 5512 O O . ARG B 1 263 ? -16.312 -20.594 -23.844 1 90.25 263 ARG B O 1
ATOM 5519 N N . LYS B 1 264 ? -14.984 -19.375 -25.125 1 87.44 264 LYS B N 1
ATOM 5520 C CA . LYS B 1 264 ? -16.016 -19.078 -26.125 1 87.44 264 LYS B CA 1
ATOM 5521 C C . LYS B 1 264 ? -16.422 -20.359 -26.859 1 87.44 264 LYS B C 1
ATOM 5523 O O . LYS B 1 264 ? -17.609 -20.547 -27.156 1 87.44 264 LYS B O 1
ATOM 5528 N N . ILE B 1 265 ? -15.523 -21.156 -27.328 1 86.19 265 ILE B N 1
ATOM 5529 C CA . ILE B 1 265 ? -15.805 -22.328 -28.156 1 86.19 265 ILE B CA 1
ATOM 5530 C C . ILE B 1 265 ? -16.422 -23.422 -27.281 1 86.19 265 ILE B C 1
ATOM 5532 O O . ILE B 1 265 ? -17.094 -24.312 -27.797 1 86.19 265 ILE B O 1
ATOM 5536 N N . GLY B 1 266 ? -16.078 -23.328 -26.141 1 67.56 266 GLY B N 1
ATOM 5537 C CA . GLY B 1 266 ? -16.328 -24.484 -25.281 1 67.56 266 GLY B CA 1
ATOM 5538 C C . GLY B 1 266 ? -17.688 -24.438 -24.609 1 67.56 266 GLY B C 1
ATOM 5539 O O . GLY B 1 266 ? -18.359 -23.391 -24.625 1 67.56 266 GLY B O 1
ATOM 5540 N N . PHE B 1 267 ? -17.828 -25.438 -23.672 1 48.72 267 PHE B N 1
ATOM 5541 C CA . PHE B 1 267 ? -18.828 -26.281 -23.016 1 48.72 267 PHE B CA 1
ATOM 5542 C C . PHE B 1 267 ? -19.719 -25.453 -22.109 1 48.72 267 PHE B C 1
ATOM 5544 O O . PHE B 1 267 ? -20.812 -25.891 -21.734 1 48.72 267 PHE B O 1
ATOM 5551 N N . SER B 1 268 ? -18.922 -24.484 -21.359 1 46.75 268 SER B N 1
ATOM 5552 C CA . SER B 1 268 ? -19.734 -23.906 -20.312 1 46.75 268 SER B CA 1
ATOM 5553 C C . SER B 1 268 ? -20.094 -22.453 -20.625 1 46.75 268 SER B C 1
ATOM 5555 O O . SER B 1 268 ? -19.562 -21.531 -20 1 46.75 268 SER B O 1
ATOM 5557 N N . GLY B 1 269 ? -20.922 -22.188 -21.516 1 56.94 269 GLY B N 1
ATOM 5558 C CA . GLY B 1 269 ? -21.516 -20.938 -21.969 1 56.94 269 GLY B CA 1
ATOM 5559 C C . GLY B 1 269 ? -20.688 -20.219 -23.016 1 56.94 269 GLY B C 1
ATOM 5560 O O . GLY B 1 269 ? -19.5 -20.516 -23.172 1 56.94 269 GLY B O 1
ATOM 5561 N N . SER B 1 270 ? -21.141 -19.719 -24.141 1 68.75 270 SER B N 1
ATOM 5562 C CA . SER B 1 270 ? -20.547 -19.141 -25.344 1 68.75 270 SER B CA 1
ATOM 5563 C C . SER B 1 270 ? -20.406 -17.641 -25.219 1 68.75 270 SER B C 1
ATOM 5565 O O . SER B 1 270 ? -20.969 -16.891 -26.016 1 68.75 270 SER B O 1
ATOM 5567 N N . TYR B 1 271 ? -19.875 -17.188 -2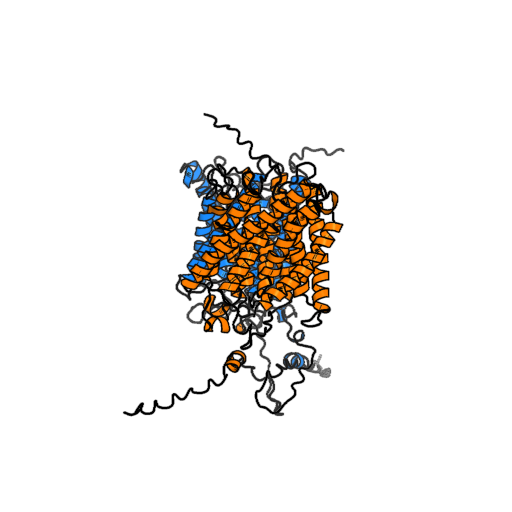4.047 1 80.19 271 TYR B N 1
ATOM 5568 C CA . TYR B 1 271 ? -19.734 -15.742 -24 1 80.19 271 TYR B CA 1
ATOM 5569 C C . TYR B 1 271 ? -18.281 -15.344 -23.828 1 80.19 271 TYR B C 1
ATOM 5571 O O . TYR B 1 271 ? -17.453 -16.156 -23.375 1 80.19 271 TYR B O 1
ATOM 5579 N N . TRP B 1 272 ? -17.953 -14.172 -24.297 1 86.88 272 TRP B N 1
ATOM 5580 C CA . TRP B 1 272 ? -16.656 -13.523 -24.062 1 86.88 272 TRP B CA 1
ATOM 5581 C C . TRP B 1 272 ? -16.578 -13.016 -22.625 1 86.88 272 TRP B C 1
ATOM 5583 O O . TRP B 1 272 ? -17.328 -12.125 -22.219 1 86.88 272 TRP B O 1
ATOM 5593 N N . SER B 1 273 ? -15.82 -13.672 -21.859 1 89.75 273 SER B N 1
ATOM 5594 C CA . SER B 1 273 ? -15.789 -13.406 -20.422 1 89.75 273 SER B CA 1
ATOM 5595 C C . SER B 1 273 ? -14.586 -12.547 -20.047 1 89.75 273 SER B C 1
ATOM 5597 O O . SER B 1 273 ? -13.445 -12.906 -20.344 1 89.75 273 SER B O 1
ATOM 5599 N N . LEU B 1 274 ? -14.789 -11.414 -19.375 1 92.94 274 LEU B N 1
ATOM 5600 C CA . LEU B 1 274 ? -13.734 -10.539 -18.875 1 92.94 274 LEU B CA 1
ATOM 5601 C C . LEU B 1 274 ? -12.898 -11.25 -17.828 1 92.94 274 LEU B C 1
ATOM 5603 O O . LEU B 1 274 ? -11.664 -11.203 -17.875 1 92.94 274 LEU B O 1
ATOM 5607 N N . LEU B 1 275 ? -13.586 -11.906 -16.922 1 92.44 275 LEU B N 1
ATOM 5608 C CA . LEU B 1 275 ? -12.891 -12.562 -15.828 1 92.44 275 LEU B CA 1
ATOM 5609 C C . LEU B 1 275 ? -11.953 -13.648 -16.344 1 92.44 275 LEU B C 1
ATOM 5611 O O . LEU B 1 275 ? -10.805 -13.742 -15.914 1 92.44 275 LEU B O 1
ATOM 5615 N N . THR B 1 276 ? -12.461 -14.461 -17.234 1 94.19 276 THR B N 1
ATOM 5616 C CA . THR B 1 276 ? -11.648 -15.516 -17.828 1 94.19 276 THR B CA 1
ATOM 5617 C C . THR B 1 276 ? -10.438 -14.922 -18.547 1 94.19 276 THR B C 1
ATOM 5619 O O . THR B 1 276 ? -9.328 -15.453 -18.438 1 94.19 276 THR B O 1
ATOM 5622 N N . THR B 1 277 ? -10.648 -13.836 -19.234 1 96.31 277 THR B N 1
ATOM 5623 C CA . THR B 1 277 ? -9.586 -13.18 -19.984 1 96.31 277 THR B CA 1
ATOM 5624 C C . THR B 1 277 ? -8.523 -12.633 -19.047 1 96.31 277 THR B C 1
ATOM 5626 O O . THR B 1 277 ? -7.324 -12.805 -19.281 1 96.31 277 THR B O 1
ATOM 5629 N N . ILE B 1 278 ? -8.953 -12 -17.969 1 98 278 ILE B N 1
ATOM 5630 C CA . ILE B 1 278 ? -8.031 -11.453 -16.969 1 98 278 ILE B CA 1
ATOM 5631 C C . ILE B 1 278 ? -7.238 -12.586 -16.328 1 98 278 ILE B C 1
ATOM 5633 O O . ILE B 1 278 ? -6.008 -12.531 -16.25 1 98 278 ILE B O 1
ATOM 5637 N N . ASN B 1 279 ? -7.91 -13.625 -15.93 1 98.12 279 ASN B N 1
ATOM 5638 C CA . ASN B 1 279 ? -7.242 -14.742 -15.281 1 98.12 279 ASN B CA 1
ATOM 5639 C C . ASN B 1 279 ? -6.309 -15.477 -16.234 1 98.12 279 ASN B C 1
ATOM 5641 O O . ASN B 1 279 ? -5.25 -15.969 -15.828 1 98.12 279 ASN B O 1
ATOM 5645 N N . GLY B 1 280 ? -6.785 -15.578 -17.453 1 98.56 280 GLY B N 1
ATOM 5646 C CA . GLY B 1 280 ? -5.887 -16.125 -18.469 1 98.56 280 GLY B CA 1
ATOM 5647 C C . GLY B 1 280 ? -4.598 -15.336 -18.594 1 98.56 280 GLY B C 1
ATOM 5648 O O . GLY B 1 280 ? -3.508 -15.914 -18.578 1 98.56 280 GLY B O 1
ATOM 5649 N N . GLY B 1 281 ? -4.738 -14.062 -18.781 1 98.81 281 GLY B N 1
ATOM 5650 C CA . GLY B 1 281 ? -3.568 -13.211 -18.859 1 98.81 281 GLY B CA 1
ATOM 5651 C C . GLY B 1 281 ? -2.646 -13.336 -17.656 1 98.81 281 GLY B C 1
ATOM 5652 O O . GLY B 1 281 ? -1.429 -13.445 -17.812 1 98.81 281 GLY B O 1
ATOM 5653 N N . LEU B 1 282 ? -3.229 -13.32 -16.469 1 98.81 282 LEU B N 1
ATOM 5654 C CA . LEU B 1 282 ? -2.443 -13.484 -15.25 1 98.81 282 LEU B CA 1
ATOM 5655 C C . LEU B 1 282 ? -1.715 -14.828 -15.242 1 98.81 282 LEU B C 1
ATOM 5657 O O . LEU B 1 282 ? -0.561 -14.906 -14.82 1 98.81 282 LEU B O 1
ATOM 5661 N N . THR B 1 283 ? -2.363 -15.836 -15.719 1 98.94 283 THR B N 1
ATOM 5662 C CA . THR B 1 283 ? -1.747 -17.156 -15.773 1 98.94 283 THR B CA 1
ATOM 5663 C C . THR B 1 283 ? -0.521 -17.141 -16.672 1 98.94 283 THR B C 1
ATOM 5665 O O . THR B 1 283 ? 0.496 -17.766 -16.375 1 98.94 283 THR B O 1
ATOM 5668 N N . GLY B 1 284 ? -0.663 -16.516 -17.812 1 98.94 284 GLY B N 1
ATOM 5669 C CA . GLY B 1 284 ? 0.477 -16.391 -18.703 1 98.94 284 GLY B CA 1
ATOM 5670 C C . GLY B 1 284 ? 1.646 -15.648 -18.094 1 98.94 284 GLY B C 1
ATOM 5671 O O . GLY B 1 284 ? 2.803 -16.031 -18.281 1 98.94 284 GLY B O 1
ATOM 5672 N N . MET B 1 285 ? 1.354 -14.586 -17.391 1 98.94 285 MET B N 1
ATOM 5673 C CA . MET B 1 285 ? 2.4 -13.805 -16.734 1 98.94 285 MET B CA 1
ATOM 5674 C C . MET B 1 285 ? 3.027 -14.594 -15.586 1 98.94 285 MET B C 1
ATOM 5676 O O . MET B 1 285 ? 4.223 -14.469 -15.32 1 98.94 285 MET B O 1
ATOM 5680 N N . VAL B 1 286 ? 2.268 -15.43 -14.891 1 98.88 286 VAL B N 1
ATOM 5681 C CA . VAL B 1 286 ? 2.754 -16.344 -13.859 1 98.88 286 VAL B CA 1
ATOM 5682 C C . VAL B 1 286 ? 3.674 -17.391 -14.484 1 98.88 286 VAL B C 1
ATOM 5684 O O . VAL B 1 286 ? 4.766 -17.656 -13.969 1 98.88 286 VAL B O 1
ATOM 5687 N N . ALA B 1 287 ? 3.293 -17.906 -15.578 1 98.94 287 ALA B N 1
ATOM 5688 C CA . ALA B 1 287 ? 4.02 -19 -16.203 1 98.94 287 ALA B CA 1
ATOM 5689 C C . ALA B 1 287 ? 5.391 -18.547 -16.688 1 98.94 287 ALA B C 1
ATOM 5691 O O . ALA B 1 287 ? 6.383 -19.266 -16.547 1 98.94 287 ALA B O 1
ATOM 5692 N N . ILE B 1 288 ? 5.465 -17.391 -17.203 1 98.94 288 ILE B N 1
ATOM 5693 C CA . ILE B 1 288 ? 6.703 -16.938 -17.844 1 98.94 288 ILE B CA 1
ATOM 5694 C C . ILE B 1 288 ? 7.695 -16.5 -16.766 1 98.94 288 ILE B C 1
ATOM 5696 O O . ILE B 1 288 ? 8.867 -16.25 -17.062 1 98.94 288 ILE B O 1
ATOM 5700 N N . CYS B 1 289 ? 7.301 -16.406 -15.508 1 98.81 289 CYS B N 1
ATOM 5701 C CA . CYS B 1 289 ? 8.148 -15.961 -14.414 1 98.81 289 CYS B CA 1
ATOM 5702 C C . CYS B 1 289 ? 9.453 -16.75 -14.367 1 98.81 289 CYS B C 1
ATOM 5704 O O . CYS B 1 289 ? 10.523 -16.172 -14.156 1 98.81 289 CYS B O 1
ATOM 5706 N N . ALA B 1 290 ? 9.398 -18.016 -14.609 1 98.88 290 ALA B N 1
ATOM 5707 C CA . ALA B 1 290 ? 10.555 -18.891 -14.43 1 98.88 290 ALA B CA 1
ATOM 5708 C C . ALA B 1 290 ? 11.633 -18.609 -15.469 1 98.88 290 ALA B C 1
ATOM 5710 O O . ALA B 1 290 ? 12.828 -18.75 -15.195 1 98.88 290 ALA B O 1
ATOM 5711 N N . GLY B 1 291 ? 11.188 -18.203 -16.641 1 98.75 291 GLY B N 1
ATOM 5712 C CA . GLY B 1 291 ? 12.164 -18.078 -17.719 1 98.75 291 GLY B CA 1
ATOM 5713 C C . GLY B 1 291 ? 12.086 -16.75 -18.438 1 98.75 291 GLY B C 1
ATOM 5714 O O . GLY B 1 291 ? 12.602 -16.609 -19.547 1 98.75 291 GLY B O 1
ATOM 5715 N N . CYS B 1 292 ? 11.445 -15.75 -17.844 1 98.75 292 CYS B N 1
ATOM 5716 C CA . CYS B 1 292 ? 11.164 -14.523 -18.578 1 98.75 292 CYS B CA 1
ATOM 5717 C C . CYS B 1 292 ? 12.453 -13.82 -18.984 1 98.75 292 CYS B C 1
ATOM 5719 O O . CYS B 1 292 ? 12.477 -13.039 -19.938 1 98.75 292 CYS B O 1
ATOM 5721 N N . ASP B 1 293 ? 13.539 -14.109 -18.359 1 98.56 293 ASP B N 1
ATOM 5722 C CA . ASP B 1 293 ? 14.82 -13.461 -18.641 1 98.56 293 ASP B CA 1
ATOM 5723 C C . ASP B 1 293 ? 15.617 -14.25 -19.672 1 98.56 293 ASP B C 1
ATOM 5725 O O . ASP B 1 293 ? 16.625 -13.766 -20.188 1 98.56 293 ASP B O 1
ATOM 5729 N N . ALA B 1 294 ? 15.164 -15.438 -20.078 1 98.12 294 ALA B N 1
ATOM 5730 C CA . ALA B 1 294 ? 16.094 -16.312 -20.797 1 98.12 294 ALA B CA 1
ATOM 5731 C C . ALA B 1 294 ? 15.398 -17 -21.969 1 98.12 294 ALA B C 1
ATOM 5733 O O . ALA B 1 294 ? 15.93 -17.969 -22.516 1 98.12 294 ALA B O 1
ATOM 5734 N N . VAL B 1 295 ? 14.258 -16.594 -22.281 1 98.38 295 VAL B N 1
ATOM 5735 C CA . VAL B 1 295 ? 13.516 -17.188 -23.391 1 98.38 295 VAL B CA 1
ATOM 5736 C C . VAL B 1 295 ? 13.32 -16.141 -24.484 1 98.38 295 VAL B C 1
ATOM 5738 O O . VAL B 1 295 ? 13.086 -14.969 -24.188 1 98.38 295 VAL B O 1
ATOM 5741 N N . TYR B 1 296 ? 13.438 -16.609 -25.766 1 98.06 296 TYR B N 1
ATOM 5742 C CA . TYR B 1 296 ? 13.102 -15.711 -26.859 1 98.06 296 TYR B CA 1
ATOM 5743 C C . TYR B 1 296 ? 11.625 -15.328 -26.812 1 98.06 296 TYR B C 1
ATOM 5745 O O . TYR B 1 296 ? 10.789 -16.125 -26.375 1 98.06 296 TYR B O 1
ATOM 5753 N N . PRO B 1 297 ? 11.242 -14.172 -27.344 1 98.44 297 PRO B N 1
ATOM 5754 C CA . PRO B 1 297 ? 9.852 -13.719 -27.297 1 98.44 297 PRO B CA 1
ATOM 5755 C C . PRO B 1 297 ? 8.883 -14.688 -27.984 1 98.44 297 PRO B C 1
ATOM 5757 O O . PRO B 1 297 ? 7.742 -14.836 -27.547 1 98.44 297 PRO B O 1
ATOM 5760 N N . TRP B 1 298 ? 9.312 -15.328 -29.062 1 98.38 298 TRP B N 1
ATOM 5761 C CA . TRP B 1 298 ? 8.414 -16.312 -29.672 1 98.38 298 TRP B CA 1
ATOM 5762 C C . TRP B 1 298 ? 8.18 -17.484 -28.734 1 98.38 298 TRP B C 1
ATOM 5764 O O . TRP B 1 298 ? 7.105 -18.094 -28.75 1 98.38 298 TRP B O 1
ATOM 5774 N N . GLY B 1 299 ? 9.195 -17.906 -27.984 1 98.56 299 GLY B N 1
ATOM 5775 C CA . GLY B 1 299 ? 8.992 -18.906 -26.938 1 98.56 299 GLY B CA 1
ATOM 5776 C C . GLY B 1 299 ? 8.031 -18.453 -25.859 1 98.56 299 GLY B C 1
ATOM 5777 O O . GLY B 1 299 ? 7.215 -19.25 -25.391 1 98.56 299 GLY B O 1
ATOM 5778 N N . ALA B 1 300 ? 8.156 -17.172 -25.469 1 98.88 300 ALA B N 1
ATOM 5779 C CA . ALA B 1 300 ? 7.238 -16.609 -24.484 1 98.88 300 ALA B CA 1
ATOM 5780 C C . ALA B 1 300 ? 5.793 -16.688 -24.969 1 98.88 300 ALA B C 1
ATOM 5782 O O . ALA B 1 300 ? 4.879 -16.938 -24.188 1 98.88 300 ALA B O 1
ATOM 5783 N N . ALA B 1 301 ? 5.598 -16.453 -26.25 1 98.81 301 ALA B N 1
ATOM 5784 C CA . ALA B 1 301 ? 4.266 -16.562 -26.844 1 98.81 301 ALA B CA 1
ATOM 5785 C C . ALA B 1 301 ? 3.711 -17.969 -26.688 1 98.81 301 ALA B C 1
ATOM 5787 O O . ALA B 1 301 ? 2.547 -18.156 -26.328 1 98.81 301 ALA B O 1
ATOM 5788 N N . ILE B 1 302 ? 4.5 -18.953 -26.906 1 98.81 302 ILE B N 1
ATOM 5789 C CA . ILE B 1 302 ? 4.082 -20.344 -26.812 1 98.81 302 ILE B CA 1
ATOM 5790 C C . ILE B 1 302 ? 3.799 -20.688 -25.359 1 98.81 302 ILE B C 1
ATOM 5792 O O . ILE B 1 302 ? 2.783 -21.328 -25.047 1 98.81 302 ILE B O 1
ATOM 5796 N N . ILE B 1 303 ? 4.742 -20.297 -24.531 1 98.88 303 ILE B N 1
ATOM 5797 C CA . ILE B 1 303 ? 4.559 -20.547 -23.109 1 98.88 303 ILE B CA 1
ATOM 5798 C C . ILE B 1 303 ? 3.25 -19.922 -22.641 1 98.88 303 ILE B C 1
ATOM 5800 O O . ILE B 1 303 ? 2.486 -20.547 -21.891 1 98.88 303 ILE B O 1
ATOM 5804 N N . GLY B 1 304 ? 2.957 -18.688 -23.062 1 98.94 304 GLY B N 1
ATOM 5805 C CA . GLY B 1 304 ? 1.708 -18.031 -22.734 1 98.94 304 GLY B CA 1
ATOM 5806 C C . GLY B 1 304 ? 0.487 -18.75 -23.281 1 98.94 304 GLY B C 1
ATOM 5807 O O . GLY B 1 304 ? -0.482 -18.969 -22.547 1 98.94 304 GLY B O 1
ATOM 5808 N N . ALA B 1 305 ? 0.5 -19.141 -24.516 1 98.88 305 ALA B N 1
ATOM 5809 C CA . ALA B 1 305 ? -0.628 -19.828 -25.125 1 98.88 305 ALA B CA 1
ATOM 5810 C C . ALA B 1 305 ? -0.965 -21.109 -24.391 1 98.88 305 ALA B C 1
ATOM 5812 O O . ALA B 1 305 ? -2.133 -21.375 -24.078 1 98.88 305 ALA B O 1
ATOM 5813 N N . VAL B 1 306 ? 0.046 -21.844 -24.047 1 98.88 306 VAL B N 1
ATOM 5814 C CA . VAL B 1 306 ? -0.167 -23.094 -23.312 1 98.88 306 VAL B CA 1
ATOM 5815 C C . VAL B 1 306 ? -0.669 -22.797 -21.906 1 98.88 306 VAL B C 1
ATOM 5817 O O . VAL B 1 306 ? -1.499 -23.531 -21.375 1 98.88 306 VAL B O 1
ATOM 5820 N N . ALA B 1 307 ? -0.154 -21.719 -21.344 1 98.94 307 ALA B N 1
ATOM 5821 C CA . ALA B 1 307 ? -0.612 -21.312 -20.016 1 98.94 307 ALA B CA 1
ATOM 5822 C C . ALA B 1 307 ? -2.109 -21.016 -20.016 1 98.94 307 ALA B C 1
ATOM 5824 O O . ALA B 1 307 ? -2.816 -21.344 -19.062 1 98.94 307 ALA B O 1
ATOM 5825 N N . GLY B 1 308 ? -2.598 -20.328 -21.094 1 98.69 308 GLY B N 1
ATOM 5826 C CA . GLY B 1 308 ? -4.027 -20.094 -21.203 1 98.69 308 GLY B CA 1
ATOM 5827 C C . GLY B 1 308 ? -4.844 -21.375 -21.203 1 98.69 308 GLY B C 1
ATOM 5828 O O . GLY B 1 308 ? -5.879 -21.469 -20.547 1 98.69 308 GLY B O 1
ATOM 5829 N N . ALA B 1 309 ? -4.391 -22.359 -21.875 1 98.19 309 ALA B N 1
ATOM 5830 C CA . ALA B 1 309 ? -5.055 -23.656 -21.938 1 98.19 309 ALA B CA 1
ATOM 5831 C C . ALA B 1 309 ? -4.98 -24.375 -20.594 1 98.19 309 ALA B C 1
ATOM 5833 O O . ALA B 1 309 ? -5.957 -24.984 -20.141 1 98.19 309 ALA B O 1
ATOM 5834 N N . THR B 1 310 ? -3.799 -24.297 -20 1 98.31 310 THR B N 1
ATOM 5835 C CA . THR B 1 310 ? -3.604 -24.922 -18.703 1 98.31 310 THR B CA 1
ATOM 5836 C C . THR B 1 310 ? -4.539 -24.297 -17.656 1 98.31 310 THR B C 1
ATOM 5838 O O . THR B 1 310 ? -5.086 -25 -16.812 1 98.31 310 THR B O 1
ATOM 5841 N N . TYR B 1 311 ? -4.691 -23.016 -17.734 1 98.44 311 TYR B N 1
ATOM 5842 C CA . TYR B 1 311 ? -5.617 -22.312 -16.844 1 98.44 311 TYR B CA 1
ATOM 5843 C C . TYR B 1 311 ? -7.02 -22.906 -16.953 1 98.44 311 TYR B C 1
ATOM 5845 O O . TYR B 1 311 ? -7.625 -23.266 -15.938 1 98.44 311 TYR B O 1
ATOM 5853 N N . MET B 1 312 ? -7.512 -23.031 -18.141 1 96.62 312 MET B N 1
ATOM 5854 C CA . MET B 1 312 ? -8.859 -23.531 -18.391 1 96.62 312 MET B CA 1
ATOM 5855 C C . MET B 1 312 ? -8.992 -24.969 -17.906 1 96.62 312 MET B C 1
ATOM 5857 O O . MET B 1 312 ? -10.023 -25.359 -17.359 1 96.62 312 MET B O 1
ATOM 5861 N N . MET B 1 313 ? -7.988 -25.734 -18.109 1 97.69 313 MET B N 1
ATOM 5862 C CA . MET B 1 313 ? -7.988 -27.141 -17.688 1 97.69 313 MET B CA 1
ATOM 5863 C C . MET B 1 313 ? -8.039 -27.25 -16.172 1 97.69 313 MET B C 1
ATOM 5865 O O . MET B 1 313 ? -8.844 -28.016 -15.625 1 97.69 313 MET B O 1
ATOM 5869 N N . TRP B 1 314 ? -7.164 -26.516 -15.484 1 98.38 314 TRP B N 1
ATOM 5870 C CA . TRP B 1 314 ? -7.109 -26.562 -14.031 1 98.38 314 TRP B CA 1
ATOM 5871 C C . TRP B 1 314 ? -8.398 -26.016 -13.422 1 98.38 314 TRP B C 1
ATOM 5873 O O . TRP B 1 314 ? -8.867 -26.516 -12.391 1 98.38 314 TRP B O 1
ATOM 5883 N N . SER B 1 315 ? -8.906 -24.984 -14.016 1 96.94 315 SER B N 1
ATOM 5884 C CA . SER B 1 315 ? -10.188 -24.469 -13.547 1 96.94 315 SER B CA 1
ATOM 5885 C C . SER B 1 315 ? -11.281 -25.531 -13.617 1 96.94 315 SER B C 1
ATOM 5887 O O . SER B 1 315 ? -12.039 -25.703 -12.656 1 96.94 315 SER B O 1
ATOM 5889 N N . ALA B 1 316 ? -11.352 -26.219 -14.734 1 95.31 316 ALA B N 1
ATOM 5890 C CA . ALA B 1 316 ? -12.328 -27.297 -14.914 1 95.31 316 ALA B CA 1
ATOM 5891 C C . ALA B 1 316 ? -12.062 -28.438 -13.938 1 95.31 316 ALA B C 1
ATOM 5893 O O . ALA B 1 316 ? -13.008 -29.047 -13.422 1 95.31 316 ALA B O 1
ATOM 5894 N N . LEU B 1 317 ? -10.836 -28.719 -13.703 1 97.5 317 LEU B N 1
ATOM 5895 C CA . LEU B 1 317 ? -10.461 -29.797 -12.789 1 97.5 317 LEU B CA 1
ATOM 5896 C C . LEU B 1 317 ? -10.945 -29.484 -11.375 1 97.5 317 LEU B C 1
ATOM 5898 O O . LEU B 1 317 ? -11.414 -30.375 -10.664 1 97.5 317 LEU B O 1
ATOM 5902 N N . MET B 1 318 ? -10.75 -28.219 -10.922 1 97.38 318 MET B N 1
ATOM 5903 C CA . MET B 1 318 ? -11.203 -27.844 -9.586 1 97.38 318 MET B CA 1
ATOM 5904 C C . MET B 1 318 ? -12.703 -28.078 -9.43 1 97.38 318 MET B C 1
ATOM 5906 O O . MET B 1 318 ? -13.156 -28.562 -8.391 1 97.38 318 MET B O 1
ATOM 5910 N N . VAL B 1 319 ? -13.438 -27.766 -10.469 1 95.31 319 VAL B N 1
ATOM 5911 C CA . VAL B 1 319 ? -14.883 -27.984 -10.445 1 95.31 319 VAL B CA 1
ATOM 5912 C C . VAL B 1 319 ? -15.18 -29.484 -10.398 1 95.31 319 VAL B C 1
ATOM 5914 O O . VAL B 1 319 ? -16.047 -29.922 -9.641 1 95.31 319 VAL B O 1
ATOM 5917 N N . ALA B 1 320 ? -14.469 -30.219 -11.18 1 95.75 320 ALA B N 1
ATOM 5918 C CA . ALA B 1 320 ? -14.688 -31.656 -11.281 1 95.75 320 ALA B CA 1
ATOM 5919 C C . ALA B 1 320 ? -14.438 -32.344 -9.945 1 95.75 320 ALA B C 1
ATOM 5921 O O . ALA B 1 320 ? -15.125 -33.312 -9.602 1 95.75 320 ALA B O 1
ATOM 5922 N N . VAL B 1 321 ? -13.438 -31.875 -9.227 1 97 321 VAL B N 1
ATOM 5923 C CA . VAL B 1 321 ? -13.102 -32.531 -7.965 1 97 321 VAL B CA 1
ATOM 5924 C C . VAL B 1 321 ? -13.766 -31.797 -6.805 1 97 321 VAL B C 1
ATOM 5926 O O . VAL B 1 321 ? -13.469 -32.062 -5.637 1 97 321 VAL B O 1
ATOM 5929 N N . LYS B 1 322 ? -14.57 -30.781 -7.062 1 96.75 322 LYS B N 1
ATOM 5930 C CA . LYS B 1 322 ? -15.461 -30.078 -6.156 1 96.75 322 LYS B CA 1
ATOM 5931 C C . LYS B 1 322 ? -14.672 -29.25 -5.141 1 96.75 322 LYS B C 1
ATOM 5933 O O . LYS B 1 322 ? -15.016 -29.219 -3.957 1 96.75 322 LYS B O 1
ATOM 5938 N N . VAL B 1 323 ? -13.555 -28.734 -5.574 1 97.69 323 VAL B N 1
ATOM 5939 C CA . VAL B 1 323 ? -12.828 -27.734 -4.809 1 97.69 323 VAL B CA 1
ATOM 5940 C C . VAL B 1 323 ? -13.312 -26.344 -5.195 1 97.69 323 VAL B C 1
ATOM 5942 O O . VAL B 1 323 ? -13.188 -25.922 -6.352 1 97.69 323 VAL B O 1
ATOM 5945 N N . ASP B 1 324 ? -13.922 -25.641 -4.27 1 97.44 324 ASP B N 1
ATOM 5946 C CA . ASP B 1 324 ? -14.484 -24.312 -4.52 1 97.44 324 ASP B CA 1
ATOM 5947 C C . ASP B 1 324 ? -13.422 -23.234 -4.332 1 97.44 324 ASP B C 1
ATOM 5949 O O . ASP B 1 324 ? -13.07 -22.891 -3.199 1 97.44 324 ASP B O 1
ATOM 5953 N N . ASP B 1 325 ? -12.977 -22.719 -5.422 1 96.81 325 ASP B N 1
ATOM 5954 C CA . ASP B 1 325 ? -12.023 -21.609 -5.508 1 96.81 325 ASP B CA 1
ATOM 5955 C C . ASP B 1 325 ? -12.617 -20.422 -6.242 1 96.81 325 ASP B C 1
ATOM 5957 O O . ASP B 1 325 ? -12.492 -20.297 -7.461 1 96.81 325 ASP B O 1
ATOM 5961 N N . PRO B 1 326 ? -13.203 -19.484 -5.465 1 94.06 326 PRO B N 1
ATOM 5962 C CA . PRO B 1 326 ? -13.977 -18.391 -6.07 1 94.06 326 PRO B CA 1
ATOM 5963 C C . PRO B 1 326 ? -13.156 -17.578 -7.062 1 94.06 326 PRO B C 1
ATOM 5965 O O . PRO B 1 326 ? -13.719 -16.953 -7.973 1 94.06 326 PRO B O 1
ATOM 5968 N N . LEU B 1 327 ? -11.859 -17.578 -6.977 1 94.62 327 LEU B N 1
ATOM 5969 C CA . LEU B 1 327 ? -11.047 -16.688 -7.797 1 94.62 327 LEU B CA 1
ATOM 5970 C C . LEU B 1 327 ? -10.188 -17.469 -8.773 1 94.62 327 LEU B C 1
ATOM 5972 O O . LEU B 1 327 ? -9.352 -16.906 -9.477 1 94.62 327 LEU B O 1
ATOM 5976 N N . ASP B 1 328 ? -10.281 -18.797 -8.766 1 97.31 328 ASP B N 1
ATOM 5977 C CA . ASP B 1 328 ? -9.453 -19.672 -9.586 1 97.31 328 ASP B CA 1
ATOM 5978 C C . ASP B 1 328 ? -7.973 -19.469 -9.273 1 97.31 328 ASP B C 1
ATOM 5980 O O . ASP B 1 328 ? -7.137 -19.469 -10.18 1 97.31 328 ASP B O 1
ATOM 5984 N N . ALA B 1 329 ? -7.676 -19.234 -8.055 1 97.88 329 ALA B N 1
ATOM 5985 C CA . ALA B 1 329 ? -6.293 -19.031 -7.629 1 97.88 329 ALA B CA 1
ATOM 5986 C C . ALA B 1 329 ? -5.445 -20.266 -7.906 1 97.88 329 ALA B C 1
ATOM 5988 O O . ALA B 1 329 ? -4.289 -20.156 -8.32 1 97.88 329 ALA B O 1
ATOM 5989 N N . VAL B 1 330 ? -5.988 -21.406 -7.727 1 98.69 330 VAL B N 1
ATOM 5990 C CA . VAL B 1 330 ? -5.266 -22.656 -7.961 1 98.69 330 VAL B CA 1
ATOM 5991 C C . VAL B 1 330 ? -4.902 -22.766 -9.438 1 98.69 330 VAL B C 1
ATOM 5993 O O . VAL B 1 330 ? -3.754 -23.047 -9.789 1 98.69 330 VAL B O 1
ATOM 5996 N N . ALA B 1 331 ? -5.867 -22.562 -10.25 1 98.75 331 ALA B N 1
ATOM 5997 C CA . ALA B 1 331 ? -5.656 -22.688 -11.695 1 98.75 331 ALA B CA 1
ATOM 5998 C C . ALA B 1 331 ? -4.633 -21.672 -12.188 1 98.75 331 ALA B C 1
ATOM 6000 O O . ALA B 1 331 ? -3.756 -22 -12.992 1 98.75 331 ALA B O 1
ATOM 6001 N N . VAL B 1 332 ? -4.727 -20.453 -11.734 1 98.81 332 VAL B N 1
ATOM 6002 C CA . VAL B 1 332 ? -3.865 -19.375 -12.195 1 98.81 332 VAL B CA 1
ATOM 6003 C C . VAL B 1 332 ? -2.443 -19.594 -11.68 1 98.81 332 VAL B C 1
ATOM 6005 O O . VAL B 1 332 ? -1.486 -19.578 -12.461 1 98.81 332 VAL B O 1
ATOM 6008 N N . HIS B 1 333 ? -2.297 -19.844 -10.391 1 98.88 333 HIS B N 1
ATOM 6009 C CA . HIS B 1 333 ? -0.976 -19.797 -9.773 1 98.88 333 HIS B CA 1
ATOM 6010 C C . HIS B 1 333 ? -0.325 -21.172 -9.758 1 98.88 333 HIS B C 1
ATOM 6012 O O . HIS B 1 333 ? 0.845 -21.328 -10.117 1 98.88 333 HIS B O 1
ATOM 6018 N N . LEU B 1 334 ? -1.033 -22.172 -9.305 1 98.88 334 LEU B N 1
ATOM 6019 C CA . LEU B 1 334 ? -0.448 -23.516 -9.305 1 98.88 334 LEU B CA 1
ATOM 6020 C C . LEU B 1 334 ? -0.335 -24.062 -10.727 1 98.88 334 LEU B C 1
ATOM 6022 O O . LEU B 1 334 ? 0.733 -24.516 -11.133 1 98.88 334 LEU B O 1
ATOM 6026 N N . GLY B 1 335 ? -1.461 -24.062 -11.438 1 98.81 335 GLY B N 1
ATOM 6027 C CA . GLY B 1 335 ? -1.427 -24.531 -12.82 1 98.81 335 GLY B CA 1
ATOM 6028 C C . GLY B 1 335 ? -0.415 -23.781 -13.672 1 98.81 335 GLY B C 1
ATOM 6029 O O . GLY B 1 335 ? 0.424 -24.406 -14.328 1 98.81 335 GLY B O 1
ATOM 6030 N N . GLY B 1 336 ? -0.522 -22.422 -13.664 1 98.88 336 GLY B N 1
ATOM 6031 C CA . GLY B 1 336 ? 0.431 -21.609 -14.398 1 98.88 336 GLY B CA 1
ATOM 6032 C C . GLY B 1 336 ? 1.859 -21.781 -13.922 1 98.88 336 GLY B C 1
ATOM 6033 O O . GLY B 1 336 ? 2.789 -21.828 -14.727 1 98.88 336 GLY B O 1
ATOM 6034 N N . GLY B 1 337 ? 2.023 -21.891 -12.609 1 98.88 337 GLY B N 1
ATOM 6035 C CA . GLY B 1 337 ? 3.344 -22.031 -12.023 1 98.88 337 GLY B CA 1
ATOM 6036 C C . GLY B 1 337 ? 4.039 -23.328 -12.438 1 98.88 337 GLY B C 1
ATOM 6037 O O . GLY B 1 337 ? 5.211 -23.312 -12.82 1 98.88 337 GLY B O 1
ATOM 6038 N N . ILE B 1 338 ? 3.32 -24.438 -12.383 1 98.94 338 ILE B N 1
ATOM 6039 C CA . ILE B 1 338 ? 3.885 -25.734 -12.758 1 98.94 338 ILE B CA 1
ATOM 6040 C C . ILE B 1 338 ? 4.309 -25.703 -14.227 1 98.94 338 ILE B C 1
ATOM 6042 O O . ILE B 1 338 ? 5.434 -26.078 -14.562 1 98.94 338 ILE B O 1
ATOM 6046 N N . TRP B 1 339 ? 3.434 -25.25 -15.031 1 98.88 339 TRP B N 1
ATOM 6047 C CA . TRP B 1 339 ? 3.773 -25.172 -16.453 1 98.88 339 TRP B CA 1
ATOM 6048 C C . TRP B 1 339 ? 4.996 -24.281 -16.656 1 98.88 339 TRP B C 1
ATOM 6050 O O . TRP B 1 339 ? 5.895 -24.625 -17.422 1 98.88 339 TRP B O 1
ATOM 6060 N N . GLY B 1 340 ? 5.043 -23.125 -16.016 1 98.88 340 GLY B N 1
ATOM 6061 C CA . GLY B 1 340 ? 6.148 -22.188 -16.156 1 98.88 340 GLY B CA 1
ATOM 6062 C C . GLY B 1 340 ? 7.492 -22.797 -15.797 1 98.88 340 GLY B C 1
ATOM 6063 O O . GLY B 1 340 ? 8.461 -22.656 -16.547 1 98.88 340 GLY B O 1
ATOM 6064 N N . VAL B 1 341 ? 7.566 -23.484 -14.672 1 98.88 341 VAL B N 1
ATOM 6065 C CA . VAL B 1 341 ? 8.805 -24.094 -14.188 1 98.88 341 VAL B CA 1
ATOM 6066 C C . VAL B 1 341 ? 9.281 -25.156 -15.18 1 98.88 341 VAL B C 1
ATOM 6068 O O . VAL B 1 341 ? 10.484 -25.297 -15.414 1 98.88 341 VAL B O 1
ATOM 6071 N N . LEU B 1 342 ? 8.367 -25.875 -15.742 1 98.81 342 LEU B N 1
ATOM 6072 C CA . LEU B 1 342 ? 8.727 -26.922 -16.688 1 98.81 342 LEU B CA 1
ATOM 6073 C C . LEU B 1 342 ? 9.109 -26.328 -18.031 1 98.81 342 LEU B C 1
ATOM 6075 O O . LEU B 1 342 ? 10.008 -26.844 -18.719 1 98.81 342 LEU B O 1
ATOM 6079 N N . ALA B 1 343 ? 8.523 -25.266 -18.453 1 98.81 343 ALA B N 1
ATOM 6080 C CA . ALA B 1 343 ? 8.727 -24.672 -19.766 1 98.81 343 ALA B CA 1
ATOM 6081 C C . ALA B 1 343 ? 10.07 -23.938 -19.828 1 98.81 343 ALA B C 1
ATOM 6083 O O . ALA B 1 343 ? 10.695 -23.859 -20.891 1 98.81 343 ALA B O 1
ATOM 6084 N N . ALA B 1 344 ? 10.555 -23.406 -18.75 1 98.62 344 ALA B N 1
ATOM 6085 C CA . ALA B 1 344 ? 11.75 -22.562 -18.719 1 98.62 344 ALA B CA 1
ATOM 6086 C C . ALA B 1 344 ? 12.961 -23.312 -19.281 1 98.62 344 ALA B C 1
ATOM 6088 O O . ALA B 1 344 ? 13.586 -22.875 -20.234 1 98.62 344 ALA B O 1
ATOM 6089 N N . PRO B 1 345 ? 13.273 -24.516 -18.766 1 98.31 345 PRO B N 1
ATOM 6090 C CA . PRO B 1 345 ? 14.438 -25.219 -19.312 1 98.31 345 PRO B CA 1
ATOM 6091 C C . PRO B 1 345 ? 14.18 -25.797 -20.703 1 98.31 345 PRO B C 1
ATOM 6093 O O . PRO B 1 345 ? 15.125 -26.156 -21.406 1 98.31 345 PRO B O 1
ATOM 6096 N N . LEU B 1 346 ? 12.906 -25.953 -21.078 1 98.56 346 LEU B N 1
ATOM 6097 C CA . LEU B 1 346 ? 12.594 -26.422 -22.422 1 98.56 346 LEU B CA 1
ATOM 6098 C C . LEU B 1 346 ? 12.945 -25.359 -23.453 1 98.56 346 LEU B C 1
ATOM 6100 O O . LEU B 1 346 ? 13.516 -25.672 -24.5 1 98.56 346 LEU B O 1
ATOM 6104 N N . PHE B 1 347 ? 12.672 -24.062 -23.109 1 98.44 347 PHE B N 1
ATOM 6105 C CA . PHE B 1 347 ? 12.75 -23 -24.109 1 98.44 347 PHE B CA 1
ATOM 6106 C C . PHE B 1 347 ? 13.914 -22.062 -23.812 1 98.44 347 PHE B C 1
ATOM 6108 O O . PHE B 1 347 ? 14.031 -21 -24.438 1 98.44 347 PHE B O 1
ATOM 6115 N N . ASP B 1 348 ? 14.766 -22.438 -22.891 1 98.06 348 ASP B N 1
ATOM 6116 C CA . ASP B 1 348 ? 15.922 -21.609 -22.562 1 98.06 348 ASP B CA 1
ATOM 6117 C C . ASP B 1 348 ? 16.781 -21.344 -23.797 1 98.06 348 ASP B C 1
ATOM 6119 O O . ASP B 1 348 ? 17.234 -22.297 -24.469 1 98.06 348 ASP B O 1
ATOM 6123 N N . MET B 1 349 ? 17.062 -20.125 -24.062 1 96 349 MET B N 1
ATOM 6124 C CA . MET B 1 349 ? 17.719 -19.75 -25.312 1 96 349 MET B CA 1
ATOM 6125 C C . MET B 1 349 ? 19.141 -20.25 -25.359 1 96 349 MET B C 1
ATOM 6127 O O . MET B 1 349 ? 19.719 -20.438 -26.453 1 96 349 MET B O 1
ATOM 6131 N N . ASN B 1 350 ? 19.781 -20.438 -24.25 1 93.25 350 ASN B N 1
ATOM 6132 C CA . ASN B 1 350 ? 21.188 -20.859 -24.219 1 93.25 350 ASN B CA 1
ATOM 6133 C C . ASN B 1 350 ? 21.312 -22.375 -24.328 1 93.25 350 ASN B C 1
ATOM 6135 O O . ASN B 1 350 ? 22.141 -22.875 -25.078 1 93.25 350 ASN B O 1
ATOM 6139 N N . ASP B 1 351 ? 20.469 -23.109 -23.594 1 91.75 351 ASP B N 1
ATOM 6140 C CA . ASP B 1 351 ? 20.672 -24.562 -23.547 1 91.75 351 ASP B CA 1
ATOM 6141 C C . ASP B 1 351 ? 19.328 -25.281 -23.359 1 91.75 351 ASP B C 1
ATOM 6143 O O . ASP B 1 351 ? 19.266 -26.328 -22.703 1 91.75 351 ASP B O 1
ATOM 6147 N N . GLY B 1 352 ? 18.328 -24.797 -23.875 1 96.25 352 GLY B N 1
ATOM 6148 C CA . GLY B 1 352 ? 17.031 -25.422 -23.719 1 96.25 352 GLY B CA 1
ATOM 6149 C C . GLY B 1 352 ? 16.875 -26.703 -24.531 1 96.25 352 GLY B C 1
ATOM 6150 O O . GLY B 1 352 ? 17.578 -26.906 -25.531 1 96.25 352 GLY B O 1
ATOM 6151 N N . VAL B 1 353 ? 16.031 -27.531 -24.094 1 96.81 353 VAL B N 1
ATOM 6152 C CA . VAL B 1 353 ? 15.805 -28.828 -24.734 1 96.81 353 VAL B CA 1
ATOM 6153 C C . VAL B 1 353 ? 15.398 -28.625 -26.188 1 96.81 353 VAL B C 1
ATOM 6155 O O . VAL B 1 353 ? 15.852 -29.375 -27.062 1 96.81 353 VAL B O 1
ATOM 6158 N N . VAL B 1 354 ? 14.609 -27.609 -26.438 1 95.56 354 VAL B N 1
ATOM 6159 C CA . VAL B 1 354 ? 14.078 -27.359 -27.766 1 95.56 354 VAL B CA 1
ATOM 6160 C C . VAL B 1 354 ? 15.211 -27.031 -28.719 1 95.56 354 VAL B C 1
ATOM 6162 O O . VAL B 1 354 ? 15.133 -27.328 -29.922 1 95.56 354 VAL B O 1
ATOM 6165 N N . PHE B 1 355 ? 16.312 -26.547 -28.234 1 95.44 355 PHE B N 1
ATOM 6166 C CA . PHE B 1 355 ? 17.391 -26.062 -29.094 1 95.44 355 PHE B CA 1
ATOM 6167 C C . PHE B 1 355 ? 18.531 -27.062 -29.172 1 95.44 355 PHE B C 1
ATOM 6169 O O . PHE B 1 355 ? 19.078 -27.312 -30.25 1 95.44 355 PHE B O 1
ATOM 6176 N N . THR B 1 356 ? 18.953 -27.656 -28.047 1 95.06 356 THR B N 1
ATOM 6177 C CA . THR B 1 356 ? 20.188 -28.438 -28.031 1 95.06 356 THR B CA 1
ATOM 6178 C C . THR B 1 356 ? 19.891 -29.938 -27.906 1 95.06 356 THR B C 1
ATOM 6180 O O . THR B 1 356 ? 20.672 -30.781 -28.328 1 95.06 356 THR B O 1
ATOM 6183 N N . PHE B 1 357 ? 18.797 -30.281 -27.188 1 95.12 357 PHE B N 1
ATOM 6184 C CA . PHE B 1 357 ? 18.438 -31.672 -26.906 1 95.12 357 PHE B CA 1
ATOM 6185 C C . PHE B 1 357 ? 19.609 -32.438 -26.312 1 95.12 357 PHE B C 1
ATOM 6187 O O . PHE B 1 357 ? 19.812 -33.594 -26.625 1 95.12 357 PHE B O 1
ATOM 6194 N N . SER B 1 358 ? 20.422 -31.797 -25.562 1 94.44 358 SER B N 1
ATOM 6195 C CA . SER B 1 358 ? 21.625 -32.375 -24.953 1 94.44 358 SER B CA 1
ATOM 6196 C C . SER B 1 358 ? 21.312 -33 -23.609 1 94.44 358 SER B C 1
ATOM 6198 O O . SER B 1 358 ? 20.219 -32.875 -23.078 1 94.44 358 SER B O 1
ATOM 6200 N N . ALA B 1 359 ? 22.297 -33.781 -23.125 1 94.06 359 ALA B N 1
ATOM 6201 C CA . ALA B 1 359 ? 22.172 -34.375 -21.797 1 94.06 359 ALA B CA 1
ATOM 6202 C C . ALA B 1 359 ? 22.016 -33.281 -20.734 1 94.06 359 ALA B C 1
ATOM 620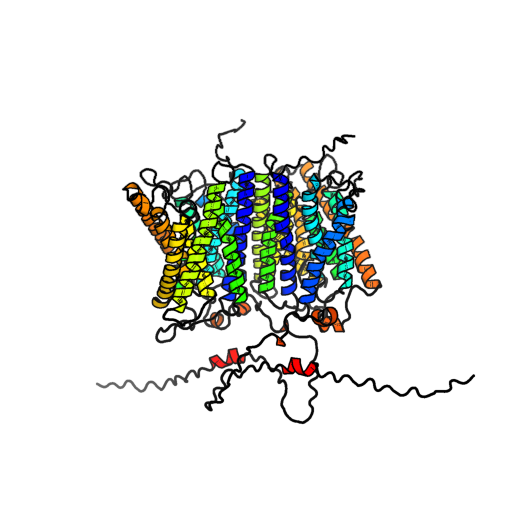4 O O . ALA B 1 359 ? 21.25 -33.438 -19.781 1 94.06 359 ALA B O 1
ATOM 6205 N N . THR B 1 360 ? 22.734 -32.25 -20.938 1 93.69 360 THR B N 1
ATOM 6206 C CA . THR B 1 360 ? 22.688 -31.141 -20 1 93.69 360 THR B CA 1
ATOM 6207 C C . THR B 1 360 ? 21.312 -30.484 -20 1 93.69 360 THR B C 1
ATOM 6209 O O . THR B 1 360 ? 20.781 -30.125 -18.938 1 93.69 360 THR B O 1
ATOM 6212 N N . SER B 1 361 ? 20.812 -30.25 -21.156 1 95.81 361 SER B N 1
ATOM 6213 C CA . SER B 1 361 ? 19.484 -29.656 -21.25 1 95.81 361 SER B CA 1
ATOM 6214 C C . SER B 1 361 ? 18.438 -30.531 -20.562 1 95.81 361 SER B C 1
ATOM 6216 O O . SER B 1 361 ? 17.562 -30.016 -19.875 1 95.81 361 SER B O 1
ATOM 6218 N N . TRP B 1 362 ? 18.5 -31.781 -20.719 1 96.62 362 TRP B N 1
ATOM 6219 C CA . TRP B 1 362 ? 17.547 -32.688 -20.078 1 96.62 362 TRP B CA 1
ATOM 6220 C C . TRP B 1 362 ? 17.797 -32.75 -18.578 1 96.62 362 TRP B C 1
ATOM 6222 O O . TRP B 1 362 ? 16.844 -32.938 -17.797 1 96.62 362 TRP B O 1
ATOM 6232 N N . GLN B 1 363 ? 19.031 -32.688 -18.188 1 96.56 363 GLN B N 1
ATOM 6233 C CA . GLN B 1 363 ? 19.328 -32.625 -16.766 1 96.56 363 GLN B CA 1
ATOM 6234 C C . GLN B 1 363 ? 18.719 -31.391 -16.125 1 96.56 363 GLN B C 1
ATOM 6236 O O . GLN B 1 363 ? 18.219 -31.438 -15 1 96.56 363 GLN B O 1
ATOM 6241 N N . SER B 1 364 ? 18.859 -30.281 -16.875 1 97.25 364 SER B N 1
ATOM 6242 C CA . SER B 1 364 ? 18.25 -29.062 -16.391 1 97.25 364 SER B CA 1
ATOM 6243 C C . SER B 1 364 ? 16.734 -29.219 -16.25 1 97.25 364 SER B C 1
ATOM 6245 O O . SER B 1 364 ? 16.141 -28.75 -15.266 1 97.25 364 SER B O 1
ATOM 6247 N N . PHE B 1 365 ? 16.109 -29.781 -17.203 1 98.19 365 PHE B N 1
ATOM 6248 C CA . PHE B 1 365 ? 14.672 -30.047 -17.156 1 98.19 365 PHE B CA 1
ATOM 6249 C C . PHE B 1 365 ? 14.328 -30.953 -15.977 1 98.19 365 PHE B C 1
ATOM 6251 O O . PHE B 1 365 ? 13.375 -30.688 -15.25 1 98.19 365 PHE B O 1
ATOM 6258 N N . GLY B 1 366 ? 15.094 -32.031 -15.797 1 98.25 366 GLY B N 1
ATOM 6259 C CA . GLY B 1 366 ? 14.891 -32.938 -14.672 1 98.25 366 GLY B CA 1
ATOM 6260 C C . GLY B 1 366 ? 15.023 -32.25 -13.328 1 98.25 366 GLY B C 1
ATOM 6261 O O . GLY B 1 366 ? 14.281 -32.562 -12.391 1 98.25 366 GLY B O 1
ATOM 6262 N N . TRP B 1 367 ? 16.047 -31.375 -13.211 1 98.44 367 TRP B N 1
ATOM 6263 C CA . TRP B 1 367 ? 16.266 -30.641 -11.961 1 98.44 367 TRP B CA 1
ATOM 6264 C C . TRP B 1 367 ? 15.078 -29.734 -11.641 1 98.44 367 TRP B C 1
ATOM 6266 O O . TRP B 1 367 ? 14.633 -29.672 -10.492 1 98.44 367 TRP B O 1
ATOM 6276 N N . ASN B 1 368 ? 14.562 -29.031 -12.68 1 98.75 368 ASN B N 1
ATOM 6277 C CA . ASN B 1 368 ? 13.367 -28.219 -12.484 1 98.75 368 ASN B CA 1
ATOM 6278 C C . ASN B 1 368 ? 12.156 -29.078 -12.141 1 98.75 368 ASN B C 1
ATOM 6280 O O . ASN B 1 368 ? 11.336 -28.688 -11.297 1 98.75 368 ASN B O 1
ATOM 6284 N N . LEU B 1 369 ? 11.992 -30.188 -12.75 1 98.75 369 LEU B N 1
ATOM 6285 C CA . LEU B 1 369 ? 10.906 -31.109 -12.438 1 98.75 369 LEU B CA 1
ATOM 6286 C C . LEU B 1 369 ? 10.969 -31.547 -10.977 1 98.75 369 LEU B C 1
ATOM 6288 O O . LEU B 1 369 ? 9.961 -31.547 -10.273 1 98.75 369 LEU B O 1
ATOM 6292 N N . LEU B 1 370 ? 12.141 -31.953 -10.539 1 98.5 370 LEU B N 1
ATOM 6293 C CA . LEU B 1 370 ? 12.328 -32.344 -9.141 1 98.5 370 LEU B CA 1
ATOM 6294 C C . LEU B 1 370 ? 12.016 -31.172 -8.211 1 98.5 370 LEU B C 1
ATOM 6296 O O . LEU B 1 370 ? 11.359 -31.344 -7.184 1 98.5 370 LEU B O 1
ATOM 6300 N N . GLY B 1 371 ? 12.57 -30 -8.594 1 98.75 371 GLY B N 1
ATOM 6301 C CA . GLY B 1 371 ? 12.359 -28.828 -7.766 1 98.75 371 GLY B CA 1
ATOM 6302 C C . GLY B 1 371 ? 10.891 -28.516 -7.543 1 98.75 371 GLY B C 1
ATOM 6303 O O . GLY B 1 371 ? 10.461 -28.328 -6.402 1 98.75 371 GLY B O 1
ATOM 6304 N N . VAL B 1 372 ? 10.141 -28.406 -8.625 1 98.81 372 VAL B N 1
ATOM 6305 C CA . VAL B 1 372 ? 8.734 -28.047 -8.492 1 98.81 372 VAL B CA 1
ATOM 6306 C C . VAL B 1 372 ? 7.996 -29.141 -7.73 1 98.81 372 VAL B C 1
ATOM 6308 O O . VAL B 1 372 ? 7.082 -28.859 -6.953 1 98.81 372 VAL B O 1
ATOM 6311 N N . PHE B 1 373 ? 8.344 -30.375 -7.906 1 98.81 373 PHE B N 1
ATOM 6312 C CA . PHE B 1 373 ? 7.746 -31.484 -7.168 1 98.81 373 PHE B CA 1
ATOM 6313 C C . PHE B 1 373 ? 7.973 -31.328 -5.672 1 98.81 373 PHE B C 1
ATOM 6315 O O . PHE B 1 373 ? 7.031 -31.438 -4.879 1 98.81 373 PHE B O 1
ATOM 6322 N N . VAL B 1 374 ? 9.188 -31.078 -5.266 1 98.88 374 VAL B N 1
ATOM 6323 C CA . VAL B 1 374 ? 9.531 -30.953 -3.854 1 98.88 374 VAL B CA 1
ATOM 6324 C C . VAL B 1 374 ? 8.844 -29.719 -3.256 1 98.88 374 VAL B C 1
ATOM 6326 O O . VAL B 1 374 ? 8.375 -29.766 -2.117 1 98.88 374 VAL B O 1
ATOM 6329 N N . ILE B 1 375 ? 8.82 -28.609 -4.012 1 98.88 375 ILE B N 1
ATOM 6330 C CA . ILE B 1 375 ? 8.172 -27.391 -3.555 1 98.88 375 ILE B CA 1
ATOM 6331 C C . ILE B 1 375 ? 6.688 -27.656 -3.299 1 98.88 375 ILE B C 1
ATOM 6333 O O . ILE B 1 375 ? 6.148 -27.266 -2.26 1 98.88 375 ILE B O 1
ATOM 6337 N N . VAL B 1 376 ? 6.031 -28.328 -4.223 1 98.88 376 VAL B N 1
ATOM 6338 C CA . VAL B 1 376 ? 4.609 -28.641 -4.094 1 98.88 376 VAL B CA 1
ATOM 6339 C C . VAL B 1 376 ? 4.387 -29.578 -2.908 1 98.88 376 VAL B C 1
ATOM 6341 O O . VAL B 1 376 ? 3.461 -29.375 -2.117 1 98.88 376 VAL B O 1
ATOM 6344 N N . VAL B 1 377 ? 5.23 -30.547 -2.713 1 98.88 377 VAL B N 1
ATOM 6345 C CA . VAL B 1 377 ? 5.098 -31.5 -1.615 1 98.88 377 VAL B CA 1
ATOM 6346 C C . VAL B 1 377 ? 5.324 -30.797 -0.283 1 98.88 377 VAL B C 1
ATOM 6348 O O . VAL B 1 377 ? 4.543 -30.953 0.657 1 98.88 377 VAL B O 1
ATOM 6351 N N . TRP B 1 378 ? 6.387 -29.984 -0.179 1 98.81 378 TRP B N 1
ATOM 6352 C CA . TRP B 1 378 ? 6.695 -29.219 1.019 1 98.81 378 TRP B CA 1
ATOM 6353 C C . TRP B 1 378 ? 5.508 -28.344 1.432 1 98.81 378 TRP B C 1
ATOM 6355 O O . TRP B 1 378 ? 5.082 -28.375 2.588 1 98.81 378 TRP B O 1
ATOM 6365 N N . THR B 1 379 ? 4.988 -27.625 0.471 1 98.88 379 THR B N 1
ATOM 6366 C CA . THR B 1 379 ? 3.889 -26.703 0.741 1 98.88 379 THR B CA 1
ATOM 6367 C C . THR B 1 379 ? 2.613 -27.469 1.081 1 98.88 379 THR B C 1
ATOM 6369 O O . THR B 1 379 ? 1.847 -27.047 1.952 1 98.88 379 THR B O 1
ATOM 6372 N N . SER B 1 380 ? 2.395 -28.641 0.368 1 98.88 380 SER B N 1
ATOM 6373 C CA . SER B 1 380 ? 1.212 -29.453 0.634 1 98.88 380 SER B CA 1
ATOM 6374 C C . SER B 1 380 ? 1.226 -30 2.057 1 98.88 380 SER B C 1
ATOM 6376 O O . SER B 1 380 ? 0.234 -29.891 2.781 1 98.88 380 SER B O 1
ATOM 6378 N N . VAL B 1 381 ? 2.293 -30.531 2.492 1 98.81 381 VAL B N 1
ATOM 6379 C CA . VAL B 1 381 ? 2.4 -31.172 3.801 1 98.81 381 VAL B CA 1
ATOM 6380 C C . VAL B 1 381 ? 2.201 -30.125 4.902 1 98.81 381 VAL B C 1
ATOM 6382 O O . VAL B 1 381 ? 1.404 -30.328 5.82 1 98.81 381 VAL B O 1
ATOM 6385 N N . LEU B 1 382 ? 2.846 -29.016 4.797 1 98.75 382 LEU B N 1
ATOM 6386 C CA . LEU B 1 382 ? 2.762 -28.016 5.848 1 98.75 382 LEU B CA 1
ATOM 6387 C C . LEU B 1 382 ? 1.398 -27.328 5.836 1 98.75 382 LEU B C 1
ATOM 6389 O O . LEU B 1 382 ? 0.883 -26.953 6.891 1 98.75 382 LEU B O 1
ATOM 6393 N N . SER B 1 383 ? 0.867 -27.141 4.637 1 98.62 383 SER B N 1
ATOM 6394 C CA . SER B 1 383 ? -0.47 -26.562 4.559 1 98.62 383 SER B CA 1
ATOM 6395 C C . SER B 1 383 ? -1.519 -27.516 5.117 1 98.62 383 SER B C 1
ATOM 6397 O O . SER B 1 383 ? -2.5 -27.078 5.723 1 98.62 383 SER B O 1
ATOM 6399 N N . LEU B 1 384 ? -1.331 -28.828 4.855 1 98.62 384 LEU B N 1
ATOM 6400 C CA . LEU B 1 384 ? -2.232 -29.812 5.434 1 98.62 384 LEU B CA 1
ATOM 6401 C C . LEU B 1 384 ? -2.221 -29.734 6.957 1 98.62 384 LEU B C 1
ATOM 6403 O O . LEU B 1 384 ? -3.275 -29.812 7.594 1 98.62 384 LEU B O 1
ATOM 6407 N N . VAL B 1 385 ? -1.077 -29.625 7.504 1 98.69 385 VAL B N 1
ATOM 6408 C CA . VAL B 1 385 ? -0.941 -29.5 8.953 1 98.69 385 VAL B CA 1
ATOM 6409 C C . VAL B 1 385 ? -1.563 -28.188 9.43 1 98.69 385 VAL B C 1
ATOM 6411 O O . VAL B 1 385 ? -2.328 -28.172 10.391 1 98.69 385 VAL B O 1
ATOM 6414 N N . LEU B 1 386 ? -1.248 -27.109 8.742 1 98.31 386 LEU B N 1
ATOM 6415 C CA . LEU B 1 386 ? -1.7 -25.766 9.117 1 98.31 386 LEU B CA 1
ATOM 6416 C C . LEU B 1 386 ? -3.223 -25.688 9.078 1 98.31 386 LEU B C 1
ATOM 6418 O O . LEU B 1 386 ? -3.855 -25.391 10.094 1 98.31 386 LEU B O 1
ATOM 6422 N N . PHE B 1 387 ? -3.805 -25.953 7.973 1 98.44 387 PHE B N 1
ATOM 6423 C CA . PHE B 1 387 ? -5.246 -25.828 7.816 1 98.44 387 PHE B CA 1
ATOM 6424 C C . PHE B 1 387 ? -5.977 -26.969 8.508 1 98.44 387 PHE B C 1
ATOM 6426 O O . PHE B 1 387 ? -7.098 -26.797 9 1 98.44 387 PHE B O 1
ATOM 6433 N N . GLY B 1 388 ? -5.352 -28.156 8.539 1 98.44 388 GLY B N 1
ATOM 6434 C CA . GLY B 1 388 ? -5.922 -29.266 9.305 1 98.44 388 GLY B CA 1
ATOM 6435 C C . GLY B 1 388 ? -6.059 -28.953 10.781 1 98.44 388 GLY B C 1
ATOM 6436 O O . GLY B 1 388 ? -7.098 -29.234 11.383 1 98.44 388 GLY B O 1
ATOM 6437 N N . LEU B 1 389 ? -5.047 -28.359 11.352 1 98.19 389 LEU B N 1
ATOM 6438 C CA . LEU B 1 389 ? -5.086 -27.984 12.758 1 98.19 389 LEU B CA 1
ATOM 6439 C C . LEU B 1 389 ? -6.133 -26.906 13.008 1 98.19 389 LEU B C 1
ATOM 6441 O O . LEU B 1 389 ? -6.832 -26.938 14.016 1 98.19 389 LEU B O 1
ATOM 6445 N N . MET B 1 390 ? -6.238 -25.984 12.102 1 97.81 390 MET B N 1
ATOM 6446 C CA . MET B 1 390 ? -7.227 -24.922 12.25 1 97.81 390 MET B CA 1
ATOM 6447 C C . MET B 1 390 ? -8.641 -25.484 12.164 1 97.81 390 MET B C 1
ATOM 6449 O O . MET B 1 390 ? -9.539 -25.031 12.883 1 97.81 390 MET B O 1
ATOM 6453 N N . GLN B 1 391 ? -8.828 -26.406 11.273 1 97.69 391 GLN B N 1
ATOM 6454 C CA . GLN B 1 391 ? -10.125 -27.062 11.164 1 97.69 391 GLN B CA 1
ATOM 6455 C C . GLN B 1 391 ? -10.469 -27.828 12.43 1 97.69 391 GLN B C 1
ATOM 6457 O O . GLN B 1 391 ? -11.594 -27.75 12.93 1 97.69 391 GLN B O 1
ATOM 6462 N N . ALA B 1 392 ? -9.523 -28.562 12.977 1 97.75 392 ALA B N 1
ATOM 6463 C CA . ALA B 1 392 ? -9.719 -29.344 14.195 1 97.75 392 ALA B CA 1
ATOM 6464 C C . ALA B 1 392 ? -10.023 -28.438 15.391 1 97.75 392 ALA B C 1
ATOM 6466 O O . ALA B 1 392 ? -10.789 -28.828 16.281 1 97.75 392 ALA B O 1
ATOM 6467 N N . CYS B 1 393 ? -9.461 -27.219 15.391 1 97.12 393 CYS B N 1
ATOM 6468 C CA . CYS B 1 393 ? -9.656 -26.281 16.484 1 97.12 393 CYS B CA 1
ATOM 6469 C C . CYS B 1 393 ? -10.914 -25.453 16.266 1 97.12 393 CYS B C 1
ATOM 6471 O O . CYS B 1 393 ? -11.297 -24.656 17.141 1 97.12 393 CYS B O 1
ATOM 6473 N N . GLY B 1 394 ? -11.516 -25.547 15.195 1 95.81 394 GLY B N 1
ATOM 6474 C CA . GLY B 1 394 ? -12.766 -24.844 14.922 1 95.81 394 GLY B CA 1
ATOM 6475 C C . GLY B 1 394 ? -12.562 -23.375 14.586 1 95.81 394 GLY B C 1
ATOM 6476 O O . GLY B 1 394 ? -13.445 -22.562 14.82 1 95.81 394 GLY B O 1
ATOM 6477 N N . VAL B 1 395 ? -11.352 -23.031 13.984 1 96.06 395 VAL B N 1
ATOM 6478 C CA . VAL B 1 395 ? -11.078 -21.625 13.766 1 96.06 395 VAL B CA 1
ATOM 6479 C C . VAL B 1 395 ? -10.859 -21.359 12.273 1 96.06 395 VAL B C 1
ATOM 6481 O O . VAL B 1 395 ? -10.445 -20.281 11.883 1 96.06 395 VAL B O 1
ATOM 6484 N N . LEU B 1 396 ? -11.156 -22.344 11.453 1 97.44 396 LEU B N 1
ATOM 6485 C CA . LEU B 1 396 ? -10.906 -22.203 10.023 1 97.44 396 LEU B CA 1
ATOM 6486 C C . LEU B 1 396 ? -12.109 -21.609 9.312 1 97.44 396 LEU B C 1
ATOM 6488 O O . LEU B 1 396 ? -11.992 -20.594 8.609 1 97.44 396 LEU B O 1
ATOM 6492 N N . ARG B 1 397 ? -13.359 -22.203 9.531 1 97.38 397 ARG B N 1
ATOM 6493 C CA . ARG B 1 397 ? -14.562 -21.812 8.805 1 97.38 397 ARG B CA 1
ATOM 6494 C C . ARG B 1 397 ? -15.57 -21.141 9.742 1 97.38 397 ARG B C 1
ATOM 6496 O O . ARG B 1 397 ? -15.68 -21.516 10.906 1 97.38 397 ARG B O 1
ATOM 6503 N N . VAL B 1 398 ? -16.219 -20.203 9.219 1 95.88 398 VAL B N 1
ATOM 6504 C CA . VAL B 1 398 ? -17.266 -19.531 9.977 1 95.88 398 VAL B CA 1
ATOM 6505 C C . VAL B 1 398 ? -18.484 -20.453 10.078 1 95.88 398 VAL B C 1
ATOM 6507 O O . VAL B 1 398 ? -18.578 -21.469 9.375 1 95.88 398 VAL B O 1
ATOM 6510 N N . THR B 1 399 ? -19.484 -20.062 10.93 1 95.19 399 THR B N 1
ATOM 6511 C CA . THR B 1 399 ? -20.719 -20.828 11.047 1 95.19 399 THR B CA 1
ATOM 6512 C C . THR B 1 399 ? -21.562 -20.672 9.781 1 95.19 399 THR B C 1
ATOM 6514 O O . THR B 1 399 ? -21.453 -19.672 9.07 1 95.19 399 THR B O 1
ATOM 6517 N N . PRO B 1 400 ? -22.406 -21.672 9.516 1 94.81 400 PRO B N 1
ATOM 6518 C CA . PRO B 1 400 ? -23.281 -21.562 8.344 1 94.81 400 PRO B CA 1
ATOM 6519 C C . PRO B 1 400 ? -24.141 -20.312 8.359 1 94.81 400 PRO B C 1
ATOM 6521 O O . PRO B 1 400 ? -24.391 -19.703 7.305 1 94.81 400 PRO B O 1
ATOM 6524 N N . GLU B 1 401 ? -24.547 -19.938 9.492 1 93.81 401 GLU B N 1
ATOM 6525 C CA . GLU B 1 401 ? -25.359 -18.734 9.617 1 93.81 401 GLU B CA 1
ATOM 6526 C C . GLU B 1 401 ? -24.594 -17.484 9.203 1 93.81 401 GLU B C 1
ATOM 6528 O O . GLU B 1 401 ? -25.094 -16.656 8.438 1 93.81 401 GLU B O 1
ATOM 6533 N N . MET B 1 402 ? -23.406 -17.422 9.641 1 92.75 402 MET B N 1
ATOM 6534 C CA . MET B 1 402 ? -22.562 -16.281 9.305 1 92.75 402 MET B CA 1
ATOM 6535 C C . MET B 1 402 ? -22.203 -16.297 7.82 1 92.75 402 MET B C 1
ATOM 6537 O O . MET B 1 402 ? -22.172 -15.234 7.188 1 92.75 402 MET B O 1
ATOM 6541 N N . GLU B 1 403 ? -21.938 -17.422 7.332 1 94.75 403 GLU B N 1
ATOM 6542 C CA . GLU B 1 403 ? -21.609 -17.562 5.914 1 94.75 403 GLU B CA 1
ATOM 6543 C C . GLU B 1 403 ? -22.766 -17.078 5.035 1 94.75 403 GLU B C 1
ATOM 6545 O O . GLU B 1 403 ? -22.547 -16.391 4.043 1 94.75 403 GLU B O 1
ATOM 6550 N N . LEU B 1 404 ? -24 -17.391 5.359 1 92.69 404 LEU B N 1
ATOM 6551 C CA . LEU B 1 404 ? -25.172 -17.031 4.574 1 92.69 404 LEU B CA 1
ATOM 6552 C C . LEU B 1 404 ? -25.484 -15.539 4.703 1 92.69 404 LEU B C 1
ATOM 6554 O O . LEU B 1 404 ? -25.891 -14.906 3.73 1 92.69 404 LEU B O 1
ATOM 6558 N N . LYS B 1 405 ? -25.234 -15.008 5.859 1 90.81 405 LYS B N 1
ATOM 6559 C CA . LYS B 1 405 ? -25.516 -13.602 6.094 1 90.81 405 LYS B CA 1
ATOM 6560 C C . LYS B 1 405 ? -24.438 -12.711 5.504 1 90.81 405 LYS B C 1
ATOM 6562 O O . LYS B 1 405 ? -24.688 -11.547 5.172 1 90.81 405 LYS B O 1
ATOM 6567 N N . GLY B 1 406 ? -23.281 -13.25 5.402 1 92.75 406 GLY B N 1
ATOM 6568 C CA . GLY B 1 406 ? -22.141 -12.477 4.988 1 92.75 406 GLY B CA 1
ATOM 6569 C C . GLY B 1 406 ? -21.234 -12.062 6.145 1 92.75 406 GLY B C 1
ATOM 6570 O O . GLY B 1 406 ? -21.719 -11.867 7.262 1 92.75 406 GLY B O 1
ATOM 6571 N N . LEU B 1 407 ? -20.094 -11.797 5.859 1 91.94 407 LEU B N 1
ATOM 6572 C CA . LEU B 1 407 ? -19.109 -11.609 6.922 1 91.94 407 LEU B CA 1
ATOM 6573 C C . LEU B 1 407 ? -18.953 -10.133 7.262 1 91.94 407 LEU B C 1
ATOM 6575 O O . LEU B 1 407 ? -18.406 -9.789 8.312 1 91.94 407 LEU B O 1
ATOM 6579 N N . ASP B 1 408 ? -19.359 -9.211 6.461 1 92 408 ASP B N 1
ATOM 6580 C CA . ASP B 1 408 ? -19.094 -7.785 6.633 1 92 408 ASP B CA 1
ATOM 6581 C C . ASP B 1 408 ? -19.75 -7.262 7.914 1 92 408 ASP B C 1
ATOM 6583 O O . ASP B 1 408 ? -19.094 -6.57 8.703 1 92 408 ASP B O 1
ATOM 6587 N N . VAL B 1 409 ? -20.984 -7.59 8.133 1 85 409 VAL B N 1
ATOM 6588 C CA . VAL B 1 409 ? -21.734 -7.004 9.25 1 85 409 VAL B CA 1
ATOM 6589 C C . VAL B 1 409 ? -21.375 -7.719 10.547 1 85 409 VAL B C 1
ATOM 6591 O O . VAL B 1 409 ? -20.922 -7.082 11.508 1 85 409 VAL B O 1
ATOM 6594 N N . PRO B 1 410 ? -21.406 -8.977 10.617 1 79.94 410 PRO B N 1
ATOM 6595 C CA . PRO B 1 410 ? -21.172 -9.625 11.914 1 79.94 410 PRO B CA 1
ATOM 6596 C C . PRO B 1 410 ? -19.719 -9.508 12.367 1 79.94 410 PRO B C 1
ATOM 6598 O O . PRO B 1 410 ? -19.453 -9.406 13.57 1 79.94 410 PRO B O 1
ATOM 6601 N N . LYS B 1 411 ? -18.844 -9.5 11.492 1 82.19 411 LYS B N 1
ATOM 6602 C CA . LYS B 1 411 ? -17.438 -9.531 11.883 1 82.19 411 LYS B CA 1
ATOM 6603 C C . LYS B 1 411 ? -16.844 -8.125 11.93 1 82.19 411 LYS B C 1
ATOM 6605 O O . LYS B 1 411 ? -15.961 -7.848 12.734 1 82.19 411 LYS B O 1
ATOM 6610 N N . HIS B 1 412 ? -17.375 -7.242 11.109 1 85.25 412 HIS B N 1
ATOM 6611 C CA . HIS B 1 412 ? -16.672 -5.977 10.938 1 85.25 412 HIS B CA 1
ATOM 6612 C C . HIS B 1 412 ? -17.578 -4.797 11.273 1 85.25 412 HIS B C 1
ATOM 6614 O O . HIS B 1 412 ? -17.109 -3.672 11.445 1 85.25 412 HIS B O 1
ATOM 6620 N N . GLY B 1 413 ? -18.812 -5.055 11.406 1 76.44 413 GLY B N 1
ATOM 6621 C CA . GLY B 1 413 ? -19.734 -3.975 11.695 1 76.44 413 GLY B CA 1
ATOM 6622 C C . GLY B 1 413 ? -19.75 -2.896 10.625 1 76.44 413 GLY B C 1
ATOM 6623 O O . GLY B 1 413 ? -20.156 -1.764 10.883 1 76.44 413 GLY B O 1
ATOM 6624 N N . GLU B 1 414 ? -19.219 -3.191 9.492 1 84.69 414 GLU B N 1
ATOM 6625 C CA . GLU B 1 414 ? -19.047 -2.229 8.406 1 84.69 414 GLU B CA 1
ATOM 6626 C C . GLU B 1 414 ? -19.5 -2.809 7.074 1 84.69 414 GLU B C 1
ATOM 6628 O O . GLU B 1 414 ? -18.688 -3.365 6.324 1 84.69 414 GLU B O 1
ATOM 6633 N N . PRO B 1 415 ? -20.844 -2.58 6.812 1 84 415 PRO B N 1
ATOM 6634 C CA . PRO B 1 415 ? -21.266 -3.006 5.477 1 84 415 PRO B CA 1
ATOM 6635 C C . PRO B 1 415 ? -20.562 -2.236 4.363 1 84 415 PRO B C 1
ATOM 6637 O O . PRO B 1 415 ? -20.297 -1.039 4.504 1 84 415 PRO B O 1
ATOM 6640 N N . ALA B 1 416 ? -20.281 -2.883 3.312 1 88.25 416 ALA B N 1
ATOM 6641 C CA . ALA B 1 416 ? -19.516 -2.285 2.223 1 88.25 416 ALA B CA 1
ATOM 6642 C C . ALA B 1 416 ? -20.266 -1.107 1.606 1 88.25 416 ALA B C 1
ATOM 6644 O O . ALA B 1 416 ? -19.641 -0.154 1.125 1 88.25 416 ALA B O 1
ATOM 6645 N N . TYR B 1 417 ? -21.516 -1.244 1.524 1 87.56 417 TYR B N 1
ATOM 6646 C CA . TYR B 1 417 ? -22.391 -0.248 0.918 1 87.56 417 TYR B CA 1
ATOM 6647 C C . TYR B 1 417 ? -23.578 0.048 1.818 1 87.56 417 TYR B C 1
ATOM 6649 O O . TYR B 1 417 ? -24.703 -0.364 1.524 1 87.56 417 TYR B O 1
ATOM 6657 N N . PRO B 1 418 ? -23.328 0.789 2.861 1 83 418 PRO B N 1
ATOM 6658 C CA . PRO B 1 418 ? -24.469 1.075 3.742 1 83 418 PRO B CA 1
ATOM 6659 C C . PRO B 1 418 ? -25.562 1.87 3.047 1 83 418 PRO B C 1
ATOM 6661 O O . PRO B 1 418 ? -25.344 3 2.609 1 83 418 PRO B O 1
ATOM 6664 N N . LEU B 1 419 ? -26.719 1.369 3.043 1 76.5 419 LEU B N 1
ATOM 6665 C CA . LEU B 1 419 ? -27.828 1.95 2.301 1 76.5 419 LEU B CA 1
ATOM 6666 C C . LEU B 1 419 ? -28.188 3.33 2.844 1 76.5 419 LEU B C 1
ATOM 6668 O O . LEU B 1 419 ? -28.562 4.223 2.082 1 76.5 419 LEU B O 1
ATOM 6672 N N . GLU B 1 420 ? -28.016 3.553 4.141 1 77.94 420 GLU B N 1
ATOM 6673 C CA . GLU B 1 420 ? -28.375 4.816 4.777 1 77.94 420 GLU B CA 1
ATOM 6674 C C . GLU B 1 420 ? -27.5 5.961 4.262 1 77.94 420 GLU B C 1
ATOM 6676 O O . GLU B 1 420 ? -27.859 7.129 4.391 1 77.94 420 GLU B O 1
ATOM 6681 N N . SER B 1 421 ? -26.469 5.547 3.682 1 80.12 421 SER B N 1
ATOM 6682 C CA . SER B 1 421 ? -25.531 6.578 3.248 1 80.12 421 SER B CA 1
ATOM 6683 C C . SER B 1 421 ? -25.766 6.961 1.791 1 80.12 421 SER B C 1
ATOM 6685 O O . SER B 1 421 ? -25.062 7.82 1.249 1 80.12 421 SER B O 1
ATOM 6687 N N . TYR B 1 422 ? -26.688 6.125 1.383 1 74 422 TYR B N 1
ATOM 6688 C CA . TYR B 1 422 ? -27.109 6.438 0.02 1 74 422 TYR B CA 1
ATOM 6689 C C . TYR B 1 422 ? -28.438 7.191 0.016 1 74 422 TYR B C 1
ATOM 6691 O O . TYR B 1 422 ? -29.219 7.086 0.964 1 74 422 TYR B O 1
ATOM 6699 N N . GLY B 1 423 ? -28.828 8.289 -0.58 1 65.56 423 GLY B N 1
ATOM 6700 C CA . GLY B 1 423 ? -30.062 9.047 -0.658 1 65.56 423 GLY B CA 1
ATOM 6701 C C . GLY B 1 423 ? -29.844 10.531 -0.905 1 65.56 423 GLY B C 1
ATOM 6702 O O . GLY B 1 423 ? -28.812 11.078 -0.538 1 65.56 423 GLY B O 1
ATOM 6703 N N . SER B 1 424 ? -30.781 10.891 -1.712 1 58.56 424 SER B N 1
ATOM 6704 C CA . SER B 1 424 ? -30.75 12.32 -1.975 1 58.56 424 SER B CA 1
ATOM 6705 C C . SER B 1 424 ? -31.516 13.094 -0.905 1 58.56 424 SER B C 1
ATOM 6707 O O . SER B 1 424 ? -32.469 12.57 -0.31 1 58.56 424 SER B O 1
ATOM 6709 N N . GLY B 1 425 ? -30.891 13.922 -0.015 1 51.91 425 GLY B N 1
ATOM 6710 C CA . GLY B 1 425 ? -31.609 14.75 0.938 1 51.91 425 GLY B CA 1
ATOM 6711 C C . GLY B 1 425 ? -32.812 15.461 0.329 1 51.91 425 GLY B C 1
ATOM 6712 O O . GLY B 1 425 ? -33.438 16.281 0.987 1 51.91 425 GLY B O 1
ATOM 6713 N N . TRP B 1 426 ? -33.219 15.281 -0.869 1 46.84 426 TRP B N 1
ATOM 6714 C CA . TRP B 1 426 ? -34.312 15.992 -1.535 1 46.84 426 TRP B CA 1
ATOM 6715 C C . TRP B 1 426 ? -35.594 15.18 -1.501 1 46.84 426 TRP B C 1
ATOM 6717 O O . TRP B 1 426 ? -35.594 13.969 -1.749 1 46.84 426 TRP B O 1
ATOM 6727 N N . GLU B 1 427 ? -36.594 15.609 -0.53 1 41.78 427 GLU B N 1
ATOM 6728 C CA . GLU B 1 427 ? -37.906 15.031 -0.452 1 41.78 427 GLU B CA 1
ATOM 6729 C C . GLU B 1 427 ? -38.562 14.906 -1.836 1 41.78 427 GLU B C 1
ATOM 6731 O O . GLU B 1 427 ? -38.531 15.859 -2.615 1 41.78 427 GLU B O 1
ATOM 6736 N N . SER B 1 428 ? -38.781 13.852 -2.363 1 36.69 428 SER B N 1
ATOM 6737 C CA . SER B 1 428 ? -39.688 13.711 -3.5 1 36.69 428 SER B CA 1
ATOM 6738 C C . SER B 1 428 ? -41.094 14.117 -3.129 1 36.69 428 SER B C 1
ATOM 6740 O O . SER B 1 428 ? -41.688 13.594 -2.174 1 36.69 428 SER B O 1
ATOM 6742 N N . ASN B 1 429 ? -41.625 15.336 -3.23 1 32.19 429 ASN B N 1
ATOM 6743 C CA . ASN B 1 429 ? -43.062 15.68 -3.166 1 32.19 429 ASN B CA 1
ATOM 6744 C C . ASN B 1 429 ? -43.906 14.695 -3.953 1 32.19 429 ASN B C 1
ATOM 6746 O O . ASN B 1 429 ? -44 14.789 -5.18 1 32.19 429 ASN B O 1
ATOM 6750 N N . GLN B 1 430 ? -44.125 13.531 -3.596 1 31.97 430 GLN B N 1
ATOM 6751 C CA . GLN B 1 430 ? -45.281 12.742 -4.086 1 31.97 430 GLN B CA 1
ATOM 6752 C C . GLN B 1 430 ? -46.594 13.391 -3.699 1 31.97 430 GLN B C 1
ATOM 6754 O O . GLN B 1 430 ? -47 13.367 -2.529 1 31.97 430 GLN B O 1
ATOM 6759 N N . THR B 1 431 ? -47.062 14.469 -4.266 1 30.27 431 THR B N 1
ATOM 6760 C CA . THR B 1 431 ? -48.469 14.797 -4.262 1 30.27 431 THR B CA 1
ATOM 6761 C C . THR B 1 431 ? -49.312 13.602 -4.723 1 30.27 431 THR B C 1
ATOM 6763 O O . THR B 1 431 ? -49.031 13.008 -5.762 1 30.27 431 THR B O 1
ATOM 6766 N N . ASN B 1 432 ? -50.125 13.023 -3.83 1 29.34 432 ASN B N 1
ATOM 6767 C CA . ASN B 1 432 ? -51.281 12.141 -3.924 1 29.34 432 ASN B CA 1
ATOM 6768 C C . ASN B 1 432 ? -52.344 12.68 -4.895 1 29.34 432 ASN B C 1
ATOM 6770 O O . ASN B 1 432 ? -53.25 13.383 -4.488 1 29.34 432 ASN B O 1
ATOM 6774 N N . ASN B 1 433 ? -52.156 13.242 -5.988 1 28.58 433 ASN B N 1
ATOM 6775 C CA . ASN B 1 433 ? -53.375 13.367 -6.777 1 28.58 433 ASN B CA 1
ATOM 6776 C C . ASN B 1 433 ? -54.062 12.023 -6.953 1 28.58 433 ASN B C 1
ATOM 6778 O O . ASN B 1 433 ? -53.438 10.969 -6.891 1 28.58 433 ASN B O 1
ATOM 6782 N N . GLY B 1 434 ? -55.562 11.836 -6.77 1 27.44 434 GLY B N 1
ATOM 6783 C CA . GLY B 1 434 ? -56.625 10.828 -6.836 1 27.44 434 GLY B CA 1
ATOM 6784 C C . GLY B 1 434 ? -56.312 9.727 -7.832 1 27.44 434 GLY B C 1
ATOM 6785 O O . GLY B 1 434 ? -57.031 8.734 -7.898 1 27.44 434 GLY B O 1
ATOM 6786 N N . ASN B 1 435 ? -56.125 10.008 -9.039 1 27.16 435 ASN B N 1
ATOM 6787 C CA . ASN B 1 435 ? -56.094 8.789 -9.836 1 27.16 435 ASN B CA 1
ATOM 6788 C C . ASN B 1 435 ? -54.969 7.844 -9.383 1 27.16 435 ASN B C 1
ATOM 6790 O O . ASN B 1 435 ? -53.875 8.281 -9.078 1 27.16 435 ASN B O 1
ATOM 6794 N N . GLY B 1 436 ? -55.344 6.715 -8.578 1 24.94 436 GLY B N 1
ATOM 6795 C CA . GLY B 1 436 ? -54.812 5.629 -7.77 1 24.94 436 GLY B CA 1
ATOM 6796 C C . GLY B 1 436 ? -53.469 5.141 -8.25 1 24.94 436 GLY B C 1
ATOM 6797 O O . GLY B 1 436 ? -53.031 4.043 -7.895 1 24.94 436 GLY B O 1
ATOM 6798 N N . HIS B 1 437 ? -52.938 5.742 -9.281 1 26.48 437 HIS B N 1
ATOM 6799 C CA . HIS B 1 437 ? -51.844 4.824 -9.578 1 26.48 437 HIS B CA 1
ATOM 6800 C C . HIS B 1 437 ? -50.781 4.887 -8.492 1 26.48 437 HIS B C 1
ATOM 6802 O O . HIS B 1 437 ? -50.312 5.969 -8.141 1 26.48 437 HIS B O 1
ATOM 6808 N N . PRO B 1 438 ? -50.969 3.936 -7.438 1 26.41 438 PRO B N 1
ATOM 6809 C CA . PRO B 1 438 ? -50.094 3.789 -6.27 1 26.41 438 PRO B CA 1
ATOM 6810 C C . PRO B 1 438 ? -48.625 4.055 -6.59 1 26.41 438 PRO B C 1
ATOM 6812 O O . PRO B 1 438 ? -48.031 3.35 -7.41 1 26.41 438 PRO B O 1
ATOM 6815 N N . ILE B 1 439 ? -48.344 5.266 -6.699 1 26.55 439 ILE B N 1
ATOM 6816 C CA . ILE B 1 439 ? -46.969 5.602 -7.078 1 26.55 439 ILE B CA 1
ATOM 6817 C C . ILE B 1 439 ? -45.969 4.801 -6.23 1 26.55 439 ILE B C 1
ATOM 6819 O O . ILE B 1 439 ? -45.219 3.979 -6.754 1 26.55 439 ILE B O 1
ATOM 6823 N N . GLY B 1 440 ? -44.906 5.629 -5.848 1 26.89 440 GLY B N 1
ATOM 6824 C C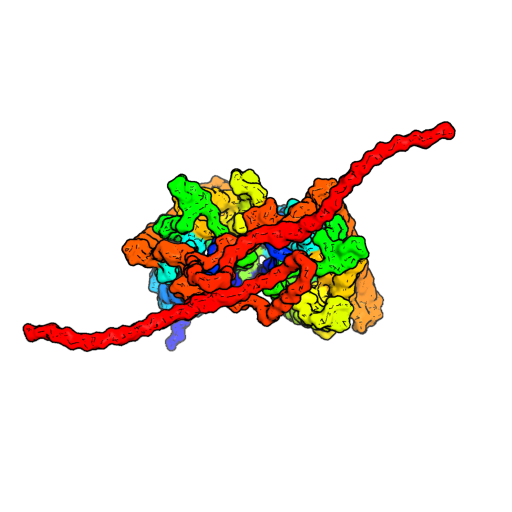A . GLY B 1 440 ? -43.656 5.086 -5.418 1 26.89 440 GLY B CA 1
ATOM 6825 C C . GLY B 1 440 ? -43.688 4.484 -4.027 1 26.89 440 GLY B C 1
ATOM 6826 O O . GLY B 1 440 ? -43.875 5.203 -3.039 1 26.89 440 GLY B O 1
ATOM 6827 N N . GLN B 1 441 ? -44.406 3.498 -3.777 1 24.97 441 GLN B N 1
ATOM 6828 C CA . GLN B 1 441 ? -44.25 2.775 -2.52 1 24.97 441 GLN B CA 1
ATOM 6829 C C . GLN B 1 441 ? -42.781 2.832 -2.041 1 24.97 441 GLN B C 1
ATOM 6831 O O . GLN B 1 441 ? -41.875 2.748 -2.848 1 24.97 441 GLN B O 1
ATOM 6836 N N . ARG B 1 442 ? -42.625 3.463 -0.896 1 27.48 442 ARG B N 1
ATOM 6837 C CA . ARG B 1 442 ? -41.469 3.172 -0.038 1 27.48 442 ARG B CA 1
ATOM 6838 C C . ARG B 1 442 ? -40.969 1.759 -0.282 1 27.48 442 ARG B C 1
ATOM 6840 O O . ARG B 1 442 ? -41.656 0.778 0.017 1 27.48 442 ARG B O 1
ATOM 6847 N N . GLN B 1 443 ? -40.375 1.618 -1.279 1 24.58 443 GLN B N 1
ATOM 6848 C CA . GLN B 1 443 ? -39.719 0.312 -1.302 1 24.58 443 GLN B CA 1
ATOM 6849 C C . GLN B 1 443 ? -39.031 0.025 0.02 1 24.58 443 GLN B C 1
ATOM 6851 O O . GLN B 1 443 ? -38.031 0.678 0.357 1 24.58 443 GLN B O 1
ATOM 6856 N N . GLU B 1 444 ? -39.75 -0.193 1.094 1 24.47 444 GLU B N 1
ATOM 6857 C CA . GLU B 1 444 ? -39.156 -0.954 2.201 1 24.47 444 GLU B CA 1
ATOM 6858 C C . GLU B 1 444 ? -38.188 -2.012 1.697 1 24.47 444 GLU B C 1
ATOM 6860 O O . GLU B 1 444 ? -38.594 -2.955 1.011 1 24.47 444 GLU B O 1
ATOM 6865 N N . TYR B 1 445 ? -37.125 -1.563 1.28 1 26.25 445 TYR B N 1
ATOM 6866 C CA . TYR B 1 445 ? -36.062 -2.588 1.223 1 26.25 445 TYR B CA 1
ATOM 6867 C C . TYR B 1 445 ? -36.188 -3.539 2.408 1 26.25 445 TYR B C 1
ATOM 6869 O O . TYR B 1 445 ? -35.75 -3.207 3.52 1 26.25 445 TYR B O 1
ATOM 6877 N N . THR B 1 446 ? -37.375 -4.043 2.672 1 24.5 446 THR B N 1
ATOM 6878 C CA . THR B 1 446 ? -37.438 -5.215 3.541 1 24.5 446 THR B CA 1
ATOM 6879 C C . THR B 1 446 ? -36.344 -6.219 3.162 1 24.5 446 THR B C 1
ATOM 6881 O O . THR B 1 446 ? -36 -6.336 1.988 1 24.5 446 THR B O 1
ATOM 6884 N N . ASN B 1 447 ? -35.531 -6.637 4.121 1 25.77 447 ASN B N 1
ATOM 6885 C CA . ASN B 1 447 ? -34.75 -7.852 4.23 1 25.77 447 ASN B CA 1
ATOM 6886 C C . ASN B 1 447 ? -35.438 -9.047 3.594 1 25.77 447 ASN B C 1
ATOM 6888 O O . ASN B 1 447 ? -35.094 -10.195 3.867 1 25.77 447 ASN B O 1
ATOM 6892 N N . ALA B 1 448 ? -36.562 -8.852 3.01 1 25.28 448 ALA B N 1
ATOM 6893 C CA . ALA B 1 448 ? -37.281 -10.031 2.543 1 25.28 448 ALA B CA 1
ATOM 6894 C C . ALA B 1 448 ? -36.562 -10.703 1.381 1 25.28 448 ALA B C 1
ATOM 6896 O O . ALA B 1 448 ? -36.656 -11.922 1.204 1 25.28 448 ALA B O 1
ATOM 6897 N N . ALA B 1 449 ? -36.062 -9.961 0.458 1 27.39 449 ALA B N 1
ATOM 6898 C CA . ALA B 1 449 ? -35.344 -10.828 -0.47 1 27.39 449 ALA B CA 1
ATOM 6899 C C . ALA B 1 449 ? -34.25 -11.609 0.246 1 27.39 449 ALA B C 1
ATOM 6901 O O . ALA B 1 449 ? -33.938 -12.75 -0.126 1 27.39 449 ALA B O 1
ATOM 6902 N N . PHE B 1 450 ? -33.688 -11.031 1.279 1 25.34 450 PHE B N 1
ATOM 6903 C CA . PHE B 1 450 ? -32.906 -11.914 2.137 1 25.34 450 PHE B CA 1
ATOM 6904 C C . PHE B 1 450 ? -33.812 -12.805 2.975 1 25.34 450 PHE B C 1
ATOM 6906 O O . PHE B 1 450 ? -33.469 -13.953 3.252 1 25.34 450 PHE B O 1
ATOM 6913 N N . GLU B 1 451 ? -34.969 -12.375 3.375 1 25.31 451 GLU B N 1
ATOM 6914 C CA . GLU B 1 451 ? -35.812 -13.273 4.164 1 25.31 451 GLU B CA 1
ATOM 6915 C C . GLU B 1 451 ? -36.531 -14.281 3.273 1 25.31 451 GLU B C 1
ATOM 6917 O O . GLU B 1 451 ? -36.938 -15.344 3.742 1 25.31 451 GLU B O 1
ATOM 6922 N N . GLY B 1 452 ? -36.844 -13.914 2.125 1 24.92 452 GLY B N 1
ATOM 6923 C CA . GLY B 1 452 ? -37.781 -14.797 1.424 1 24.92 452 GLY B CA 1
ATOM 6924 C C . GLY B 1 452 ? -37.156 -16.125 1.043 1 24.92 452 GLY B C 1
ATOM 6925 O O . GLY B 1 452 ? -37.844 -17.062 0.681 1 24.92 452 GLY B O 1
ATOM 6926 N N . ALA B 1 453 ? -35.844 -16.078 0.685 1 24.41 453 ALA B N 1
ATOM 6927 C CA . ALA B 1 453 ? -35.438 -17.406 0.204 1 24.41 453 ALA B CA 1
ATOM 6928 C C . ALA B 1 453 ? -35.469 -18.438 1.329 1 24.41 453 ALA B C 1
ATOM 6930 O O . ALA B 1 453 ? -35.344 -19.641 1.084 1 24.41 453 ALA B O 1
ATOM 6931 N N . VAL B 1 454 ? -35.438 -17.906 2.598 1 25.25 454 VAL B N 1
ATOM 6932 C CA . VAL B 1 454 ? -35.312 -18.984 3.572 1 25.25 454 VAL B CA 1
ATOM 6933 C C . VAL B 1 454 ? -36.656 -19.688 3.764 1 25.25 454 VAL B C 1
ATOM 6935 O O . VAL B 1 454 ? -36.781 -20.562 4.609 1 25.25 454 VAL B O 1
ATOM 6938 N N . ALA B 1 455 ? -37.719 -19.141 3.287 1 24.17 455 ALA B N 1
ATOM 6939 C CA . ALA B 1 455 ? -38.875 -19.875 3.752 1 24.17 455 ALA B CA 1
ATOM 6940 C C . ALA B 1 455 ? -38.938 -21.266 3.137 1 24.17 455 ALA B C 1
ATOM 6942 O O . ALA B 1 455 ? -39.594 -21.484 2.125 1 24.17 455 ALA B O 1
ATOM 6943 N N . ILE B 1 456 ? -37.781 -21.859 2.762 1 22.95 456 ILE B N 1
ATOM 6944 C CA . ILE B 1 456 ? -38.094 -23.25 2.42 1 22.95 456 ILE B CA 1
ATOM 6945 C C . ILE B 1 456 ? -38.812 -23.922 3.59 1 22.95 456 ILE B C 1
ATOM 6947 O O . ILE B 1 456 ? -38.375 -23.781 4.742 1 22.95 456 ILE B O 1
ATOM 6951 N N . ASN B 1 457 ? -40.031 -24.234 3.508 1 21 457 ASN B N 1
ATOM 6952 C CA . ASN B 1 457 ? -40.938 -25.016 4.352 1 21 457 ASN B CA 1
ATOM 6953 C C . ASN B 1 457 ? -40.25 -26.234 4.922 1 21 457 ASN B C 1
ATOM 6955 O O . ASN B 1 457 ? -39.812 -27.125 4.18 1 21 457 ASN B O 1
ATOM 6959 N N . ASN B 1 458 ? -39.344 -26.125 5.871 1 20.19 458 ASN B N 1
ATOM 6960 C CA . ASN B 1 458 ? -39 -27.344 6.613 1 20.19 458 ASN B CA 1
ATOM 6961 C C . ASN B 1 458 ? -40.25 -28.125 6.992 1 20.19 458 ASN B C 1
ATOM 6963 O O . ASN B 1 458 ? -41.125 -27.609 7.699 1 20.19 458 ASN B O 1
ATOM 6967 N N . PRO B 1 459 ? -40.719 -29.109 6.164 1 23.56 459 PRO B N 1
ATOM 6968 C CA . PRO B 1 459 ? -41.75 -30.016 6.648 1 23.56 459 PRO B CA 1
ATOM 6969 C C . PRO B 1 459 ? -41.531 -30.438 8.102 1 23.56 459 PRO B C 1
ATOM 6971 O O . PRO B 1 459 ? -40.406 -30.406 8.594 1 23.56 459 PRO B O 1
ATOM 6974 N N . SER B 1 460 ? -42.406 -30.219 9.023 1 21.12 460 SER B N 1
ATOM 6975 C CA . SER B 1 460 ? -42.562 -30.688 10.391 1 21.12 460 SER B CA 1
ATOM 6976 C C . SER B 1 460 ? -42.281 -32.188 10.5 1 21.12 460 SER B C 1
ATOM 6978 O O . SER B 1 460 ? -42.938 -33 9.836 1 21.12 460 SER B O 1
ATOM 6980 N N . TYR B 1 461 ? -41 -32.656 10.492 1 20.48 461 TYR B N 1
ATOM 6981 C CA . TYR B 1 461 ? -40.812 -34.031 10.898 1 20.48 461 TYR B CA 1
ATOM 6982 C C . TYR B 1 461 ? -41.688 -34.375 12.102 1 20.48 461 TYR B C 1
ATOM 6984 O O . TYR B 1 461 ? -41.5 -33.812 13.188 1 20.48 461 TYR B O 1
ATOM 6992 N N . THR B 1 462 ? -43.031 -34.531 11.883 1 19.11 462 THR B N 1
ATOM 6993 C CA . THR B 1 462 ? -43.875 -35.219 12.828 1 19.11 462 THR B CA 1
ATOM 6994 C C . THR B 1 462 ? -43.219 -36.531 13.289 1 19.11 462 THR B C 1
ATOM 6996 O O . THR B 1 462 ? -42.938 -37.406 12.477 1 19.11 462 THR B O 1
ATOM 6999 N N . ASP B 1 463 ? -42.344 -36.562 14.281 1 18.42 463 ASP B N 1
ATOM 7000 C CA . ASP B 1 463 ? -42.031 -37.719 15.109 1 18.42 463 ASP B CA 1
ATOM 7001 C C . ASP B 1 463 ? -43.312 -38.5 15.438 1 18.42 463 ASP B C 1
ATOM 7003 O O . ASP B 1 463 ? -44.188 -38 16.141 1 18.42 463 ASP B O 1
ATOM 7007 N N . LYS B 1 464 ? -43.969 -39.188 14.477 1 25 464 LYS B N 1
ATOM 7008 C CA . LYS B 1 464 ? -44.875 -40.281 14.867 1 25 464 LYS B CA 1
ATOM 7009 C C . LYS B 1 464 ? -44.25 -41.125 15.961 1 25 464 LYS B C 1
ATOM 7011 O O . LYS B 1 464 ? -43.031 -41.312 15.992 1 25 464 LYS B O 1
ATOM 7016 N N . GLU B 1 465 ? -45.062 -41.562 16.906 1 19.73 465 GLU B N 1
ATOM 7017 C CA . GLU B 1 465 ? -45.156 -42.438 18.078 1 19.73 465 GLU B CA 1
ATOM 7018 C C . GLU B 1 465 ? -44.594 -43.812 17.812 1 19.73 465 GLU B C 1
ATOM 7020 O O . GLU B 1 465 ? -44.875 -44.406 16.766 1 19.73 465 GLU B O 1
ATOM 7025 N N . ASN B 1 466 ? -43.375 -44.156 18.25 1 20.09 466 ASN B N 1
ATOM 7026 C CA . ASN B 1 466 ? -42.781 -45.438 18.578 1 20.09 466 ASN B CA 1
ATOM 7027 C C . ASN B 1 466 ? -43.844 -46.438 19.094 1 20.09 466 ASN B C 1
ATOM 7029 O O . ASN B 1 466 ? -44.438 -46.188 20.141 1 20.09 466 ASN B O 1
ATOM 7033 N N . GLY B 1 467 ? -44.844 -47 18.203 1 21.7 467 GLY B N 1
ATOM 7034 C CA . GLY B 1 467 ? -45.5 -48.25 18.516 1 21.7 467 GLY B CA 1
ATOM 7035 C C . GLY B 1 467 ? -44.562 -49.25 19.188 1 21.7 467 GLY B C 1
ATOM 7036 O O . GLY B 1 467 ? -43.344 -49.094 19.125 1 21.7 467 GLY B O 1
ATOM 7037 N N . GLU B 1 468 ? -45.125 -50.188 20.047 1 22.83 468 GLU B N 1
ATOM 7038 C CA . GLU B 1 468 ? -44.812 -51.281 20.953 1 22.83 468 GLU B CA 1
ATOM 7039 C C . GLU B 1 468 ? -44.031 -52.406 20.234 1 22.83 468 GLU B C 1
ATOM 7041 O O . GLU B 1 468 ? -44.344 -52.719 19.094 1 22.83 468 GLU B O 1
ATOM 7046 N N . ASN B 1 469 ? -42.781 -52.562 20.453 1 20.66 469 ASN B N 1
ATOM 7047 C CA . ASN B 1 469 ? -41.875 -53.656 20.219 1 20.66 469 ASN B CA 1
ATOM 7048 C C . ASN B 1 469 ? -42.5 -55 20.578 1 20.66 469 ASN B C 1
ATOM 7050 O O . ASN B 1 469 ? -41.812 -56 20.766 1 20.66 469 ASN B O 1
ATOM 7054 N N . ASP B 1 470 ? -43.906 -55.344 20.578 1 23.25 470 ASP B N 1
ATOM 7055 C CA . ASP B 1 470 ? -44.062 -56.656 21.188 1 23.25 470 ASP B CA 1
ATOM 7056 C C . ASP B 1 470 ? -43.5 -57.75 20.281 1 23.25 470 ASP B C 1
ATOM 7058 O O . ASP B 1 470 ? -44.125 -58.094 19.266 1 23.25 470 ASP B O 1
ATOM 7062 N N . LEU B 1 471 ? -42.406 -57.562 19.547 1 20.34 471 LEU B N 1
ATOM 7063 C CA . LEU B 1 471 ? -42.094 -58.844 18.953 1 20.34 471 LEU B CA 1
ATOM 7064 C C . LEU B 1 471 ? -42.094 -59.938 20 1 20.34 471 LEU B C 1
ATOM 7066 O O . LEU B 1 471 ? -41.562 -59.781 21.094 1 20.34 471 LEU B O 1
ATOM 7070 N N . PRO B 1 472 ? -42.844 -61.062 19.719 1 25.23 472 PRO B N 1
ATOM 7071 C CA . PRO B 1 472 ? -43.25 -62.281 20.438 1 25.23 472 PRO B CA 1
ATOM 7072 C C . PRO B 1 472 ? -42.062 -62.969 21.094 1 25.23 472 PRO B C 1
ATOM 7074 O O . PRO B 1 472 ? -40.906 -62.719 20.703 1 25.23 472 PRO B O 1
ATOM 7077 N N . LEU B 1 473 ? -42.5 -64.062 21.875 1 20.86 473 LEU B N 1
ATOM 7078 C CA . LEU B 1 473 ? -42.094 -65.438 22.016 1 20.86 473 LEU B CA 1
ATOM 7079 C C . LEU B 1 473 ? -42.094 -66.125 20.656 1 20.86 473 LEU B C 1
ATOM 7081 O O . LEU B 1 473 ? -43 -65.938 19.844 1 20.86 473 LEU B O 1
#

Secondary structure (DSSP, 8-state):
-------TT----HHHHHHHHHHHHHHHHHHHHHHHHHHHTS-GGGHHHHHHHHHHHHHHHHHHIIIIIHHHHH-SS--SS-----GGGTT--GGGHHHHHHHHHHHHHHHHHHHHHTTTTB-HHHHHHHHHHIIIIIHHHHHHHHHSTT-TTTS-GGG-----SS-IIIIIIHHHHHHHHHHHHH-PPTTSB-TT--B-----S-HHHHHHHHHHHHHHHHHHHHGGG--SSSTTHHHHHHHHHHHHHHHHHHHHHHHHHHHHHSSS-----HHHHHHHHHHHHHHGGGTTTTB-HHHHHHHHHHHHHHHHHHHHHHHHTT---TT-HIIIIIIHHHHHHHHHHHHBTTT-HHHH--HHHHHHHHHHHHHHHHHHHHHHHHHHHHHHHHHHTT-SB--HHHHHH-SIIIIIS--SS-GGG-S-SS-------SS-----------THHHHTTT-------------------/-------------HHHHHHHHHHHHHHHHHHHHHHHHHHHTS-GGGHHHHHHHHHHHHHHHHHHIIIIIHHHHH-SS--SS-----GGGTT--GGGHHHHHHHHHHHHHHHHHHHHHTTTTB-HHHHHHHHHHIIIIIHHHHHHHHHSTT-TTTS-GGG-----SS-IIIIIIHHHHHHHHHHHHH-PPTTSB-TT--B-----S-HHHHHHHHHHHHHHHHHHHHGGG--SSSTTHHHHHHHHHHHHHHHHHHHHHHHHHHHHHSSS-----HHHHHHHHHHHHHHGGGTTTTB-HHHHHHHHHHHHHHHHHHHHHHHHTT---TT-HIIIIIIHHHHHHHHHHHHBTTT-HHHH--HHHHHHHHHHHHHHHHHHHHHHHHHHHHHHHHHHHT-SB--HHHHHH-SIIIIIS--SS-GGG---SS-------SS-----------THHHHHTT-------------------

Sequence (946 aa):
MDNSTGDTACTATDADHFFLIVMSCIIFLMQMGFAFLEAGSVRAKNTTNILLKNLLDVCIGAVVYWAIGYAFAFGKESNPFIGYRYFFFESLPSCLYSHFFFQFVFAATAATIVSGAMAERTEFIAYFIYSTAITGFIYPIVVHWAWSSDGWLANGPSGIGYQDFAGSGVVHCVGGTAALVGAAILGPRIGRYDENGKSKVISGHTVPMVALGGFVLFFGFFAFNGGSQASISVEGDGTTVSLAIINTIISGACAALVAMVIRKIGFSGSYWSLLTTINGGLTGMVAICAGCDAVYPWGAAIIGAVAGATYMMWSALMVAVKVDDPLDAVAVHLGGGIWGVLAAPLFDMNDGVVFTFSATSWQSFGWNLLGVFVIVVWTSVLSLVLFGLMQACGVLRVTPEMELKGLDVPKHGEPAYPLESYGSGWESNQTNNGNGHPIGQRQEYTNAAFEGAVAINNPSYTDKENGENDLPLMDNSTGDTACTATDADHFFLIVMSCIIFLMQMGFAFLEAGSVRAKNTTNILLKNLLDVCIGAVVYWAIGYAFAFGKESNPFIGYRYFFFESLPSCLYSHFFFQFVFAATAATIVSGAMAERTEFIAYFIYSTAITGFIYPIVVHWAWSSDGWLANGPSGIGYQDFAGSGVVHCVGGTAALVGAAILGPRIGRYDENGKSKVISGHTVPMVALGGFVLFFGFFAFNGGSQASISVEGDGTTVSLAIINTIISGACAALVAMVIRKIGFSGSYWSLLTTINGGLTGMVAICAGCDAVYPWGAAIIGAVAGATYMMWSALMVAVKVDDPLDAVAVHLGGGIWGVLAAPLFDMNDGVVFTFSATSWQSFGWNLLGVFVIVVWTSVLSLVLFGLMQACGVLRVTPEMELKGLDVPKHGEPAYPLESYGSGWESNQTNNGNGHPIGQRQEYTNAAFEGAVAINNPSYTDKENGENDLPL

InterPro domains:
  IPR001905 Ammonium transporter [TIGR00836] (16-417)
  IPR018047 Ammonium transporter, conserved site [PS01219] (164-189)
  IPR024041 Ammonium transporter AmtB-like domain [PF00909] (19-417)
  IPR029020 Ammonium/urea transporter [G3DSA:1.10.3430.10] (1-423)

Nearest PDB structures (foldseek):
  6eu6-assembly1_A  TM=9.180E-01  e=1.069E-26  Candidatus Kuenenia stuttgartensis
  8qpf-assembly1_B  TM=9.148E-01  e=1.935E-24  Shewanella denitrificans
  2b2f-assembly1_A  TM=9.559E-01  e=2.605E-23  Archaeoglobus fulgidus
  2npd-assembly1_A  TM=9.131E-01  e=5.573E-18  Escherichia coli
  5aex-assembly3_H  TM=8.213E-01  e=7.196E-18  Saccharomyces cerevisiae

Radius of gyration: 30.65 Å; Cα contacts (8 Å, |Δi|>4): 1870; chains: 2; bounding box: 97×130×57 Å

Foldseek 3Di:
DPPVPPPVPQPADPQLLVLLQVLLVLLLLLLVLLLLLLLQLAAQLANVVSNVLSVVLLVLLVVQCQQALVQQQAAPPDAQQGHDDCHNHVVPDPSCVSVSSNVSSLLSQLLSLLDQQQGLWWFSVLSNQSSNCSSNPLLSRLNNQAPYPNHDQQQDPPRFHQQQQLPLQSRLQLSLLLNQLLLVLQAAFPPQADPVRDGDDRGGDHVVSSVVSLVSNLSSLLSSQLCSLSGDPDPCSVVLSVQLNLLLQLLLQLQLVLLQVCCQPDDDHRDRDPLSSSLSSLLSNSLQSRASRFADSVLSNVLSNVSSVQLVVQVVVCSVVRRRRSNSSNSRRNSSSLSSSLSRLQGGPPHHCVPPVDPVSVVNNVSSVVSSVVSSVSSNVVSCVSSVVCVVVVNTTDDSVCSVSHPCCPPPVDRPCDLVVDDDPDPPPPPPPPPPPPPDPPPCPPCVVVVVVPPPPPPPPPPPPPPPPCPDD/DPPPPPPVPQPADPQLLVLLQVLLVLLLLLLVLLLLLLLQLAAQLANVVSNVLSVVLLVLLVVQCQQALVQQQAAPPDAQQGHDDCHNHVVPDPSCVSVSSNVSSLQSQLLSLLDQQQGLWWFSVLSNQSSNCSSNPLLSRLNNQAPYPNHDQQQDPPRFHQQQQQPLQSRLQLSLLLNQLLLVLQAAAPPQADPVGDGDDRGGDHVVSSVVSLVSNLSSLLSSQLCSLSGDPDPCSVVLSVQLSLLLQLLLQLQLVLLQVCVLVDDDDNDRDPLSSSLSSLLSNSLQSRASRFADSVLSNVLSNVSSVQLVVQVVVCSVVRRRRSNSSNSRRNSSSLSSSLSRLQGGPPHHCVPPVDPVSVVNNVSSNVSSVVSSVSSNVVSCVSSVVCVVVVNTTDDSVCSLSTPCCPPPVDRPDDCVVDDDPDDPPPDPDPPPPVPDPPPPPPCCVVVVVPPPPPPPPPPPDPPDPCPDD

pLDDT: mean 86.87, std 22.96, range [18.42, 98.94]